Protein AF-0000000072721324 (afdb_homodimer)

Secondary structure (DSSP, 8-state):
-----------------------------PPPPHHHHTTEEEEEETTEEEEEEES--HHHHHHHHHHHHHTT-EEEEEEEES---SEE-TTTTTT-EEEEEEEESS---EE-TTSSGGGTTT--EEE--SS--SS--HHHHTT-TT--EEE--SS---EE-TTTTTT-TT--EEE-TT----EE-TTTTTT--S---EEE--SS--SS----TT-TT--EEE--SS------TTTTTT-TT--EEE--SS---EE-TTTTTT-TT--EEE--SS---EE-TTTTTT-TTT--EEE--SS--SB--HHHHTT-TT--EEE--SS---B--TTTTTTTGGG--EEE--SS------TTTTTT-TT--EEE--SS------HHHHHHHHTT-SEEE--SS--B-SGGGHHHHHHHHHHTTSHHHHTSPP-EEE-TTS-EEEGGG--HHHHT-GGGTS-TT-S---------------------/-----------------------------PPPPHHHHTTEEEEEETTEEEEEEES--HHHHHHHHHHHHHTT-EEEEEEEES---SEE-TTTTTT-EEEEEEEESS---EE-TTSSGGGTTT--EEE--SS--SS--HHHHTT-TT--EEE--SS---EE-TTTTTT-TT--EEE-TT----EE-TTTTTT--S---EEE--SS--SS----TT-TT--EEE--SS----PPTTTTTT-TT--EEE--SS---EE-TTTTTT-TT--EEE--SS---EE-TTTTTT-TTT--EEE--SS--SB--HHHHTT-TT--EEE--SS---B--TTTTTTTGGG--EEE--SS------TTTTTT-TT--EEE--SS------HHHHHHHHTT-SEEE--SS--B-SGGGHHHHHHHHHHTTSHHHHTSPPPEEE-TTS-EEEGGG--HHHHT-GGGTS-GGGS---------------------

Sequence (960 aa):
MQVCGMMRTVVVMAAVTVLLGEAKTAAGVSCLPPNKIFPCTCKEKSRGPSIACETSDESQIMHSLSVLKENSFVIYRLMFRNLNFPRVHDYTFLGLDVQHLTMSRTNITVVEESSLRTLAQTLETLDLSYNNLHTVPTAALEHLQNLSFLNLNYNMIKILGQAAFSGLRALERLSLYDNQMQHIEENAFSGTGDKLFRLNLGKNHLENVPNLQALTKLQVLTLSDNRLSVIKIGSFKGLNMLDMLMLENNQIQTLEANVFSELSNLNSLNIKHNDIANISQQAFAGLEDNLEWLELGHNRLDHIPSHVLRPLNNLRQLDLDSNRIVDLPEDAFEGYGDSIKFLMLNRNNIKFILPMTFFELHSLEWLKLSHNDLQHLTEDTVQPVLDTLTMIDVSNNPLKCTCEIMWLRSWLKEFAWTETYKSFAQHTCITENSRTEDILELKPDVLGCPEYSADPKAVAISTPVVPGVTVFLTIVSLMLMQVCGMMRTVVVMAAVTVLLGEAKTAAGVSCLPPNKIFPCTCKEKSRGPSIACETSDESQIMHSLSVLKENSFVIYRLMFRNLNFPRVHDYTFLGLDVQHLTMSRTNITVVEESSLRTLAQTLETLDLSYNNLHTVPTAALEHLQNLSFLNLNYNMIKILGQAAFSGLRALERLSLYDNQMQHIEENAFSGTGDKLFRLNLGKNHLENVPNLQALTKLQVLTLSDNRLSVIKIGSFKGLNMLDMLMLENNQIQTLEANVFSELSNLNSLNIKHNDIANISQQAFAGLEDNLEWLELGHNRLDHIPSHVLRPLNNLRQLDLDSNRIVDLPEDAFEGYGDSIKFLMLNRNNIKFILPMTFFELHSLEWLKLSHNDLQHLTEDTVQPVLDTLTMIDVSNNPLKCTCEIMWLRSWLKEFAWTETYKSFAQHTCITENSRTEDILELKPDVLGCPEYSADPKAVAISTPVVPGVTVFLTIVSLML

Structure (mmCIF, N/CA/C/O backbone):
data_AF-0000000072721324-model_v1
#
loop_
_entity.id
_entity.type
_entity.pdbx_description
1 polymer 'Insulin-like growth factor-binding protein complex acid labile subunit-like 2'
#
loop_
_atom_site.group_PDB
_atom_site.id
_atom_site.type_symbol
_atom_site.label_atom_id
_atom_site.label_alt_id
_atom_site.label_comp_id
_atom_site.label_asym_id
_atom_site.label_entity_id
_atom_site.label_seq_id
_atom_site.pdbx_PDB_ins_code
_atom_site.Cartn_x
_atom_site.Cartn_y
_atom_site.Cartn_z
_atom_site.occupancy
_atom_site.B_iso_or_equiv
_atom_site.auth_seq_id
_atom_site.auth_comp_id
_atom_site.auth_asym_id
_atom_site.auth_atom_id
_atom_site.pdbx_PDB_model_num
ATOM 1 N N . MET A 1 1 ? 12.281 54.188 -62.312 1 22.66 1 MET A N 1
ATOM 2 C CA . MET A 1 1 ? 13.164 54.625 -61.219 1 22.66 1 MET A CA 1
ATOM 3 C C . MET A 1 1 ? 12.398 54.719 -59.906 1 22.66 1 MET A C 1
ATOM 5 O O . MET A 1 1 ? 12.844 55.406 -58.969 1 22.66 1 MET A O 1
ATOM 9 N N . GLN A 1 2 ? 11.242 54.156 -59.875 1 25.27 2 GLN A N 1
ATOM 10 C CA . GLN A 1 2 ? 10.195 54.281 -58.875 1 25.27 2 GLN A CA 1
ATOM 11 C C . GLN A 1 2 ? 10.68 53.812 -57.5 1 25.27 2 GLN A C 1
ATOM 13 O O . GLN A 1 2 ? 11.211 52.719 -57.375 1 25.27 2 GLN A O 1
ATOM 18 N N . VAL A 1 3 ? 10.93 54.812 -56.594 1 27.55 3 VAL A N 1
ATOM 19 C CA . VAL A 1 3 ? 11.578 54.969 -55.312 1 27.55 3 VAL A CA 1
ATOM 20 C C . VAL A 1 3 ? 10.812 54.188 -54.25 1 27.55 3 VAL A C 1
ATOM 22 O O . VAL A 1 3 ? 9.688 54.531 -53.875 1 27.55 3 VAL A O 1
ATOM 25 N N . CYS A 1 4 ? 10.555 52.906 -54.469 1 27.3 4 CYS A N 1
ATOM 26 C CA . CYS A 1 4 ? 9.789 52.062 -53.562 1 27.3 4 CYS A CA 1
ATOM 27 C C . CYS A 1 4 ? 10.32 52.125 -52.156 1 27.3 4 CYS A C 1
ATOM 29 O O . CYS A 1 4 ? 11.484 51.781 -51.906 1 27.3 4 CYS A O 1
ATOM 31 N N . GLY A 1 5 ? 9.836 53.188 -51.406 1 26.39 5 GLY A N 1
ATOM 32 C CA . GLY A 1 5 ? 10.242 53.562 -50.094 1 26.39 5 GLY A CA 1
ATOM 33 C C . GLY A 1 5 ? 10.219 52.438 -49.094 1 26.39 5 GLY A C 1
ATOM 34 O O . GLY A 1 5 ? 9.242 51.688 -49 1 26.39 5 GLY A O 1
ATOM 35 N N . MET A 1 6 ? 11.367 51.781 -48.812 1 26.28 6 MET A N 1
ATOM 36 C CA . MET A 1 6 ? 11.836 50.719 -47.938 1 26.28 6 MET A CA 1
ATOM 37 C C . MET A 1 6 ? 11.469 51 -46.469 1 26.28 6 MET A C 1
ATOM 39 O O . MET A 1 6 ? 12.031 51.906 -45.875 1 26.28 6 MET A O 1
ATOM 43 N N . MET A 1 7 ? 10.125 51.25 -46.219 1 24.2 7 MET A N 1
ATOM 44 C CA . MET A 1 7 ? 9.828 51.688 -44.875 1 24.2 7 MET A CA 1
ATOM 45 C C . MET A 1 7 ? 10.438 50.75 -43.844 1 24.2 7 MET A C 1
ATOM 47 O O . MET A 1 7 ? 10.203 49.531 -43.906 1 24.2 7 MET A O 1
ATOM 51 N N . ARG A 1 8 ? 11.602 51.031 -43.312 1 26.09 8 ARG A N 1
ATOM 52 C CA . ARG A 1 8 ? 12.422 50.406 -42.25 1 26.09 8 ARG A CA 1
ATOM 53 C C . ARG A 1 8 ? 11.625 50.25 -40.969 1 26.09 8 ARG A C 1
ATOM 55 O O . ARG A 1 8 ? 11.188 51.219 -40.375 1 26.09 8 ARG A O 1
ATOM 62 N N . THR A 1 9 ? 10.656 49.312 -41.062 1 27.38 9 THR A N 1
ATOM 63 C CA . THR A 1 9 ? 9.906 49.094 -39.812 1 27.38 9 THR A CA 1
ATOM 64 C C . THR A 1 9 ? 10.852 48.938 -38.625 1 27.38 9 THR A C 1
ATOM 66 O O . THR A 1 9 ? 11.75 48.094 -38.656 1 27.38 9 THR A O 1
ATOM 69 N N . VAL A 1 10 ? 11.266 50.031 -38 1 27.53 10 VAL A N 1
ATOM 70 C CA . VAL A 1 10 ? 12.047 50.062 -36.75 1 27.53 10 VAL A CA 1
ATOM 71 C C . VAL A 1 10 ? 11.398 49.188 -35.688 1 27.53 10 VAL A C 1
ATOM 73 O O . VAL A 1 10 ? 10.25 49.406 -35.312 1 27.53 10 VAL A O 1
ATOM 76 N N . VAL A 1 11 ? 11.602 47.875 -35.844 1 28.42 11 VAL A N 1
ATOM 77 C CA . VAL A 1 11 ? 11.242 46.938 -34.812 1 28.42 11 VAL A CA 1
ATOM 78 C C . VAL A 1 11 ? 11.734 47.406 -33.438 1 28.42 11 VAL A C 1
ATOM 80 O O . VAL A 1 11 ? 12.938 47.562 -33.25 1 28.42 11 VAL A O 1
ATOM 83 N N . VAL A 1 12 ? 11.047 48.406 -32.906 1 27.3 12 VAL A N 1
ATOM 84 C CA . VAL A 1 12 ? 11.367 48.844 -31.547 1 27.3 12 VAL A CA 1
ATOM 85 C C . VAL A 1 12 ? 11.5 47.625 -30.641 1 27.3 12 VAL A C 1
ATOM 87 O O . VAL A 1 12 ? 10.586 46.812 -30.547 1 27.3 12 VAL A O 1
ATOM 90 N N . MET A 1 13 ? 12.703 47.125 -30.5 1 26.83 13 MET A N 1
ATOM 91 C CA . MET A 1 13 ? 13.195 46.188 -29.5 1 26.83 13 MET A CA 1
ATOM 92 C C . MET A 1 13 ? 12.711 46.594 -28.109 1 26.83 13 MET A C 1
ATOM 94 O O . MET A 1 13 ? 13.195 47.594 -27.531 1 26.83 13 MET A O 1
ATOM 98 N N . ALA A 1 14 ? 11.383 46.688 -27.906 1 28.86 14 ALA A N 1
ATOM 99 C CA . ALA A 1 14 ? 11.039 46.938 -26.516 1 28.86 14 ALA A CA 1
ATOM 100 C C . ALA A 1 14 ? 11.758 45.969 -25.578 1 28.86 14 ALA A C 1
ATOM 102 O O . ALA A 1 14 ? 11.625 44.75 -25.719 1 28.86 14 ALA A O 1
ATOM 103 N N . ALA A 1 15 ? 12.93 46.375 -25.156 1 28.94 15 ALA A N 1
ATOM 104 C CA . ALA A 1 15 ? 13.68 45.75 -24.062 1 28.94 15 ALA A CA 1
ATOM 105 C C . ALA A 1 15 ? 12.758 45.438 -22.875 1 28.94 15 ALA A C 1
ATOM 107 O O . ALA A 1 15 ? 12.25 46.375 -22.219 1 28.94 15 ALA A O 1
ATOM 108 N N . VAL A 1 16 ? 11.836 44.5 -23.047 1 29.48 16 VAL A N 1
ATOM 109 C CA . VAL A 1 16 ? 11.141 44.031 -21.859 1 29.48 16 VAL A CA 1
ATOM 110 C C . VAL A 1 16 ? 12.156 43.75 -20.75 1 29.48 16 VAL A C 1
ATOM 112 O O . VAL A 1 16 ? 12.992 42.875 -20.859 1 29.48 16 VAL A O 1
ATOM 115 N N . THR A 1 17 ? 12.68 44.844 -20.141 1 29.23 17 THR A N 1
ATOM 116 C CA . THR A 1 17 ? 13.406 44.656 -18.891 1 29.23 17 THR A CA 1
ATOM 117 C C . THR A 1 17 ? 12.648 43.75 -17.938 1 29.23 17 THR A C 1
ATOM 119 O O . THR A 1 17 ? 11.539 44.062 -17.516 1 29.23 17 THR A O 1
ATOM 122 N N . VAL A 1 18 ? 12.656 42.469 -18.203 1 30.83 18 VAL A N 1
ATOM 123 C CA . VAL A 1 18 ? 12.281 41.5 -17.172 1 30.83 18 VAL A CA 1
ATOM 124 C C . VAL A 1 18 ? 12.867 41.938 -15.828 1 30.83 18 VAL A C 1
ATOM 126 O O . VAL A 1 18 ? 14.094 42 -15.672 1 30.83 18 VAL A O 1
ATOM 129 N N . LEU A 1 19 ? 12.234 42.906 -15.219 1 29.23 19 LEU A N 1
ATOM 130 C CA . LEU A 1 19 ? 12.586 43.125 -13.82 1 29.23 19 LEU A CA 1
ATOM 131 C C . LEU A 1 19 ? 12.812 41.812 -13.094 1 29.23 19 LEU A C 1
ATOM 133 O O . LEU A 1 19 ? 11.898 41 -12.984 1 29.23 19 LEU A O 1
ATOM 137 N N . LEU A 1 20 ? 13.945 41.188 -13.375 1 30.52 20 LEU A N 1
ATOM 138 C CA . LEU A 1 20 ? 14.453 40.188 -12.438 1 30.52 20 LEU A CA 1
ATOM 139 C C . LEU A 1 20 ? 14.125 40.562 -11 1 30.52 20 LEU A C 1
ATOM 141 O O . LEU A 1 20 ? 14.656 41.531 -10.477 1 30.52 20 LEU A O 1
ATOM 145 N N . GLY A 1 21 ? 12.836 40.469 -10.688 1 30.73 21 GLY A N 1
ATOM 146 C CA . GLY A 1 21 ? 12.617 40.562 -9.25 1 30.73 21 GLY A CA 1
ATOM 147 C C . GLY A 1 21 ? 13.742 39.938 -8.43 1 30.73 21 GLY A C 1
ATOM 148 O O . GLY A 1 21 ? 14.102 38.781 -8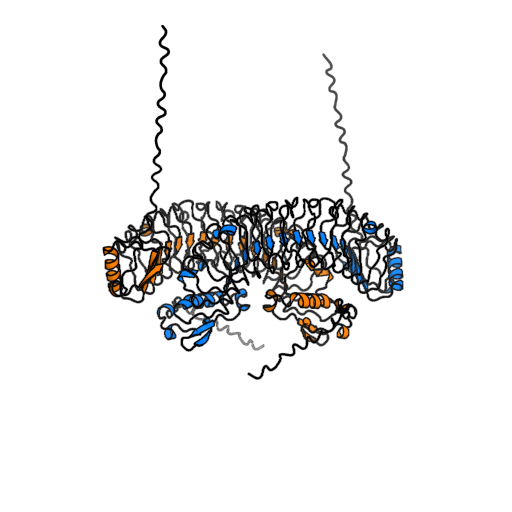.625 1 30.73 21 GLY A O 1
ATOM 149 N N . GLU A 1 22 ? 14.719 40.656 -8.148 1 31.64 22 GLU A N 1
ATOM 150 C CA . G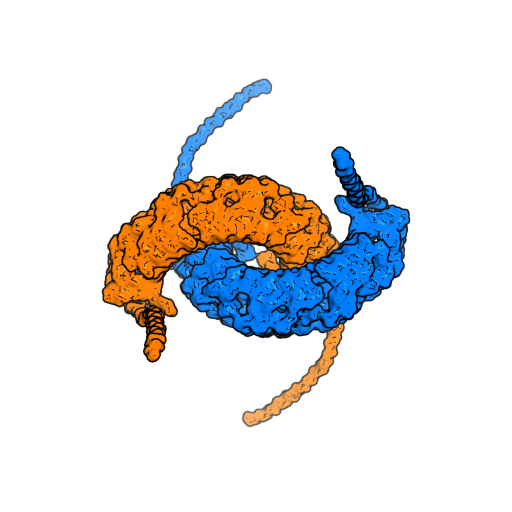LU A 1 22 ? 15.711 40.312 -7.133 1 31.64 22 GLU A CA 1
ATOM 151 C C . GLU A 1 22 ? 15.078 39.5 -6 1 31.64 22 GLU A C 1
ATOM 153 O O . GLU A 1 22 ? 14.18 40 -5.309 1 31.64 22 GLU A O 1
ATOM 158 N N . ALA A 1 23 ? 14.969 38.281 -6.137 1 37.88 23 ALA A N 1
ATOM 159 C CA . ALA A 1 23 ? 14.867 37.531 -4.883 1 37.88 23 ALA A CA 1
ATOM 160 C C . ALA A 1 23 ? 15.805 38.094 -3.83 1 37.88 23 ALA A C 1
ATOM 162 O O . ALA A 1 23 ? 17.031 38.031 -3.967 1 37.88 23 ALA A O 1
ATOM 163 N N . LYS A 1 24 ? 15.438 39.188 -3.227 1 35.94 24 LYS A N 1
ATOM 164 C CA . LYS A 1 24 ? 16.172 39.594 -2.031 1 35.94 24 LYS A CA 1
ATOM 165 C C . LYS A 1 24 ? 16.719 38.375 -1.287 1 35.94 24 LYS A C 1
ATOM 167 O O . LYS A 1 24 ? 15.953 37.5 -0.854 1 35.94 24 LYS A O 1
ATOM 172 N N . THR A 1 25 ? 17.812 37.875 -1.676 1 37.62 25 THR A N 1
ATOM 173 C CA . THR A 1 25 ? 18.547 37.062 -0.708 1 37.62 25 THR A CA 1
ATOM 174 C C . THR A 1 25 ? 18.359 37.625 0.705 1 37.62 25 THR A C 1
ATOM 176 O O . THR A 1 25 ? 18.672 38.781 0.976 1 37.62 25 THR A O 1
ATOM 179 N N . ALA A 1 26 ? 17.328 37.344 1.37 1 41.19 26 ALA A N 1
ATOM 180 C CA . ALA A 1 26 ? 17.234 37.75 2.77 1 41.19 26 ALA A CA 1
ATOM 181 C C . ALA A 1 26 ? 18.625 37.875 3.395 1 41.19 26 ALA A C 1
ATOM 183 O O . ALA A 1 26 ? 19.375 36.906 3.463 1 41.19 26 ALA A O 1
ATOM 184 N N . ALA A 1 27 ? 19.359 38.844 3.244 1 41.97 27 ALA A N 1
ATOM 185 C CA . ALA A 1 27 ? 20.422 39.219 4.152 1 41.97 27 ALA A CA 1
ATOM 186 C C . ALA A 1 27 ? 20.234 38.625 5.535 1 41.97 27 ALA A C 1
ATOM 188 O O . ALA A 1 27 ? 19.109 38.469 6.008 1 41.97 27 ALA A O 1
ATOM 189 N N . GLY A 1 28 ? 21.234 37.781 6.016 1 49.72 28 GLY A N 1
ATOM 190 C CA . GLY A 1 28 ? 21.391 37.031 7.238 1 49.72 28 GLY A CA 1
ATOM 191 C C . GLY A 1 28 ? 20.828 37.719 8.461 1 49.72 28 GLY A C 1
ATOM 192 O O . GLY A 1 28 ? 21.531 38.5 9.125 1 49.72 28 GLY A O 1
ATOM 193 N N . VAL A 1 29 ? 19.734 38.219 8.328 1 60.22 29 VAL A N 1
ATOM 194 C CA . VAL A 1 29 ? 19.281 38.781 9.594 1 60.22 29 VAL A CA 1
ATOM 195 C C . VAL A 1 29 ? 19.547 37.812 10.734 1 60.22 29 VAL A C 1
ATOM 197 O O . VAL A 1 29 ? 19.094 36.656 10.695 1 60.22 29 VAL A O 1
ATOM 200 N N . SER A 1 30 ? 20.641 38 11.367 1 72.56 30 SER A N 1
ATOM 201 C CA . SER A 1 30 ? 21.078 37.219 12.516 1 72.56 30 SER A CA 1
ATOM 202 C C . SER A 1 30 ? 20.141 37.375 13.703 1 72.56 30 SER A C 1
ATOM 204 O O . SER A 1 30 ? 19.5 38.438 13.852 1 72.56 30 SER A O 1
ATOM 206 N N . CYS A 1 31 ? 19.938 36.312 14.336 1 85.12 31 CYS A N 1
ATOM 207 C CA . CYS A 1 31 ? 19.125 36.312 15.547 1 85.12 31 CYS A CA 1
ATOM 208 C C . CYS A 1 31 ? 19.625 37.375 16.531 1 85.12 31 CYS A C 1
ATOM 210 O O . CYS A 1 31 ? 20.844 37.594 16.641 1 85.12 31 CYS A O 1
ATOM 212 N N . LEU A 1 32 ? 18.734 38.125 17.047 1 83.5 32 LEU A N 1
ATOM 213 C CA . LEU A 1 32 ? 19.047 39 18.172 1 83.5 32 LEU A CA 1
ATOM 214 C C . LEU A 1 32 ? 19.469 38.188 19.391 1 83.5 32 LEU A C 1
ATOM 216 O O . LEU A 1 32 ? 19.094 37 19.531 1 83.5 32 LEU A O 1
ATOM 220 N N . PRO A 1 33 ? 20.297 38.781 20.266 1 84.38 33 PRO A N 1
ATOM 221 C CA . PRO A 1 33 ? 20.672 38.062 21.484 1 84.38 33 PRO A CA 1
ATOM 222 C C . PRO A 1 33 ? 19.453 37.688 22.328 1 84.38 33 PRO A C 1
ATOM 224 O O . PRO A 1 33 ? 18.484 38.438 22.422 1 84.38 33 PRO A O 1
ATOM 227 N N . PRO A 1 34 ? 19.531 36.531 22.953 1 82.69 34 PRO A N 1
ATOM 228 C CA . PRO A 1 34 ? 18.391 36.031 23.734 1 82.69 34 PRO A CA 1
ATOM 229 C C . PRO A 1 34 ? 17.938 37 24.812 1 82.69 34 PRO A C 1
ATOM 231 O O . PRO A 1 34 ? 16.75 37.062 25.125 1 82.69 34 PRO A O 1
ATOM 234 N N . ASN A 1 35 ? 18.859 37.719 25.375 1 86.19 35 ASN A N 1
ATOM 235 C CA . ASN A 1 35 ? 18.5 38.625 26.469 1 86.19 35 ASN A CA 1
ATOM 236 C C . ASN A 1 35 ? 17.641 39.781 25.984 1 86.19 35 ASN A C 1
ATOM 238 O O . ASN A 1 35 ? 16.844 40.344 26.75 1 86.19 35 ASN A O 1
ATOM 242 N N . LYS A 1 36 ? 17.766 40.062 24.734 1 87.69 36 LYS A N 1
ATOM 243 C CA . LYS A 1 36 ? 17.031 41.188 24.188 1 87.69 36 LYS A CA 1
ATOM 244 C C . LYS A 1 36 ? 15.594 40.812 23.828 1 87.69 36 LYS A C 1
ATOM 246 O O . LYS A 1 36 ? 14.703 41.656 23.812 1 87.69 36 LYS A O 1
ATOM 251 N N . ILE A 1 37 ? 15.391 39.562 23.594 1 89.31 37 ILE A N 1
ATOM 252 C CA . ILE A 1 37 ? 14.062 39.188 23.141 1 89.31 37 ILE A CA 1
ATOM 253 C C . ILE A 1 37 ? 13.445 38.188 24.125 1 89.31 37 ILE A C 1
ATOM 255 O O . ILE A 1 37 ? 12.461 37.531 23.797 1 89.31 37 ILE A O 1
ATOM 259 N N . PHE A 1 38 ? 14.008 38.156 25.266 1 86.75 38 PHE A N 1
ATOM 260 C CA . PHE A 1 38 ? 13.438 37.281 26.281 1 86.75 38 PHE A CA 1
ATOM 261 C C . PHE A 1 38 ? 11.977 37.656 26.547 1 86.75 38 PHE A C 1
ATOM 263 O O . PHE A 1 38 ? 11.625 38.844 26.609 1 86.75 38 PHE A O 1
ATOM 270 N N . PRO A 1 39 ? 11.102 36.688 26.578 1 87.88 39 PRO A N 1
ATOM 271 C CA . PRO A 1 39 ? 11.234 35.25 26.75 1 87.88 39 PRO A CA 1
ATOM 272 C C . PRO A 1 39 ? 11.258 34.5 25.422 1 87.88 39 PRO A C 1
ATOM 274 O O . PRO A 1 39 ? 11.203 33.25 25.406 1 87.88 39 PRO A O 1
ATOM 277 N N . CYS A 1 40 ? 11.242 35.188 24.359 1 88.5 40 CYS A N 1
ATOM 278 C CA . CYS A 1 40 ? 11.328 34.531 23.062 1 88.5 40 CYS A CA 1
ATOM 279 C C . CYS A 1 40 ? 12.766 34.094 22.75 1 88.5 40 CYS A C 1
ATOM 281 O O . CYS A 1 40 ? 13.711 34.625 23.344 1 88.5 40 CYS A O 1
ATOM 283 N N . THR A 1 41 ? 12.867 33.062 22.031 1 84.56 41 THR A N 1
ATOM 284 C CA . THR A 1 41 ? 14.172 32.562 21.578 1 84.56 41 THR A CA 1
ATOM 285 C C . THR A 1 41 ? 14.258 32.562 20.062 1 84.56 41 THR A C 1
ATOM 287 O O . THR A 1 41 ? 13.242 32.438 19.375 1 84.56 41 THR A O 1
ATOM 290 N N . CYS A 1 42 ? 15.508 32.812 19.578 1 85.06 42 CYS A N 1
ATOM 291 C CA . CYS A 1 42 ? 15.719 32.875 18.125 1 85.06 42 CYS A CA 1
ATOM 292 C C . CYS A 1 42 ? 16.75 31.844 17.688 1 85.06 42 CYS A C 1
ATOM 294 O O . CYS A 1 42 ? 17.797 31.688 18.328 1 85.06 42 CYS A O 1
ATOM 296 N N . LYS A 1 43 ? 16.375 31.078 16.75 1 78.12 43 LYS A N 1
ATOM 297 C CA . LYS A 1 43 ? 17.297 30.109 16.141 1 78.12 43 LYS A CA 1
ATOM 298 C C . LYS A 1 43 ? 17.5 30.422 14.664 1 78.12 43 LYS A C 1
ATOM 300 O O . LYS A 1 43 ? 16.531 30.656 13.938 1 78.12 43 LYS A O 1
ATOM 305 N N . GLU A 1 44 ? 18.828 30.438 14.258 1 76.62 44 GLU A N 1
ATOM 306 C CA . GLU A 1 44 ? 19.141 30.688 12.852 1 76.62 44 GLU A CA 1
ATOM 307 C C . GLU A 1 44 ? 18.984 29.406 12.023 1 76.62 44 GLU A C 1
ATOM 309 O O . GLU A 1 44 ? 19.406 28.328 12.445 1 76.62 44 GLU A O 1
ATOM 314 N N . LYS A 1 45 ? 18.078 29.594 11.055 1 67.81 45 LYS A N 1
ATOM 315 C CA . LYS A 1 45 ? 17.875 28.469 10.148 1 67.81 45 LYS A CA 1
ATOM 316 C C . LYS A 1 45 ? 18.203 28.844 8.703 1 67.81 45 LYS A C 1
ATOM 318 O O . LYS A 1 45 ? 18.406 30.031 8.406 1 67.81 45 LYS A O 1
ATOM 323 N N . SER A 1 46 ? 18.375 27.797 7.797 1 65.31 46 SER A N 1
ATOM 324 C CA . SER A 1 46 ? 18.766 28.016 6.406 1 65.31 46 SER A CA 1
ATOM 325 C C . SER A 1 46 ? 17.797 28.953 5.699 1 65.31 46 SER A C 1
ATOM 327 O O . SER A 1 46 ? 18.219 29.781 4.875 1 65.31 46 SER A O 1
ATOM 329 N N . ARG A 1 47 ? 16.594 28.984 6.098 1 72 47 ARG A N 1
ATOM 330 C CA . ARG A 1 47 ? 15.578 29.766 5.395 1 72 47 ARG A CA 1
ATOM 331 C C . ARG A 1 47 ? 15.312 31.078 6.113 1 72 47 ARG A C 1
ATOM 333 O O . ARG A 1 47 ? 14.547 31.922 5.633 1 72 47 ARG A O 1
ATOM 340 N N . GLY A 1 48 ? 15.992 31.219 7.281 1 78.62 48 GLY A N 1
ATOM 341 C CA . GLY A 1 48 ? 15.797 32.438 8.055 1 78.62 48 GLY A CA 1
ATOM 342 C C . GLY A 1 48 ? 15.578 32.188 9.531 1 78.62 48 GLY A C 1
ATOM 343 O O . GLY A 1 48 ? 15.531 31.031 9.969 1 78.62 48 GLY A O 1
ATOM 344 N N . PRO A 1 49 ? 15.461 33.25 10.203 1 83.69 49 PRO A N 1
ATOM 345 C CA . PRO A 1 49 ? 15.352 33.125 11.664 1 83.69 49 PRO A CA 1
ATOM 346 C C . PRO A 1 49 ? 14.008 32.531 12.102 1 83.69 49 PRO A C 1
ATOM 348 O O . PRO A 1 49 ? 12.969 32.875 11.523 1 83.69 49 PRO A O 1
ATOM 351 N N . SER A 1 50 ? 14.039 31.656 13.086 1 84.44 50 SER A N 1
ATOM 352 C CA . SER A 1 50 ? 12.867 31.094 13.75 1 84.44 50 SER A CA 1
ATOM 353 C C . SER A 1 50 ? 12.766 31.562 15.195 1 84.44 50 SER A C 1
ATOM 355 O O . SER A 1 50 ? 13.68 31.344 15.992 1 84.44 50 SER A O 1
ATOM 357 N N . ILE A 1 51 ? 11.68 32.219 15.422 1 87.94 51 ILE A N 1
ATOM 358 C CA . ILE A 1 51 ? 11.492 32.812 16.75 1 87.94 51 ILE A CA 1
ATOM 359 C C . ILE A 1 51 ? 10.391 32.031 17.484 1 87.94 51 ILE A C 1
ATOM 361 O O . ILE A 1 51 ? 9.312 31.812 16.938 1 87.94 51 ILE A O 1
ATOM 365 N N . ALA A 1 52 ? 10.648 31.594 18.703 1 84.38 52 ALA A N 1
ATOM 366 C CA . ALA A 1 52 ? 9.68 30.891 19.531 1 84.38 52 ALA A CA 1
ATOM 367 C C . ALA A 1 52 ? 9.492 31.609 20.875 1 84.38 52 ALA A C 1
ATOM 369 O O . ALA A 1 52 ? 10.469 31.938 21.547 1 84.38 52 ALA A O 1
ATOM 370 N N . CYS A 1 53 ? 8.281 31.938 21.141 1 87.31 53 CYS A N 1
ATOM 371 C CA . CYS A 1 53 ? 7.93 32.531 22.422 1 87.31 53 CYS A CA 1
ATOM 372 C C . CYS A 1 53 ? 7.078 31.594 23.25 1 87.31 53 CYS A C 1
ATOM 374 O O . CYS A 1 53 ? 5.992 31.188 22.828 1 87.31 53 CYS A O 1
ATOM 376 N N . GLU A 1 54 ? 7.613 31.203 24.422 1 77.94 54 GLU A N 1
ATOM 377 C CA . GLU A 1 54 ? 6.906 30.219 25.234 1 77.94 54 GLU A CA 1
ATOM 378 C C . GLU A 1 54 ? 6.781 30.688 26.672 1 77.94 54 GLU A C 1
ATOM 380 O O . GLU A 1 54 ? 7.66 31.375 27.188 1 77.94 54 GLU A O 1
ATOM 385 N N . THR A 1 55 ? 5.734 30.172 27.422 1 67.06 55 THR A N 1
ATOM 386 C CA . THR A 1 55 ? 5.48 30.141 28.859 1 67.06 55 THR A CA 1
ATOM 387 C C . THR A 1 55 ? 5.746 31.516 29.484 1 67.06 55 THR A C 1
ATOM 389 O O . THR A 1 55 ? 6.57 31.641 30.391 1 67.06 55 THR A O 1
ATOM 392 N N . SER A 1 56 ? 5.164 32.562 28.906 1 69.06 56 SER A N 1
ATOM 393 C CA . SER A 1 56 ? 5.406 33.875 29.516 1 69.06 56 SER A CA 1
ATOM 394 C C . SER A 1 56 ? 4.137 34.719 29.516 1 69.06 56 SER A C 1
ATOM 396 O O . SER A 1 56 ? 3.102 34.281 29 1 69.06 56 SER A O 1
ATOM 398 N N . ASP A 1 57 ? 4.219 35.688 30.312 1 79.25 57 ASP A N 1
ATOM 399 C CA . ASP A 1 57 ? 3.129 36.656 30.406 1 79.25 57 ASP A CA 1
ATOM 400 C C . ASP A 1 57 ? 2.98 37.438 29.109 1 79.25 57 ASP A C 1
ATOM 402 O O . ASP A 1 57 ? 3.955 37.625 28.391 1 79.25 57 ASP A O 1
ATOM 406 N N . GLU A 1 58 ? 1.802 37.75 28.797 1 80.75 58 GLU A N 1
ATOM 407 C CA . GLU A 1 58 ? 1.461 38.5 27.578 1 80.75 58 GLU A CA 1
ATOM 408 C C . GLU A 1 58 ? 2.283 39.781 27.469 1 80.75 58 GLU A C 1
ATOM 410 O O . GLU A 1 58 ? 2.74 40.125 26.375 1 80.75 58 GLU A O 1
ATOM 415 N N . SER A 1 59 ? 2.49 40.375 28.625 1 83.25 59 SER A N 1
ATOM 416 C CA . SER A 1 59 ? 3.203 41.656 28.625 1 83.25 59 SER A CA 1
ATOM 417 C C . SER A 1 59 ? 4.652 41.469 28.188 1 83.25 59 SER A C 1
ATOM 419 O O . SER A 1 59 ? 5.188 42.281 27.438 1 83.25 59 SER A O 1
ATOM 421 N N . GLN A 1 60 ? 5.215 40.438 28.625 1 86.69 60 GLN A N 1
ATOM 422 C CA . GLN A 1 60 ? 6.605 40.188 28.266 1 86.69 60 GLN A CA 1
ATOM 423 C C . GLN A 1 60 ? 6.734 39.844 26.781 1 86.69 60 GLN A C 1
ATOM 425 O O . GLN A 1 60 ? 7.699 40.25 26.141 1 86.69 60 GLN A O 1
ATOM 430 N N . ILE A 1 61 ? 5.777 39.188 26.328 1 88.44 61 ILE A N 1
ATOM 431 C CA . ILE A 1 61 ? 5.793 38.812 24.922 1 88.44 61 ILE A CA 1
ATOM 432 C C . ILE A 1 61 ? 5.652 40.062 24.047 1 88.44 61 ILE A C 1
ATOM 434 O O . ILE A 1 61 ? 6.344 40.188 23.031 1 88.44 61 ILE A O 1
ATOM 438 N N . MET A 1 62 ? 4.832 40.969 24.5 1 86.56 62 MET A N 1
ATOM 439 C CA . MET A 1 62 ? 4.629 42.188 23.734 1 86.56 62 MET A CA 1
ATOM 440 C C . MET A 1 62 ? 5.906 43 23.703 1 86.56 62 MET A C 1
ATOM 442 O O . MET A 1 62 ? 6.207 43.656 22.688 1 86.56 62 MET A O 1
ATOM 446 N N . HIS A 1 63 ? 6.621 42.938 24.75 1 88.31 63 HIS A N 1
ATOM 447 C CA . HIS A 1 63 ? 7.898 43.656 24.797 1 88.31 63 HIS A CA 1
ATOM 448 C C . HIS A 1 63 ? 8.891 43.031 23.812 1 88.31 63 HIS A C 1
ATOM 450 O O . HIS A 1 63 ? 9.594 43.75 23.094 1 88.31 63 HIS A O 1
ATOM 456 N N . SER A 1 64 ? 8.906 41.781 23.844 1 89.25 64 SER A N 1
ATOM 457 C CA . SER A 1 64 ? 9.789 41.094 22.906 1 89.25 64 SER A CA 1
ATOM 458 C C . SER A 1 64 ? 9.445 41.406 21.469 1 89.25 64 SER A C 1
ATOM 460 O O . SER A 1 64 ? 10.336 41.625 20.641 1 89.25 64 SER A O 1
ATOM 462 N N . LEU A 1 65 ? 8.188 41.438 21.172 1 89.19 65 LEU A N 1
ATOM 463 C CA . LEU A 1 65 ? 7.73 41.75 19.812 1 89.19 65 LEU A CA 1
ATOM 464 C C . LEU A 1 65 ? 8.102 43.188 19.422 1 89.19 65 LEU A C 1
ATOM 466 O O . LEU A 1 65 ? 8.438 43.438 18.266 1 89.19 65 LEU A O 1
ATOM 470 N N . SER A 1 66 ? 8.109 44.031 20.406 1 89.44 66 SER A N 1
ATOM 471 C CA . SER A 1 66 ? 8.477 45.438 20.141 1 89.44 66 SER A CA 1
ATOM 472 C C . SER A 1 66 ? 9.953 45.562 19.766 1 89.44 66 SER A C 1
ATOM 474 O O . SER A 1 66 ? 10.305 46.344 18.875 1 89.44 66 SER A O 1
ATOM 476 N N . VAL A 1 67 ? 10.68 44.781 20.375 1 89.56 67 VAL A N 1
ATOM 477 C CA . VAL A 1 67 ? 12.109 44.781 20.078 1 89.56 67 VAL A CA 1
ATOM 478 C C . VAL A 1 67 ? 12.344 44.25 18.656 1 89.56 67 VAL A C 1
ATOM 480 O O . VAL A 1 67 ? 13.156 44.781 17.906 1 89.56 67 VAL A O 1
ATOM 483 N N . LEU A 1 68 ? 11.625 43.281 18.344 1 89.88 68 LEU A N 1
ATOM 484 C CA . LEU A 1 68 ? 11.758 42.688 17.031 1 89.88 68 LEU A CA 1
ATOM 485 C C . LEU A 1 68 ? 11.289 43.656 15.945 1 89.88 68 LEU A C 1
ATOM 487 O O . LEU A 1 68 ? 11.906 43.75 14.875 1 89.88 68 LEU A O 1
ATOM 491 N N . LYS A 1 69 ? 10.242 44.406 16.219 1 88.31 69 LYS A N 1
ATOM 492 C CA . LYS A 1 69 ? 9.68 45.406 15.297 1 88.31 69 LYS A CA 1
ATOM 493 C C . LYS A 1 69 ? 10.688 46.531 15.008 1 88.31 69 LYS A C 1
ATOM 495 O O . LYS A 1 69 ? 10.828 46.938 13.867 1 88.31 69 LYS A O 1
ATOM 500 N N . GLU A 1 70 ? 11.312 46.906 16 1 86.12 70 GLU A N 1
ATOM 501 C CA . GLU A 1 70 ? 12.258 48 15.898 1 86.12 70 GLU A CA 1
ATOM 502 C C . GLU A 1 70 ? 13.445 47.656 15.016 1 86.12 70 GLU A C 1
ATOM 504 O O . GLU A 1 70 ? 14.055 48.5 14.391 1 86.12 70 GLU A O 1
ATOM 509 N N . ASN A 1 71 ? 13.633 46.438 14.859 1 80.06 71 ASN A N 1
ATOM 510 C CA . ASN A 1 71 ? 14.797 46 14.094 1 80.06 71 ASN A CA 1
ATOM 511 C C . ASN A 1 71 ? 14.398 45.438 12.727 1 80.06 71 ASN A C 1
ATOM 513 O O . ASN A 1 71 ? 15.234 44.906 12 1 80.06 71 ASN A O 1
ATOM 517 N N . SER A 1 72 ? 13.211 45.75 12.242 1 69.75 72 SER A N 1
ATOM 518 C CA . SER A 1 72 ? 12.672 45.344 10.961 1 69.75 72 SER A CA 1
ATOM 519 C C . SER A 1 72 ? 13.078 43.906 10.625 1 69.75 72 SER A C 1
ATOM 521 O O . SER A 1 72 ? 13.555 43.625 9.523 1 69.75 72 SER A O 1
ATOM 523 N N . PHE A 1 73 ? 12.812 43.062 11.383 1 75.25 73 PHE A N 1
ATOM 524 C CA . PHE A 1 73 ? 13.297 41.719 11.32 1 75.25 73 PHE A CA 1
ATOM 525 C C . PHE A 1 73 ? 12.398 40.844 10.43 1 75.25 73 PHE A C 1
ATOM 527 O O . PHE A 1 73 ? 11.172 40.906 10.555 1 75.25 73 PHE A O 1
ATOM 534 N N . VAL A 1 74 ? 13.008 40.344 9.352 1 84.06 74 VAL A N 1
ATOM 535 C CA . VAL A 1 74 ? 12.305 39.375 8.539 1 84.06 74 VAL A CA 1
ATOM 536 C C . VAL A 1 74 ? 12.359 38 9.219 1 84.06 74 VAL A C 1
ATOM 538 O O . VAL A 1 74 ? 13.438 37.438 9.438 1 84.06 74 VAL A O 1
ATOM 541 N N . ILE A 1 75 ? 11.164 37.5 9.547 1 90.44 75 ILE A N 1
ATOM 542 C CA . ILE A 1 75 ? 11.07 36.281 10.328 1 90.44 75 ILE A CA 1
ATOM 543 C C . ILE A 1 75 ? 10.523 35.156 9.461 1 90.44 75 ILE A C 1
ATOM 545 O O . ILE A 1 75 ? 9.461 35.281 8.852 1 90.44 75 ILE A O 1
ATOM 549 N N . TYR A 1 76 ? 11.297 34.156 9.461 1 86.62 76 TYR A N 1
ATOM 550 C CA . TYR A 1 76 ? 10.82 33 8.719 1 86.62 76 TYR A CA 1
ATOM 551 C C . TYR A 1 76 ? 9.664 32.312 9.438 1 86.62 76 TYR A C 1
ATOM 553 O O . TYR A 1 76 ? 8.602 32.094 8.844 1 86.62 76 TYR A O 1
ATOM 561 N N . ARG A 1 77 ? 9.891 32.031 10.719 1 87.44 77 ARG A N 1
ATOM 562 C CA . ARG A 1 77 ? 8.867 31.391 11.531 1 87.44 77 ARG A CA 1
ATOM 563 C C . ARG A 1 77 ? 8.727 32.062 12.891 1 87.44 77 ARG A C 1
ATOM 565 O O . ARG A 1 77 ? 9.719 32.312 13.562 1 87.44 77 ARG A O 1
ATOM 572 N N . LEU A 1 78 ? 7.531 32.375 13.195 1 90.88 78 LEU A N 1
ATOM 573 C CA . LEU A 1 78 ? 7.191 32.906 14.5 1 90.88 78 LEU A CA 1
ATOM 574 C C . LEU A 1 78 ? 6.195 32.031 15.227 1 90.88 78 LEU A C 1
ATOM 576 O O . LEU A 1 78 ? 5.102 31.75 14.719 1 90.88 78 LEU A O 1
ATOM 580 N N . MET A 1 79 ? 6.555 31.562 16.391 1 87.94 79 MET A N 1
ATOM 581 C CA . MET A 1 79 ? 5.73 30.578 17.094 1 87.94 79 MET A CA 1
ATOM 582 C C . MET A 1 79 ? 5.398 31.047 18.5 1 87.94 79 MET A C 1
ATOM 584 O O . MET A 1 79 ? 6.281 31.469 19.25 1 87.94 79 MET A O 1
ATOM 588 N N . PHE A 1 80 ? 4.133 31.016 18.781 1 88.88 80 PHE A N 1
ATOM 589 C CA . PHE A 1 80 ? 3.625 31.219 20.125 1 88.88 80 PHE A CA 1
ATOM 590 C C . PHE A 1 80 ? 3.018 29.953 20.688 1 88.88 80 PHE A C 1
ATOM 592 O O . PHE A 1 80 ? 2.1 29.375 20.094 1 88.88 80 PHE A O 1
ATOM 599 N N . ARG A 1 81 ? 3.574 29.531 21.797 1 78 81 ARG A N 1
ATOM 600 C CA . ARG A 1 81 ? 3.051 28.297 22.359 1 78 81 ARG A CA 1
ATOM 601 C C . ARG A 1 81 ? 2.828 28.422 23.859 1 78 81 ARG A C 1
ATOM 603 O O . ARG A 1 81 ? 3.619 29.062 24.547 1 78 81 ARG A O 1
ATOM 610 N N . ASN A 1 82 ? 1.727 27.812 24.297 1 75.5 82 ASN A N 1
ATOM 611 C CA . ASN A 1 82 ? 1.42 27.703 25.719 1 75.5 82 ASN A CA 1
ATOM 612 C C . ASN A 1 82 ? 1.418 29.078 26.391 1 75.5 82 ASN A C 1
ATOM 614 O O . ASN A 1 82 ? 2.092 29.281 27.406 1 75.5 82 ASN A O 1
ATOM 618 N N . LEU A 1 83 ? 0.79 29.859 25.672 1 80.94 83 LEU A N 1
ATOM 619 C CA . LEU A 1 83 ? 0.584 31.203 26.188 1 80.94 83 LEU A CA 1
ATOM 620 C C . LEU A 1 83 ? -0.901 31.5 26.359 1 80.94 83 LEU A C 1
ATOM 622 O O . LEU A 1 83 ? -1.75 30.734 25.922 1 80.94 83 LEU A O 1
ATOM 626 N N . ASN A 1 84 ? -1.115 32.469 27.125 1 82.94 84 ASN A N 1
ATOM 627 C CA . ASN A 1 84 ? -2.498 32.906 27.281 1 82.94 84 ASN A CA 1
ATOM 628 C C . ASN A 1 84 ? -2.77 34.188 26.516 1 82.94 84 ASN A C 1
ATOM 630 O O . ASN A 1 84 ? -2.615 35.281 27.062 1 82.94 84 ASN A O 1
ATOM 634 N N . PHE A 1 85 ? -3.182 33.938 25.281 1 85.88 85 PHE A N 1
ATOM 635 C CA . PHE A 1 85 ? -3.551 35.031 24.391 1 85.88 85 PHE A CA 1
ATOM 636 C C . PHE A 1 85 ? -5.035 35 24.047 1 85.88 85 PHE A C 1
ATOM 638 O O . PHE A 1 85 ? -5.398 34.688 22.906 1 85.88 85 PHE A O 1
ATOM 645 N N . PRO A 1 86 ? -5.844 35.375 24.969 1 89.06 86 PRO A N 1
ATOM 646 C CA . PRO A 1 86 ? -7.273 35.25 24.688 1 89.06 86 PRO A CA 1
ATOM 647 C C . PRO A 1 86 ? -7.715 36.062 23.469 1 89.06 86 PRO A C 1
ATOM 649 O O . PRO A 1 86 ? -8.695 35.688 22.812 1 89.06 86 PRO A O 1
ATOM 652 N N . ARG A 1 87 ? -6.945 37.094 23.266 1 92.81 87 ARG A N 1
ATOM 653 C CA . ARG A 1 87 ? -7.293 37.969 22.156 1 92.81 87 ARG A CA 1
ATOM 654 C C . ARG A 1 87 ? -6.051 38.375 21.375 1 92.81 87 ARG A C 1
ATOM 656 O O . ARG A 1 87 ? -5.031 38.75 21.953 1 92.81 87 ARG A O 1
ATOM 663 N N . VAL A 1 88 ? -6.16 38.188 20.031 1 94.38 88 VAL A N 1
ATOM 664 C CA . VAL A 1 88 ? -5.133 38.781 19.172 1 94.38 88 VAL A CA 1
ATOM 665 C C . VAL A 1 88 ? -5.543 40.188 18.766 1 94.38 88 VAL A C 1
ATOM 667 O O . VAL A 1 88 ? -6.402 40.344 17.891 1 94.38 88 VAL A O 1
ATOM 670 N N . HIS A 1 89 ? -4.773 41.125 19.234 1 92.75 89 HIS A N 1
ATOM 671 C CA . HIS A 1 89 ? -5.156 42.531 19.078 1 92.75 89 HIS A CA 1
ATOM 672 C C . HIS A 1 89 ? -4.758 43.062 17.703 1 92.75 89 HIS A C 1
ATOM 674 O O . HIS A 1 89 ? -3.85 42.5 17.062 1 92.75 89 HIS A O 1
ATOM 680 N N . ASP A 1 90 ? -5.492 44.094 17.359 1 93.69 90 ASP A N 1
ATOM 681 C CA . ASP A 1 90 ? -5.141 44.781 16.125 1 93.69 90 ASP A CA 1
ATOM 682 C C . ASP A 1 90 ? -3.689 45.25 16.156 1 93.69 90 ASP A C 1
ATOM 684 O O . ASP A 1 90 ? -3.197 45.688 17.203 1 93.69 90 ASP A O 1
ATOM 688 N N . TYR A 1 91 ? -2.932 45.062 15.07 1 88.38 91 TYR A N 1
ATOM 689 C CA . TYR A 1 91 ? -1.59 45.562 14.812 1 88.38 91 TYR A CA 1
ATOM 690 C C . TYR A 1 91 ? -0.563 44.875 15.703 1 88.38 91 TYR A C 1
ATOM 692 O O . TYR A 1 91 ? 0.522 45.406 15.938 1 88.38 91 TYR A O 1
ATOM 700 N N . THR A 1 92 ? -0.995 43.719 16.188 1 89.62 92 THR A N 1
ATOM 701 C CA . THR A 1 92 ? -0.086 42.938 17.016 1 89.62 92 THR A CA 1
ATOM 702 C C . THR A 1 92 ? 1.212 42.656 16.25 1 89.62 92 THR A C 1
ATOM 704 O O . THR A 1 92 ? 2.289 42.625 16.859 1 89.62 92 THR A O 1
ATOM 707 N N . PHE A 1 93 ? 1.081 42.562 14.961 1 92.44 93 PHE A N 1
ATOM 708 C CA . PHE A 1 93 ? 2.248 42.156 14.195 1 92.44 93 PHE A CA 1
ATOM 709 C C . PHE A 1 93 ? 2.734 43.281 13.289 1 92.44 93 PHE A C 1
ATOM 711 O O . PHE A 1 93 ? 3.508 43.031 12.359 1 92.44 93 PHE A O 1
ATOM 718 N N . LEU A 1 94 ? 2.266 44.5 13.555 1 89.69 94 LEU A N 1
ATOM 719 C CA . LEU A 1 94 ? 2.693 45.656 12.766 1 89.69 94 LEU A CA 1
ATOM 720 C C . LEU A 1 94 ? 4.207 45.844 12.836 1 89.69 94 LEU A C 1
ATOM 722 O O . LEU A 1 94 ? 4.789 45.844 13.922 1 89.69 94 LEU A O 1
ATOM 726 N N . GLY A 1 95 ? 4.836 45.906 11.656 1 88.81 95 GLY A N 1
ATOM 727 C CA . GLY A 1 95 ? 6.273 46.125 11.602 1 88.81 95 GLY A CA 1
ATOM 728 C C . GLY A 1 95 ? 7.059 44.812 11.453 1 88.81 95 GLY A C 1
ATOM 729 O O . GLY A 1 95 ? 8.289 44.844 11.336 1 88.81 95 GLY A O 1
ATOM 730 N N . LEU A 1 96 ? 6.371 43.719 11.406 1 90.81 96 LEU A N 1
ATOM 731 C CA . LEU A 1 96 ? 7.039 42.406 11.258 1 90.81 96 LEU A CA 1
ATOM 732 C C . LEU A 1 96 ? 6.742 41.781 9.898 1 90.81 96 LEU A C 1
ATOM 734 O O . LEU A 1 96 ? 5.703 42.062 9.297 1 90.81 96 LEU A O 1
ATOM 738 N N . ASP A 1 97 ? 7.684 41.156 9.43 1 91.5 97 ASP A N 1
ATOM 739 C CA . ASP A 1 97 ? 7.512 40.281 8.266 1 91.5 97 ASP A CA 1
ATOM 740 C C . ASP A 1 97 ? 7.641 38.812 8.648 1 91.5 97 ASP A C 1
ATOM 742 O O . ASP A 1 97 ? 8.727 38.344 9 1 91.5 97 ASP A O 1
ATOM 746 N N . VAL A 1 98 ? 6.516 38.094 8.578 1 93.5 98 VAL A N 1
ATOM 747 C CA . VAL A 1 98 ? 6.492 36.719 9.023 1 93.5 98 VAL A CA 1
ATOM 748 C C . VAL A 1 98 ? 5.965 35.812 7.902 1 93.5 98 VAL A C 1
ATOM 750 O O . VAL A 1 98 ? 4.949 36.125 7.277 1 93.5 98 VAL A O 1
ATOM 753 N N . GLN A 1 99 ? 6.594 34.781 7.68 1 92.25 99 GLN A N 1
ATOM 754 C CA . GLN A 1 99 ? 6.18 33.844 6.621 1 92.25 99 GLN A CA 1
ATOM 755 C C . GLN A 1 99 ? 5.293 32.75 7.168 1 92.25 99 GLN A C 1
ATOM 757 O O . GLN A 1 99 ? 4.324 32.344 6.527 1 92.25 99 GLN A O 1
ATOM 762 N N . HIS A 1 100 ? 5.68 32.188 8.297 1 89.69 100 HIS A N 1
ATOM 763 C CA . HIS A 1 100 ? 4.938 31.109 8.961 1 89.69 100 HIS A CA 1
ATOM 764 C C . HIS A 1 100 ? 4.602 31.484 10.398 1 89.69 100 HIS A C 1
ATOM 766 O O . HIS A 1 100 ? 5.5 31.656 11.234 1 89.69 100 HIS A O 1
ATOM 772 N N . LEU A 1 101 ? 3.359 31.594 10.672 1 94.19 101 LEU A N 1
ATOM 773 C CA . LEU A 1 101 ? 2.918 32 12.008 1 94.19 101 LEU A CA 1
ATOM 774 C C . LEU A 1 101 ? 2.158 30.875 12.695 1 94.19 101 LEU A C 1
ATOM 776 O O . LEU A 1 101 ? 1.205 30.328 12.133 1 94.19 101 LEU A O 1
ATOM 780 N N . THR A 1 102 ? 2.604 30.484 13.859 1 91 102 THR A N 1
ATOM 781 C CA . THR A 1 102 ? 1.94 29.453 14.648 1 91 102 THR A CA 1
ATOM 782 C C . THR A 1 102 ? 1.515 30.016 16 1 91 102 THR A C 1
ATOM 784 O O . THR A 1 102 ? 2.348 30.5 16.766 1 91 102 THR A O 1
ATOM 787 N N . MET A 1 103 ? 0.291 30.047 16.234 1 92.12 103 MET A N 1
ATOM 788 C CA . MET A 1 103 ? -0.283 30.375 17.547 1 92.12 103 MET A CA 1
ATOM 789 C C . MET A 1 103 ? -1.147 29.234 18.062 1 92.12 103 MET A C 1
ATOM 791 O O . MET A 1 103 ? -2.377 29.312 18.016 1 92.12 103 MET A O 1
ATOM 795 N N . SER A 1 104 ? -0.539 28.297 18.625 1 86.5 104 SER A N 1
ATOM 796 C CA . SER A 1 104 ? -1.227 27.094 19.078 1 86.5 104 SER A CA 1
ATOM 797 C C . SER A 1 104 ? -1.287 27.031 20.594 1 86.5 104 SER A C 1
ATOM 799 O O . SER A 1 104 ? -0.348 27.438 21.281 1 86.5 104 SER A O 1
ATOM 801 N N . ARG A 1 105 ? -2.393 26.547 21.172 1 83.25 105 ARG A N 1
ATOM 802 C CA . ARG A 1 105 ? -2.582 26.391 22.609 1 83.25 105 ARG A CA 1
ATOM 803 C C . ARG A 1 105 ? -2.367 27.719 23.344 1 83.25 105 ARG A C 1
ATOM 805 O O . ARG A 1 105 ? -1.585 27.797 24.297 1 83.25 105 ARG A O 1
ATOM 812 N N . THR A 1 106 ? -2.949 28.703 22.766 1 88.12 106 THR A N 1
ATOM 813 C CA . THR A 1 106 ? -2.775 30.031 23.344 1 88.12 106 THR A CA 1
ATOM 814 C C . THR A 1 106 ? -4.109 30.594 23.828 1 88.12 106 THR A C 1
ATOM 816 O O . THR A 1 106 ? -4.219 31.781 24.125 1 88.12 106 THR A O 1
ATOM 819 N N . ASN A 1 107 ? -5.133 29.766 23.844 1 90.25 107 ASN A N 1
ATOM 820 C CA . ASN A 1 107 ? -6.445 30.094 24.391 1 90.25 107 ASN A CA 1
ATOM 821 C C . ASN A 1 107 ? -7.094 31.25 23.609 1 90.25 107 ASN A C 1
ATOM 823 O O . ASN A 1 107 ? -7.762 32.094 24.203 1 90.25 107 ASN A O 1
ATOM 827 N N . ILE A 1 108 ? -6.816 31.297 22.344 1 94.94 108 ILE A N 1
ATOM 828 C CA . ILE A 1 108 ? -7.371 32.375 21.516 1 94.94 108 ILE A CA 1
ATOM 829 C C . ILE A 1 108 ? -8.875 32.188 21.359 1 94.94 108 ILE A C 1
ATOM 831 O O . ILE A 1 108 ? -9.336 31.078 21.016 1 94.94 108 ILE A O 1
ATOM 835 N N . THR A 1 109 ? -9.625 33.281 21.625 1 95.88 109 THR A N 1
ATOM 836 C CA . THR A 1 109 ? -11.07 33.25 21.422 1 95.88 109 THR A CA 1
ATOM 837 C C . THR A 1 109 ? -11.469 34.25 20.328 1 95.88 109 THR A C 1
ATOM 839 O O . THR A 1 109 ? -12.492 34.094 19.656 1 95.88 109 THR A O 1
ATOM 842 N N . VAL A 1 110 ? -10.633 35.312 20.312 1 96.19 110 VAL A N 1
ATOM 843 C CA . VAL A 1 110 ? -10.969 36.375 19.359 1 96.19 110 VAL A CA 1
ATOM 844 C C . VAL A 1 110 ? -9.719 36.781 18.578 1 96.19 110 VAL A C 1
ATOM 846 O O . VAL A 1 110 ? -8.648 36.969 19.172 1 96.19 110 VAL A O 1
ATOM 849 N N . VAL A 1 111 ? -9.883 36.844 17.281 1 96.88 111 VAL A N 1
ATOM 850 C CA . VAL A 1 111 ? -8.883 37.438 16.406 1 96.88 111 VAL A CA 1
ATOM 851 C C . VAL A 1 111 ? -9.438 38.719 15.789 1 96.88 111 VAL A C 1
ATOM 853 O O . VAL A 1 111 ? -10.344 38.688 14.961 1 96.88 111 VAL A O 1
ATOM 856 N N . GLU A 1 112 ? -8.828 39.781 16.125 1 96.38 112 GLU A N 1
ATOM 857 C CA . GLU A 1 112 ? -9.367 41.094 15.695 1 96.38 112 GLU A CA 1
ATOM 858 C C . GLU A 1 112 ? -9.141 41.312 14.203 1 96.38 112 GLU A C 1
ATOM 860 O O . GLU A 1 112 ? -8.227 40.719 13.617 1 96.38 112 GLU A O 1
ATOM 865 N N . GLU A 1 113 ? -9.922 42.125 13.641 1 94.88 113 GLU A N 1
ATOM 866 C CA . GLU A 1 113 ? -10.047 42.281 12.195 1 94.88 113 GLU A CA 1
ATOM 867 C C . GLU A 1 113 ? -8.719 42.656 11.562 1 94.88 113 GLU A C 1
ATOM 869 O O . GLU A 1 113 ? -8.352 42.156 10.5 1 94.88 113 GLU A O 1
ATOM 874 N N . SER A 1 114 ? -7.93 43.531 12.195 1 94.75 114 SER A N 1
ATOM 875 C CA . SER A 1 114 ? -6.715 44.062 11.586 1 94.75 114 SER A CA 1
ATOM 876 C C . SER A 1 114 ? -5.469 43.406 12.188 1 94.75 114 SER A C 1
ATOM 878 O O . SER A 1 114 ? -4.352 43.906 11.969 1 94.75 114 SER A O 1
ATOM 880 N N . SER A 1 115 ? -5.66 42.344 12.906 1 94 115 SER A N 1
ATOM 881 C CA . SER A 1 115 ? -4.559 41.75 13.648 1 94 115 SER A CA 1
ATOM 882 C C . SER A 1 115 ? -3.496 41.188 12.711 1 94 115 SER A C 1
ATOM 884 O O . SER A 1 115 ? -2.301 41.25 13 1 94 115 SER A O 1
ATOM 886 N N . LEU A 1 116 ? -3.986 40.688 11.531 1 95.81 116 LEU A N 1
ATOM 887 C CA . LEU A 1 116 ? -3.07 40 10.641 1 95.81 116 LEU A CA 1
ATOM 888 C C . LEU A 1 116 ? -2.861 40.781 9.352 1 95.81 116 LEU A C 1
ATOM 890 O O . LEU A 1 116 ? -2.186 40.312 8.43 1 95.81 116 LEU A O 1
ATOM 894 N N . ARG A 1 117 ? -3.365 41.969 9.242 1 92.44 117 ARG A N 1
ATOM 895 C CA . ARG A 1 117 ? -3.402 42.719 8.008 1 92.44 117 ARG A CA 1
ATOM 896 C C . ARG A 1 117 ? -1.992 43.031 7.516 1 92.44 117 ARG A C 1
ATOM 898 O O . ARG A 1 117 ? -1.742 43.062 6.309 1 92.44 117 ARG A O 1
ATOM 905 N N . THR A 1 118 ? -1.093 43.281 8.367 1 91.81 118 THR A N 1
ATOM 906 C CA . THR A 1 118 ? 0.259 43.688 8 1 91.81 118 THR A CA 1
ATOM 907 C C . THR A 1 118 ? 1.047 42.5 7.449 1 91.81 118 THR A C 1
ATOM 909 O O . THR A 1 118 ? 2.096 42.688 6.828 1 91.81 118 THR A O 1
ATOM 912 N N . LEU A 1 119 ? 0.567 41.344 7.676 1 94.62 119 LEU A N 1
ATOM 913 C CA . LEU A 1 119 ? 1.234 40.156 7.184 1 94.62 119 LEU A CA 1
ATOM 914 C C . LEU A 1 119 ? 0.628 39.688 5.863 1 94.62 119 LEU A C 1
ATOM 916 O O . LEU A 1 119 ? 0.972 38.625 5.352 1 94.62 119 LEU A O 1
ATOM 920 N N . ALA A 1 120 ? -0.229 40.406 5.27 1 93.56 120 ALA A N 1
ATOM 921 C CA . ALA A 1 120 ? -1.054 40.062 4.117 1 93.56 120 ALA A CA 1
ATOM 922 C C . ALA A 1 120 ? -0.193 39.562 2.955 1 93.56 120 ALA A C 1
ATOM 924 O O . ALA A 1 120 ? -0.571 38.656 2.242 1 93.56 120 ALA A O 1
ATOM 925 N N . GLN A 1 121 ? 0.965 40.094 2.773 1 93.19 121 GLN A N 1
ATOM 926 C CA . GLN A 1 121 ? 1.772 39.812 1.596 1 93.19 121 GLN A CA 1
ATOM 927 C C . GLN A 1 121 ? 2.857 38.781 1.919 1 93.19 121 GLN A C 1
ATOM 929 O O . GLN A 1 121 ? 3.475 38.219 1.014 1 93.19 121 GLN A O 1
ATOM 934 N N . THR A 1 122 ? 3.035 38.5 3.178 1 93.62 122 THR A N 1
ATOM 935 C CA . THR A 1 122 ? 4.199 37.688 3.512 1 93.62 122 THR A CA 1
ATOM 936 C C . THR A 1 122 ? 3.768 36.344 4.113 1 93.62 122 THR A C 1
ATOM 938 O O . THR A 1 122 ? 4.457 35.344 3.959 1 93.62 122 THR A O 1
ATOM 941 N N . LEU A 1 123 ? 2.646 36.312 4.754 1 96.12 123 LEU A N 1
ATOM 942 C CA . LEU A 1 123 ? 2.23 35.156 5.508 1 96.12 123 LEU A CA 1
ATOM 943 C C . LEU A 1 123 ? 1.799 34.031 4.566 1 96.12 123 LEU A C 1
ATOM 945 O O . LEU A 1 123 ? 0.91 34.219 3.734 1 96.12 123 LEU A O 1
ATOM 949 N N . GLU A 1 124 ? 2.396 32.844 4.719 1 93.38 124 GLU A N 1
ATOM 950 C CA . GLU A 1 124 ? 2.107 31.703 3.865 1 93.38 124 GLU A CA 1
ATOM 951 C C . GLU A 1 124 ? 1.36 30.609 4.633 1 93.38 124 GLU A C 1
ATOM 953 O O . GLU A 1 124 ? 0.553 29.875 4.055 1 93.38 124 GLU A O 1
ATOM 958 N N . THR A 1 125 ? 1.715 30.453 5.871 1 92.38 125 THR A N 1
ATOM 959 C CA . THR A 1 125 ? 1.023 29.469 6.691 1 92.38 125 THR A CA 1
ATOM 960 C C . THR A 1 125 ? 0.574 30.078 8.016 1 92.38 125 THR A C 1
ATOM 962 O O . THR A 1 125 ? 1.294 30.891 8.609 1 92.38 125 THR A O 1
ATOM 965 N N . LEU A 1 126 ? -0.558 29.75 8.461 1 96.25 126 LEU A N 1
ATOM 966 C CA . LEU A 1 126 ? -1.127 30.203 9.727 1 96.25 126 LEU A CA 1
ATOM 967 C C . LEU A 1 126 ? -1.708 29.047 10.508 1 96.25 126 LEU A C 1
ATOM 969 O O . LEU A 1 126 ? -2.596 28.344 10.023 1 96.25 126 LEU A O 1
ATOM 973 N N . ASP A 1 127 ? -1.222 28.812 11.656 1 92.88 127 ASP A N 1
ATOM 974 C CA . ASP A 1 127 ? -1.688 27.75 12.547 1 92.88 127 ASP A CA 1
ATOM 975 C C . ASP A 1 127 ? -2.354 28.328 13.789 1 92.88 127 ASP A C 1
ATOM 977 O O . ASP A 1 127 ? -1.68 28.891 14.656 1 92.88 127 ASP A O 1
ATOM 981 N N . LEU A 1 128 ? -3.596 28.219 13.859 1 95.88 128 LEU A N 1
ATOM 982 C CA . LEU A 1 128 ? -4.383 28.625 15.023 1 95.88 128 LEU A CA 1
ATOM 983 C C . LEU A 1 128 ? -5.031 27.422 15.695 1 95.88 128 LEU A C 1
ATOM 985 O O . LEU A 1 128 ? -6.164 27.516 16.172 1 95.88 128 LEU A O 1
ATOM 989 N N . SER A 1 129 ? -4.359 26.328 15.789 1 91.5 129 SER A N 1
ATOM 990 C CA . SER A 1 129 ? -4.922 25.094 16.328 1 91.5 129 SER A CA 1
ATOM 991 C C . SER A 1 129 ? -4.906 25.094 17.844 1 91.5 129 SER A C 1
ATOM 993 O O . SER A 1 129 ? -4.152 25.859 18.469 1 91.5 129 SER A O 1
ATOM 995 N N . TYR A 1 130 ? -5.727 24.281 18.469 1 88.19 130 TYR A N 1
ATOM 996 C CA . TYR A 1 130 ? -5.82 24.094 19.922 1 88.19 130 TYR A CA 1
ATOM 997 C C . TYR A 1 130 ? -6.137 25.422 20.609 1 88.19 130 TYR A C 1
ATOM 999 O O . TYR A 1 130 ? -5.445 25.812 21.562 1 88.19 130 TYR A O 1
ATOM 1007 N N . ASN A 1 131 ? -7.094 26.047 20.094 1 94.62 131 ASN A N 1
ATOM 1008 C CA . ASN A 1 131 ? -7.594 27.266 20.719 1 94.62 131 ASN A CA 1
ATOM 1009 C C . ASN A 1 131 ? -9.094 27.188 20.984 1 94.62 131 ASN A C 1
ATOM 1011 O O . ASN A 1 131 ? -9.656 26.094 21.094 1 94.62 131 ASN A O 1
ATOM 1015 N N . ASN A 1 132 ? -9.719 28.375 21.281 1 96.31 132 ASN A N 1
ATOM 1016 C CA . ASN A 1 132 ? -11.133 28.406 21.656 1 96.31 132 ASN A CA 1
ATOM 1017 C C . ASN A 1 132 ? -11.938 29.266 20.688 1 96.31 132 ASN A C 1
ATOM 1019 O O . ASN A 1 132 ? -12.773 30.078 21.125 1 96.31 132 ASN A O 1
ATOM 1023 N N . LEU A 1 133 ? -11.586 29.078 19.422 1 97.5 133 LEU A N 1
ATOM 1024 C CA . LEU A 1 133 ? -12.352 29.812 18.438 1 97.5 133 LEU A CA 1
ATOM 1025 C C . LEU A 1 133 ? -13.742 29.203 18.25 1 97.5 133 LEU A C 1
ATOM 1027 O O . LEU A 1 133 ? -13.867 28 18.062 1 97.5 133 LEU A O 1
ATOM 1031 N N . HIS A 1 134 ? -14.789 30.062 18.281 1 96.94 134 HIS A N 1
ATOM 1032 C CA . HIS A 1 134 ? -16.156 29.594 18.094 1 96.94 134 HIS A CA 1
ATOM 1033 C C . HIS A 1 134 ? -16.625 29.828 16.672 1 96.94 134 HIS A C 1
ATOM 1035 O O . HIS A 1 134 ? -17.609 29.219 16.219 1 96.94 134 HIS A O 1
ATOM 1041 N N . THR A 1 135 ? -16.031 30.734 16.047 1 96.06 135 THR A N 1
ATOM 1042 C CA . THR A 1 135 ? -16.312 31.031 14.656 1 96.06 135 THR A CA 1
ATOM 1043 C C . THR A 1 135 ? -15.008 31.266 13.883 1 96.06 135 THR A C 1
ATOM 1045 O O . THR A 1 135 ? -13.969 31.547 14.484 1 96.06 135 THR A O 1
ATOM 1048 N N . VAL A 1 136 ? -15.109 31.062 12.578 1 97.31 136 VAL A N 1
ATOM 1049 C CA . VAL A 1 136 ? -13.969 31.391 11.719 1 97.31 136 VAL A CA 1
ATOM 1050 C C . VAL A 1 136 ? -13.758 32.906 11.695 1 97.31 136 VAL A C 1
ATOM 1052 O O . VAL A 1 136 ? -14.703 33.656 11.5 1 97.31 136 VAL A O 1
ATOM 1055 N N . PRO A 1 137 ? -12.531 33.344 11.961 1 97.06 137 PRO A N 1
ATOM 1056 C CA . PRO A 1 137 ? -12.258 34.781 11.914 1 97.06 137 PRO A CA 1
ATOM 1057 C C . PRO A 1 137 ? -12.094 35.281 10.492 1 97.06 137 PRO A C 1
ATOM 1059 O O . PRO A 1 137 ? -11.016 35.781 10.133 1 97.06 137 PRO A O 1
ATOM 1062 N N . THR A 1 138 ? -13.164 35.375 9.766 1 96.56 138 THR A N 1
ATOM 1063 C CA . THR A 1 138 ? -13.195 35.688 8.344 1 96.56 138 THR A CA 1
ATOM 1064 C C . THR A 1 138 ? -12.609 37.062 8.078 1 96.56 138 THR A C 1
ATOM 1066 O O . THR A 1 138 ? -11.805 37.25 7.164 1 96.56 138 THR A O 1
ATOM 1069 N N . ALA A 1 139 ? -12.945 38.062 8.891 1 95.69 139 ALA A N 1
ATOM 1070 C CA . ALA A 1 139 ? -12.516 39.438 8.688 1 95.69 139 ALA A CA 1
ATOM 1071 C C . ALA A 1 139 ? -11 39.562 8.844 1 95.69 139 ALA A C 1
ATOM 1073 O O . ALA A 1 139 ? -10.367 40.344 8.133 1 95.69 139 ALA A O 1
ATOM 1074 N N . ALA A 1 140 ? -10.469 38.781 9.711 1 96.75 140 ALA A N 1
ATOM 1075 C CA . ALA A 1 140 ? -9.031 38.844 9.969 1 96.75 140 ALA A CA 1
ATOM 1076 C C . ALA A 1 140 ? -8.25 38.125 8.867 1 96.75 140 ALA A C 1
ATOM 1078 O O . ALA A 1 140 ? -7.098 38.469 8.594 1 96.75 140 ALA A O 1
ATOM 1079 N N . LEU A 1 141 ? -8.875 37.156 8.211 1 97.06 141 LEU A N 1
ATOM 1080 C CA . LEU A 1 141 ? -8.188 36.281 7.277 1 97.06 141 LEU A CA 1
ATOM 1081 C C . LEU A 1 141 ? -8.289 36.812 5.852 1 97.06 141 LEU A C 1
ATOM 1083 O O . LEU A 1 141 ? -7.445 36.5 5.012 1 97.06 141 LEU A O 1
ATOM 1087 N N . GLU A 1 142 ? -9.289 37.562 5.52 1 95.12 142 GLU A N 1
ATOM 1088 C CA . GLU A 1 142 ? -9.734 37.875 4.164 1 95.12 142 GLU A CA 1
ATOM 1089 C C . GLU A 1 142 ? -8.625 38.562 3.365 1 95.12 142 GLU A C 1
ATOM 1091 O O . GLU A 1 142 ? -8.586 38.469 2.137 1 95.12 142 GLU A O 1
ATOM 1096 N N . HIS A 1 143 ? -7.629 39.188 4.023 1 94.25 143 HIS A N 1
ATOM 1097 C CA . HIS A 1 143 ? -6.633 39.969 3.307 1 94.25 143 HIS A CA 1
ATOM 1098 C C . HIS A 1 143 ? -5.332 39.188 3.135 1 94.25 143 HIS A C 1
ATOM 1100 O O . HIS A 1 143 ? -4.391 39.688 2.506 1 94.25 143 HIS A O 1
ATOM 1106 N N . LEU A 1 144 ? -5.258 38 3.648 1 96.56 144 LEU A N 1
ATOM 1107 C CA . LEU A 1 144 ? -4.035 37.188 3.555 1 96.56 144 LEU A CA 1
ATOM 1108 C C . LEU A 1 144 ? -3.889 36.594 2.164 1 96.56 144 LEU A C 1
ATOM 1110 O O . LEU A 1 144 ? -4.184 35.406 1.965 1 96.56 144 LEU A O 1
ATOM 1114 N N . GLN A 1 145 ? -3.285 37.312 1.307 1 93.94 145 GLN A N 1
ATOM 1115 C CA . GLN A 1 145 ? -3.275 37 -0.122 1 93.94 145 GLN A CA 1
ATOM 1116 C C . GLN A 1 145 ? -2.361 35.812 -0.433 1 93.94 145 GLN A C 1
ATOM 1118 O O . GLN A 1 145 ? -2.549 35.125 -1.439 1 93.94 145 GLN A O 1
ATOM 1123 N N . ASN A 1 146 ? -1.418 35.531 0.381 1 95.25 146 ASN A N 1
ATOM 1124 C CA . ASN A 1 146 ? -0.43 34.5 0.08 1 95.25 146 ASN A CA 1
ATOM 1125 C C . ASN A 1 146 ? -0.586 33.281 0.997 1 95.25 146 ASN A C 1
ATOM 1127 O O . ASN A 1 146 ? 0.234 32.375 0.964 1 95.25 146 ASN A O 1
ATOM 1131 N N . LEU A 1 147 ? -1.646 33.312 1.765 1 96.25 147 LEU A N 1
ATOM 1132 C CA . LEU A 1 147 ? -1.835 32.219 2.713 1 96.25 147 LEU A CA 1
ATOM 1133 C C . LEU A 1 147 ? -2.137 30.906 1.984 1 96.25 147 LEU A C 1
ATOM 1135 O O . LEU A 1 147 ? -3.176 30.781 1.33 1 96.25 147 LEU A O 1
ATOM 1139 N N . SER A 1 148 ? -1.266 29.922 2.148 1 92.94 148 SER A N 1
ATOM 1140 C CA . SER A 1 148 ? -1.414 28.656 1.436 1 92.94 148 SER A CA 1
ATOM 1141 C C . SER A 1 148 ? -1.946 27.562 2.357 1 92.94 148 SER A C 1
ATOM 1143 O O . SER A 1 148 ? -2.547 26.594 1.893 1 92.94 148 SER A O 1
ATOM 1145 N N . PHE A 1 149 ? -1.652 27.719 3.58 1 93.25 149 PHE A N 1
ATOM 1146 C CA . PHE A 1 149 ? -2.107 26.719 4.543 1 93.25 149 PHE A CA 1
ATOM 1147 C C . PHE A 1 149 ? -2.738 27.391 5.758 1 93.25 149 PHE A C 1
ATOM 1149 O O . PHE A 1 149 ? -2.109 28.234 6.402 1 93.25 149 PHE A O 1
ATOM 1156 N N . LEU A 1 150 ? -3.887 26.984 6.102 1 96.56 150 LEU A N 1
ATOM 1157 C CA . LEU A 1 150 ? -4.613 27.453 7.277 1 96.56 150 LEU A CA 1
ATOM 1158 C C . LEU A 1 150 ? -5.035 26.281 8.156 1 96.56 150 LEU A C 1
ATOM 1160 O O . LEU A 1 150 ? -5.773 25.406 7.707 1 96.56 150 LEU A O 1
ATOM 1164 N N . ASN A 1 151 ? -4.578 26.219 9.352 1 94.38 151 ASN A N 1
ATOM 1165 C CA . ASN A 1 151 ? -4.891 25.172 10.312 1 94.38 151 ASN A CA 1
ATOM 1166 C C . ASN A 1 151 ? -5.777 25.672 11.438 1 94.38 151 ASN A C 1
ATOM 1168 O O . ASN A 1 151 ? -5.336 26.469 12.273 1 94.38 151 ASN A O 1
ATOM 1172 N N . LEU A 1 152 ? -6.969 25.266 11.469 1 97.12 152 LEU A N 1
ATOM 1173 C CA . LEU A 1 152 ? -7.93 25.625 12.5 1 97.12 152 LEU A CA 1
ATOM 1174 C C . LEU A 1 152 ? -8.367 24.406 13.297 1 97.12 152 LEU A C 1
ATOM 1176 O O . LEU A 1 152 ? -9.492 24.359 13.812 1 97.12 152 LEU A O 1
ATOM 1180 N N . ASN A 1 153 ? -7.539 23.438 13.398 1 93.31 153 ASN A N 1
ATOM 1181 C CA . ASN A 1 153 ? -7.863 22.188 14.102 1 93.31 153 ASN A CA 1
ATOM 1182 C C . ASN A 1 153 ? -8.078 22.422 15.594 1 93.31 153 ASN A C 1
ATOM 1184 O O . ASN A 1 153 ? -7.531 23.375 16.156 1 93.31 153 ASN A O 1
ATOM 1188 N N . TYR A 1 154 ? -8.883 21.609 16.219 1 91.25 154 TYR A N 1
ATOM 1189 C CA . TYR A 1 154 ? -9.062 21.547 17.672 1 91.25 154 TYR A CA 1
ATOM 1190 C C . TYR A 1 154 ? -9.539 22.891 18.219 1 91.25 154 TYR A C 1
ATOM 1192 O O . TYR A 1 154 ? -8.961 23.422 19.172 1 91.25 154 TYR A O 1
ATOM 1200 N N . ASN A 1 155 ? -10.453 23.438 17.562 1 96.69 155 ASN A N 1
ATOM 1201 C CA . ASN A 1 155 ? -11.188 24.594 18.062 1 96.69 155 ASN A CA 1
ATOM 1202 C C . ASN A 1 155 ? -12.633 24.234 18.406 1 96.69 155 ASN A C 1
ATOM 1204 O O . ASN A 1 155 ? -12.953 23.078 18.641 1 96.69 155 ASN A O 1
ATOM 1208 N N . MET A 1 156 ? -13.508 25.281 18.578 1 97.56 156 MET A N 1
ATOM 1209 C CA . MET A 1 156 ? -14.883 25.047 19.016 1 97.56 156 MET A CA 1
ATOM 1210 C C . MET A 1 156 ? -15.875 25.578 17.984 1 97.56 156 MET A C 1
ATOM 1212 O O . MET A 1 156 ? -16.969 26.031 18.344 1 97.56 156 MET A O 1
ATOM 1216 N N . ILE A 1 157 ? -15.477 25.484 16.766 1 97.94 157 ILE A N 1
ATOM 1217 C CA . ILE A 1 157 ? -16.328 26.016 15.711 1 97.94 157 ILE A CA 1
ATOM 1218 C C . ILE A 1 157 ? -17.531 25.109 15.508 1 97.94 157 ILE A C 1
ATOM 1220 O O . ILE A 1 157 ? -17.375 23.906 15.281 1 97.94 157 ILE A O 1
ATOM 1224 N N . LYS A 1 158 ? -18.75 25.656 15.523 1 97.06 158 LYS A N 1
ATOM 1225 C CA . LYS A 1 158 ? -19.969 24.859 15.43 1 97.06 158 LYS A CA 1
ATOM 1226 C C . LYS A 1 158 ? -20.625 25.031 14.062 1 97.06 158 LYS A C 1
ATOM 1228 O O . LYS A 1 158 ? -21.281 24.109 13.562 1 97.06 158 LYS A O 1
ATOM 1233 N N . ILE A 1 159 ? -20.516 26.266 13.57 1 97.19 159 ILE A N 1
ATOM 1234 C CA . ILE A 1 159 ? -21.141 26.578 12.289 1 97.19 159 ILE A CA 1
ATOM 1235 C C . ILE A 1 159 ? -20.109 27.234 11.367 1 97.19 159 ILE A C 1
ATOM 1237 O O . ILE A 1 159 ? -19.359 28.125 11.781 1 97.19 159 ILE A O 1
ATOM 1241 N N . LEU A 1 160 ? -20.031 26.703 10.195 1 97.12 160 LEU A N 1
ATOM 1242 C CA . LEU A 1 160 ? -19.266 27.375 9.164 1 97.12 160 LEU A CA 1
ATOM 1243 C C . LEU A 1 160 ? -20.141 28.297 8.328 1 97.12 160 LEU A C 1
ATOM 1245 O O . LEU A 1 160 ? -21 27.828 7.57 1 97.12 160 LEU A O 1
ATOM 1249 N N . GLY A 1 161 ? -19.922 29.562 8.508 1 95.62 161 GLY A N 1
ATOM 1250 C CA . GLY A 1 161 ? -20.797 30.562 7.891 1 95.62 161 GLY A CA 1
ATOM 1251 C C . GLY A 1 161 ? -20.531 30.734 6.406 1 95.62 161 GLY A C 1
ATOM 1252 O O . GLY A 1 161 ? -19.656 30.078 5.84 1 95.62 161 GLY A O 1
ATOM 1253 N N . GLN A 1 162 ? -21.359 31.641 5.809 1 95 162 GLN A N 1
ATOM 1254 C CA . GLN A 1 162 ? -21.234 31.953 4.387 1 95 162 GLN A CA 1
ATOM 1255 C C . GLN A 1 162 ? -19.891 32.594 4.078 1 95 162 GLN A C 1
ATOM 1257 O O . GLN A 1 162 ? -19.422 33.438 4.844 1 95 162 GLN A O 1
ATOM 1262 N N . ALA A 1 163 ? -19.297 32.125 3.033 1 95.38 163 ALA A N 1
ATOM 1263 C CA . ALA A 1 163 ? -18.062 32.719 2.531 1 95.38 163 ALA A CA 1
ATOM 1264 C C . ALA A 1 163 ? -17.031 32.844 3.648 1 95.38 163 ALA A C 1
ATOM 1266 O O . ALA A 1 163 ? -16.406 33.906 3.799 1 95.38 163 ALA A O 1
ATOM 1267 N N . ALA A 1 164 ? -16.906 31.828 4.445 1 96.38 164 ALA A N 1
ATOM 1268 C CA . ALA A 1 164 ? -16.078 31.844 5.652 1 96.38 164 ALA A CA 1
ATOM 1269 C C . ALA A 1 164 ? -14.609 32.062 5.309 1 96.38 164 ALA A C 1
ATOM 1271 O O . ALA A 1 164 ? -13.836 32.562 6.137 1 96.38 164 ALA A O 1
ATOM 1272 N N . PHE A 1 165 ? -14.219 31.781 4.086 1 97.19 165 PHE A N 1
ATOM 1273 C CA . PHE A 1 165 ? -12.812 31.859 3.701 1 97.19 165 PHE A CA 1
ATOM 1274 C C . PHE A 1 165 ? -12.648 32.719 2.459 1 97.19 165 PHE A C 1
ATOM 1276 O O . PHE A 1 165 ? -11.703 32.531 1.688 1 97.19 165 PHE A O 1
ATOM 1283 N N . SER A 1 166 ? -13.602 33.656 2.301 1 94.88 166 SER A N 1
ATOM 1284 C CA . SER A 1 166 ? -13.539 34.562 1.169 1 94.88 166 SER A CA 1
ATOM 1285 C C . SER A 1 166 ? -12.266 35.406 1.21 1 94.88 166 SER A C 1
ATOM 1287 O O . SER A 1 166 ? -11.859 35.875 2.277 1 94.88 166 SER A O 1
ATOM 1289 N N . GLY A 1 167 ? -11.578 35.531 0.061 1 94.62 167 GLY A N 1
ATOM 1290 C CA . GLY A 1 167 ? -10.383 36.344 -0.028 1 94.62 167 GLY A CA 1
ATOM 1291 C C . GLY A 1 167 ? -9.102 35.531 0.004 1 94.62 167 GLY A C 1
ATOM 1292 O O . GLY A 1 167 ? -8.039 36.031 -0.396 1 94.62 167 GLY A O 1
ATOM 1293 N N . LEU A 1 168 ? -9.102 34.344 0.521 1 96.44 168 LEU A N 1
ATOM 1294 C CA . LEU A 1 168 ? -7.918 33.5 0.59 1 96.44 168 LEU A CA 1
ATOM 1295 C C . LEU A 1 168 ? -7.656 32.812 -0.75 1 96.44 168 LEU A C 1
ATOM 1297 O O . LEU A 1 168 ? -7.797 31.609 -0.87 1 96.44 168 LEU A O 1
ATOM 1301 N N . ARG A 1 169 ? -7.133 33.562 -1.624 1 94.25 169 ARG A N 1
ATOM 1302 C CA . ARG A 1 169 ? -7.02 33.125 -3.016 1 94.25 169 ARG A CA 1
ATOM 1303 C C . ARG A 1 169 ? -5.883 32.125 -3.193 1 94.25 169 ARG A C 1
ATOM 1305 O O . ARG A 1 169 ? -5.883 31.344 -4.137 1 94.25 169 ARG A O 1
ATOM 1312 N N . ALA A 1 170 ? -4.93 32.125 -2.283 1 95.5 170 ALA A N 1
ATOM 1313 C CA . ALA A 1 170 ? -3.762 31.266 -2.42 1 95.5 170 ALA A CA 1
ATOM 1314 C C . ALA A 1 170 ? -3.906 30.016 -1.562 1 95.5 170 ALA A C 1
ATOM 1316 O O . ALA A 1 170 ? -3.01 29.172 -1.532 1 95.5 170 ALA A O 1
ATOM 1317 N N . LEU A 1 171 ? -5.062 29.859 -0.937 1 95.94 171 LEU A N 1
ATOM 1318 C CA . LEU A 1 171 ? -5.254 28.781 0.022 1 95.94 171 LEU A CA 1
ATOM 1319 C C . LEU A 1 171 ? -5.215 27.422 -0.674 1 95.94 171 LEU A C 1
ATOM 1321 O O . LEU A 1 171 ? -5.98 27.172 -1.608 1 95.94 171 LEU A O 1
ATOM 1325 N N . GLU A 1 172 ? -4.301 26.578 -0.224 1 93.12 172 GLU A N 1
ATOM 1326 C CA . GLU A 1 172 ? -4.125 25.25 -0.799 1 93.12 172 GLU A CA 1
ATOM 1327 C C . GLU A 1 172 ? -4.562 24.156 0.178 1 93.12 172 GLU A C 1
ATOM 1329 O O . GLU A 1 172 ? -5.055 23.109 -0.235 1 93.12 172 GLU A O 1
ATOM 1334 N N . ARG A 1 173 ? -4.379 24.406 1.397 1 93.31 173 ARG A N 1
ATOM 1335 C CA . ARG A 1 173 ? -4.691 23.438 2.447 1 93.31 173 ARG A CA 1
ATOM 1336 C C . ARG A 1 173 ? -5.496 24.094 3.568 1 93.31 173 ARG A C 1
ATOM 1338 O O . ARG A 1 173 ? -5.105 25.141 4.086 1 93.31 173 ARG A O 1
ATOM 1345 N N . LEU A 1 174 ? -6.504 23.453 3.891 1 96.44 174 LEU A N 1
ATOM 1346 C CA . LEU A 1 174 ? -7.375 23.906 4.969 1 96.44 174 LEU A CA 1
ATOM 1347 C C . LEU A 1 174 ? -7.754 22.75 5.887 1 96.44 174 LEU A C 1
ATOM 1349 O O . LEU A 1 174 ? -8.227 21.719 5.422 1 96.44 174 LEU A O 1
ATOM 1353 N N . SER A 1 175 ? -7.516 22.906 7.148 1 95.31 175 SER A N 1
ATOM 1354 C CA . SER A 1 175 ? -7.859 21.844 8.086 1 95.31 175 SER A CA 1
ATOM 1355 C C . SER A 1 175 ? -8.75 22.375 9.211 1 95.31 175 SER A C 1
ATOM 1357 O O . SER A 1 175 ? -8.43 23.375 9.852 1 95.31 175 SER A O 1
ATOM 1359 N N . LEU A 1 176 ? -9.844 21.797 9.336 1 97.19 176 LEU A N 1
ATOM 1360 C CA . LEU A 1 176 ? -10.812 22.078 10.398 1 97.19 176 LEU A CA 1
ATOM 1361 C C . LEU A 1 176 ? -11.086 20.828 11.219 1 97.19 176 LEU A C 1
ATOM 1363 O O . LEU A 1 176 ? -12.211 20.625 11.695 1 97.19 176 LEU A O 1
ATOM 1367 N N . TYR A 1 177 ? -10.141 20.047 11.375 1 94 177 TYR A N 1
ATOM 1368 C CA . TYR A 1 177 ? -10.227 18.781 12.078 1 94 177 TYR A CA 1
ATOM 1369 C C . TYR A 1 177 ? -10.562 18.984 13.547 1 94 177 TYR A C 1
ATOM 1371 O O . TYR A 1 177 ? -10.008 19.859 14.203 1 94 177 TYR A O 1
ATOM 1379 N N . ASP A 1 178 ? -11.516 18.172 14.117 1 93 178 ASP A N 1
ATOM 1380 C CA . ASP A 1 178 ? -11.867 18.078 15.531 1 93 178 ASP A CA 1
ATOM 1381 C C . ASP A 1 178 ? -12.383 19.422 16.062 1 93 178 ASP A C 1
ATOM 1383 O O . ASP A 1 178 ? -11.883 19.922 17.062 1 93 178 ASP A O 1
ATOM 1387 N N . ASN A 1 179 ? -13.219 19.953 15.336 1 96.75 179 ASN A N 1
ATOM 1388 C CA . ASN A 1 179 ? -14.078 21.031 15.82 1 96.75 179 ASN A CA 1
ATOM 1389 C C . ASN A 1 179 ? -15.438 20.5 16.266 1 96.75 179 ASN A C 1
ATOM 1391 O O . ASN A 1 179 ? -15.555 19.344 16.656 1 96.75 179 ASN A O 1
ATOM 1395 N N . GLN A 1 180 ? -16.484 21.188 16.312 1 96.44 180 GLN A N 1
ATOM 1396 C CA . GLN A 1 180 ? -17.828 20.766 16.703 1 96.44 180 GLN A CA 1
ATOM 1397 C C . GLN A 1 180 ? -18.859 21.156 15.641 1 96.44 180 GLN A C 1
ATOM 1399 O O . GLN A 1 180 ? -20 21.516 15.969 1 96.44 180 GLN A O 1
ATOM 1404 N N . MET A 1 181 ? -18.344 21.031 14.469 1 97.31 181 MET A N 1
ATOM 1405 C CA . MET A 1 181 ? -19.188 21.562 13.406 1 97.31 181 MET A CA 1
ATOM 1406 C C . MET A 1 181 ? -20.406 20.688 13.188 1 97.31 181 MET A C 1
ATOM 1408 O O . MET A 1 181 ? -20.281 19.469 12.984 1 97.31 181 MET A O 1
ATOM 1412 N N . GLN A 1 182 ? -21.562 21.312 13.211 1 96.31 182 GLN A N 1
ATOM 1413 C CA . GLN A 1 182 ? -22.828 20.625 12.977 1 96.31 182 GLN A CA 1
ATOM 1414 C C . GLN A 1 182 ? -23.422 21.016 11.633 1 96.31 182 GLN A C 1
ATOM 1416 O O . GLN A 1 182 ? -24.188 20.25 11.031 1 96.31 182 GLN A O 1
ATOM 1421 N N . HIS A 1 183 ? -23.031 22.234 11.312 1 96.06 183 HIS A N 1
ATOM 1422 C CA . HIS A 1 183 ? -23.641 22.766 10.094 1 96.06 183 HIS A CA 1
ATOM 1423 C C . HIS A 1 183 ? -22.625 23.562 9.281 1 96.06 183 HIS A C 1
ATOM 1425 O O . HIS A 1 183 ? -21.828 24.312 9.844 1 96.06 183 HIS A O 1
ATOM 1431 N N . ILE A 1 184 ? -22.656 23.344 7.941 1 97.38 184 ILE A N 1
ATOM 1432 C CA . ILE A 1 184 ? -21.875 24.125 6.988 1 97.38 184 ILE A CA 1
ATOM 1433 C C . ILE A 1 184 ? -22.812 24.766 5.969 1 97.38 184 ILE A C 1
ATOM 1435 O O . ILE A 1 184 ? -23.578 24.078 5.281 1 97.38 184 ILE A O 1
ATOM 1439 N N . GLU A 1 185 ? -22.781 26.047 5.934 1 97.06 185 GLU A N 1
ATOM 1440 C CA . GLU A 1 185 ? -23.688 26.797 5.047 1 97.06 185 GLU A CA 1
ATOM 1441 C C . GLU A 1 185 ? -23.406 26.453 3.584 1 97.06 185 GLU A C 1
ATOM 1443 O O . GLU A 1 185 ? -22.297 26.031 3.234 1 97.06 185 GLU A O 1
ATOM 1448 N N . GLU A 1 186 ? -24.422 26.641 2.756 1 95.25 186 GLU A N 1
ATOM 1449 C CA . GLU A 1 186 ? -24.406 26.234 1.355 1 95.25 186 GLU A CA 1
ATOM 1450 C C . GLU A 1 186 ? -23.25 26.875 0.603 1 95.25 186 GLU A C 1
ATOM 1452 O O . GLU A 1 186 ? -22.625 26.234 -0.257 1 95.25 186 GLU A O 1
ATOM 1457 N N . ASN A 1 187 ? -22.859 28.109 0.927 1 95.69 187 ASN A N 1
ATOM 1458 C CA . ASN A 1 187 ? -21.812 28.812 0.215 1 95.69 187 ASN A CA 1
ATOM 1459 C C . ASN A 1 187 ? -20.609 29.094 1.123 1 95.69 187 ASN A C 1
ATOM 1461 O O . ASN A 1 187 ? -19.938 30.125 0.967 1 95.69 187 ASN A O 1
ATOM 1465 N N . ALA A 1 188 ? -20.359 28.172 2.01 1 96.56 188 ALA A N 1
ATOM 1466 C CA . ALA A 1 188 ? -19.312 28.391 3.01 1 96.56 188 ALA A CA 1
ATOM 1467 C C . ALA A 1 188 ? -17.953 28.547 2.348 1 96.56 188 ALA A C 1
ATOM 1469 O O . ALA A 1 188 ? -17.109 29.312 2.828 1 96.56 188 ALA A O 1
ATOM 1470 N N . PHE A 1 189 ? -17.75 27.906 1.181 1 96.19 189 PHE A N 1
ATOM 1471 C CA . PHE A 1 189 ? -16.438 27.891 0.558 1 96.19 189 PHE A CA 1
ATOM 1472 C C . PHE A 1 189 ? -16.406 28.781 -0.679 1 96.19 189 PHE A C 1
ATOM 1474 O O . PHE A 1 189 ? -15.453 28.734 -1.46 1 96.19 189 PHE A O 1
ATOM 1481 N N . SER A 1 190 ? -17.438 29.578 -0.785 1 92.31 190 SER A N 1
ATOM 1482 C CA . SER A 1 190 ? -17.453 30.531 -1.891 1 92.31 190 SER A CA 1
ATOM 1483 C C . SER A 1 190 ? -16.406 31.625 -1.692 1 92.31 190 SER A C 1
ATOM 1485 O O . SER A 1 190 ? -16.188 32.094 -0.571 1 92.31 190 SER A O 1
ATOM 1487 N N . GLY A 1 191 ? -15.75 31.969 -2.689 1 89.69 191 GLY A N 1
ATOM 1488 C CA . GLY A 1 191 ? -14.797 33.062 -2.625 1 89.69 191 GLY A CA 1
ATOM 1489 C C . GLY A 1 191 ? -13.391 32.625 -2.268 1 89.69 191 GLY A C 1
ATOM 1490 O O . GLY A 1 191 ? -12.484 33.438 -2.152 1 89.69 191 GLY A O 1
ATOM 1491 N N . THR A 1 192 ? -13.367 31.281 -2.035 1 87.19 192 THR A N 1
ATOM 1492 C CA . THR A 1 192 ? -12.031 30.734 -1.819 1 87.19 192 THR A CA 1
ATOM 1493 C C . THR A 1 192 ? -11.289 30.578 -3.145 1 87.19 192 THR A C 1
ATOM 1495 O O . THR A 1 192 ? -11.906 30.391 -4.191 1 87.19 192 THR A O 1
ATOM 1498 N N . GLY A 1 193 ? -10.336 31.109 -3.439 1 84.81 193 GLY A N 1
ATOM 1499 C CA . GLY A 1 193 ? -9.57 30.891 -4.656 1 84.81 193 GLY A CA 1
ATOM 1500 C C . GLY A 1 193 ? -9.703 29.5 -5.211 1 84.81 193 GLY A C 1
ATOM 1501 O O . GLY A 1 193 ? -10.453 28.672 -4.672 1 84.81 193 GLY A O 1
ATOM 1502 N N . ASP A 1 194 ? -9.367 29.125 -6.449 1 89.38 194 ASP A N 1
ATOM 1503 C CA . ASP A 1 194 ? -9.445 27.844 -7.121 1 89.38 194 ASP A CA 1
ATOM 1504 C C . ASP A 1 194 ? -8.125 27.078 -6.98 1 89.38 194 ASP A C 1
ATOM 1506 O O . ASP A 1 194 ? -7.609 26.531 -7.961 1 89.38 194 ASP A O 1
ATOM 1510 N N . LYS A 1 195 ? -7.672 27.078 -5.609 1 93.38 195 LYS A N 1
ATOM 1511 C CA . LYS A 1 195 ? -6.379 26.422 -5.441 1 93.38 195 LYS A CA 1
ATOM 1512 C C . LYS A 1 195 ? -6.426 25.391 -4.312 1 93.38 195 LYS A C 1
ATOM 1514 O O . LYS A 1 195 ? -5.465 24.656 -4.098 1 93.38 195 LYS A O 1
ATOM 1519 N N . LEU A 1 196 ? -7.602 25.391 -3.672 1 94.75 196 LEU A N 1
ATOM 1520 C CA . LEU A 1 196 ? -7.688 24.484 -2.529 1 94.75 196 LEU A CA 1
ATOM 1521 C C . LEU A 1 196 ? -7.492 23.031 -2.967 1 94.75 196 LEU A C 1
ATOM 1523 O O . LEU A 1 196 ? -8.266 22.516 -3.771 1 94.75 196 LEU A O 1
ATOM 1527 N N . PHE A 1 197 ? -6.504 22.5 -2.367 1 92.06 197 PHE A N 1
ATOM 1528 C CA . PHE A 1 197 ? -6.059 21.156 -2.721 1 92.06 197 PHE A CA 1
ATOM 1529 C C . PHE A 1 197 ? -6.539 20.141 -1.696 1 92.06 197 PHE A C 1
ATOM 1531 O O . PHE A 1 197 ? -6.938 19.031 -2.057 1 92.06 197 PHE A O 1
ATOM 1538 N N . ARG A 1 198 ? -6.434 20.422 -0.525 1 94.12 198 ARG A N 1
ATOM 1539 C CA . ARG A 1 198 ? -6.77 19.531 0.575 1 94.12 198 ARG A CA 1
ATOM 1540 C C . ARG A 1 198 ? -7.707 20.203 1.569 1 94.12 198 ARG A C 1
ATOM 1542 O O . ARG A 1 198 ? -7.461 21.344 1.983 1 94.12 198 ARG A O 1
ATOM 1549 N N . LEU A 1 199 ? -8.727 19.484 1.891 1 96.5 199 LEU A N 1
ATOM 1550 C CA . LEU A 1 199 ? -9.688 19.938 2.893 1 96.5 199 LEU A CA 1
ATOM 1551 C C . LEU A 1 199 ? -9.945 18.844 3.924 1 96.5 199 LEU A C 1
ATOM 1553 O O . LEU A 1 199 ? -10.336 17.734 3.568 1 96.5 199 LEU A O 1
ATOM 1557 N N . ASN A 1 200 ? -9.727 19.156 5.152 1 96.06 200 ASN A N 1
ATOM 1558 C CA . ASN A 1 200 ? -9.969 18.203 6.234 1 96.06 200 ASN A CA 1
ATOM 1559 C C . ASN A 1 200 ? -11.117 18.656 7.133 1 96.06 200 ASN A C 1
ATOM 1561 O O . ASN A 1 200 ? -10.977 19.625 7.875 1 96.06 200 ASN A O 1
ATOM 1565 N N . LEU A 1 201 ? -12.18 18.016 7.062 1 97.69 201 LEU A N 1
ATOM 1566 C CA . LEU A 1 201 ? -13.352 18.266 7.895 1 97.69 201 LEU A CA 1
ATOM 1567 C C . LEU A 1 201 ? -13.609 17.078 8.828 1 97.69 201 LEU A C 1
ATOM 1569 O O . LEU A 1 201 ? -14.758 16.828 9.195 1 97.69 201 LEU A O 1
ATOM 1573 N N . GLY A 1 202 ? -12.594 16.391 9.18 1 95.38 202 GLY A N 1
ATOM 1574 C CA . GLY A 1 202 ? -12.727 15.203 10.008 1 95.38 202 GLY A CA 1
ATOM 1575 C C . GLY A 1 202 ? -13.047 15.516 11.453 1 95.38 202 GLY A C 1
ATOM 1576 O O . GLY A 1 202 ? -12.812 16.625 11.922 1 95.38 202 GLY A O 1
ATOM 1577 N N . LYS A 1 203 ? -13.641 14.555 12.133 1 93.25 203 LYS A N 1
ATOM 1578 C CA . LYS A 1 203 ? -13.938 14.57 13.562 1 93.25 203 LYS A CA 1
ATOM 1579 C C . LYS A 1 203 ? -14.789 15.781 13.93 1 93.25 203 LYS A C 1
ATOM 1581 O O . LYS A 1 203 ? -14.43 16.547 14.828 1 93.25 203 LYS A O 1
ATOM 1586 N N . ASN A 1 204 ? -15.781 16 13.25 1 97.5 204 ASN A N 1
ATOM 1587 C CA . ASN A 1 204 ? -16.844 16.953 13.547 1 97.5 204 ASN A CA 1
ATOM 1588 C C . ASN A 1 204 ? -18.172 16.25 13.773 1 97.5 204 ASN A C 1
ATOM 1590 O O . ASN A 1 204 ? -18.219 15.078 14.141 1 97.5 204 ASN A O 1
ATOM 1594 N N . HIS A 1 205 ? -19.328 17.047 13.695 1 98.06 205 HIS A N 1
ATOM 1595 C CA . HIS A 1 205 ? -20.656 16.484 13.938 1 98.06 205 HIS A CA 1
ATOM 1596 C C . HIS A 1 205 ? -21.531 16.609 12.703 1 98.06 205 HIS A C 1
ATOM 1598 O O . HIS A 1 205 ? -22.734 16.891 12.812 1 98.06 205 HIS A O 1
ATOM 1604 N N . LEU A 1 206 ? -20.891 16.422 11.57 1 98.19 206 LEU A N 1
ATOM 1605 C CA . LEU A 1 206 ? -21.641 16.578 10.328 1 98.19 206 LEU A CA 1
ATOM 1606 C C . LEU A 1 206 ? -22.547 15.367 10.086 1 98.19 206 LEU A C 1
ATOM 1608 O O . LEU A 1 206 ? -22.109 14.227 10.25 1 98.19 206 LEU A O 1
ATOM 1612 N N . GLU A 1 207 ? -23.781 15.633 9.719 1 97.25 207 GLU A N 1
ATOM 1613 C CA . GLU A 1 207 ? -24.734 14.562 9.445 1 97.25 207 GLU A CA 1
ATOM 1614 C C . GLU A 1 207 ? -24.875 14.328 7.941 1 97.25 207 GLU A C 1
ATOM 1616 O O . GLU A 1 207 ? -25.391 13.289 7.516 1 97.25 207 GLU A O 1
ATOM 1621 N N . ASN A 1 208 ? -24.5 15.289 7.219 1 95.94 208 ASN A N 1
ATOM 1622 C CA . ASN A 1 208 ? -24.531 15.211 5.762 1 95.94 208 ASN A CA 1
ATOM 1623 C C . ASN A 1 208 ? -23.25 15.781 5.141 1 95.94 208 ASN A C 1
ATOM 1625 O O . ASN A 1 208 ? -22.547 16.562 5.777 1 95.94 208 ASN A O 1
ATOM 1629 N N . VAL A 1 209 ? -23.016 15.32 3.869 1 97.25 209 VAL A N 1
ATOM 1630 C CA . VAL A 1 209 ? -21.906 15.906 3.113 1 97.25 209 VAL A CA 1
ATOM 1631 C C . VAL A 1 209 ? -22.25 17.344 2.752 1 97.25 209 VAL A C 1
ATOM 1633 O O . VAL A 1 209 ? -23.312 17.625 2.18 1 97.25 209 VAL A O 1
ATOM 1636 N N . PRO A 1 210 ? -21.422 18.281 3.156 1 96.88 210 PRO A N 1
ATOM 1637 C CA . PRO A 1 210 ? -21.688 19.688 2.809 1 96.88 210 PRO A CA 1
ATOM 1638 C C . PRO A 1 210 ? -21.531 19.969 1.317 1 96.88 210 PRO A C 1
ATOM 1640 O O . PRO A 1 210 ? -21.062 19.109 0.571 1 96.88 210 PRO A O 1
ATOM 1643 N N . ASN A 1 211 ? -22.094 21.172 0.932 1 95.94 211 ASN A N 1
ATOM 1644 C CA . ASN A 1 211 ? -21.922 21.594 -0.456 1 95.94 211 ASN A CA 1
ATOM 1645 C C . ASN A 1 211 ? -20.484 21.984 -0.751 1 95.94 211 ASN A C 1
ATOM 1647 O O . ASN A 1 211 ? -19.969 22.953 -0.184 1 95.94 211 ASN A O 1
ATOM 1651 N N . LEU A 1 212 ? -19.812 21.188 -1.646 1 95.94 212 LEU A N 1
ATOM 1652 C CA . LEU A 1 212 ? -18.391 21.406 -1.954 1 95.94 212 LEU A CA 1
ATOM 1653 C C . LEU A 1 212 ? -18.203 21.703 -3.436 1 95.94 212 LEU A C 1
ATOM 1655 O O . LEU A 1 212 ? -17.078 21.625 -3.949 1 95.94 212 LEU A O 1
ATOM 1659 N N . GLN A 1 213 ? -19.234 22.141 -4.133 1 94.19 213 GLN A N 1
ATOM 1660 C CA . GLN A 1 213 ? -19.25 22.281 -5.586 1 94.19 213 GLN A CA 1
ATOM 1661 C C . GLN A 1 213 ? -18.25 23.344 -6.035 1 94.19 213 GLN A C 1
ATOM 1663 O O . GLN A 1 213 ? -17.703 23.25 -7.137 1 94.19 213 GLN A O 1
ATOM 1668 N N . ALA A 1 214 ? -17.938 24.266 -5.176 1 93.06 214 ALA A N 1
ATOM 1669 C CA . ALA A 1 214 ? -17.047 25.375 -5.508 1 93.06 214 ALA A CA 1
ATOM 1670 C C . ALA A 1 214 ? -15.586 24.906 -5.535 1 93.06 214 ALA A C 1
ATOM 1672 O O . ALA A 1 214 ? -14.727 25.594 -6.082 1 93.06 214 ALA A O 1
ATOM 1673 N N . LEU A 1 215 ? -15.297 23.766 -4.957 1 95.69 215 LEU A N 1
ATOM 1674 C CA . LEU A 1 215 ? -13.922 23.312 -4.789 1 95.69 215 LEU A CA 1
ATOM 1675 C C . LEU A 1 215 ? -13.516 22.391 -5.922 1 95.69 215 LEU A C 1
ATOM 1677 O O . LEU A 1 215 ? -13.18 21.219 -5.68 1 95.69 215 LEU A O 1
ATOM 1681 N N . THR A 1 216 ? -13.359 22.906 -7.113 1 94.56 216 THR A N 1
ATOM 1682 C CA . THR A 1 216 ? -13.203 22.125 -8.336 1 94.56 216 THR A CA 1
ATOM 1683 C C . THR A 1 216 ? -11.797 21.531 -8.414 1 94.56 216 THR A C 1
ATOM 1685 O O . THR A 1 216 ? -11.562 20.578 -9.156 1 94.56 216 THR A O 1
ATOM 1688 N N . LYS A 1 217 ? -10.828 22.047 -7.605 1 94.38 217 LYS A N 1
ATOM 1689 C CA . LYS A 1 217 ? -9.453 21.578 -7.695 1 94.38 217 LYS A CA 1
ATOM 1690 C C . LYS A 1 217 ? -9.094 20.688 -6.504 1 94.38 217 LYS A C 1
ATOM 1692 O O . LYS A 1 217 ? -7.953 20.234 -6.379 1 94.38 217 LYS A O 1
ATOM 1697 N N . LEU A 1 218 ? -10.109 20.453 -5.668 1 95.38 218 LEU A N 1
ATOM 1698 C CA . LEU A 1 218 ? -9.883 19.656 -4.469 1 95.38 218 LEU A CA 1
ATOM 1699 C C . LEU A 1 218 ? -9.398 18.25 -4.832 1 95.38 218 LEU A C 1
ATOM 1701 O O . LEU A 1 218 ? -9.977 17.594 -5.703 1 95.38 218 LEU A O 1
ATOM 1705 N N . GLN A 1 219 ? -8.32 17.797 -4.191 1 93.31 219 GLN A N 1
ATOM 1706 C CA . GLN A 1 219 ? -7.762 16.484 -4.48 1 93.31 219 GLN A CA 1
ATOM 1707 C C . GLN A 1 219 ? -7.914 15.539 -3.287 1 93.31 219 GLN A C 1
ATOM 1709 O O . GLN A 1 219 ? -8.031 14.328 -3.455 1 93.31 219 GLN A O 1
ATOM 1714 N N . VAL A 1 220 ? -7.871 16.094 -2.146 1 93.75 220 VAL A N 1
ATOM 1715 C CA . VAL A 1 220 ? -7.996 15.289 -0.934 1 93.75 220 VAL A CA 1
ATOM 1716 C C . VAL A 1 220 ? -9.117 15.844 -0.057 1 93.75 220 VAL A C 1
ATOM 1718 O O . VAL A 1 220 ? -9.102 17.031 0.307 1 93.75 220 VAL A O 1
ATOM 1721 N N . LEU A 1 221 ? -10.031 15.016 0.277 1 96.75 221 LEU A N 1
ATOM 1722 C CA . LEU A 1 221 ? -11.148 15.391 1.141 1 96.75 221 LEU A CA 1
ATOM 1723 C C . LEU A 1 221 ? -11.289 14.406 2.303 1 96.75 221 LEU A C 1
ATOM 1725 O O . LEU A 1 221 ? -11.43 13.203 2.092 1 96.75 221 LEU A O 1
ATOM 1729 N N . THR A 1 222 ? -11.227 14.922 3.496 1 95.81 222 THR A N 1
ATOM 1730 C CA . THR A 1 222 ? -11.391 14.102 4.691 1 95.81 222 THR A CA 1
ATOM 1731 C C . THR A 1 222 ? -12.703 14.43 5.395 1 95.81 222 THR A C 1
ATOM 1733 O O . THR A 1 222 ? -12.922 15.578 5.797 1 95.81 222 THR A O 1
ATOM 1736 N N . LEU A 1 223 ? -13.531 13.484 5.473 1 97.56 223 LEU A N 1
ATOM 1737 C CA . LEU A 1 223 ? -14.805 13.578 6.184 1 97.56 223 LEU A CA 1
ATOM 1738 C C . LEU A 1 223 ? -14.922 12.477 7.234 1 97.56 223 LEU A C 1
ATOM 1740 O O . LEU A 1 223 ? -16.031 12.094 7.613 1 97.56 223 LEU A O 1
ATOM 1744 N N . SER A 1 224 ? -13.836 11.992 7.68 1 94.81 224 SER A N 1
ATOM 1745 C CA . SER A 1 224 ? -13.789 10.898 8.648 1 94.81 224 SER A CA 1
ATOM 1746 C C . SER A 1 224 ? -14.305 11.352 10.016 1 94.81 224 SER A C 1
ATOM 1748 O O . SER A 1 224 ? -14.234 12.531 10.344 1 94.81 224 SER A O 1
ATOM 1750 N N . ASP A 1 225 ? -14.781 10.422 10.844 1 93.94 225 ASP A N 1
ATOM 1751 C CA . ASP A 1 225 ? -15.172 10.641 12.227 1 93.94 225 ASP A CA 1
ATOM 1752 C C . ASP A 1 225 ? -16.25 11.711 12.328 1 93.94 225 ASP A C 1
ATOM 1754 O O . ASP A 1 225 ? -16.125 12.656 13.109 1 93.94 225 ASP A O 1
ATOM 1758 N N . ASN A 1 226 ? -17.172 11.656 11.445 1 97.75 226 ASN A N 1
ATOM 1759 C CA . ASN A 1 226 ? -18.391 12.445 11.531 1 97.75 226 ASN A CA 1
ATOM 1760 C C . ASN A 1 226 ? -19.609 11.57 11.805 1 97.75 226 ASN A C 1
ATOM 1762 O O . ASN A 1 226 ? -19.484 10.484 12.375 1 97.75 226 ASN A O 1
ATOM 1766 N N . ARG A 1 227 ? -20.859 12.117 11.531 1 98.06 227 ARG A N 1
ATOM 1767 C CA . ARG A 1 227 ? -22.109 11.383 11.789 1 98.06 227 ARG A CA 1
ATOM 1768 C C . ARG A 1 227 ? -22.891 11.172 10.5 1 98.06 227 ARG A C 1
ATOM 1770 O O . ARG A 1 227 ? -24.125 11.266 10.492 1 98.06 227 ARG A O 1
ATOM 1777 N N . LEU A 1 228 ? -22.094 10.922 9.438 1 98 228 LEU A N 1
ATOM 1778 C CA . LEU A 1 228 ? -22.75 10.688 8.156 1 98 228 LEU A CA 1
ATOM 1779 C C . LEU A 1 228 ? -23.469 9.344 8.148 1 98 228 LEU A C 1
ATOM 1781 O O . LEU A 1 228 ? -22.875 8.32 8.484 1 98 228 LEU A O 1
ATOM 1785 N N . SER A 1 229 ? -24.75 9.359 7.801 1 96.25 229 SER A N 1
ATOM 1786 C CA . SER A 1 229 ? -25.516 8.109 7.758 1 96.25 229 SER A CA 1
ATOM 1787 C C . SER A 1 229 ? -25.812 7.703 6.32 1 96.25 229 SER A C 1
ATOM 1789 O O . SER A 1 229 ? -26.062 6.527 6.043 1 96.25 229 SER A O 1
ATOM 1791 N N . VAL A 1 230 ? -25.844 8.711 5.449 1 94.94 230 VAL A N 1
ATOM 1792 C CA . VAL A 1 230 ? -26.172 8.445 4.055 1 94.94 230 VAL A CA 1
ATOM 1793 C C . VAL A 1 230 ? -25.328 9.336 3.143 1 94.94 230 VAL A C 1
ATOM 1795 O O . VAL A 1 230 ? -25.047 10.484 3.484 1 94.94 230 VAL A O 1
ATOM 1798 N N . ILE A 1 231 ? -24.906 8.758 2.047 1 96.94 231 ILE A N 1
ATOM 1799 C CA . ILE A 1 231 ? -24.344 9.547 0.953 1 96.94 231 ILE A CA 1
ATOM 1800 C C . ILE A 1 231 ? -25.359 9.656 -0.177 1 96.94 231 ILE A C 1
ATOM 1802 O O . ILE A 1 231 ? -25.859 8.648 -0.678 1 96.94 231 ILE A O 1
ATOM 1806 N N . LYS A 1 232 ? -25.641 10.867 -0.576 1 96.06 232 LYS A N 1
ATOM 1807 C CA . LYS A 1 232 ? -26.656 11.102 -1.594 1 96.06 232 LYS A CA 1
ATOM 1808 C C . LYS A 1 232 ? -26.031 11.32 -2.965 1 96.06 232 LYS A C 1
ATOM 1810 O O . LYS A 1 232 ? -24.859 11.703 -3.062 1 96.06 232 LYS A O 1
ATOM 1815 N N . ILE A 1 233 ? -26.875 11.078 -3.938 1 96 233 ILE A N 1
ATOM 1816 C CA . ILE A 1 233 ? -26.469 11.406 -5.297 1 96 233 ILE A CA 1
ATOM 1817 C C . ILE A 1 233 ? -26.203 12.906 -5.41 1 96 233 ILE A C 1
ATOM 1819 O O . ILE A 1 233 ? -26.984 13.719 -4.906 1 96 233 ILE A O 1
ATOM 1823 N N . GLY A 1 234 ? -25.047 13.234 -5.902 1 95.62 234 GLY A N 1
ATOM 1824 C CA . GLY A 1 234 ? -24.719 14.633 -6.098 1 95.62 234 GLY A CA 1
ATOM 1825 C C . GLY A 1 234 ? -23.938 15.227 -4.945 1 95.62 234 GLY A C 1
ATOM 1826 O O . GLY A 1 234 ? -23.516 16.391 -5 1 95.62 234 GLY A O 1
ATOM 1827 N N . SER A 1 235 ? -23.656 14.445 -3.916 1 96.12 235 SER A N 1
ATOM 1828 C CA . SER A 1 235 ? -22.953 14.93 -2.738 1 96.12 235 SER A CA 1
ATOM 1829 C C . SER A 1 235 ? -21.547 15.43 -3.1 1 96.12 235 SER A C 1
ATOM 1831 O O . SER A 1 235 ? -21 16.297 -2.418 1 96.12 235 SER A O 1
ATOM 1833 N N . PHE A 1 236 ? -21.062 14.867 -4.23 1 97.75 236 PHE A N 1
ATOM 1834 C CA . PHE A 1 236 ? -19.688 15.203 -4.582 1 97.75 236 PHE A CA 1
ATOM 1835 C C . PHE A 1 236 ? -19.641 15.891 -5.941 1 97.75 236 PHE A C 1
ATOM 1837 O O . PHE A 1 236 ? -18.625 15.82 -6.637 1 97.75 236 PHE A O 1
ATOM 1844 N N . LYS A 1 237 ? -20.766 16.531 -6.215 1 96.19 237 LYS A N 1
ATOM 1845 C CA . LYS A 1 237 ? -20.828 17.281 -7.469 1 96.19 237 LYS A CA 1
ATOM 1846 C C . LYS A 1 237 ? -19.75 18.344 -7.527 1 96.19 237 LYS A C 1
ATOM 1848 O O . LYS A 1 237 ? -19.5 19.047 -6.543 1 96.19 237 LYS A O 1
ATOM 1853 N N . GLY A 1 238 ? -19.016 18.391 -8.633 1 95.06 238 GLY A N 1
ATOM 1854 C CA . GLY A 1 238 ? -18 19.438 -8.836 1 95.06 238 GLY A CA 1
ATOM 1855 C C . GLY A 1 238 ? -16.609 18.984 -8.461 1 95.06 238 GLY A C 1
ATOM 1856 O O . GLY A 1 238 ? -15.617 19.625 -8.844 1 95.06 238 GLY A O 1
ATOM 1857 N N . LEU A 1 239 ? -16.453 17.891 -7.75 1 96.94 239 LEU A N 1
ATOM 1858 C CA . LEU A 1 239 ? -15.156 17.438 -7.281 1 96.94 239 LEU A CA 1
ATOM 1859 C C . LEU A 1 239 ? -14.516 16.484 -8.289 1 96.94 239 LEU A C 1
ATOM 1861 O O . LEU A 1 239 ? -14.117 15.375 -7.941 1 96.94 239 LEU A O 1
ATOM 1865 N N . ASN A 1 240 ? -14.281 17 -9.461 1 94.38 240 ASN A N 1
ATOM 1866 C CA . ASN A 1 240 ? -13.828 16.188 -10.586 1 94.38 240 ASN A CA 1
ATOM 1867 C C . ASN A 1 240 ? -12.352 15.812 -10.445 1 94.38 240 ASN A C 1
ATOM 1869 O O . ASN A 1 240 ? -11.891 14.859 -11.07 1 94.38 240 ASN A O 1
ATOM 1873 N N . MET A 1 241 ? -11.625 16.5 -9.578 1 94.62 241 MET A N 1
ATOM 1874 C CA . MET A 1 241 ? -10.195 16.25 -9.453 1 94.62 241 MET A CA 1
ATOM 1875 C C . MET A 1 241 ? -9.883 15.492 -8.172 1 94.62 241 MET A C 1
ATOM 1877 O O . MET A 1 241 ? -8.719 15.234 -7.867 1 94.62 241 MET A O 1
ATOM 1881 N N . LEU A 1 242 ? -10.961 15.133 -7.5 1 96.25 242 LEU A N 1
ATOM 1882 C CA . LEU A 1 242 ? -10.75 14.461 -6.223 1 96.25 242 LEU A CA 1
ATOM 1883 C C . LEU A 1 242 ? -10 13.141 -6.414 1 96.25 242 LEU A C 1
ATOM 1885 O O . LEU A 1 242 ? -10.383 12.328 -7.25 1 96.25 242 LEU A O 1
ATOM 1889 N N . ASP A 1 243 ? -8.961 13.031 -5.68 1 94.06 243 ASP A N 1
ATOM 1890 C CA . ASP A 1 243 ? -8.078 11.875 -5.777 1 94.06 243 ASP A CA 1
ATOM 1891 C C . ASP A 1 243 ? -8.273 10.93 -4.598 1 94.06 243 ASP A C 1
ATOM 1893 O O . ASP A 1 243 ? -8.219 9.711 -4.754 1 94.06 243 ASP A O 1
ATOM 1897 N N . MET A 1 244 ? -8.422 11.5 -3.412 1 93.19 244 MET A N 1
ATOM 1898 C CA . MET A 1 244 ? -8.555 10.734 -2.176 1 93.19 244 MET A CA 1
ATOM 1899 C C . MET A 1 244 ? -9.773 11.195 -1.38 1 93.19 244 MET A C 1
ATOM 1901 O O . MET A 1 244 ? -9.953 12.391 -1.143 1 93.19 244 MET A O 1
ATOM 1905 N N . LEU A 1 245 ? -10.57 10.234 -0.974 1 97.19 245 LEU A N 1
ATOM 1906 C CA . LEU A 1 245 ? -11.758 10.508 -0.168 1 97.19 245 LEU A CA 1
ATOM 1907 C C . LEU A 1 245 ? -11.773 9.641 1.085 1 97.19 245 LEU A C 1
ATOM 1909 O O . LEU A 1 245 ? -11.758 8.406 0.993 1 97.19 245 LEU A O 1
ATOM 1913 N N . MET A 1 246 ? -11.75 10.266 2.189 1 94.88 246 MET A N 1
ATOM 1914 C CA . MET A 1 246 ? -11.773 9.57 3.475 1 94.88 246 MET A CA 1
ATOM 1915 C C . MET A 1 246 ? -13.133 9.703 4.145 1 94.88 246 MET A C 1
ATOM 1917 O O . MET A 1 246 ? -13.547 10.805 4.512 1 94.88 246 MET A O 1
ATOM 1921 N N . LEU A 1 247 ? -13.805 8.602 4.312 1 97.38 247 LEU A N 1
ATOM 1922 C CA . LEU A 1 247 ? -15.148 8.57 4.891 1 97.38 247 LEU A CA 1
ATOM 1923 C C . LEU A 1 247 ? -15.203 7.594 6.062 1 97.38 247 LEU A C 1
ATOM 1925 O O . LEU A 1 247 ? -16.297 7.195 6.488 1 97.38 247 LEU A O 1
ATOM 1929 N N . GLU A 1 248 ? -14.078 7.207 6.566 1 94.19 248 GLU A N 1
ATOM 1930 C CA . GLU A 1 248 ? -14.047 6.207 7.629 1 94.19 248 GLU A CA 1
ATOM 1931 C C . GLU A 1 248 ? -14.641 6.754 8.922 1 94.19 248 GLU A C 1
ATOM 1933 O O . GLU A 1 248 ? -14.711 7.969 9.117 1 94.19 248 GLU A O 1
ATOM 1938 N N . ASN A 1 249 ? -15.102 5.898 9.836 1 94.25 249 ASN A N 1
ATOM 1939 C CA . ASN A 1 249 ? -15.625 6.219 11.156 1 94.25 249 ASN A CA 1
ATOM 1940 C C . ASN A 1 249 ? -16.828 7.148 11.07 1 94.25 249 ASN A C 1
ATOM 1942 O O . ASN A 1 249 ? -16.859 8.195 11.719 1 94.25 249 ASN A O 1
ATOM 1946 N N . ASN A 1 250 ? -17.719 6.809 10.219 1 97.88 250 ASN A N 1
ATOM 1947 C CA . ASN A 1 250 ? -19.062 7.387 10.148 1 97.88 250 ASN A CA 1
ATOM 1948 C C . ASN A 1 250 ? -20.125 6.352 10.461 1 97.88 250 ASN A C 1
ATOM 1950 O O . ASN A 1 250 ? -19.875 5.391 11.188 1 97.88 250 ASN A O 1
ATOM 1954 N N . GLN A 1 251 ? -21.391 6.641 10.031 1 97.88 251 GLN A N 1
ATOM 1955 C CA . GLN A 1 251 ? -22.5 5.738 10.328 1 97.88 251 GLN A CA 1
ATOM 1956 C C . GLN A 1 251 ? -23.234 5.332 9.055 1 97.88 251 GLN A C 1
ATOM 1958 O O . GLN A 1 251 ? -24.469 5.23 9.055 1 97.88 251 GLN A O 1
ATOM 1963 N N . ILE A 1 252 ? -22.453 5.148 8.039 1 98.06 252 ILE A N 1
ATOM 1964 C CA . ILE A 1 252 ? -23.062 4.816 6.746 1 98.06 252 ILE A CA 1
ATOM 1965 C C . ILE A 1 252 ? -23.516 3.357 6.75 1 98.06 252 ILE A C 1
ATOM 1967 O O . ILE A 1 252 ? -22.734 2.461 7.098 1 98.06 252 ILE A O 1
ATOM 1971 N N . GLN A 1 253 ? -24.75 3.105 6.297 1 96.81 253 GLN A N 1
ATOM 1972 C CA . GLN A 1 253 ? -25.297 1.754 6.375 1 96.81 253 GLN A CA 1
ATOM 1973 C C . GLN A 1 253 ? -25.406 1.124 4.988 1 96.81 253 GLN A C 1
ATOM 1975 O O . GLN A 1 253 ? -25.281 -0.095 4.844 1 96.81 253 GLN A O 1
ATOM 1980 N N . THR A 1 254 ? -25.719 1.992 4.062 1 96.88 254 THR A N 1
ATOM 1981 C CA . THR A 1 254 ? -25.906 1.507 2.701 1 96.88 254 THR A CA 1
ATOM 1982 C C . THR A 1 254 ? -25.219 2.43 1.697 1 96.88 254 THR A C 1
ATOM 1984 O O . THR A 1 254 ? -25.234 3.652 1.863 1 96.88 254 THR A O 1
ATOM 1987 N N . LEU A 1 255 ? -24.547 1.822 0.728 1 97.38 255 LEU A N 1
ATOM 1988 C CA . LEU A 1 255 ? -24.062 2.578 -0.421 1 97.38 255 LEU A CA 1
ATOM 1989 C C . LEU A 1 255 ? -25.047 2.484 -1.589 1 97.38 255 LEU A C 1
ATOM 1991 O O . LEU A 1 255 ? -25.141 1.437 -2.23 1 97.38 255 LEU A O 1
ATOM 1995 N N . GLU A 1 256 ? -25.703 3.607 -1.836 1 96.94 256 GLU A N 1
ATOM 1996 C CA . GLU A 1 256 ? -26.703 3.65 -2.898 1 96.94 256 GLU A CA 1
ATOM 1997 C C . GLU A 1 256 ? -26.047 3.779 -4.27 1 96.94 256 GLU A C 1
ATOM 1999 O O . GLU A 1 256 ? -24.844 3.988 -4.367 1 96.94 256 GLU A O 1
ATOM 2004 N N . ALA A 1 257 ? -26.938 3.609 -5.289 1 97.25 257 ALA A N 1
ATOM 2005 C CA . ALA A 1 257 ? -26.438 3.652 -6.66 1 97.25 257 ALA A CA 1
ATOM 2006 C C . ALA A 1 257 ? -25.953 5.055 -7.027 1 97.25 257 ALA A C 1
ATOM 2008 O O . ALA A 1 257 ? -26.594 6.047 -6.66 1 97.25 257 ALA A O 1
ATOM 2009 N N . ASN A 1 258 ? -24.797 5.168 -7.656 1 97 258 ASN A N 1
ATOM 2010 C CA . ASN A 1 258 ? -24.312 6.348 -8.352 1 97 258 ASN A CA 1
ATOM 2011 C C . ASN A 1 258 ? -23.906 7.453 -7.379 1 97 258 ASN A C 1
ATOM 2013 O O . ASN A 1 258 ? -23.859 8.625 -7.75 1 97 258 ASN A O 1
ATOM 2017 N N . VAL A 1 259 ? -23.562 7.082 -6.152 1 97.06 259 VAL A N 1
ATOM 2018 C CA . VAL A 1 259 ? -23.266 8.094 -5.145 1 97.06 259 VAL A CA 1
ATOM 2019 C C . VAL A 1 259 ? -21.875 8.672 -5.391 1 97.06 259 VAL A C 1
ATOM 2021 O O . VAL A 1 259 ? -21.562 9.781 -4.957 1 97.06 259 VAL A O 1
ATOM 2024 N N . PHE A 1 260 ? -21 7.906 -6.156 1 97.62 260 PHE A N 1
ATOM 2025 C CA . PHE A 1 260 ? -19.641 8.367 -6.438 1 97.62 260 PHE A CA 1
ATOM 2026 C C . PHE A 1 260 ? -19.484 8.688 -7.918 1 97.62 260 PHE A C 1
ATOM 2028 O O . PHE A 1 260 ? -18.359 8.789 -8.414 1 97.62 260 PHE A O 1
ATOM 2035 N N . SER A 1 261 ? -20.531 8.867 -8.672 1 96.38 261 SER A N 1
ATOM 2036 C CA . SER A 1 261 ? -20.531 8.945 -10.125 1 96.38 261 SER A CA 1
ATOM 2037 C C . SER A 1 261 ? -19.734 10.164 -10.609 1 96.38 261 SER A C 1
ATOM 2039 O O . SER A 1 261 ? -19.219 10.164 -11.727 1 96.38 261 SER A O 1
ATOM 2041 N N . GLU A 1 262 ? -19.562 11.188 -9.75 1 95.44 262 GLU A N 1
ATOM 2042 C CA . GLU A 1 262 ? -18.891 12.414 -10.156 1 95.44 262 GLU A CA 1
ATOM 2043 C C . GLU A 1 262 ? -17.391 12.336 -9.875 1 95.44 262 GLU A C 1
ATOM 2045 O O . GLU A 1 262 ? -16.641 13.242 -10.25 1 95.44 262 GLU A O 1
ATOM 2050 N N . LEU A 1 263 ? -16.922 11.281 -9.289 1 97.44 263 LEU A N 1
ATOM 2051 C CA . LEU A 1 263 ? -15.547 11.18 -8.828 1 97.44 263 LEU A CA 1
ATOM 2052 C C . LEU A 1 263 ? -14.727 10.289 -9.766 1 97.44 263 LEU A C 1
ATOM 2054 O O . LEU A 1 263 ? -14.094 9.328 -9.312 1 97.44 263 LEU A O 1
ATOM 2058 N N . SER A 1 264 ? -14.641 10.656 -11.047 1 95.25 264 SER A N 1
ATOM 2059 C CA . SER A 1 264 ? -14.023 9.82 -12.07 1 95.25 264 SER A CA 1
ATOM 2060 C C . SER A 1 264 ? -12.516 9.719 -11.867 1 95.25 264 SER A C 1
ATOM 2062 O O . SER A 1 264 ? -11.883 8.781 -12.367 1 95.25 264 SER A O 1
ATOM 2064 N N . ASN A 1 265 ? -11.93 10.648 -11.07 1 93.94 265 ASN A N 1
ATOM 2065 C CA . ASN A 1 265 ? -10.484 10.648 -10.875 1 93.94 265 ASN A CA 1
ATOM 2066 C C . ASN A 1 265 ? -10.102 10.086 -9.508 1 93.94 265 ASN A C 1
ATOM 2068 O O . ASN A 1 265 ? -8.93 10.086 -9.133 1 93.94 265 ASN A O 1
ATOM 2072 N N . LEU A 1 266 ? -11.086 9.578 -8.781 1 95.94 266 LEU A N 1
ATOM 2073 C CA . LEU A 1 266 ? -10.82 9.094 -7.43 1 95.94 266 LEU A CA 1
ATOM 2074 C C . LEU A 1 266 ? -9.914 7.867 -7.461 1 95.94 266 LEU A C 1
ATOM 2076 O O . LEU A 1 266 ? -10.188 6.902 -8.18 1 95.94 266 LEU A O 1
ATOM 2080 N N . ASN A 1 267 ? -8.859 7.973 -6.73 1 92.75 267 ASN A N 1
ATOM 2081 C CA . ASN A 1 267 ? -7.883 6.895 -6.676 1 92.75 267 ASN A CA 1
ATOM 2082 C C . ASN A 1 267 ? -8.031 6.062 -5.406 1 92.75 267 ASN A C 1
ATOM 2084 O O . ASN A 1 267 ? -7.824 4.848 -5.426 1 92.75 267 ASN A O 1
ATOM 2088 N N . SER A 1 268 ? -8.328 6.746 -4.359 1 93.94 268 SER A N 1
ATOM 2089 C CA . SER A 1 268 ? -8.383 6.102 -3.051 1 93.94 268 SER A CA 1
ATOM 2090 C C . SER A 1 268 ? -9.688 6.434 -2.33 1 93.94 268 SER A C 1
ATOM 2092 O O . SER A 1 268 ? -10.047 7.605 -2.195 1 93.94 268 SER A O 1
ATOM 2094 N N . LEU A 1 269 ? -10.359 5.398 -1.918 1 97.56 269 LEU A N 1
ATOM 2095 C CA . LEU A 1 269 ? -11.602 5.523 -1.161 1 97.56 269 LEU A CA 1
ATOM 2096 C C . LEU A 1 269 ? -11.531 4.73 0.139 1 97.56 269 LEU A C 1
ATOM 2098 O O . LEU A 1 269 ? -11.375 3.506 0.116 1 97.56 269 LEU A O 1
ATOM 2102 N N . ASN A 1 270 ? -11.578 5.418 1.207 1 95.81 270 ASN A N 1
ATOM 2103 C CA . ASN A 1 270 ? -11.586 4.781 2.52 1 95.81 270 ASN A CA 1
ATOM 2104 C C . ASN A 1 270 ? -12.945 4.902 3.197 1 95.81 270 ASN A C 1
ATOM 2106 O O . ASN A 1 270 ? -13.352 5.996 3.594 1 95.81 270 ASN A O 1
ATOM 2110 N N . ILE A 1 271 ? -13.641 3.861 3.365 1 97.62 271 ILE A N 1
ATOM 2111 C CA . ILE A 1 271 ? -14.953 3.836 4 1 97.62 271 ILE A CA 1
ATOM 2112 C C . ILE A 1 271 ? -14.961 2.801 5.121 1 97.62 271 ILE A C 1
ATOM 2114 O O . ILE A 1 271 ? -15.984 2.156 5.367 1 97.62 271 ILE A O 1
ATOM 2118 N N . LYS A 1 272 ? -13.875 2.625 5.773 1 95.38 272 LYS A N 1
ATOM 2119 C CA . LYS A 1 272 ? -13.75 1.702 6.895 1 95.38 272 LYS A CA 1
ATOM 2120 C C . LYS A 1 272 ? -14.547 2.197 8.102 1 95.38 272 LYS A C 1
ATOM 2122 O O . LYS A 1 272 ? -14.852 3.387 8.203 1 95.38 272 LYS A O 1
ATOM 2127 N N . HIS A 1 273 ? -14.859 1.302 9.039 1 95.12 273 HIS A N 1
ATOM 2128 C CA . HIS A 1 273 ? -15.477 1.623 10.32 1 95.12 273 HIS A CA 1
ATOM 2129 C C . HIS A 1 273 ? -16.781 2.379 10.133 1 95.12 273 HIS A C 1
ATOM 2131 O O . HIS A 1 273 ? -16.984 3.443 10.719 1 95.12 273 HIS A O 1
ATOM 2137 N N . ASN A 1 274 ? -17.547 1.868 9.273 1 97.75 274 ASN A N 1
ATOM 2138 C CA . ASN A 1 274 ? -18.953 2.252 9.141 1 97.75 274 ASN A CA 1
ATOM 2139 C C . ASN A 1 274 ? -19.891 1.096 9.484 1 97.75 274 ASN A C 1
ATOM 2141 O O . ASN A 1 274 ? -19.547 0.228 10.289 1 97.75 274 ASN A O 1
ATOM 2145 N N . ASP A 1 275 ? -21.125 1.109 9.039 1 97.69 275 ASP A N 1
ATOM 2146 C CA . ASP A 1 275 ? -22.109 0.049 9.281 1 97.69 275 ASP A CA 1
ATOM 2147 C C . ASP A 1 275 ? -22.656 -0.493 7.965 1 97.69 275 ASP A C 1
ATOM 2149 O O . ASP A 1 275 ? -23.859 -0.801 7.867 1 97.69 275 ASP A O 1
ATOM 2153 N N . ILE A 1 276 ? -21.719 -0.575 7.023 1 97.81 276 ILE A N 1
ATOM 2154 C CA . ILE A 1 276 ? -22.172 -0.914 5.68 1 97.81 276 ILE A CA 1
ATOM 2155 C C . ILE A 1 276 ? -22.5 -2.404 5.605 1 97.81 276 ILE A C 1
ATOM 2157 O O . ILE A 1 276 ? -21.625 -3.248 5.832 1 97.81 276 ILE A O 1
ATOM 2161 N N . ALA A 1 277 ? -23.719 -2.678 5.234 1 96.19 277 ALA A N 1
ATOM 2162 C CA . ALA A 1 277 ? -24.172 -4.059 5.09 1 96.19 277 ALA A CA 1
ATOM 2163 C C . ALA A 1 277 ? -24.594 -4.352 3.652 1 96.19 277 ALA A C 1
ATOM 2165 O O . ALA A 1 277 ? -24.562 -5.504 3.215 1 96.19 277 ALA A O 1
ATOM 2166 N N . ASN A 1 278 ? -24.984 -3.256 3.025 1 94.69 278 ASN A N 1
ATOM 2167 C CA . ASN A 1 278 ? -25.469 -3.414 1.657 1 94.69 278 ASN A CA 1
ATOM 2168 C C . ASN A 1 278 ? -24.812 -2.416 0.711 1 94.69 278 ASN A C 1
ATOM 2170 O O . ASN A 1 278 ? -24.641 -1.246 1.057 1 94.69 278 ASN A O 1
ATOM 2174 N N . ILE A 1 279 ? -24.406 -2.943 -0.437 1 96.94 279 ILE A N 1
ATOM 2175 C CA . ILE A 1 279 ? -23.828 -2.119 -1.492 1 96.94 279 ILE A CA 1
ATOM 2176 C C . ILE A 1 279 ? -24.594 -2.324 -2.791 1 96.94 279 ILE A C 1
ATOM 2178 O O . ILE A 1 279 ? -24.688 -3.443 -3.303 1 96.94 279 ILE A O 1
ATOM 2182 N N . SER A 1 280 ? -25.156 -1.217 -3.297 1 96.38 280 SER A N 1
ATOM 2183 C CA . SER A 1 280 ? -25.906 -1.281 -4.551 1 96.38 280 SER A CA 1
ATOM 2184 C C . SER A 1 280 ? -25 -1.7 -5.707 1 96.38 280 SER A C 1
ATOM 2186 O O . SER A 1 280 ? -23.797 -1.447 -5.684 1 96.38 280 SER A O 1
ATOM 2188 N N . GLN A 1 281 ? -25.578 -2.322 -6.715 1 95 281 GLN A N 1
ATOM 2189 C CA . GLN A 1 281 ? -24.859 -2.82 -7.879 1 95 281 GLN A CA 1
ATOM 2190 C C . GLN A 1 281 ? -24.078 -1.695 -8.562 1 95 281 GLN A C 1
ATOM 2192 O O . GLN A 1 281 ? -22.984 -1.91 -9.07 1 95 281 GLN A O 1
ATOM 2197 N N . GLN A 1 282 ? -24.641 -0.517 -8.539 1 96.5 282 GLN A N 1
ATOM 2198 C CA . GLN A 1 282 ? -24.016 0.612 -9.219 1 96.5 282 GLN A CA 1
ATOM 2199 C C . GLN A 1 282 ? -23.438 1.605 -8.227 1 96.5 282 GLN A C 1
ATOM 2201 O O . GLN A 1 282 ? -23.297 2.791 -8.531 1 96.5 282 GLN A O 1
ATOM 2206 N N . ALA A 1 283 ? -23.078 1.104 -7.051 1 96.88 283 ALA A N 1
ATOM 2207 C CA . ALA A 1 283 ? -22.578 1.989 -6 1 96.88 283 ALA A CA 1
ATOM 2208 C C . ALA A 1 283 ? -21.266 2.656 -6.418 1 96.88 283 ALA A C 1
ATOM 2210 O O . ALA A 1 283 ? -21.047 3.832 -6.125 1 96.88 283 ALA A O 1
ATOM 2211 N N . PHE A 1 284 ? -20.406 1.877 -7.199 1 97.56 284 PHE A N 1
ATOM 2212 C CA . PHE A 1 284 ? -19.078 2.385 -7.543 1 97.56 284 PHE A CA 1
ATOM 2213 C C . PHE A 1 284 ? -19.031 2.82 -9 1 97.56 284 PHE A C 1
ATOM 2215 O O . PHE A 1 284 ? -17.953 2.9 -9.594 1 97.56 284 PHE A O 1
ATOM 2222 N N . ALA A 1 285 ? -20.266 3.113 -9.523 1 96.5 285 ALA A N 1
ATOM 2223 C CA . ALA A 1 285 ? -20.297 3.678 -10.867 1 96.5 285 ALA A CA 1
ATOM 2224 C C . ALA A 1 285 ? -19.531 4.992 -10.93 1 96.5 285 ALA A C 1
ATOM 2226 O O . ALA A 1 285 ? -19.656 5.844 -10.047 1 96.5 285 ALA A O 1
ATOM 2227 N N . GLY A 1 286 ? -18.625 5.16 -11.945 1 95.62 286 GLY A N 1
ATOM 2228 C CA . GLY A 1 286 ? -17.812 6.359 -12.109 1 95.62 286 GLY A CA 1
ATOM 2229 C C . GLY A 1 286 ? -16.391 6.18 -11.648 1 95.62 286 GLY A C 1
ATOM 2230 O O . GLY A 1 286 ? -15.508 6.973 -12 1 95.62 286 GLY A O 1
ATOM 2231 N N . LEU A 1 287 ? -16.094 5.094 -10.852 1 96.56 287 LEU A N 1
ATOM 2232 C CA . LEU A 1 287 ? -14.781 4.891 -10.266 1 96.56 287 LEU A CA 1
ATOM 2233 C C . LEU A 1 287 ? -13.992 3.852 -11.047 1 96.56 287 LEU A C 1
ATOM 2235 O O . LEU A 1 287 ? -12.883 3.477 -10.656 1 96.56 287 LEU A O 1
ATOM 2239 N N . GLU A 1 288 ? -14.414 3.33 -12.203 1 93.62 288 GLU A N 1
ATOM 2240 C CA . GLU A 1 288 ? -13.938 2.154 -12.914 1 93.62 288 GLU A CA 1
ATOM 2241 C C . GLU A 1 288 ? -12.5 2.355 -13.406 1 93.62 288 GLU A C 1
ATOM 2243 O O . GLU A 1 288 ? -11.688 1.436 -13.344 1 93.62 288 GLU A O 1
ATOM 2248 N N . ASP A 1 289 ? -12.141 3.57 -13.648 1 88.44 289 ASP A N 1
ATOM 2249 C CA . ASP A 1 289 ? -10.914 3.775 -14.406 1 88.44 289 ASP A CA 1
ATOM 2250 C C . ASP A 1 289 ? -9.75 4.121 -13.477 1 88.44 289 ASP A C 1
ATOM 2252 O O . ASP A 1 289 ? -8.586 3.863 -13.805 1 88.44 289 ASP A O 1
ATOM 2256 N N . ASN A 1 290 ? -10.086 4.684 -12.258 1 90.12 290 ASN A N 1
ATOM 2257 C CA . ASN A 1 290 ? -8.953 5.254 -11.531 1 90.12 290 ASN A CA 1
ATOM 2258 C C . ASN A 1 290 ? -8.883 4.723 -10.102 1 90.12 290 ASN A C 1
ATOM 2260 O O . ASN A 1 290 ? -7.855 4.859 -9.438 1 90.12 290 ASN A O 1
ATOM 2264 N N . LEU A 1 291 ? -9.922 4.074 -9.625 1 95.38 291 LEU A N 1
ATOM 2265 C CA . LEU A 1 291 ? -9.898 3.604 -8.242 1 95.38 291 LEU A CA 1
ATOM 2266 C C . LEU A 1 291 ? -8.906 2.459 -8.078 1 95.38 291 LEU A C 1
ATOM 2268 O O . LEU A 1 291 ? -9.039 1.416 -8.719 1 95.38 291 LEU A O 1
ATOM 2272 N N . GLU A 1 292 ? -7.914 2.664 -7.227 1 92.94 292 GLU A N 1
ATOM 2273 C CA . GLU A 1 292 ? -6.883 1.653 -7.004 1 92.94 292 GLU A CA 1
ATOM 2274 C C . GLU A 1 292 ? -6.906 1.151 -5.562 1 92.94 292 GLU A C 1
ATOM 2276 O O . GLU A 1 292 ? -6.566 -0.004 -5.297 1 92.94 292 GLU A O 1
ATOM 2281 N N . TRP A 1 293 ? -7.27 2.059 -4.637 1 92.12 293 TRP A N 1
ATOM 2282 C CA . TRP A 1 293 ? -7.25 1.747 -3.209 1 92.12 293 TRP A CA 1
ATOM 2283 C C . TRP A 1 293 ? -8.656 1.785 -2.625 1 92.12 293 TRP A C 1
ATOM 2285 O O . TRP A 1 293 ? -9.234 2.861 -2.447 1 92.12 293 TRP A O 1
ATOM 2295 N N . LEU A 1 294 ? -9.156 0.63 -2.283 1 97.56 294 LEU A N 1
ATOM 2296 C CA . LEU A 1 294 ? -10.492 0.541 -1.714 1 97.56 294 LEU A CA 1
ATOM 2297 C C . LEU A 1 294 ? -10.461 -0.125 -0.342 1 97.56 294 LEU A C 1
ATOM 2299 O O . LEU A 1 294 ? -10.039 -1.276 -0.216 1 97.56 294 LEU A O 1
ATOM 2303 N N . GLU A 1 295 ? -10.852 0.58 0.664 1 96.56 295 GLU A N 1
ATOM 2304 C CA . GLU A 1 295 ? -10.867 0.073 2.033 1 96.56 295 GLU A CA 1
ATOM 2305 C C . GLU A 1 295 ? -12.289 -0.045 2.561 1 96.56 295 GLU A C 1
ATOM 2307 O O . GLU A 1 295 ? -12.93 0.963 2.871 1 96.56 295 GLU A O 1
ATOM 2312 N N . LEU A 1 296 ? -12.727 -1.252 2.707 1 97.75 296 LEU A N 1
ATOM 2313 C CA . LEU A 1 296 ? -14.078 -1.565 3.143 1 97.75 296 LEU A CA 1
ATOM 2314 C C . LEU A 1 296 ? -14.062 -2.34 4.457 1 97.75 296 LEU A C 1
ATOM 2316 O O . LEU A 1 296 ? -15.062 -2.963 4.828 1 97.75 296 LEU A O 1
ATOM 2320 N N . GLY A 1 297 ? -12.961 -2.279 5.148 1 96.56 297 GLY A N 1
ATOM 2321 C CA . GLY A 1 297 ? -12.828 -3.025 6.391 1 96.56 297 GLY A CA 1
ATOM 2322 C C . GLY A 1 297 ? -13.711 -2.494 7.504 1 96.56 297 GLY A C 1
ATOM 2323 O O . GLY A 1 297 ? -14.195 -1.361 7.434 1 96.56 297 GLY A O 1
ATOM 2324 N N . HIS A 1 298 ? -13.961 -3.285 8.57 1 96.06 298 HIS A N 1
ATOM 2325 C CA . HIS A 1 298 ? -14.711 -2.916 9.766 1 96.06 298 HIS A CA 1
ATOM 2326 C C . HIS A 1 298 ? -16.109 -2.43 9.406 1 96.06 298 HIS A C 1
ATOM 2328 O O . HIS A 1 298 ? -16.531 -1.362 9.859 1 96.06 298 HIS A O 1
ATOM 2334 N N . ASN A 1 299 ? -16.688 -3.143 8.555 1 97.94 299 ASN A N 1
ATOM 2335 C CA . ASN A 1 299 ? -18.109 -2.973 8.219 1 97.94 299 ASN A CA 1
ATOM 2336 C C . ASN A 1 299 ? -18.906 -4.234 8.516 1 97.94 299 ASN A C 1
ATOM 2338 O O . ASN A 1 299 ? -18.578 -4.98 9.438 1 97.94 299 ASN A O 1
ATOM 2342 N N . ARG A 1 300 ? -20.094 -4.391 7.832 1 97.81 300 ARG A N 1
ATOM 2343 C CA . ARG A 1 300 ? -20.969 -5.508 8.164 1 97.81 300 ARG A CA 1
ATOM 2344 C C . ARG A 1 300 ? -21.266 -6.359 6.938 1 97.81 300 ARG A C 1
ATOM 2346 O O . ARG A 1 300 ? -22.391 -6.848 6.77 1 97.81 300 ARG A O 1
ATOM 2353 N N . LEU A 1 301 ? -20.25 -6.492 6.105 1 97.19 301 LEU A N 1
ATOM 2354 C CA . LEU A 1 301 ? -20.422 -7.293 4.898 1 97.19 301 LEU A CA 1
ATOM 2355 C C . LEU A 1 301 ? -20.375 -8.781 5.223 1 97.19 301 LEU A C 1
ATOM 2357 O O . LEU A 1 301 ? -19.547 -9.219 6.02 1 97.19 301 LEU A O 1
ATOM 2361 N N . ASP A 1 302 ? -21.281 -9.539 4.605 1 95.62 302 ASP A N 1
ATOM 2362 C CA . ASP A 1 302 ? -21.312 -10.969 4.887 1 95.62 302 ASP A CA 1
ATOM 2363 C C . ASP A 1 302 ? -20.781 -11.773 3.699 1 95.62 302 ASP A C 1
ATOM 2365 O O . ASP A 1 302 ? -20.719 -13.008 3.756 1 95.62 302 ASP A O 1
ATOM 2369 N N . HIS A 1 303 ? -20.531 -11.188 2.637 1 95.19 303 HIS A N 1
ATOM 2370 C CA . HIS A 1 303 ? -19.922 -11.781 1.454 1 95.19 303 HIS A CA 1
ATOM 2371 C C . HIS A 1 303 ? -19.078 -10.766 0.699 1 95.19 303 HIS A C 1
ATOM 2373 O O . HIS A 1 303 ? -19.188 -9.555 0.938 1 95.19 303 HIS A O 1
ATOM 2379 N N . ILE A 1 304 ? -18.188 -11.203 -0.153 1 95 304 ILE A N 1
ATOM 2380 C CA . ILE A 1 304 ? -17.453 -10.32 -1.047 1 95 304 ILE A CA 1
ATOM 2381 C C . ILE A 1 304 ? -18.406 -9.734 -2.09 1 95 304 ILE A C 1
ATOM 2383 O O . ILE A 1 304 ? -19.109 -10.477 -2.779 1 95 304 ILE A O 1
ATOM 2387 N N . PRO A 1 305 ? -18.469 -8.461 -2.154 1 94.25 305 PRO A N 1
ATOM 2388 C CA . PRO A 1 305 ? -19.359 -7.859 -3.162 1 94.25 305 PRO A CA 1
ATOM 2389 C C . PRO A 1 305 ? -18.75 -7.898 -4.566 1 94.25 305 PRO A C 1
ATOM 2391 O O . PRO A 1 305 ? -18.547 -6.852 -5.18 1 94.25 305 PRO A O 1
ATOM 2394 N N . SER A 1 306 ? -18.609 -9.062 -5.145 1 92.88 306 SER A N 1
ATOM 2395 C CA . SER A 1 306 ? -17.938 -9.297 -6.41 1 92.88 306 SER A CA 1
ATOM 2396 C C . SER A 1 306 ? -18.625 -8.57 -7.562 1 92.88 306 SER A C 1
ATOM 2398 O O . SER A 1 306 ? -17.969 -7.961 -8.406 1 92.88 306 SER A O 1
ATOM 2400 N N . HIS A 1 307 ? -19.875 -8.57 -7.637 1 90.94 307 HIS A N 1
ATOM 2401 C CA . HIS A 1 307 ? -20.641 -7.984 -8.734 1 90.94 307 HIS A CA 1
ATOM 2402 C C . HIS A 1 307 ? -20.422 -6.477 -8.805 1 90.94 307 HIS A C 1
ATOM 2404 O O . HIS A 1 307 ? -20.406 -5.898 -9.898 1 90.94 307 HIS A O 1
ATOM 2410 N N . VAL A 1 308 ? -20.234 -5.852 -7.633 1 94.62 308 VAL A N 1
ATOM 2411 C CA . VAL A 1 308 ? -20.047 -4.406 -7.566 1 94.62 308 VAL A CA 1
ATOM 2412 C C . VAL A 1 308 ? -18.594 -4.059 -7.895 1 94.62 308 VAL A C 1
ATOM 2414 O O . VAL A 1 308 ? -18.312 -2.984 -8.43 1 94.62 308 VAL A O 1
ATOM 2417 N N . LEU A 1 309 ? -17.703 -5.035 -7.656 1 95.69 309 LEU A N 1
ATOM 2418 C CA . LEU A 1 309 ? -16.266 -4.793 -7.789 1 95.69 309 LEU A CA 1
ATOM 2419 C C . LEU A 1 309 ? -15.781 -5.145 -9.195 1 95.69 309 LEU A C 1
ATOM 2421 O O . LEU A 1 309 ? -14.727 -4.68 -9.625 1 95.69 309 LEU A O 1
ATOM 2425 N N . ARG A 1 310 ? -16.469 -5.906 -10.016 1 94.31 310 ARG A N 1
ATOM 2426 C CA . ARG A 1 310 ? -16.062 -6.469 -11.297 1 94.31 310 ARG A CA 1
ATOM 2427 C C . ARG A 1 310 ? -15.672 -5.367 -12.273 1 94.31 310 ARG A C 1
ATOM 2429 O O . ARG A 1 310 ? -14.695 -5.504 -13.016 1 94.31 310 ARG A O 1
ATOM 2436 N N . PRO A 1 311 ? -16.344 -4.172 -12.172 1 93.12 311 PRO A N 1
ATOM 2437 C CA . PRO A 1 311 ? -15.984 -3.125 -13.133 1 93.12 311 PRO A CA 1
ATOM 2438 C C . PRO A 1 311 ? -14.695 -2.4 -12.75 1 93.12 311 PRO A C 1
ATOM 2440 O O . PRO A 1 311 ? -14.148 -1.642 -13.547 1 93.12 311 PRO A O 1
ATOM 2443 N N . LEU A 1 312 ? -14.211 -2.6 -11.555 1 94.56 312 LEU A N 1
ATOM 2444 C CA . LEU A 1 312 ? -13.031 -1.886 -11.062 1 94.56 312 LEU A CA 1
ATOM 2445 C C . LEU A 1 312 ? -11.75 -2.594 -11.492 1 94.56 312 LEU A C 1
ATOM 2447 O O . LEU A 1 312 ? -11.125 -3.285 -10.688 1 94.56 312 LEU A O 1
ATOM 2451 N N . ASN A 1 313 ? -11.258 -2.336 -12.633 1 84.88 313 ASN A N 1
ATOM 2452 C CA . ASN A 1 313 ? -10.195 -3.141 -13.234 1 84.88 313 ASN A CA 1
ATOM 2453 C C . ASN A 1 313 ? -8.812 -2.664 -12.797 1 84.88 313 ASN A C 1
ATOM 2455 O O . ASN A 1 313 ? -7.805 -3.291 -13.125 1 84.88 313 ASN A O 1
ATOM 2459 N N . ASN A 1 314 ? -8.727 -1.58 -12.047 1 88.44 314 ASN A N 1
ATOM 2460 C CA . ASN A 1 314 ? -7.43 -1.038 -11.656 1 88.44 314 ASN A CA 1
ATOM 2461 C C . ASN A 1 314 ? -7.207 -1.159 -10.148 1 88.44 314 ASN A C 1
ATOM 2463 O O . ASN A 1 314 ? -6.254 -0.59 -9.609 1 88.44 314 ASN A O 1
ATOM 2467 N N . LEU A 1 315 ? -8.055 -1.965 -9.508 1 93.69 315 LEU A N 1
ATOM 2468 C CA . LEU A 1 315 ? -7.973 -2.102 -8.055 1 93.69 315 LEU A CA 1
ATOM 2469 C C . LEU A 1 315 ? -6.672 -2.785 -7.648 1 93.69 315 LEU A C 1
ATOM 2471 O O . LEU A 1 315 ? -6.387 -3.9 -8.094 1 93.69 315 LEU A O 1
ATOM 2475 N N . ARG A 1 316 ? -5.887 -2.129 -6.855 1 91.75 316 ARG A N 1
ATOM 2476 C CA . ARG A 1 316 ? -4.613 -2.676 -6.402 1 91.75 316 ARG A CA 1
ATOM 2477 C C . ARG A 1 316 ? -4.711 -3.176 -4.965 1 91.75 316 ARG A C 1
ATOM 2479 O O . ARG A 1 316 ? -4.074 -4.164 -4.598 1 91.75 316 ARG A O 1
ATOM 2486 N N . GLN A 1 317 ? -5.457 -2.461 -4.188 1 94.56 317 GLN A N 1
ATOM 2487 C CA . GLN A 1 317 ? -5.695 -2.873 -2.807 1 94.56 317 GLN A CA 1
ATOM 2488 C C . GLN A 1 317 ? -7.188 -3.055 -2.537 1 94.56 317 GLN A C 1
ATOM 2490 O O . GLN A 1 317 ? -7.996 -2.197 -2.893 1 94.56 317 GLN A O 1
ATOM 2495 N N . LEU A 1 318 ? -7.512 -4.16 -1.994 1 97.62 318 LEU A N 1
ATOM 2496 C CA . LEU A 1 318 ? -8.859 -4.457 -1.517 1 97.62 318 LEU A CA 1
ATOM 2497 C C . LEU A 1 318 ? -8.836 -4.875 -0.05 1 97.62 318 LEU A C 1
ATOM 2499 O O . LEU A 1 318 ? -8.375 -5.973 0.28 1 97.62 318 LEU A O 1
ATOM 2503 N N . ASP A 1 319 ? -9.242 -3.971 0.73 1 97.31 319 ASP A N 1
ATOM 2504 C CA . ASP A 1 319 ? -9.266 -4.203 2.172 1 97.31 319 ASP A CA 1
ATOM 2505 C C . ASP A 1 319 ? -10.664 -4.562 2.652 1 97.31 319 ASP A C 1
ATOM 2507 O O . ASP A 1 319 ? -11.547 -3.703 2.697 1 97.31 319 ASP A O 1
ATOM 2511 N N . LEU A 1 320 ? -10.859 -5.758 3 1 97.94 320 LEU A N 1
ATOM 2512 C CA . LEU A 1 320 ? -12.125 -6.27 3.525 1 97.94 320 LEU A CA 1
ATOM 2513 C C . LEU A 1 320 ? -11.945 -6.82 4.934 1 97.94 320 LEU A C 1
ATOM 2515 O O . LEU A 1 320 ? -12.688 -7.711 5.355 1 97.94 320 LEU A O 1
ATOM 2519 N N . ASP A 1 321 ? -10.969 -6.32 5.637 1 96.31 321 ASP A N 1
ATOM 2520 C CA . ASP A 1 321 ? -10.656 -6.773 6.988 1 96.31 321 ASP A CA 1
ATOM 2521 C C . ASP A 1 321 ? -11.812 -6.473 7.941 1 96.31 321 ASP A C 1
ATOM 2523 O O . ASP A 1 321 ? -12.492 -5.453 7.805 1 96.31 321 ASP A O 1
ATOM 2527 N N . SER A 1 322 ? -12.047 -7.375 8.906 1 96.31 322 SER A N 1
ATOM 2528 C CA . SER A 1 322 ? -12.969 -7.156 10.016 1 96.31 322 SER A CA 1
ATOM 2529 C C . SER A 1 322 ? -14.398 -6.938 9.516 1 96.31 322 SER A C 1
ATOM 2531 O O . SER A 1 322 ? -15.047 -5.953 9.891 1 96.31 322 SER A O 1
ATOM 2533 N N . ASN A 1 323 ? -14.844 -7.75 8.625 1 97.88 323 ASN A N 1
ATOM 2534 C CA . ASN A 1 323 ? -16.25 -7.902 8.242 1 97.88 323 ASN A CA 1
ATOM 2535 C C . ASN A 1 323 ? -16.828 -9.211 8.758 1 97.88 323 ASN A C 1
ATOM 2537 O O . ASN A 1 323 ? -16.406 -9.719 9.797 1 97.88 323 ASN A O 1
ATOM 2541 N N . ARG A 1 324 ? -17.938 -9.695 8.125 1 97.56 324 ARG A N 1
ATOM 2542 C CA . ARG A 1 324 ? -18.562 -10.961 8.516 1 97.56 324 ARG A CA 1
ATOM 2543 C C . ARG A 1 324 ? -18.625 -11.922 7.336 1 97.56 324 ARG A C 1
ATOM 2545 O O . ARG A 1 324 ? -19.625 -12.609 7.137 1 97.56 324 ARG A O 1
ATOM 2552 N N . ILE A 1 325 ? -17.547 -11.875 6.605 1 97.5 325 ILE A N 1
ATOM 2553 C CA . ILE A 1 325 ? -17.531 -12.672 5.383 1 97.5 325 ILE A CA 1
ATOM 2554 C C . ILE A 1 325 ? -17.359 -14.148 5.727 1 97.5 325 ILE A C 1
ATOM 2556 O O . ILE A 1 325 ? -16.453 -14.508 6.496 1 97.5 325 ILE A O 1
ATOM 2560 N N . VAL A 1 326 ? -18.219 -14.961 5.125 1 94 326 VAL A N 1
ATOM 2561 C CA . VAL A 1 326 ? -18.172 -16.391 5.426 1 94 326 VAL A CA 1
ATOM 2562 C C . VAL A 1 326 ? -17.781 -17.172 4.172 1 94 326 VAL A C 1
ATOM 2564 O O . VAL A 1 326 ? -16.984 -18.109 4.246 1 94 326 VAL A O 1
ATOM 2567 N N . ASP A 1 327 ? -18.328 -16.734 3.086 1 87.38 327 ASP A N 1
ATOM 2568 C CA . ASP A 1 327 ? -18.188 -17.5 1.851 1 87.38 327 ASP A CA 1
ATOM 2569 C C . ASP A 1 327 ? -17.359 -16.734 0.818 1 87.38 327 ASP A C 1
ATOM 2571 O O . ASP A 1 327 ? -17.547 -15.531 0.641 1 87.38 327 ASP A O 1
ATOM 2575 N N . LEU A 1 328 ? -16.438 -17.516 0.193 1 89.75 328 LEU A N 1
ATOM 2576 C CA . LEU A 1 328 ? -15.672 -17.016 -0.944 1 89.75 328 LEU A CA 1
ATOM 2577 C C . LEU A 1 328 ? -15.977 -17.828 -2.201 1 89.75 328 LEU A C 1
ATOM 2579 O O . LEU A 1 328 ? -15.43 -18.922 -2.391 1 89.75 328 LEU A O 1
ATOM 2583 N N . PRO A 1 329 ? -16.812 -17.25 -3.023 1 85.69 329 PRO A N 1
ATOM 2584 C CA . PRO A 1 329 ? -17.078 -17.984 -4.262 1 85.69 329 PRO A CA 1
ATOM 2585 C C . PRO A 1 329 ? -15.828 -18.141 -5.133 1 85.69 329 PRO A C 1
ATOM 2587 O O . PRO A 1 329 ? -14.867 -17.391 -4.98 1 85.69 329 PRO A O 1
ATOM 2590 N N . GLU A 1 330 ? -15.867 -19.125 -6.035 1 82.75 330 GLU A N 1
ATOM 2591 C CA . GLU A 1 330 ? -14.719 -19.406 -6.895 1 82.75 330 GLU A CA 1
ATOM 2592 C C . GLU A 1 330 ? -14.43 -18.234 -7.832 1 82.75 330 GLU A C 1
ATOM 2594 O O . GLU A 1 330 ? -13.273 -18 -8.203 1 82.75 330 GLU A O 1
ATOM 2599 N N . ASP A 1 331 ? -15.523 -17.469 -8.156 1 84.62 331 ASP A N 1
ATOM 2600 C CA . ASP A 1 331 ? -15.359 -16.344 -9.078 1 84.62 331 ASP A CA 1
ATOM 2601 C C . ASP A 1 331 ? -15.305 -15.016 -8.336 1 84.62 331 ASP A C 1
ATOM 2603 O O . ASP A 1 331 ? -15.602 -13.969 -8.906 1 84.62 331 ASP A O 1
ATOM 2607 N N . ALA A 1 332 ? -14.922 -15.07 -7.066 1 91.75 332 ALA A N 1
ATOM 2608 C CA . ALA A 1 332 ? -14.945 -13.898 -6.188 1 91.75 332 ALA A CA 1
ATOM 2609 C C . ALA A 1 332 ? -14.109 -12.758 -6.766 1 91.75 332 ALA A C 1
ATOM 2611 O O . ALA A 1 332 ? -14.438 -11.586 -6.586 1 91.75 332 ALA A O 1
ATOM 2612 N N . PHE A 1 333 ? -13.078 -13.125 -7.531 1 93.62 333 PHE A N 1
ATOM 2613 C CA . PHE A 1 333 ? -12.141 -12.102 -7.984 1 93.62 333 PHE A CA 1
ATOM 2614 C C . PHE A 1 333 ? -12.102 -12.031 -9.508 1 93.62 333 PHE A C 1
ATOM 2616 O O . PHE A 1 333 ? -11.211 -11.406 -10.086 1 93.62 333 PHE A O 1
ATOM 2623 N N . GLU A 1 334 ? -13.039 -12.625 -10.141 1 87.25 334 GLU A N 1
ATOM 2624 C CA . GLU A 1 334 ? -13.109 -12.617 -11.594 1 87.25 334 GLU A CA 1
ATOM 2625 C C . GLU A 1 334 ? -13.375 -11.211 -12.133 1 87.25 334 GLU A C 1
ATOM 2627 O O . GLU A 1 334 ? -14.258 -10.508 -11.641 1 87.25 334 GLU A O 1
ATOM 2632 N N . GLY A 1 335 ? -12.578 -10.742 -13.031 1 83.62 335 GLY A N 1
ATOM 2633 C CA . GLY A 1 335 ? -12.828 -9.484 -13.711 1 83.62 335 GLY A CA 1
ATOM 2634 C C . GLY A 1 335 ? -11.961 -8.352 -13.195 1 83.62 335 GLY A C 1
ATOM 2635 O O . GLY A 1 335 ? -11.609 -7.438 -13.945 1 83.62 335 GLY A O 1
ATOM 2636 N N . TYR A 1 336 ? -11.617 -8.438 -11.906 1 88.5 336 TYR A N 1
ATOM 2637 C CA . TYR A 1 336 ? -10.891 -7.305 -11.336 1 88.5 336 TYR A CA 1
ATOM 2638 C C . TYR A 1 336 ? -9.688 -7.781 -10.531 1 88.5 336 TYR A C 1
ATOM 2640 O O . TYR A 1 336 ? -8.922 -6.965 -10.008 1 88.5 336 TYR A O 1
ATOM 2648 N N . GLY A 1 337 ? -9.422 -9.031 -10.539 1 89.31 337 GLY A N 1
ATOM 2649 C CA . GLY A 1 337 ? -8.398 -9.609 -9.68 1 89.31 337 GLY A CA 1
ATOM 2650 C C . GLY A 1 337 ? -6.996 -9.445 -10.234 1 89.31 337 GLY A C 1
ATOM 2651 O O . GLY A 1 337 ? -6.02 -9.43 -9.484 1 89.31 337 GLY A O 1
ATOM 2652 N N . ASP A 1 338 ? -6.82 -9.266 -11.469 1 84.25 338 ASP A N 1
ATOM 2653 C CA . ASP A 1 338 ? -5.52 -9.281 -12.125 1 84.25 338 ASP A CA 1
ATOM 2654 C C . ASP A 1 338 ? -4.613 -8.18 -11.578 1 84.25 338 ASP A C 1
ATOM 2656 O O . ASP A 1 338 ? -3.396 -8.352 -11.492 1 84.25 338 ASP A O 1
ATOM 2660 N N . SER A 1 339 ? -5.266 -7.074 -11.117 1 87.56 339 SER A N 1
ATOM 2661 C CA . SER A 1 339 ? -4.477 -5.918 -10.703 1 87.56 339 SER A CA 1
ATOM 2662 C C . SER A 1 339 ? -4.285 -5.883 -9.195 1 87.56 339 SER A C 1
ATOM 2664 O O . SER A 1 339 ? -3.494 -5.09 -8.68 1 87.56 339 SER A O 1
ATOM 2666 N N . ILE A 1 340 ? -4.898 -6.781 -8.445 1 94.12 340 ILE A N 1
ATOM 2667 C CA . ILE A 1 340 ? -4.867 -6.727 -6.988 1 94.12 340 ILE A CA 1
ATOM 2668 C C . ILE A 1 340 ? -3.5 -7.176 -6.484 1 94.12 340 ILE A C 1
ATOM 2670 O O . ILE A 1 340 ? -3.051 -8.281 -6.793 1 94.12 340 ILE A O 1
ATOM 2674 N N . LYS A 1 341 ? -2.885 -6.309 -5.738 1 90.62 341 LYS A N 1
ATOM 2675 C CA . LYS A 1 341 ? -1.591 -6.586 -5.121 1 90.62 341 LYS A CA 1
ATOM 2676 C C . LYS A 1 341 ? -1.75 -6.934 -3.645 1 90.62 341 LYS A C 1
ATOM 2678 O O . LYS A 1 341 ? -1.02 -7.773 -3.117 1 90.62 341 LYS A O 1
ATOM 2683 N N . PHE A 1 342 ? -2.684 -6.23 -3.055 1 92.81 342 PHE A N 1
ATOM 2684 C CA . PHE A 1 342 ? -2.885 -6.363 -1.616 1 92.81 342 PHE A CA 1
ATOM 2685 C C . PHE A 1 342 ? -4.324 -6.762 -1.306 1 92.81 342 PHE A C 1
ATOM 2687 O O . PHE A 1 342 ? -5.25 -5.984 -1.535 1 92.81 342 PHE A O 1
ATOM 2694 N N . LEU A 1 343 ? -4.465 -7.941 -0.751 1 97.12 343 LEU A N 1
ATOM 2695 C CA . LEU A 1 343 ? -5.789 -8.445 -0.402 1 97.12 343 LEU A CA 1
ATOM 2696 C C . LEU A 1 343 ? -5.883 -8.742 1.091 1 97.12 343 LEU A C 1
ATOM 2698 O O . LEU A 1 343 ? -5.141 -9.578 1.607 1 97.12 343 LEU A O 1
ATOM 2702 N N . MET A 1 344 ? -6.719 -7.977 1.762 1 96.75 344 MET A N 1
ATOM 2703 C CA . MET A 1 344 ? -6.918 -8.172 3.195 1 96.75 344 MET A CA 1
ATOM 2704 C C . MET A 1 344 ? -8.266 -8.82 3.475 1 96.75 344 MET A C 1
ATOM 2706 O O . MET A 1 344 ? -9.312 -8.195 3.273 1 96.75 344 MET A O 1
ATOM 2710 N N . LEU A 1 345 ? -8.211 -10.039 3.943 1 97.5 345 LEU A N 1
ATOM 2711 C CA . LEU A 1 345 ? -9.406 -10.789 4.281 1 97.5 345 LEU A CA 1
ATOM 2712 C C . LEU A 1 345 ? -9.367 -11.258 5.734 1 97.5 345 LEU A C 1
ATOM 2714 O O . LEU A 1 345 ? -10.102 -12.172 6.117 1 97.5 345 LEU A O 1
ATOM 2718 N N . ASN A 1 346 ? -8.477 -10.672 6.535 1 95.62 346 ASN A N 1
ATOM 2719 C CA . ASN A 1 346 ? -8.32 -11.062 7.93 1 95.62 346 ASN A CA 1
ATOM 2720 C C . ASN A 1 346 ? -9.523 -10.641 8.766 1 95.62 346 ASN A C 1
ATOM 2722 O O . ASN A 1 346 ? -10.266 -9.734 8.383 1 95.62 346 ASN A O 1
ATOM 2726 N N . ARG A 1 347 ? -9.742 -11.289 9.906 1 96.31 347 ARG A N 1
ATOM 2727 C CA . ARG A 1 347 ? -10.789 -11 10.891 1 96.31 347 ARG A CA 1
ATOM 2728 C C . ARG A 1 347 ? -12.172 -11.047 10.25 1 96.31 347 ARG A C 1
ATOM 2730 O O . ARG A 1 347 ? -12.938 -10.086 10.336 1 96.31 347 ARG A O 1
ATOM 2737 N N . ASN A 1 348 ? -12.383 -12.109 9.547 1 97.94 348 ASN A N 1
ATOM 2738 C CA . ASN A 1 348 ? -13.688 -12.508 9.023 1 97.94 348 ASN A CA 1
ATOM 2739 C C . ASN A 1 348 ? -14.117 -13.867 9.562 1 97.94 348 ASN A C 1
ATOM 2741 O O . ASN A 1 348 ? -13.664 -14.289 10.633 1 97.94 348 ASN A O 1
ATOM 2745 N N . ASN A 1 349 ? -15.125 -14.492 8.953 1 97.81 349 ASN A N 1
ATOM 2746 C CA . ASN A 1 349 ? -15.609 -15.805 9.375 1 97.81 349 ASN A CA 1
ATOM 2747 C C . ASN A 1 349 ? -15.438 -16.844 8.266 1 97.81 349 ASN A C 1
ATOM 2749 O O . ASN A 1 349 ? -16.344 -17.656 8.023 1 97.81 349 ASN A O 1
ATOM 2753 N N . ILE A 1 350 ? -14.305 -16.75 7.621 1 97.25 350 ILE A N 1
ATOM 2754 C CA . ILE A 1 350 ? -14.07 -17.625 6.484 1 97.25 350 ILE A CA 1
ATOM 2755 C C . ILE A 1 350 ? -13.672 -19.016 6.98 1 97.25 350 ILE A C 1
ATOM 2757 O O . ILE A 1 350 ? -12.727 -19.156 7.766 1 97.25 350 ILE A O 1
ATOM 2761 N N . LYS A 1 351 ? -14.375 -20.031 6.469 1 94.56 351 LYS A N 1
ATOM 2762 C CA . LYS A 1 351 ? -14.141 -21.391 6.941 1 94.56 351 LYS A CA 1
ATOM 2763 C C . LYS A 1 351 ? -13.367 -22.203 5.906 1 94.56 351 LYS A C 1
ATOM 2765 O O . LYS A 1 351 ? -12.609 -23.109 6.266 1 94.56 351 LYS A O 1
ATOM 2770 N N . PHE A 1 352 ? -13.641 -21.938 4.688 1 91.62 352 PHE A N 1
ATOM 2771 C CA . PHE A 1 352 ? -12.992 -22.672 3.617 1 91.62 352 PHE A CA 1
ATOM 2772 C C . PHE A 1 352 ? -12.742 -21.781 2.41 1 91.62 352 PHE A C 1
ATOM 2774 O O . PHE A 1 352 ? -13.453 -20.797 2.203 1 91.62 352 PHE A O 1
ATOM 2781 N N . ILE A 1 353 ? -11.719 -22.125 1.725 1 92.44 353 ILE A N 1
ATOM 2782 C CA . ILE A 1 353 ? -11.391 -21.469 0.461 1 92.44 353 ILE A CA 1
ATOM 2783 C C . ILE A 1 353 ? -11.289 -22.5 -0.648 1 92.44 353 ILE A C 1
ATOM 2785 O O . ILE A 1 353 ? -10.539 -23.484 -0.527 1 92.44 353 ILE A O 1
ATOM 2789 N N . LEU A 1 354 ? -12.125 -22.234 -1.659 1 83.38 354 LEU A N 1
ATOM 2790 C CA . LEU A 1 354 ? -12.156 -23.188 -2.768 1 83.38 354 LEU A CA 1
ATOM 2791 C C . LEU A 1 354 ? -10.883 -23.094 -3.602 1 83.38 354 LEU A C 1
ATOM 2793 O O . LEU A 1 354 ? -10.242 -22.047 -3.652 1 83.38 354 LEU A O 1
ATOM 2797 N N . PRO A 1 355 ? -10.727 -24.266 -4.309 1 77.19 355 PRO A N 1
ATOM 2798 C CA . PRO A 1 355 ? -9.578 -24.234 -5.223 1 77.19 355 PRO A CA 1
ATOM 2799 C C . PRO A 1 355 ? -9.758 -23.203 -6.344 1 77.19 355 PRO A C 1
ATOM 2801 O O . PRO A 1 355 ? -10.883 -22.859 -6.691 1 77.19 355 PRO A O 1
ATOM 2804 N N . MET A 1 356 ? -8.867 -22.453 -6.816 1 77.31 356 MET A N 1
ATOM 2805 C CA . MET A 1 356 ? -8.805 -21.547 -7.961 1 77.31 356 MET A CA 1
ATOM 2806 C C . MET A 1 356 ? -9.305 -20.156 -7.586 1 77.31 356 MET A C 1
ATOM 2808 O O . MET A 1 356 ? -9.305 -19.25 -8.414 1 77.31 356 MET A O 1
ATOM 2812 N N . THR A 1 357 ? -9.859 -20.016 -6.273 1 89.25 357 THR A N 1
ATOM 2813 C CA . THR A 1 357 ? -10.359 -18.734 -5.828 1 89.25 357 THR A CA 1
ATOM 2814 C C . THR A 1 357 ? -9.359 -17.625 -6.141 1 89.25 357 THR A C 1
ATOM 2816 O O . THR A 1 357 ? -9.75 -16.531 -6.551 1 89.25 357 THR A O 1
ATOM 2819 N N . PHE A 1 358 ? -8.133 -17.984 -6.051 1 92.69 358 PHE A N 1
ATOM 2820 C CA . PHE A 1 358 ? -7.094 -16.969 -6.203 1 92.69 358 PHE A CA 1
ATOM 2821 C C . PHE A 1 358 ? -6.492 -17.031 -7.602 1 92.69 358 PHE A C 1
ATOM 2823 O O . PHE A 1 358 ? -5.484 -16.375 -7.875 1 92.69 358 PHE A O 1
ATOM 2830 N N . PHE A 1 359 ? -7.133 -17.734 -8.547 1 83.44 359 PHE A N 1
ATOM 2831 C CA . PHE A 1 359 ? -6.57 -18.016 -9.867 1 83.44 359 PHE A CA 1
ATOM 2832 C C . PHE A 1 359 ? -6.355 -16.719 -10.648 1 83.44 359 PHE A C 1
ATOM 2834 O O . PHE A 1 359 ? -5.359 -16.578 -11.367 1 83.44 359 PHE A O 1
ATOM 2841 N N . GLU A 1 360 ? -7.25 -15.734 -10.414 1 84 360 GLU A N 1
ATOM 2842 C CA . GLU A 1 360 ? -7.223 -14.523 -11.234 1 84 360 GLU A CA 1
ATOM 2843 C C . GLU A 1 360 ? -6.316 -13.461 -10.617 1 84 360 GLU A C 1
ATOM 2845 O O . GLU A 1 360 ? -6.145 -12.383 -11.188 1 84 360 GLU A O 1
ATOM 2850 N N . LEU A 1 361 ? -5.719 -13.758 -9.453 1 92.12 361 LEU A N 1
ATOM 2851 C CA . LEU A 1 361 ? -4.93 -12.758 -8.742 1 92.12 361 LEU A CA 1
ATOM 2852 C C . LEU A 1 361 ? -3.473 -12.789 -9.195 1 92.12 361 LEU A C 1
ATOM 2854 O O . LEU A 1 361 ? -2.578 -13.086 -8.398 1 92.12 361 LEU A O 1
ATOM 2858 N N . HIS A 1 362 ? -3.264 -12.273 -10.367 1 81.56 362 HIS A N 1
ATOM 2859 C CA . HIS A 1 362 ? -1.993 -12.422 -11.07 1 81.56 362 HIS A CA 1
ATOM 2860 C C . HIS A 1 362 ? -0.903 -11.578 -10.414 1 81.56 362 HIS A C 1
ATOM 2862 O O . HIS A 1 362 ? 0.282 -11.898 -10.516 1 81.56 362 HIS A O 1
ATOM 2868 N N . SER A 1 363 ? -1.277 -10.539 -9.703 1 86.56 363 SER A N 1
ATOM 2869 C CA . SER A 1 363 ? -0.299 -9.578 -9.203 1 86.56 363 SER A CA 1
ATOM 2870 C C . SER A 1 363 ? -0.241 -9.594 -7.68 1 86.56 363 SER A C 1
ATOM 2872 O O . SER A 1 363 ? 0.387 -8.727 -7.066 1 86.56 363 SER A O 1
ATOM 2874 N N . LEU A 1 364 ? -0.808 -10.641 -7.082 1 92 364 LEU A N 1
ATOM 2875 C CA . LEU A 1 364 ? -0.991 -10.648 -5.633 1 92 364 LEU A CA 1
ATOM 2876 C C . LEU A 1 364 ? 0.348 -10.781 -4.918 1 92 364 LEU A C 1
ATOM 2878 O O . LEU A 1 364 ? 1.114 -11.703 -5.191 1 92 364 LEU A O 1
ATOM 2882 N N . GLU A 1 365 ? 0.602 -9.859 -4.047 1 87.12 365 GLU A N 1
ATOM 2883 C CA . GLU A 1 365 ? 1.832 -9.867 -3.262 1 87.12 365 GLU A CA 1
ATOM 2884 C C . GLU A 1 365 ? 1.542 -10.125 -1.786 1 87.12 365 GLU A C 1
ATOM 2886 O O . GLU A 1 365 ? 2.311 -10.812 -1.11 1 87.12 365 GLU A O 1
ATOM 2891 N N . TRP A 1 366 ? 0.448 -9.516 -1.281 1 90.06 366 TRP A N 1
ATOM 2892 C CA . TRP A 1 366 ? 0.054 -9.695 0.112 1 90.06 366 TRP A CA 1
ATOM 2893 C C . TRP A 1 366 ? -1.291 -10.406 0.211 1 90.06 366 TRP A C 1
ATOM 2895 O O . TRP A 1 366 ? -2.266 -9.992 -0.425 1 90.06 366 TRP A O 1
ATOM 2905 N N . LEU A 1 367 ? -1.294 -11.438 1.004 1 94.88 367 LEU A N 1
ATOM 2906 C CA . LEU A 1 367 ? -2.531 -12.141 1.318 1 94.88 367 LEU A CA 1
ATOM 2907 C C . LEU A 1 367 ? -2.701 -12.297 2.826 1 94.88 367 LEU A C 1
ATOM 2909 O O . LEU A 1 367 ? -1.974 -13.062 3.463 1 94.88 367 LEU A O 1
ATOM 2913 N N . LYS A 1 368 ? -3.656 -11.531 3.371 1 94.69 368 LYS A N 1
ATOM 2914 C CA . LYS A 1 368 ? -3.922 -11.602 4.805 1 94.69 368 LYS A CA 1
ATOM 2915 C C . LYS A 1 368 ? -5.195 -12.398 5.09 1 94.69 368 LYS A C 1
ATOM 2917 O O . LYS A 1 368 ? -6.285 -11.992 4.684 1 94.69 368 LYS A O 1
ATOM 2922 N N . LEU A 1 369 ? -5.039 -13.508 5.828 1 96.44 369 LEU A N 1
ATOM 2923 C CA . LEU A 1 369 ? -6.148 -14.398 6.145 1 96.44 369 LEU A CA 1
ATOM 2924 C C . LEU A 1 369 ? -6.199 -14.695 7.641 1 96.44 369 LEU A C 1
ATOM 2926 O O . LEU A 1 369 ? -6.867 -15.641 8.07 1 96.44 369 LEU A O 1
ATOM 2930 N N . SER A 1 370 ? -5.484 -13.883 8.469 1 94.62 370 SER A N 1
ATOM 2931 C CA . SER A 1 370 ? -5.418 -14.148 9.906 1 94.62 370 SER A CA 1
ATOM 2932 C C . SER A 1 370 ? -6.781 -13.945 10.562 1 94.62 370 SER A C 1
ATOM 2934 O O . SER A 1 370 ? -7.629 -13.219 10.047 1 94.62 370 SER A O 1
ATOM 2936 N N . HIS A 1 371 ? -6.977 -14.609 11.695 1 95.06 371 HIS A N 1
ATOM 2937 C CA . HIS A 1 371 ? -8.164 -14.461 12.523 1 95.06 371 HIS A CA 1
ATOM 2938 C C . HIS A 1 371 ? -9.43 -14.781 11.742 1 95.06 371 HIS A C 1
ATOM 2940 O O . HIS A 1 371 ? -10.375 -13.984 11.727 1 95.06 371 HIS A O 1
ATOM 2946 N N . ASN A 1 372 ? -9.383 -15.883 11.023 1 97.44 372 ASN A N 1
ATOM 2947 C CA . ASN A 1 372 ? -10.555 -16.516 10.422 1 97.44 372 ASN A CA 1
ATOM 2948 C C . ASN A 1 372 ? -10.852 -17.875 11.055 1 97.44 372 ASN A C 1
ATOM 2950 O O . ASN A 1 372 ? -10.43 -18.141 12.18 1 97.44 372 ASN A O 1
ATOM 2954 N N . ASP A 1 373 ? -11.727 -18.672 10.438 1 97.06 373 ASP A N 1
ATOM 2955 C CA . ASP A 1 373 ? -12.062 -20 10.93 1 97.06 373 ASP A CA 1
ATOM 2956 C C . ASP A 1 373 ? -11.594 -21.078 9.953 1 97.06 373 ASP A C 1
ATOM 2958 O O . ASP A 1 373 ? -12.305 -22.078 9.734 1 97.06 373 ASP A O 1
ATOM 2962 N N . LEU A 1 374 ? -10.469 -20.812 9.352 1 96.56 374 LEU A N 1
ATOM 2963 C CA . LEU A 1 374 ? -9.945 -21.75 8.367 1 96.56 374 LEU A CA 1
ATOM 2964 C C . LEU A 1 374 ? -9.391 -23 9.039 1 96.56 374 LEU A C 1
ATOM 2966 O O . LEU A 1 374 ? -8.531 -22.922 9.922 1 96.56 374 LEU A O 1
ATOM 2970 N N . GLN A 1 375 ? -9.844 -24.125 8.625 1 94.88 375 GLN A N 1
ATOM 2971 C CA . GLN A 1 375 ? -9.32 -25.391 9.141 1 94.88 375 GLN A CA 1
ATOM 2972 C C . GLN A 1 375 ? -8.359 -26.016 8.141 1 94.88 375 GLN A C 1
ATOM 2974 O O . GLN A 1 375 ? -7.508 -26.828 8.523 1 94.88 375 GLN A O 1
ATOM 2979 N N . HIS A 1 376 ? -8.531 -25.672 6.902 1 92.94 376 HIS A N 1
ATOM 2980 C CA . HIS A 1 376 ? -7.727 -26.219 5.824 1 92.94 376 HIS A CA 1
ATOM 2981 C C . HIS A 1 376 ? -7.277 -25.125 4.855 1 92.94 376 HIS A C 1
ATOM 2983 O O . HIS A 1 376 ? -8.016 -24.172 4.609 1 92.94 376 HIS A O 1
ATOM 2989 N N . LEU A 1 377 ? -6.07 -25.234 4.414 1 93.19 377 LEU A N 1
ATOM 2990 C CA . LEU A 1 377 ? -5.516 -24.422 3.346 1 93.19 377 LEU A CA 1
ATOM 2991 C C . LEU A 1 377 ? -4.504 -25.203 2.523 1 93.19 377 LEU A C 1
ATOM 2993 O O . LEU A 1 377 ? -3.33 -25.297 2.893 1 93.19 377 LEU A O 1
ATOM 2997 N N . THR A 1 378 ? -5 -25.688 1.434 1 86.88 378 THR A N 1
ATOM 2998 C CA . THR A 1 378 ? -4.184 -26.594 0.645 1 86.88 378 THR A CA 1
ATOM 2999 C C . THR A 1 378 ? -3.264 -25.828 -0.297 1 86.88 378 THR A C 1
ATOM 3001 O O . THR A 1 378 ? -3.52 -24.656 -0.607 1 86.88 378 THR A O 1
ATOM 3004 N N . GLU A 1 379 ? -2.223 -26.422 -0.721 1 83.5 379 GLU A N 1
ATOM 3005 C CA . GLU A 1 379 ? -1.295 -25.844 -1.689 1 83.5 379 GLU A CA 1
ATOM 3006 C C . GLU A 1 379 ? -1.996 -25.531 -3.008 1 83.5 379 GLU A C 1
ATOM 3008 O O . GLU A 1 379 ? -1.674 -24.531 -3.67 1 83.5 379 GLU A O 1
ATOM 3013 N N . ASP A 1 380 ? -2.943 -26.359 -3.314 1 76.88 380 ASP A N 1
ATOM 3014 C CA . ASP A 1 380 ? -3.695 -26.188 -4.555 1 76.88 380 ASP A CA 1
ATOM 3015 C C . ASP A 1 380 ? -4.398 -24.828 -4.578 1 76.88 380 ASP A C 1
ATOM 3017 O O . ASP A 1 380 ? -4.535 -24.219 -5.641 1 76.88 380 ASP A O 1
ATOM 3021 N N . THR A 1 381 ? -4.785 -24.438 -3.455 1 86.69 381 THR A N 1
ATOM 3022 C CA . THR A 1 381 ? -5.523 -23.172 -3.33 1 86.69 381 THR A CA 1
ATOM 3023 C C . THR A 1 381 ? -4.602 -21.984 -3.547 1 86.69 381 THR A C 1
ATOM 3025 O O . THR A 1 381 ? -4.988 -21 -4.18 1 86.69 381 THR A O 1
ATOM 3028 N N . VAL A 1 382 ? -3.367 -22.125 -3.145 1 89.5 382 VAL A N 1
ATOM 3029 C CA . VAL A 1 382 ? -2.48 -20.969 -3.129 1 89.5 382 VAL A CA 1
ATOM 3030 C C . VAL A 1 382 ? -1.471 -21.078 -4.27 1 89.5 382 VAL A C 1
ATOM 3032 O O . VAL A 1 382 ? -0.78 -20.094 -4.586 1 89.5 382 VAL A O 1
ATOM 3035 N N . GLN A 1 383 ? -1.406 -22.125 -4.945 1 82.06 383 GLN A N 1
ATOM 3036 C CA . GLN A 1 383 ? -0.409 -22.406 -5.973 1 82.06 383 GLN A CA 1
ATOM 3037 C C . GLN A 1 383 ? -0.371 -21.297 -7.023 1 82.06 383 GLN A C 1
ATOM 3039 O O . GLN A 1 383 ? 0.706 -20.844 -7.414 1 82.06 383 GLN A O 1
ATOM 3044 N N . PRO A 1 384 ? -1.537 -20.812 -7.414 1 80.75 384 PRO A N 1
ATOM 3045 C CA . PRO A 1 384 ? -1.531 -19.797 -8.469 1 80.75 384 PRO A CA 1
ATOM 3046 C C . PRO A 1 384 ? -0.857 -18.5 -8.039 1 80.75 384 PRO A C 1
ATOM 3048 O O . PRO A 1 384 ? -0.456 -17.703 -8.883 1 80.75 384 PRO A O 1
ATOM 3051 N N . VAL A 1 385 ? -0.716 -18.281 -6.773 1 89.19 385 VAL A N 1
ATOM 3052 C CA . VAL A 1 385 ? -0.218 -16.984 -6.328 1 89.19 385 VAL A CA 1
ATOM 3053 C C . VAL A 1 385 ? 1.057 -17.172 -5.508 1 89.19 385 VAL A C 1
ATOM 3055 O O . VAL A 1 385 ? 1.669 -16.203 -5.07 1 89.19 385 VAL A O 1
ATOM 3058 N N . LEU A 1 386 ? 1.537 -18.312 -5.348 1 83.12 386 LEU A N 1
ATOM 3059 C CA . LEU A 1 386 ? 2.646 -18.625 -4.449 1 83.12 386 LEU A CA 1
ATOM 3060 C C . LEU A 1 386 ? 3.938 -17.969 -4.941 1 83.12 386 LEU A C 1
ATOM 3062 O O . LEU A 1 386 ? 4.777 -17.562 -4.137 1 83.12 386 LEU A O 1
ATOM 3066 N N . ASP A 1 387 ? 4.078 -17.891 -6.164 1 75.94 387 ASP A N 1
ATOM 3067 C CA . ASP A 1 387 ? 5.332 -17.391 -6.723 1 75.94 387 ASP A CA 1
ATOM 3068 C C . ASP A 1 387 ? 5.383 -15.867 -6.684 1 75.94 387 ASP A C 1
ATOM 3070 O O . ASP A 1 387 ? 6.453 -15.273 -6.836 1 75.94 387 ASP A O 1
ATOM 3074 N N . THR A 1 388 ? 4.223 -15.203 -6.457 1 80.69 388 THR A N 1
ATOM 3075 C CA . THR A 1 388 ? 4.188 -13.742 -6.406 1 80.69 388 THR A CA 1
ATOM 3076 C C . THR A 1 388 ? 4.102 -13.25 -4.965 1 80.69 388 THR A C 1
ATOM 3078 O O . THR A 1 388 ? 4.438 -12.102 -4.672 1 80.69 388 THR A O 1
ATOM 3081 N N . LEU A 1 389 ? 3.701 -14.094 -4.074 1 86.88 389 LEU A N 1
ATOM 3082 C CA . LEU A 1 389 ? 3.484 -13.711 -2.682 1 86.88 389 LEU A CA 1
ATOM 3083 C C . LEU A 1 389 ? 4.805 -13.352 -2.006 1 86.88 389 LEU A C 1
ATOM 3085 O O . LEU A 1 389 ? 5.785 -14.094 -2.111 1 86.88 389 LEU A O 1
ATOM 3089 N N . THR A 1 390 ? 4.707 -12.148 -1.439 1 78.5 390 THR A N 1
ATOM 3090 C CA . THR A 1 390 ? 5.828 -11.742 -0.601 1 78.5 390 THR A CA 1
ATOM 3091 C C . THR A 1 390 ? 5.438 -11.758 0.874 1 78.5 390 THR A C 1
ATOM 3093 O O . THR A 1 390 ? 6.301 -11.727 1.752 1 78.5 390 THR A O 1
ATOM 3096 N N . MET A 1 391 ? 4.145 -11.789 1.062 1 83.81 391 MET A N 1
ATOM 3097 C CA . MET A 1 391 ? 3.619 -11.867 2.422 1 83.81 391 MET A CA 1
ATOM 3098 C C . MET A 1 391 ? 2.322 -12.672 2.461 1 83.81 391 MET A C 1
ATOM 3100 O O . MET A 1 391 ? 1.412 -12.422 1.667 1 83.81 391 MET A O 1
ATOM 3104 N N . ILE A 1 392 ? 2.256 -13.641 3.348 1 91 392 ILE A N 1
ATOM 3105 C CA . ILE A 1 392 ? 1.033 -14.383 3.627 1 91 392 ILE A CA 1
ATOM 3106 C C . ILE A 1 392 ? 0.853 -14.531 5.137 1 91 392 ILE A C 1
ATOM 3108 O O . ILE A 1 392 ? 1.792 -14.898 5.848 1 91 392 ILE A O 1
ATOM 3112 N N . ASP A 1 393 ? -0.274 -14.094 5.672 1 92.12 393 ASP A N 1
ATOM 3113 C CA . ASP A 1 393 ? -0.584 -14.203 7.094 1 92.12 393 ASP A CA 1
ATOM 3114 C C . ASP A 1 393 ? -1.823 -15.062 7.32 1 92.12 393 ASP A C 1
ATOM 3116 O O . ASP A 1 393 ? -2.939 -14.656 6.992 1 92.12 393 ASP A O 1
ATOM 3120 N N . VAL A 1 394 ? -1.609 -16.203 7.875 1 94.81 394 VAL A N 1
ATOM 3121 C CA . VAL A 1 394 ? -2.719 -17.109 8.156 1 94.81 394 VAL A CA 1
ATOM 3122 C C . VAL A 1 394 ? -2.768 -17.406 9.656 1 94.81 394 VAL A C 1
ATOM 3124 O O . VAL A 1 394 ? -3.285 -18.453 10.07 1 94.81 394 VAL A O 1
ATOM 3127 N N . SER A 1 395 ? -2.199 -16.5 10.461 1 93.31 395 SER A N 1
ATOM 3128 C CA . SER A 1 395 ? -2.152 -16.719 11.906 1 93.31 395 SER A CA 1
ATOM 3129 C C . SER A 1 395 ? -3.549 -16.672 12.516 1 93.31 395 SER A C 1
ATOM 3131 O O . SER A 1 395 ? -4.477 -16.125 11.914 1 93.31 395 SER A O 1
ATOM 3133 N N . ASN A 1 396 ? -3.664 -17.297 13.656 1 94.12 396 ASN A N 1
ATOM 3134 C CA . ASN A 1 396 ? -4.895 -17.281 14.445 1 94.12 396 ASN A CA 1
ATOM 3135 C C . ASN A 1 396 ? -6.059 -17.891 13.672 1 94.12 396 ASN A C 1
ATOM 3137 O O . ASN A 1 396 ? -7.133 -17.297 13.578 1 94.12 396 ASN A O 1
ATOM 3141 N N . ASN A 1 397 ? -5.82 -18.922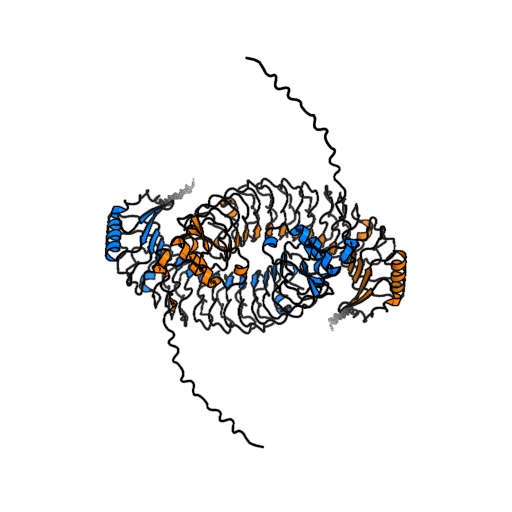 12.914 1 96 397 ASN A N 1
ATOM 3142 C CA . ASN A 1 397 ? -6.781 -19.859 12.336 1 96 397 ASN A CA 1
ATOM 3143 C C . ASN A 1 397 ? -6.66 -21.25 12.945 1 96 397 ASN A C 1
ATOM 3145 O O . ASN A 1 397 ? -5.57 -21.656 13.352 1 96 397 ASN A O 1
ATOM 3149 N N . PRO A 1 398 ? -7.766 -21.953 13.117 1 96.19 398 PRO A N 1
ATOM 3150 C CA . PRO A 1 398 ? -7.68 -23.312 13.656 1 96.19 398 PRO A CA 1
ATOM 3151 C C . PRO A 1 398 ? -7.289 -24.344 12.594 1 96.19 398 PRO A C 1
ATOM 3153 O O . PRO A 1 398 ? -7.984 -25.344 12.422 1 96.19 398 PRO A O 1
ATOM 3156 N N . LEU A 1 399 ? -6.117 -24.141 11.969 1 96.81 399 LEU A N 1
ATOM 3157 C CA . LEU A 1 399 ? -5.637 -25.016 10.922 1 96.81 399 LEU A CA 1
ATOM 3158 C C . LEU A 1 399 ? -5.297 -26.391 11.484 1 96.81 399 LEU A C 1
ATOM 3160 O O . LEU A 1 399 ? -4.75 -26.5 12.586 1 96.81 399 LEU A O 1
ATOM 3164 N N . LYS A 1 400 ? -5.57 -27.391 10.727 1 95.88 400 LYS A N 1
ATOM 3165 C CA . LYS A 1 400 ? -5.215 -28.75 11.133 1 95.88 400 LYS A CA 1
ATOM 3166 C C . LYS A 1 400 ? -3.787 -29.094 10.719 1 95.88 400 LYS A C 1
ATOM 3168 O O . LYS A 1 400 ? -3.363 -28.766 9.609 1 95.88 400 LYS A O 1
ATOM 3173 N N . CYS A 1 401 ? -3.047 -29.734 11.695 1 94.31 401 CYS A N 1
ATOM 3174 C CA . CYS A 1 401 ? -1.687 -30.172 11.391 1 94.31 401 CYS A CA 1
ATOM 3175 C C . CYS A 1 401 ? -1.694 -31.438 10.539 1 94.31 401 CYS A C 1
ATOM 3177 O O . CYS A 1 401 ? -1.637 -32.531 11.062 1 94.31 401 CYS A O 1
ATOM 3179 N N . THR A 1 402 ? -1.768 -31.25 9.297 1 90.44 402 THR A N 1
ATOM 3180 C CA . THR A 1 402 ? -1.732 -32.344 8.32 1 90.44 402 THR A CA 1
ATOM 3181 C C . THR A 1 402 ? -0.725 -32.031 7.211 1 90.44 402 THR A C 1
ATOM 3183 O O . THR A 1 402 ? -0.074 -30.984 7.227 1 90.44 402 THR A O 1
ATOM 3186 N N . CYS A 1 403 ? -0.618 -32.938 6.367 1 84.62 403 CYS A N 1
ATOM 3187 C CA . CYS A 1 403 ? 0.311 -32.781 5.258 1 84.62 403 CYS A CA 1
ATOM 3188 C C . CYS A 1 403 ? -0.121 -31.609 4.375 1 84.62 403 CYS A C 1
ATOM 3190 O O . CYS A 1 403 ? 0.703 -31.016 3.672 1 84.62 403 CYS A O 1
ATOM 3192 N N . GLU A 1 404 ? -1.323 -31.172 4.531 1 84.5 404 GLU A N 1
ATOM 3193 C CA . GLU A 1 404 ? -1.89 -30.125 3.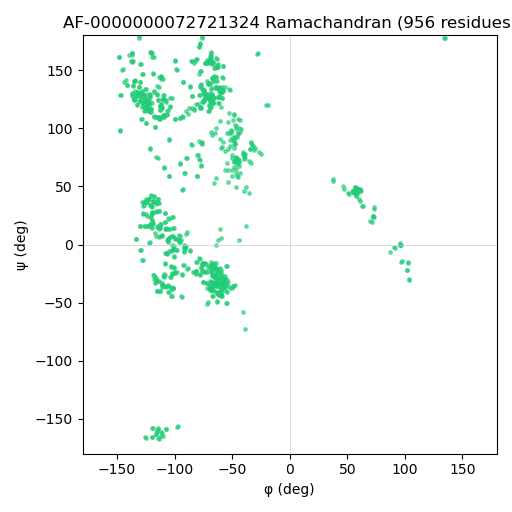688 1 84.5 404 GLU A CA 1
ATOM 3194 C C . GLU A 1 404 ? -1.252 -28.766 3.988 1 84.5 404 GLU A C 1
ATOM 3196 O O . GLU A 1 404 ? -1.288 -27.859 3.154 1 84.5 404 GLU A O 1
ATOM 3201 N N . ILE A 1 405 ? -0.659 -28.672 5.113 1 90.94 405 ILE A N 1
ATOM 3202 C CA . ILE A 1 405 ? -0.164 -27.359 5.512 1 90.94 405 ILE A CA 1
ATOM 3203 C C . ILE A 1 405 ? 1.356 -27.312 5.371 1 90.94 405 ILE A C 1
ATOM 3205 O O . ILE A 1 405 ? 1.979 -26.281 5.605 1 90.94 405 ILE A O 1
ATOM 3209 N N . MET A 1 406 ? 1.975 -28.375 4.871 1 88 406 MET A N 1
ATOM 3210 C CA . MET A 1 406 ? 3.43 -28.469 4.797 1 88 406 MET A CA 1
ATOM 3211 C C . MET A 1 406 ? 3.99 -27.469 3.797 1 88 406 MET A C 1
ATOM 3213 O O . MET A 1 406 ? 5.125 -27.016 3.939 1 88 406 MET A O 1
ATOM 3217 N N . TRP A 1 407 ? 3.17 -27.156 2.844 1 85.31 407 TRP A N 1
ATOM 3218 C CA . TRP A 1 407 ? 3.604 -26.109 1.912 1 85.31 407 TRP A CA 1
ATOM 3219 C C . TRP A 1 407 ? 3.887 -24.812 2.645 1 85.31 407 TRP A C 1
ATOM 3221 O O . TRP A 1 407 ? 4.848 -24.109 2.324 1 85.31 407 TRP A O 1
ATOM 3231 N N . LEU A 1 408 ? 3.008 -24.453 3.549 1 91.56 408 LEU A N 1
ATOM 3232 C CA . LEU A 1 408 ? 3.135 -23.219 4.328 1 91.56 408 LEU A CA 1
ATOM 3233 C C . LEU A 1 408 ? 4.406 -23.234 5.172 1 91.56 408 LEU A C 1
ATOM 3235 O O . LEU A 1 408 ? 5.082 -22.219 5.305 1 91.56 408 LEU A O 1
ATOM 3239 N N . ARG A 1 409 ? 4.684 -24.391 5.746 1 90.19 409 ARG A N 1
ATOM 3240 C CA . ARG A 1 409 ? 5.938 -24.531 6.48 1 90.19 409 ARG A CA 1
ATOM 3241 C C . ARG A 1 409 ? 7.129 -24.172 5.598 1 90.19 409 ARG A C 1
ATOM 3243 O O . ARG A 1 409 ? 8 -23.406 6.008 1 90.19 409 ARG A O 1
ATOM 3250 N N . SER A 1 410 ? 7.117 -24.781 4.465 1 84.12 410 SER A N 1
ATOM 3251 C CA . SER A 1 410 ? 8.203 -24.547 3.521 1 84.12 410 SER A CA 1
ATOM 3252 C C . SER A 1 410 ? 8.289 -23.078 3.125 1 84.12 410 SER A C 1
ATOM 3254 O O . SER A 1 410 ? 9.383 -22.516 3.053 1 84.12 410 SER A O 1
ATOM 3256 N N . TRP A 1 411 ? 7.191 -22.531 2.875 1 86.44 411 TRP A N 1
ATOM 3257 C CA . TRP A 1 411 ? 7.133 -21.141 2.482 1 86.44 411 TRP A CA 1
ATOM 3258 C C . TRP A 1 411 ? 7.637 -20.234 3.605 1 86.44 411 TRP A C 1
ATOM 3260 O O . TRP A 1 411 ? 8.43 -19.312 3.367 1 86.44 411 TRP A O 1
ATOM 3270 N N . LEU A 1 412 ? 7.152 -20.422 4.805 1 85.94 412 LEU A N 1
ATOM 3271 C CA . LEU A 1 412 ? 7.531 -19.625 5.965 1 85.94 412 LEU A CA 1
ATOM 3272 C C . LEU A 1 412 ? 9.031 -19.734 6.234 1 85.94 412 LEU A C 1
ATOM 3274 O O . LEU A 1 412 ? 9.664 -18.766 6.641 1 85.94 412 LEU A O 1
ATOM 3278 N N . LYS A 1 413 ? 9.547 -20.891 6.023 1 82.12 413 LYS A N 1
ATOM 3279 C CA . LYS A 1 413 ? 10.977 -21.094 6.23 1 82.12 413 LYS A CA 1
ATOM 3280 C C . LYS A 1 413 ? 11.797 -20.25 5.258 1 82.12 413 LYS A C 1
ATOM 3282 O O . LYS A 1 413 ? 12.844 -19.703 5.625 1 82.12 413 LYS A O 1
ATOM 3287 N N . GLU A 1 414 ? 11.312 -20.25 4.125 1 74.69 414 GLU A N 1
ATOM 3288 C CA . GLU A 1 414 ? 12.016 -19.5 3.094 1 74.69 414 GLU A CA 1
ATOM 3289 C C . GLU A 1 414 ? 11.93 -17.984 3.352 1 74.69 414 GLU A C 1
ATOM 3291 O O . GLU A 1 414 ? 12.875 -17.25 3.074 1 74.69 414 GLU A O 1
ATOM 3296 N N . PHE A 1 415 ? 10.797 -17.5 3.811 1 69.62 415 PHE A N 1
ATOM 3297 C CA . PHE A 1 415 ? 10.555 -16.062 3.936 1 69.62 415 PHE A CA 1
ATOM 3298 C C . PHE A 1 415 ? 10.672 -15.625 5.391 1 69.62 415 PHE A C 1
ATOM 3300 O O . PHE A 1 415 ? 10.578 -14.43 5.691 1 69.62 415 PHE A O 1
ATOM 3307 N N . ALA A 1 416 ? 10.844 -16.516 6.27 1 57.81 416 ALA A N 1
ATOM 3308 C CA . ALA A 1 416 ? 10.859 -16.266 7.707 1 57.81 416 ALA A CA 1
ATOM 3309 C C . ALA A 1 416 ? 11.898 -15.211 8.07 1 57.81 416 ALA A C 1
ATOM 3311 O O . ALA A 1 416 ? 11.758 -14.516 9.078 1 57.81 416 ALA A O 1
ATOM 3312 N N . TRP A 1 417 ? 12.742 -15.055 7.164 1 53.78 417 TRP A N 1
ATOM 3313 C CA . TRP A 1 417 ? 13.82 -14.148 7.527 1 53.78 417 TRP A CA 1
ATOM 3314 C C . TRP A 1 417 ? 13.5 -12.711 7.113 1 53.78 417 TRP A C 1
ATOM 3316 O O . TRP A 1 417 ? 14.227 -11.781 7.461 1 53.78 417 TRP A O 1
ATOM 3326 N N . THR A 1 418 ? 12.43 -12.641 6.453 1 55.03 418 THR A N 1
ATOM 3327 C CA . THR A 1 418 ? 12.102 -11.289 6.004 1 55.03 418 THR A CA 1
ATOM 3328 C C . THR A 1 418 ? 11.508 -10.469 7.145 1 55.03 418 THR A C 1
ATOM 3330 O O . THR A 1 418 ? 10.844 -11.016 8.031 1 55.03 418 THR A O 1
ATOM 3333 N N . GLU A 1 419 ? 11.906 -9.203 7.367 1 49.25 419 GLU A N 1
ATOM 3334 C CA . GLU A 1 419 ? 11.461 -8.281 8.406 1 49.25 419 GLU A CA 1
ATOM 3335 C C . GLU A 1 419 ? 9.938 -8.227 8.484 1 49.25 419 GLU A C 1
ATOM 3337 O O . GLU A 1 419 ? 9.367 -8.117 9.57 1 49.25 419 GLU A O 1
ATOM 3342 N N . THR A 1 420 ? 9.305 -8.328 7.391 1 50.31 420 THR A N 1
ATOM 3343 C CA . THR A 1 420 ? 7.848 -8.266 7.363 1 50.31 420 THR A CA 1
ATOM 3344 C C . THR A 1 420 ? 7.238 -9.375 8.211 1 50.31 420 THR A C 1
ATOM 3346 O O . THR A 1 420 ? 6.23 -9.172 8.891 1 50.31 420 THR A O 1
ATOM 3349 N N . TYR A 1 421 ? 7.883 -10.438 8.312 1 48.16 421 TYR A N 1
ATOM 3350 C CA . TYR A 1 421 ? 7.32 -11.609 8.984 1 48.16 421 TYR A CA 1
ATOM 3351 C C . TYR A 1 421 ? 7.625 -11.586 10.477 1 48.16 421 TYR A C 1
ATOM 3353 O O . TYR A 1 421 ? 6.883 -12.156 11.273 1 48.16 421 TYR A O 1
ATOM 3361 N N . LYS A 1 422 ? 8.594 -10.836 10.75 1 53.19 422 LYS A N 1
ATOM 3362 C CA . LYS A 1 422 ? 8.93 -10.773 12.172 1 53.19 422 LYS A CA 1
ATOM 3363 C C . LYS A 1 422 ? 7.832 -10.062 12.961 1 53.19 422 LYS A C 1
ATOM 3365 O O . LYS A 1 422 ? 7.703 -10.266 14.172 1 53.19 422 LYS A O 1
ATOM 3370 N N . SER A 1 423 ? 7.043 -9.43 12.273 1 55.09 423 SER A N 1
ATOM 3371 C CA . SER A 1 423 ? 6.012 -8.656 12.953 1 55.09 423 SER A CA 1
ATOM 3372 C C . SER A 1 423 ? 4.703 -9.43 13.039 1 55.09 423 SER A C 1
ATOM 3374 O O . SER A 1 423 ? 3.77 -9.008 13.727 1 55.09 423 SER A O 1
ATOM 3376 N N . PHE A 1 424 ? 4.73 -10.68 12.57 1 64.62 424 PHE A N 1
ATOM 3377 C CA . PHE A 1 424 ? 3.486 -11.438 12.562 1 64.62 424 PHE A CA 1
ATOM 3378 C C . PHE A 1 424 ? 3.41 -12.359 13.773 1 64.62 424 PHE A C 1
ATOM 3380 O O . PHE A 1 424 ? 4.438 -12.727 14.352 1 64.62 424 PHE A O 1
ATOM 3387 N N . ALA A 1 425 ? 2.09 -12.57 14.164 1 74.25 425 ALA A N 1
ATOM 3388 C CA . ALA A 1 425 ? 1.86 -13.648 15.117 1 74.25 425 ALA A CA 1
ATOM 3389 C C . ALA A 1 425 ? 2.373 -14.984 14.57 1 74.25 425 ALA A C 1
ATOM 3391 O O . ALA A 1 425 ? 2.512 -15.156 13.359 1 74.25 425 ALA A O 1
ATOM 3392 N N . GLN A 1 426 ? 2.689 -15.82 15.484 1 82.69 426 GLN A N 1
ATOM 3393 C CA . GLN A 1 426 ? 3.146 -17.156 15.102 1 82.69 426 GLN A CA 1
ATOM 3394 C C . GLN A 1 426 ? 2.068 -17.906 14.328 1 82.69 426 GLN A C 1
ATOM 3396 O O . GLN A 1 426 ? 0.886 -17.828 14.664 1 82.69 426 GLN A O 1
ATOM 3401 N N . HIS A 1 427 ? 2.451 -18.531 13.258 1 90.88 427 HIS A N 1
ATOM 3402 C CA . HIS A 1 427 ? 1.552 -19.406 12.523 1 90.88 427 HIS A CA 1
ATOM 3403 C C . HIS A 1 427 ? 1.499 -20.797 13.148 1 90.88 427 HIS A C 1
ATOM 3405 O O . HIS A 1 427 ? 2.52 -21.484 13.227 1 90.88 427 HIS A O 1
ATOM 3411 N N . THR A 1 428 ? 0.28 -21.125 13.648 1 94.44 428 THR A N 1
ATOM 3412 C CA . THR A 1 428 ? 0.138 -22.375 14.391 1 94.44 428 THR A CA 1
ATOM 3413 C C . THR A 1 428 ? -0.896 -23.281 13.727 1 94.44 428 THR A C 1
ATOM 3415 O O . THR A 1 428 ? -1.631 -22.844 12.836 1 94.44 428 THR A O 1
ATOM 3418 N N . CYS A 1 429 ? -0.933 -24.547 14.07 1 95.81 429 CYS A N 1
ATOM 3419 C CA . CYS A 1 429 ? -1.932 -25.547 13.68 1 95.81 429 CYS A CA 1
ATOM 3420 C C . CYS A 1 429 ? -2.336 -26.406 14.867 1 95.81 429 CYS A C 1
ATOM 3422 O O . CYS A 1 429 ? -1.709 -26.344 15.93 1 95.81 429 CYS A O 1
ATOM 3424 N N . ILE A 1 430 ? -3.453 -27.109 14.68 1 95.94 430 ILE A N 1
ATOM 3425 C CA . ILE A 1 430 ? -4.004 -27.938 15.742 1 95.94 430 ILE A CA 1
ATOM 3426 C C . ILE A 1 430 ? -3.828 -29.406 15.391 1 95.94 430 ILE A C 1
ATOM 3428 O O . ILE A 1 430 ? -4.285 -29.859 14.336 1 95.94 430 ILE A O 1
ATOM 3432 N N . THR A 1 431 ? -3.201 -30.156 16.266 1 93 431 THR A N 1
ATOM 3433 C CA . THR A 1 431 ? -2.99 -31.594 16.062 1 93 431 THR A CA 1
ATOM 3434 C C . THR A 1 431 ? -4.266 -32.375 16.359 1 93 431 THR A C 1
ATOM 3436 O O . THR A 1 431 ? -5.254 -31.812 16.812 1 93 431 THR A O 1
ATOM 3439 N N . GLU A 1 432 ? -4.219 -33.625 16.062 1 88.5 432 GLU A N 1
ATOM 3440 C CA . GLU A 1 432 ? -5.355 -34.531 16.312 1 88.5 432 GLU A CA 1
ATOM 3441 C C . GLU A 1 432 ? -5.73 -34.531 17.781 1 88.5 432 GLU A C 1
ATOM 3443 O O . GLU A 1 432 ? -6.902 -34.688 18.141 1 88.5 432 GLU A O 1
ATOM 3448 N N . ASN A 1 433 ? -4.746 -34.312 18.672 1 89.06 433 ASN A N 1
ATOM 3449 C CA . ASN A 1 433 ? -4.973 -34.281 20.109 1 89.06 433 ASN A CA 1
ATOM 3450 C C . ASN A 1 433 ? -5.332 -32.875 20.594 1 89.06 433 ASN A C 1
ATOM 3452 O O . ASN A 1 433 ? -5.203 -32.594 21.781 1 89.06 433 ASN A O 1
ATOM 3456 N N . SER A 1 434 ? -5.578 -32.031 19.75 1 88.5 434 SER A N 1
ATOM 3457 C CA . SER A 1 434 ? -6.062 -30.688 20.031 1 88.5 434 SER A CA 1
ATOM 3458 C C . SER A 1 434 ? -4.965 -29.812 20.641 1 88.5 434 SER A C 1
ATOM 3460 O O . SER A 1 434 ? -5.246 -28.953 21.469 1 88.5 434 SER A O 1
ATOM 3462 N N . ARG A 1 435 ? -3.793 -30.219 20.359 1 92.38 435 ARG A N 1
ATOM 3463 C CA . ARG A 1 435 ? -2.674 -29.391 20.797 1 92.38 435 ARG A CA 1
ATOM 3464 C C . ARG A 1 435 ? -2.26 -28.406 19.719 1 92.38 435 ARG A C 1
ATOM 3466 O O . ARG A 1 435 ? -2.258 -28.75 18.531 1 92.38 435 ARG A O 1
ATOM 3473 N N . THR A 1 436 ? -1.948 -27.188 20.141 1 94.38 436 THR A N 1
ATOM 3474 C CA . THR A 1 436 ? -1.474 -26.156 19.219 1 94.38 436 THR A CA 1
ATOM 3475 C C . THR A 1 436 ? 0.03 -26.281 19 1 94.38 436 THR A C 1
ATOM 3477 O O . THR A 1 436 ? 0.8 -26.391 19.953 1 94.38 436 THR A O 1
ATOM 3480 N N . GLU A 1 437 ? 0.422 -26.328 17.781 1 94.88 437 GLU A N 1
ATOM 3481 C CA . GLU A 1 437 ? 1.829 -26.453 17.406 1 94.88 437 GLU A CA 1
ATOM 3482 C C . GLU A 1 437 ? 2.234 -25.359 16.422 1 94.88 437 GLU A C 1
ATOM 3484 O O . GLU A 1 437 ? 1.427 -24.938 15.586 1 94.88 437 GLU A O 1
ATOM 3489 N N . ASP A 1 438 ? 3.488 -24.984 16.594 1 94.12 438 ASP A N 1
ATOM 3490 C CA . ASP A 1 438 ? 4.062 -24.047 15.633 1 94.12 438 ASP A CA 1
ATOM 3491 C C . ASP A 1 438 ? 4.32 -24.734 14.289 1 94.12 438 ASP A C 1
ATOM 3493 O O . ASP A 1 438 ? 5 -25.75 14.227 1 94.12 438 ASP A O 1
ATOM 3497 N N . ILE A 1 439 ? 3.875 -24.172 13.219 1 93.44 439 ILE A N 1
ATOM 3498 C CA . ILE A 1 439 ? 3.977 -24.781 11.891 1 93.44 439 ILE A CA 1
ATOM 3499 C C . ILE A 1 439 ? 5.445 -24.922 11.5 1 93.44 439 ILE A C 1
ATOM 3501 O O . ILE A 1 439 ? 5.824 -25.906 10.852 1 93.44 439 ILE A O 1
ATOM 3505 N N . LEU A 1 440 ? 6.277 -24.078 11.883 1 90.44 440 LEU A N 1
ATOM 3506 C CA . LEU A 1 440 ? 7.695 -24.094 11.539 1 90.44 440 LEU A CA 1
ATOM 3507 C C . LEU A 1 440 ? 8.398 -25.281 12.211 1 90.44 440 LEU A C 1
ATOM 3509 O O . LEU A 1 440 ? 9.461 -25.703 11.758 1 90.44 440 LEU A O 1
ATOM 3513 N N . GLU A 1 441 ? 7.828 -25.781 13.273 1 91.06 441 GLU A N 1
ATOM 3514 C CA . GLU A 1 441 ? 8.445 -26.859 14.047 1 91.06 441 GLU A CA 1
ATOM 3515 C C . GLU A 1 441 ? 7.914 -28.219 13.625 1 91.06 441 GLU A C 1
ATOM 3517 O O . GLU A 1 441 ? 8.367 -29.25 14.133 1 91.06 441 GLU A O 1
ATOM 3522 N N . LEU A 1 442 ? 7.062 -28.234 12.641 1 91.81 442 LEU A N 1
ATOM 3523 C CA . LEU A 1 442 ? 6.484 -29.5 12.188 1 91.81 442 LEU A CA 1
ATOM 3524 C C . LEU A 1 442 ? 7.535 -30.359 11.5 1 91.81 442 LEU A C 1
ATOM 3526 O O . LEU A 1 442 ? 8.383 -29.844 10.766 1 91.81 442 LEU A O 1
ATOM 3530 N N . LYS A 1 443 ? 7.473 -31.641 11.828 1 89.31 443 LYS A N 1
ATOM 3531 C CA . LYS A 1 443 ? 8.375 -32.625 11.227 1 89.31 443 LYS A CA 1
ATOM 3532 C C . LYS A 1 443 ? 7.633 -33.5 10.242 1 89.31 443 LYS A C 1
ATOM 3534 O O . LYS A 1 443 ? 6.688 -34.219 10.617 1 89.31 443 LYS A O 1
ATOM 3539 N N . PRO A 1 444 ? 8.078 -33.531 9.023 1 86.06 444 PRO A N 1
ATOM 3540 C CA . PRO A 1 444 ? 7.395 -34.312 7.988 1 86.06 444 PRO A CA 1
ATOM 3541 C C . PRO A 1 444 ? 7.254 -35.781 8.359 1 86.06 444 PRO A C 1
ATOM 3543 O O . PRO A 1 444 ? 6.219 -36.375 8.086 1 86.06 444 PRO A O 1
ATOM 3546 N N . ASP A 1 445 ? 8.258 -36.312 9.023 1 83.31 445 ASP A N 1
ATOM 3547 C CA . ASP A 1 445 ? 8.25 -37.719 9.367 1 83.31 445 ASP A CA 1
ATOM 3548 C C . ASP A 1 445 ? 7.184 -38.031 10.414 1 83.31 445 ASP A C 1
ATOM 3550 O O . ASP A 1 445 ? 6.547 -39.094 10.375 1 83.31 445 ASP A O 1
ATOM 3554 N N . VAL A 1 446 ? 7.012 -37.062 11.211 1 83.88 446 VAL A N 1
ATOM 3555 C CA . VAL A 1 446 ? 6.047 -37.25 12.297 1 83.88 446 VAL A CA 1
ATOM 3556 C C . VAL A 1 446 ? 4.629 -37.156 11.742 1 83.88 446 VAL A C 1
ATOM 3558 O O . VAL A 1 446 ? 3.734 -37.875 12.195 1 83.88 446 VAL A O 1
ATOM 3561 N N . LEU A 1 447 ? 4.461 -36.375 10.758 1 85.25 447 LEU A N 1
ATOM 3562 C CA . LEU A 1 447 ? 3.137 -36.156 10.195 1 85.25 447 LEU A CA 1
ATOM 3563 C C . LEU A 1 447 ? 2.838 -37.125 9.07 1 85.25 447 LEU A C 1
ATOM 3565 O O . LEU A 1 447 ? 1.704 -37.219 8.594 1 85.25 447 LEU A O 1
ATOM 3569 N N . GLY A 1 448 ? 3.887 -37.938 8.789 1 77.94 448 GLY A N 1
ATOM 3570 C CA . GLY A 1 448 ? 3.701 -38.906 7.715 1 77.94 448 GLY A CA 1
ATOM 3571 C C . GLY A 1 448 ? 3.713 -38.25 6.336 1 77.94 448 GLY A C 1
ATOM 3572 O O . GLY A 1 448 ? 2.914 -38.625 5.473 1 77.94 448 GLY A O 1
ATOM 3573 N N . CYS A 1 449 ? 4.477 -37.25 6.324 1 78.56 449 CYS A N 1
ATOM 3574 C CA . CYS A 1 449 ? 4.582 -36.562 5.051 1 78.56 449 CYS A CA 1
ATOM 3575 C C . CYS A 1 449 ? 5.953 -36.781 4.422 1 78.56 449 CYS A C 1
ATOM 3577 O O . CYS A 1 449 ? 6.754 -35.844 4.34 1 78.56 449 CYS A O 1
ATOM 3579 N N . PRO A 1 450 ? 6.328 -37.969 4.012 1 69.5 450 PRO A N 1
ATOM 3580 C CA . PRO A 1 450 ? 7.684 -38.25 3.547 1 69.5 450 PRO A CA 1
ATOM 3581 C C . PRO A 1 450 ? 8.094 -37.406 2.348 1 69.5 450 PRO A C 1
ATOM 3583 O O . PRO A 1 450 ? 9.281 -37.156 2.141 1 69.5 450 PRO A O 1
ATOM 3586 N N . GLU A 1 451 ? 7.176 -36.938 1.629 1 66.5 451 GLU A N 1
ATOM 3587 C CA . GLU A 1 451 ? 7.484 -36.156 0.449 1 66.5 451 GLU A CA 1
ATOM 3588 C C . GLU A 1 451 ? 8.133 -34.812 0.837 1 66.5 451 GLU A C 1
ATOM 3590 O O . GLU A 1 451 ? 8.797 -34.188 0.015 1 66.5 451 GLU A O 1
ATOM 3595 N N . TYR A 1 452 ? 7.914 -34.5 2.012 1 69.94 452 TYR A N 1
ATOM 3596 C CA . TYR A 1 452 ? 8.461 -33.219 2.453 1 69.94 452 TYR A CA 1
ATOM 3597 C C . TYR A 1 452 ? 9.734 -33.438 3.266 1 69.94 452 TYR A C 1
ATOM 3599 O O . TYR A 1 452 ? 10.281 -32.469 3.82 1 69.94 452 TYR A O 1
ATOM 3607 N N . SER A 1 453 ? 10.141 -34.719 3.531 1 61.34 453 SER A N 1
ATOM 3608 C CA . SER A 1 453 ? 11.352 -35.031 4.293 1 61.34 453 SER A CA 1
ATOM 3609 C C . SER A 1 453 ? 12.602 -34.719 3.484 1 61.34 453 SER A C 1
ATOM 3611 O O . SER A 1 453 ? 13.664 -34.438 4.051 1 61.34 453 SER A O 1
ATOM 3613 N N . ALA A 1 454 ? 12.727 -34.906 2.176 1 53.66 454 ALA A N 1
ATOM 3614 C CA . ALA A 1 454 ? 13.961 -34.719 1.404 1 53.66 454 ALA A CA 1
ATOM 3615 C C . ALA A 1 454 ? 14.359 -33.25 1.343 1 53.66 454 ALA A C 1
ATOM 3617 O O . ALA A 1 454 ? 13.516 -32.375 1.086 1 53.66 454 ALA A O 1
ATOM 3618 N N . ASP A 1 455 ? 15.234 -32.875 2.211 1 51.03 455 ASP A N 1
ATOM 3619 C CA . ASP A 1 455 ? 15.859 -31.547 2.045 1 51.03 455 ASP A CA 1
ATOM 3620 C C . ASP A 1 455 ? 16.391 -31.375 0.625 1 51.03 455 ASP A C 1
ATOM 3622 O O . ASP A 1 455 ? 17.266 -32.125 0.183 1 51.03 455 ASP A O 1
ATOM 3626 N N . PRO A 1 456 ? 15.648 -30.828 -0.338 1 41.75 456 PRO A N 1
ATOM 3627 C CA . PRO A 1 456 ? 16.219 -30.828 -1.688 1 41.75 456 PRO A CA 1
ATOM 3628 C C . PRO A 1 456 ? 17.719 -30.547 -1.697 1 41.75 456 PRO A C 1
ATOM 3630 O O . PRO A 1 456 ? 18.438 -31.078 -2.545 1 41.75 456 PRO A O 1
ATOM 3633 N N . LYS A 1 457 ? 18.109 -29.25 -1.431 1 45.16 457 LYS A N 1
ATOM 3634 C CA . LYS A 1 457 ? 19.453 -28.766 -1.761 1 45.16 457 LYS A CA 1
ATOM 3635 C C . LYS A 1 457 ? 20.516 -29.578 -1.019 1 45.16 457 LYS A C 1
ATOM 3637 O O . LYS A 1 457 ? 21.469 -29 -0.481 1 45.16 457 LYS A O 1
ATOM 3642 N N . ALA A 1 458 ? 20.25 -30.609 -0.479 1 37.53 458 ALA A N 1
ATOM 3643 C CA . ALA A 1 458 ? 21.438 -31.188 0.118 1 37.53 458 ALA A CA 1
ATOM 3644 C C . ALA A 1 458 ? 22.484 -31.516 -0.95 1 37.53 458 ALA A C 1
ATOM 3646 O O . ALA A 1 458 ? 23.312 -32.406 -0.762 1 37.53 458 ALA A O 1
ATOM 3647 N N . VAL A 1 459 ? 22.375 -31.234 -2.26 1 30.98 459 VAL A N 1
ATOM 3648 C CA . VAL A 1 459 ? 23.656 -31.469 -2.906 1 30.98 459 VAL A CA 1
ATOM 3649 C C . VAL A 1 459 ? 24.703 -30.5 -2.354 1 30.98 459 VAL A C 1
ATOM 3651 O O . VAL A 1 459 ? 24.562 -29.281 -2.48 1 30.98 459 VAL A O 1
ATOM 3654 N N . ALA A 1 460 ? 25.469 -30.922 -1.508 1 34.06 460 ALA A N 1
ATOM 3655 C CA . ALA A 1 460 ? 26.688 -30.359 -0.9 1 34.06 460 ALA A CA 1
ATOM 3656 C C . ALA A 1 460 ? 27.578 -29.719 -1.951 1 34.06 460 ALA A C 1
ATOM 3658 O O . ALA A 1 460 ? 28 -30.359 -2.91 1 34.06 460 ALA A O 1
ATOM 3659 N N . ILE A 1 461 ? 27.547 -28.344 -2.213 1 31.06 461 ILE A N 1
ATOM 3660 C CA . ILE A 1 461 ? 28.734 -27.703 -2.771 1 31.06 461 ILE A CA 1
ATOM 3661 C C . ILE A 1 461 ? 29.984 -28.266 -2.111 1 31.06 461 ILE A C 1
ATOM 3663 O O . ILE A 1 461 ? 30.172 -28.125 -0.904 1 31.06 461 ILE A O 1
ATOM 3667 N N . SER A 1 462 ? 30.391 -29.391 -2.496 1 29.27 462 SER A N 1
ATOM 3668 C CA . SER A 1 462 ? 31.766 -29.766 -2.15 1 29.27 462 SER A CA 1
ATOM 3669 C C . SER A 1 462 ? 32.75 -28.625 -2.422 1 29.27 462 SER A C 1
ATOM 3671 O O . SER A 1 462 ? 32.969 -28.25 -3.574 1 29.27 462 SER A O 1
ATOM 3673 N N . THR A 1 463 ? 32.656 -27.578 -1.638 1 31.41 463 THR A N 1
ATOM 3674 C CA . THR A 1 463 ? 33.719 -26.562 -1.68 1 31.41 463 THR A CA 1
ATOM 3675 C C . THR A 1 463 ? 35.094 -27.219 -1.742 1 31.41 463 THR A C 1
ATOM 3677 O O . THR A 1 463 ? 35.406 -28.094 -0.928 1 31.41 463 THR A O 1
ATOM 3680 N N . PRO A 1 464 ? 35.688 -27.312 -2.928 1 31.06 464 PRO A N 1
ATOM 3681 C CA . PRO A 1 464 ? 37.062 -27.766 -2.922 1 31.06 464 PRO A CA 1
ATOM 3682 C C . PRO A 1 464 ? 37.906 -27.125 -1.819 1 31.06 464 PRO A C 1
ATOM 3684 O O . PRO A 1 464 ? 37.75 -25.922 -1.554 1 31.06 464 PRO A O 1
ATOM 3687 N N . VAL A 1 465 ? 38.25 -27.828 -0.802 1 31.23 465 VAL A N 1
ATOM 3688 C CA . VAL A 1 465 ? 39.156 -27.5 0.276 1 31.23 465 VAL A CA 1
ATOM 3689 C C . VAL A 1 465 ? 40.469 -26.938 -0.308 1 31.23 465 VAL A C 1
ATOM 3691 O O . VAL A 1 465 ? 41.188 -27.641 -1 1 31.23 465 VAL A O 1
ATOM 3694 N N . VAL A 1 466 ? 40.406 -25.719 -0.861 1 30.77 466 VAL A N 1
ATOM 3695 C CA . VAL A 1 466 ? 41.688 -25.203 -1.259 1 30.77 466 VAL A CA 1
ATOM 3696 C C . VAL A 1 466 ? 42.688 -25.359 -0.11 1 30.77 466 VAL A C 1
ATOM 3698 O O . VAL A 1 466 ? 42.375 -25.031 1.038 1 30.77 466 VAL A O 1
ATOM 3701 N N . PRO A 1 467 ? 43.656 -26.203 -0.276 1 31.06 467 PRO A N 1
ATOM 3702 C CA . PRO A 1 467 ? 44.719 -26.438 0.709 1 31.06 467 PRO A CA 1
ATOM 3703 C C . PRO A 1 467 ? 45.312 -25.141 1.263 1 31.06 467 PRO A C 1
ATOM 3705 O O . PRO A 1 467 ? 45.438 -24.172 0.525 1 31.06 467 PRO A O 1
ATOM 3708 N N . GLY A 1 468 ? 44.844 -24.75 2.49 1 27.11 468 GLY A N 1
ATOM 3709 C CA . GLY A 1 468 ? 45.406 -23.641 3.271 1 27.11 468 GLY A CA 1
ATOM 3710 C C . GLY A 1 468 ? 46.906 -23.562 3.217 1 27.11 468 GLY A C 1
ATOM 3711 O O . GLY A 1 468 ? 47.594 -24.5 3.627 1 27.11 468 GLY A O 1
ATOM 3712 N N . VAL A 1 469 ? 47.469 -23.062 2.088 1 27.84 469 VAL A N 1
ATOM 3713 C CA . VAL A 1 469 ? 48.906 -22.781 2.096 1 27.84 469 VAL A CA 1
ATOM 3714 C C . VAL A 1 469 ? 49.25 -22.016 3.359 1 27.84 469 VAL A C 1
ATOM 3716 O O . VAL A 1 469 ? 48.688 -20.953 3.631 1 27.84 469 VAL A O 1
ATOM 3719 N N . THR A 1 470 ? 49.625 -22.734 4.41 1 26.72 470 THR A N 1
ATOM 3720 C CA . THR A 1 470 ? 50.281 -22.312 5.648 1 26.72 470 THR A CA 1
ATOM 3721 C C . THR A 1 470 ? 51.469 -21.391 5.352 1 26.72 470 THR A C 1
ATOM 3723 O O . THR A 1 470 ? 52.5 -21.828 4.824 1 26.72 470 THR A O 1
ATOM 3726 N N . VAL A 1 471 ? 51.156 -20.234 4.711 1 25.61 471 VAL A N 1
ATOM 3727 C CA . VAL A 1 471 ? 52.344 -19.375 4.543 1 25.61 471 VAL A CA 1
ATOM 3728 C C . VAL A 1 471 ? 52.906 -19.031 5.906 1 25.61 471 VAL A C 1
ATOM 3730 O O . VAL A 1 471 ? 52.25 -18.438 6.75 1 25.61 471 VAL A O 1
ATOM 3733 N N . PHE A 1 472 ? 53.844 -19.875 6.402 1 26.19 472 PHE A N 1
ATOM 3734 C CA . PHE A 1 472 ? 54.75 -19.719 7.527 1 26.19 472 PHE A CA 1
ATOM 3735 C C . PHE A 1 472 ? 55.562 -18.438 7.406 1 26.19 472 PHE A C 1
ATOM 3737 O O . PHE A 1 472 ? 56.406 -18.328 6.52 1 26.19 472 PHE A O 1
ATOM 3744 N N . LEU A 1 473 ? 54.844 -17.25 7.449 1 23.06 473 LEU A N 1
ATOM 3745 C CA . LEU A 1 473 ? 55.688 -16.062 7.496 1 23.06 473 LEU A CA 1
ATOM 3746 C C . LEU A 1 473 ? 56.594 -16.094 8.727 1 23.06 473 LEU A C 1
ATOM 3748 O O . LEU A 1 473 ? 56.094 -16.109 9.859 1 23.06 473 LEU A O 1
ATOM 3752 N N . THR A 1 474 ? 57.719 -16.766 8.625 1 24.72 474 THR A N 1
ATOM 3753 C CA . THR A 1 474 ? 58.906 -16.766 9.484 1 24.72 474 THR A CA 1
ATOM 3754 C C . THR A 1 474 ? 59.344 -15.336 9.773 1 24.72 474 THR A C 1
ATOM 3756 O O . THR A 1 474 ? 59.812 -14.633 8.875 1 24.72 474 THR A O 1
ATOM 3759 N N . ILE A 1 475 ? 58.469 -14.57 10.539 1 26.02 475 ILE A N 1
ATOM 3760 C CA . ILE A 1 475 ? 59.031 -13.32 11.047 1 26.02 475 ILE A CA 1
ATOM 3761 C C . ILE A 1 475 ? 60.344 -13.602 11.789 1 26.02 475 ILE A C 1
ATOM 3763 O O . ILE A 1 475 ? 60.375 -14.398 12.734 1 26.02 475 ILE A O 1
ATOM 3767 N N . VAL A 1 476 ? 61.469 -13.469 11.125 1 26.69 476 VAL A N 1
ATOM 3768 C CA . VAL A 1 476 ? 62.844 -13.414 11.586 1 26.69 476 VAL A CA 1
ATOM 3769 C C . VAL A 1 476 ? 62.969 -12.406 12.734 1 26.69 476 VAL A C 1
ATOM 3771 O O . VAL A 1 476 ? 62.5 -11.273 12.617 1 26.69 476 VAL A O 1
ATOM 3774 N N . SER A 1 477 ? 63.156 -12.891 14.016 1 26.8 477 SER A N 1
ATOM 3775 C CA . SER A 1 477 ? 63.594 -12.352 15.289 1 26.8 477 SER A CA 1
ATOM 3776 C C . SER A 1 477 ? 64.875 -11.5 15.117 1 26.8 477 SER A C 1
ATOM 3778 O O . SER A 1 477 ? 65.938 -12.023 14.844 1 26.8 477 SER A O 1
ATOM 3780 N N . LEU A 1 478 ? 64.938 -10.555 14.172 1 24.8 478 LEU A N 1
ATOM 3781 C CA . LEU A 1 478 ? 66.188 -9.82 14.297 1 24.8 478 LEU A CA 1
ATOM 3782 C C . LEU A 1 478 ? 66.375 -9.297 15.719 1 24.8 478 LEU A C 1
ATOM 3784 O O . LEU A 1 478 ? 65.438 -8.727 16.297 1 24.8 478 LEU A O 1
ATOM 3788 N N . MET A 1 479 ? 67.438 -9.836 16.5 1 27.92 479 MET A N 1
ATOM 3789 C CA . MET A 1 479 ? 68.25 -9.641 17.688 1 27.92 479 MET A CA 1
ATOM 3790 C C . MET A 1 479 ? 68.688 -8.188 17.812 1 27.92 479 MET A C 1
ATOM 3792 O O . MET A 1 479 ? 69.25 -7.777 18.844 1 27.92 479 MET A O 1
ATOM 3796 N N . LEU A 1 480 ? 68.375 -7.121 17.047 1 24.83 480 LEU A N 1
ATOM 3797 C CA . LEU A 1 480 ? 69.062 -5.988 17.672 1 24.83 480 LEU A CA 1
ATOM 3798 C C . LEU A 1 480 ? 68.25 -5.469 18.875 1 24.83 480 LEU A C 1
ATOM 3800 O O . LEU A 1 480 ? 67.062 -5.418 18.844 1 24.83 480 LEU A O 1
ATOM 3804 N N . MET B 1 1 ? -45.188 2.006 -73 1 22.97 1 MET B N 1
ATOM 3805 C CA . MET B 1 1 ? -45.469 0.816 -72.188 1 22.97 1 MET B CA 1
ATOM 3806 C C . MET B 1 1 ? -44.188 0.338 -71.5 1 22.97 1 MET B C 1
ATOM 3808 O O . MET B 1 1 ? -43.875 -0.853 -71.5 1 22.97 1 MET B O 1
ATOM 3812 N N . GLN B 1 2 ? -43.25 1.224 -71.25 1 25.95 2 GLN B N 1
ATOM 3813 C CA . GLN B 1 2 ? -41.875 1.078 -70.875 1 25.95 2 GLN B CA 1
ATOM 3814 C C . GLN B 1 2 ? -41.719 0.432 -69.5 1 25.95 2 GLN B C 1
ATOM 3816 O O . GLN B 1 2 ? -42.281 0.941 -68.5 1 25.95 2 GLN B O 1
ATOM 3821 N N . VAL B 1 3 ? -41.5 -0.903 -69.5 1 26.03 3 VAL B N 1
ATOM 3822 C CA . VAL B 1 3 ? -41.531 -2.025 -68.562 1 26.03 3 VAL B CA 1
ATOM 3823 C C . VAL B 1 3 ? -40.469 -1.858 -67.438 1 26.03 3 VAL B C 1
ATOM 3825 O O . VAL B 1 3 ? -39.281 -1.93 -67.75 1 26.03 3 VAL B O 1
ATOM 3828 N N . CYS B 1 4 ? -40.5 -0.764 -66.688 1 27.83 4 CYS B N 1
ATOM 3829 C CA . CYS B 1 4 ? -39.531 -0.387 -65.688 1 27.83 4 CYS B CA 1
ATOM 3830 C C . CYS B 1 4 ? -39.375 -1.513 -64.625 1 27.83 4 CYS B C 1
ATOM 3832 O O . CYS B 1 4 ? -40.312 -1.886 -63.969 1 27.83 4 CYS B O 1
ATOM 3834 N N . GLY B 1 5 ? -38.531 -2.543 -65.062 1 25.19 5 GLY B N 1
ATOM 3835 C CA . GLY B 1 5 ? -38.344 -3.811 -64.375 1 25.19 5 GLY B CA 1
ATOM 3836 C C . GLY B 1 5 ? -37.938 -3.646 -62.906 1 25.19 5 GLY B C 1
ATOM 3837 O O . GLY B 1 5 ? -37.031 -2.891 -62.594 1 25.19 5 GLY B O 1
ATOM 3838 N N . MET B 1 6 ? -38.906 -3.693 -61.938 1 27.31 6 MET B N 1
ATOM 3839 C CA . MET B 1 6 ? -38.969 -3.664 -60.469 1 27.31 6 MET B CA 1
ATOM 3840 C C . MET B 1 6 ? -38 -4.68 -59.844 1 27.31 6 MET B C 1
ATOM 3842 O O . MET B 1 6 ? -38.219 -5.887 -59.969 1 27.31 6 MET B O 1
ATOM 3846 N N . MET B 1 7 ? -36.656 -4.527 -60.156 1 26.33 7 MET B N 1
ATOM 3847 C CA . MET B 1 7 ? -35.75 -5.578 -59.688 1 26.33 7 MET B CA 1
ATOM 3848 C C . MET B 1 7 ? -35.938 -5.836 -58.219 1 26.33 7 MET B C 1
ATOM 3850 O O . MET B 1 7 ? -35.844 -4.906 -57.406 1 26.33 7 MET B O 1
ATOM 3854 N N . ARG B 1 8 ? -36.688 -6.848 -57.781 1 27.11 8 ARG B N 1
ATOM 3855 C CA . ARG B 1 8 ? -37.031 -7.43 -56.469 1 27.11 8 ARG B CA 1
ATOM 3856 C C . ARG B 1 8 ? -35.781 -7.82 -55.719 1 27.11 8 ARG B C 1
ATOM 3858 O O . ARG B 1 8 ? -35.031 -8.719 -56.125 1 27.11 8 ARG B O 1
ATOM 3865 N N . THR B 1 9 ? -34.969 -6.82 -55.375 1 29.78 9 THR B N 1
ATOM 3866 C CA . THR B 1 9 ? -33.781 -7.188 -54.594 1 29.78 9 THR B CA 1
ATOM 3867 C C . THR B 1 9 ? -34.125 -8.086 -53.438 1 29.78 9 THR B C 1
ATOM 3869 O O . THR B 1 9 ? -34.938 -7.695 -52.562 1 29.78 9 THR B O 1
ATOM 3872 N N . VAL B 1 10 ? -34.25 -9.383 -53.656 1 26.83 10 VAL B N 1
ATOM 3873 C CA . VAL B 1 10 ? -34.5 -10.406 -52.625 1 26.83 10 VAL B CA 1
ATOM 3874 C C . VAL B 1 10 ? -33.469 -10.297 -51.531 1 26.83 10 VAL B C 1
ATOM 3876 O O . VAL B 1 10 ? -32.25 -10.422 -51.781 1 26.83 10 VAL B O 1
ATOM 3879 N N . VAL B 1 11 ? -33.688 -9.375 -50.594 1 28.56 11 VAL B N 1
ATOM 3880 C CA . VAL B 1 11 ? -32.938 -9.266 -49.344 1 28.56 11 VAL B CA 1
ATOM 3881 C C . VAL B 1 11 ? -32.844 -10.641 -48.688 1 28.56 11 VAL B C 1
ATOM 3883 O O . VAL B 1 11 ? -33.844 -11.227 -48.281 1 28.56 11 VAL B O 1
ATOM 3886 N N . VAL B 1 12 ? -32.031 -11.523 -49.281 1 26.86 12 VAL B N 1
ATOM 3887 C CA . VAL B 1 12 ? -31.797 -12.812 -48.625 1 26.86 12 VAL B CA 1
ATOM 3888 C C . VAL B 1 12 ? -31.453 -12.594 -47.156 1 26.86 12 VAL B C 1
ATOM 3890 O O . VAL B 1 12 ? -30.484 -11.898 -46.844 1 26.86 12 VAL B O 1
ATOM 3893 N N . MET B 1 13 ? -32.438 -12.57 -46.344 1 26.52 13 MET B N 1
ATOM 3894 C CA . MET B 1 13 ? -32.375 -12.68 -44.875 1 26.52 13 MET B CA 1
ATOM 3895 C C . MET B 1 13 ? -31.438 -13.82 -44.469 1 26.52 13 MET B C 1
ATOM 3897 O O . MET B 1 13 ? -31.781 -14.992 -44.656 1 26.52 13 MET B O 1
ATOM 3901 N N . ALA B 1 14 ? -30.156 -13.75 -44.875 1 28.3 14 ALA B N 1
ATOM 3902 C CA . ALA B 1 14 ? -29.297 -14.805 -44.344 1 28.3 14 ALA B CA 1
ATOM 3903 C C . ALA B 1 14 ? -29.469 -14.953 -42.844 1 28.3 14 ALA B C 1
ATOM 3905 O O . ALA B 1 14 ? -29.234 -14 -42.094 1 28.3 14 ALA B O 1
ATOM 3906 N N . ALA B 1 15 ? -30.438 -15.734 -42.438 1 28.38 15 ALA B N 1
ATOM 3907 C CA . ALA B 1 15 ? -30.578 -16.219 -41.062 1 28.38 15 ALA B CA 1
ATOM 3908 C C . ALA B 1 15 ? -29.234 -16.688 -40.531 1 28.38 15 ALA B C 1
ATOM 3910 O O . ALA B 1 15 ? -28.672 -17.672 -40.969 1 28.38 15 ALA B O 1
ATOM 3911 N N . VAL B 1 16 ? -28.328 -15.75 -40.281 1 29.2 16 VAL B N 1
ATOM 3912 C CA . VAL B 1 16 ? -27.156 -16.141 -39.5 1 29.2 16 VAL B CA 1
ATOM 3913 C C . VAL B 1 16 ? -27.578 -16.953 -38.281 1 29.2 16 VAL B C 1
ATOM 3915 O O . VAL B 1 16 ? -28.234 -16.422 -37.375 1 29.2 16 VAL B O 1
ATOM 3918 N N . THR B 1 17 ? -28 -18.188 -38.5 1 29.44 17 THR B N 1
ATOM 3919 C CA . THR B 1 17 ? -28.125 -19.109 -37.375 1 29.44 17 THR B CA 1
ATOM 3920 C C . THR B 1 17 ? -26.891 -19.031 -36.469 1 29.44 17 THR B C 1
ATOM 3922 O O . THR B 1 17 ? -25.781 -19.359 -36.906 1 29.44 17 THR B O 1
ATOM 3925 N N . VAL B 1 18 ? -26.781 -17.969 -35.719 1 30.83 18 VAL B N 1
ATOM 3926 C CA . VAL B 1 18 ? -25.844 -18.016 -34.594 1 30.83 18 VAL B CA 1
ATOM 3927 C C . VAL B 1 18 ? -25.922 -19.375 -33.906 1 30.83 18 VAL B C 1
ATOM 3929 O O . VAL B 1 18 ? -26.953 -19.75 -33.375 1 30.83 18 VAL B O 1
ATOM 3932 N N . LEU B 1 19 ? -25.266 -20.344 -34.5 1 29.14 19 LEU B N 1
ATOM 3933 C CA . LEU B 1 19 ? -25.047 -21.562 -33.719 1 29.14 19 LEU B CA 1
ATOM 3934 C C . LEU B 1 19 ? -24.719 -21.25 -32.281 1 29.14 19 LEU B C 1
ATOM 3936 O O . LEU B 1 19 ? -23.719 -20.594 -31.984 1 29.14 19 LEU B O 1
ATOM 3940 N N . LEU B 1 20 ? -25.75 -20.875 -31.516 1 30.61 20 LEU B N 1
ATOM 3941 C CA . LEU B 1 20 ? -25.625 -20.969 -30.062 1 30.61 20 LEU B CA 1
ATOM 3942 C C . LEU B 1 20 ? -24.797 -22.188 -29.672 1 30.61 20 LEU B C 1
ATOM 3944 O O . LEU B 1 20 ? -25.219 -23.328 -29.859 1 30.61 20 LEU B O 1
ATOM 3948 N N . GLY B 1 21 ? -23.5 -22.094 -29.922 1 30.64 21 GLY B N 1
ATOM 3949 C CA . GLY B 1 21 ? -22.719 -23.125 -29.281 1 30.64 21 GLY B CA 1
ATOM 3950 C C . GLY B 1 21 ? -23.281 -23.547 -27.938 1 30.64 21 GLY B C 1
ATOM 3951 O O . GLY B 1 21 ? -23.5 -22.719 -27.062 1 30.64 21 GLY B O 1
ATOM 3952 N N . GLU B 1 22 ? -24.141 -24.469 -27.922 1 31.84 22 GLU B N 1
ATOM 3953 C CA . GLU B 1 22 ? -24.516 -25.156 -26.703 1 31.84 22 GLU B CA 1
ATOM 3954 C C . GLU B 1 22 ? -23.344 -25.281 -25.734 1 31.84 22 GLU B C 1
ATOM 3956 O O . GLU B 1 22 ? -22.312 -25.875 -26.062 1 31.84 22 GLU B O 1
ATOM 3961 N N . ALA B 1 23 ? -23.125 -24.328 -24.969 1 37.22 23 ALA B N 1
ATOM 3962 C CA . ALA B 1 23 ? -22.359 -24.688 -23.766 1 37.22 23 ALA B CA 1
ATOM 3963 C C . ALA B 1 23 ? -22.812 -26.047 -23.234 1 37.22 23 ALA B C 1
ATOM 3965 O O . ALA B 1 23 ? -23.938 -26.188 -22.766 1 37.22 23 ALA B O 1
ATOM 3966 N N . LYS B 1 24 ? -22.391 -27.109 -23.844 1 35.66 24 LYS B N 1
ATOM 3967 C CA . LYS B 1 24 ? -22.578 -28.391 -23.141 1 35.66 24 LYS B CA 1
ATOM 3968 C C . LYS B 1 24 ? -22.516 -28.203 -21.625 1 35.66 24 LYS B C 1
ATOM 3970 O O . LYS B 1 24 ? -21.5 -27.75 -21.094 1 35.66 24 LYS B O 1
ATOM 3975 N N . THR B 1 25 ? -23.562 -27.797 -21.062 1 37.06 25 THR B N 1
ATOM 3976 C CA . THR B 1 25 ? -23.625 -28.078 -19.625 1 37.06 25 THR B CA 1
ATOM 3977 C C . THR B 1 25 ? -22.953 -29.406 -19.312 1 37.06 25 THR B C 1
ATOM 3979 O O . THR B 1 25 ? -23.312 -30.438 -19.859 1 37.06 25 THR B O 1
ATOM 3982 N N . ALA B 1 26 ? -21.703 -29.484 -19.188 1 40.88 26 ALA B N 1
ATOM 3983 C CA . ALA B 1 26 ? -21.078 -30.734 -18.719 1 40.88 26 ALA B CA 1
ATOM 3984 C C . ALA B 1 26 ? -22.062 -31.547 -17.875 1 40.88 26 ALA B C 1
ATOM 3986 O O . ALA B 1 26 ? -22.516 -31.078 -16.828 1 40.88 26 ALA B O 1
ATOM 3987 N N . ALA B 1 27 ? -22.953 -32.219 -18.328 1 41.78 27 ALA B N 1
ATOM 3988 C CA . ALA B 1 27 ? -23.594 -33.312 -17.625 1 41.78 27 ALA B CA 1
ATOM 3989 C C . ALA B 1 27 ? -22.734 -33.812 -16.453 1 41.78 27 ALA B C 1
ATOM 3991 O O . ALA B 1 27 ? -21.516 -33.844 -16.562 1 41.78 27 ALA B O 1
ATOM 3992 N N . GLY B 1 28 ? -23.266 -33.75 -15.18 1 49.53 28 GLY B N 1
ATOM 3993 C CA . GLY B 1 28 ? -22.719 -34.094 -13.875 1 49.53 28 GLY B CA 1
ATOM 3994 C C . GLY B 1 28 ? -21.844 -35.344 -13.898 1 49.53 28 GLY B C 1
ATOM 3995 O O . GLY B 1 28 ? -22.328 -36.438 -13.758 1 49.53 28 GLY B O 1
ATOM 3996 N N . VAL B 1 29 ? -20.984 -35.375 -14.773 1 59.72 29 VAL B N 1
ATOM 3997 C CA . VAL B 1 29 ? -20.156 -36.562 -14.648 1 59.72 29 VAL B CA 1
ATOM 3998 C C . VAL B 1 29 ? -19.766 -36.75 -13.188 1 59.72 29 VAL B C 1
ATOM 4000 O O . VAL B 1 29 ? -19.172 -35.875 -12.562 1 59.72 29 VAL B O 1
ATOM 4003 N N . SER B 1 30 ? -20.516 -37.562 -12.508 1 72.25 30 SER B N 1
ATOM 4004 C CA . SER B 1 30 ? -20.312 -37.938 -11.117 1 72.25 30 SER B CA 1
ATOM 4005 C C . SER B 1 30 ? -19.031 -38.75 -10.953 1 72.25 30 SER B C 1
ATOM 4007 O O . SER B 1 30 ? -18.594 -39.438 -11.875 1 72.25 30 SER B O 1
ATOM 4009 N N . CYS B 1 31 ? -18.391 -38.438 -9.891 1 84.38 31 CYS B N 1
ATOM 4010 C CA . CYS B 1 31 ? -17.172 -39.156 -9.531 1 84.38 31 CYS B CA 1
ATOM 4011 C C . CYS B 1 31 ? -17.422 -40.656 -9.516 1 84.38 31 CYS B C 1
ATOM 4013 O O . CYS B 1 31 ? -18.5 -41.125 -9.133 1 84.38 31 CYS B O 1
ATOM 4015 N N . LEU B 1 32 ? -16.547 -41.375 -10.109 1 83.38 32 LEU B N 1
ATOM 4016 C CA . LEU B 1 32 ? -16.547 -42.812 -9.969 1 83.38 32 LEU B CA 1
ATOM 4017 C C . LEU B 1 32 ? -16.281 -43.219 -8.523 1 83.38 32 LEU B C 1
ATOM 4019 O O . LEU B 1 32 ? -15.68 -42.469 -7.762 1 83.38 32 LEU B O 1
ATOM 4023 N N . PRO B 1 33 ? -16.781 -44.406 -8.109 1 84.25 33 PRO B N 1
ATOM 4024 C CA . PRO B 1 33 ? -16.484 -44.875 -6.754 1 84.25 33 PRO B CA 1
ATOM 4025 C C . PRO B 1 33 ? -14.992 -45 -6.48 1 84.25 33 PRO B C 1
ATOM 4027 O O . PRO B 1 33 ? -14.227 -45.375 -7.367 1 84.25 33 PRO B O 1
ATOM 4030 N N . PRO B 1 34 ? -14.602 -44.688 -5.281 1 82.44 34 PRO B N 1
ATOM 4031 C CA . PRO B 1 34 ? -13.18 -44.688 -4.926 1 82.44 34 PRO B CA 1
ATOM 4032 C C . PRO B 1 34 ? -12.508 -46.031 -5.18 1 82.44 34 PRO B C 1
ATOM 4034 O O . PRO B 1 34 ? -11.32 -46.094 -5.523 1 82.44 34 PRO B O 1
ATOM 4037 N N . ASN B 1 35 ? -13.234 -47.094 -5.027 1 86 35 ASN B N 1
ATOM 4038 C CA . ASN B 1 35 ? -12.648 -48.438 -5.195 1 86 35 ASN B CA 1
ATOM 4039 C C . ASN B 1 35 ? -12.266 -48.688 -6.648 1 86 35 ASN B C 1
ATOM 4041 O O . ASN B 1 35 ? -11.352 -49.469 -6.926 1 86 35 ASN B O 1
ATOM 4045 N N . LYS B 1 36 ? -12.93 -48 -7.504 1 87.56 36 LYS B N 1
ATOM 4046 C CA . LYS B 1 36 ? -12.695 -48.25 -8.922 1 87.56 36 LYS B CA 1
ATOM 4047 C C . LYS B 1 36 ? -11.484 -47.469 -9.422 1 87.56 36 LYS B C 1
ATOM 4049 O O . LYS B 1 36 ? -10.836 -47.844 -10.391 1 87.56 36 LYS B O 1
ATOM 4054 N N . ILE B 1 37 ? -11.172 -46.438 -8.75 1 88.88 37 ILE B N 1
ATOM 4055 C CA . ILE B 1 37 ? -10.094 -45.594 -9.266 1 88.88 37 ILE B CA 1
ATOM 4056 C C . ILE B 1 37 ? -8.969 -45.5 -8.234 1 88.88 37 ILE B C 1
ATOM 4058 O O . ILE B 1 37 ? -8.094 -44.625 -8.328 1 88.88 37 ILE B O 1
ATOM 4062 N N . PHE B 1 38 ? -8.992 -46.406 -7.328 1 86.56 38 PHE B N 1
ATOM 4063 C CA . PHE B 1 38 ? -7.91 -46.438 -6.352 1 86.56 38 PHE B CA 1
ATOM 4064 C C . PHE B 1 38 ? -6.562 -46.594 -7.043 1 86.56 38 PHE B C 1
ATOM 4066 O O . PHE B 1 38 ? -6.441 -47.375 -7.996 1 86.56 38 PHE B O 1
ATOM 4073 N N . PRO B 1 39 ? -5.609 -45.812 -6.707 1 87.5 39 PRO B N 1
ATOM 4074 C CA . PRO B 1 39 ? -5.391 -45 -5.52 1 87.5 39 PRO B CA 1
ATOM 4075 C C . PRO B 1 39 ? -5.809 -43.531 -5.727 1 87.5 39 PRO B C 1
ATOM 4077 O O . PRO B 1 39 ? -5.547 -42.688 -4.871 1 87.5 39 PRO B O 1
ATOM 4080 N N . CYS B 1 40 ? -6.359 -43.25 -6.84 1 88.25 40 CYS B N 1
ATOM 4081 C CA . CYS B 1 40 ? -6.844 -41.906 -7.086 1 88.25 40 CYS B CA 1
ATOM 4082 C C . CYS B 1 40 ? -8.172 -41.656 -6.379 1 88.25 40 CYS B C 1
ATOM 4084 O O . CYS B 1 40 ? -8.875 -42.594 -6.027 1 88.25 40 CYS B O 1
ATOM 4086 N N . THR B 1 41 ? -8.375 -40.438 -6.004 1 84.5 41 THR B N 1
ATOM 4087 C CA . THR B 1 41 ? -9.625 -40.031 -5.379 1 84.5 41 THR B CA 1
ATOM 4088 C C . THR B 1 41 ? -10.32 -38.969 -6.211 1 84.5 41 THR B C 1
ATOM 4090 O O . THR B 1 41 ? -9.664 -38.219 -6.941 1 84.5 41 THR B O 1
ATOM 4093 N N . CYS B 1 42 ? -11.68 -39 -6.176 1 84.88 42 CYS B N 1
ATOM 4094 C CA . CYS B 1 42 ? -12.461 -38.062 -6.953 1 84.88 42 CYS B CA 1
ATOM 4095 C C . CYS B 1 42 ? -13.391 -37.25 -6.051 1 84.88 42 CYS B C 1
ATOM 4097 O O . CYS B 1 42 ? -14.047 -37.812 -5.168 1 84.88 42 CYS B O 1
ATOM 4099 N N . LYS B 1 43 ? -13.281 -36 -6.172 1 77.81 43 LYS B N 1
ATOM 4100 C CA . LYS B 1 43 ? -14.18 -35.094 -5.465 1 77.81 43 LYS B CA 1
ATOM 4101 C C . LYS B 1 43 ? -15.008 -34.25 -6.441 1 77.81 43 LYS B C 1
ATOM 4103 O O . LYS B 1 43 ? -14.484 -33.719 -7.422 1 77.81 43 LYS B O 1
ATOM 4108 N N . GLU B 1 44 ? -16.375 -34.219 -6.172 1 76.31 44 GLU B N 1
ATOM 4109 C CA . GLU B 1 44 ? -17.266 -33.438 -7.016 1 76.31 44 GLU B CA 1
ATOM 4110 C C . GLU B 1 44 ? -17.219 -31.953 -6.637 1 76.31 44 GLU B C 1
ATOM 4112 O O . GLU B 1 44 ? -17.234 -31.609 -5.449 1 76.31 44 GLU B O 1
ATOM 4117 N N . LYS B 1 45 ? -16.844 -31.219 -7.668 1 67.44 45 LYS B N 1
ATOM 4118 C CA . LYS B 1 45 ? -16.828 -29.766 -7.453 1 67.44 45 LYS B CA 1
ATOM 4119 C C . LYS B 1 45 ? -17.766 -29.062 -8.422 1 67.44 45 LYS B C 1
ATOM 4121 O O . LYS B 1 45 ? -18.266 -29.672 -9.367 1 67.44 45 LYS B O 1
ATOM 4126 N N . SER B 1 46 ? -18.094 -27.734 -8.133 1 65.44 46 SER B N 1
ATOM 4127 C CA . SER B 1 46 ? -19.031 -26.953 -8.922 1 65.44 46 SER B CA 1
ATOM 4128 C C . SER B 1 46 ? -18.625 -26.891 -10.391 1 65.44 46 SER B C 1
ATOM 4130 O O . SER B 1 46 ? -19.484 -26.906 -11.273 1 65.44 46 SER B O 1
ATOM 4132 N N . ARG B 1 47 ? -17.375 -27.016 -10.672 1 71.69 47 ARG B N 1
ATOM 4133 C CA . ARG B 1 47 ? -16.891 -26.844 -12.039 1 71.69 47 ARG B CA 1
ATOM 4134 C C . ARG B 1 47 ? -16.609 -28.203 -12.688 1 71.69 47 ARG B C 1
ATOM 4136 O O . ARG B 1 47 ? -16.25 -28.266 -13.867 1 71.69 47 ARG B O 1
ATOM 4143 N N . GLY B 1 48 ? -16.766 -29.219 -11.844 1 78.69 48 GLY B N 1
ATOM 4144 C CA . GLY B 1 48 ? -16.5 -30.562 -12.352 1 78.69 48 GLY B CA 1
ATOM 4145 C C . GLY B 1 48 ? -15.664 -31.406 -11.414 1 78.69 48 GLY B C 1
ATOM 4146 O O . GLY B 1 48 ? -15.234 -30.938 -10.359 1 78.69 48 GLY B O 1
ATOM 4147 N N . PRO B 1 49 ? -15.477 -32.594 -11.844 1 83.56 49 PRO B N 1
ATOM 4148 C CA . PRO B 1 49 ? -14.766 -33.5 -10.961 1 83.56 49 PRO B CA 1
ATOM 4149 C C . PRO B 1 49 ? -13.281 -33.188 -10.844 1 83.56 49 PRO B C 1
ATOM 4151 O O . PRO B 1 49 ? -12.641 -32.812 -11.828 1 83.56 49 PRO B O 1
ATOM 4154 N N . SER B 1 50 ? -12.75 -33.312 -9.641 1 84.44 50 SER B N 1
ATOM 4155 C CA . SER B 1 50 ? -11.328 -33.188 -9.328 1 84.44 50 SER B CA 1
ATOM 4156 C C . SER B 1 50 ? -10.742 -34.531 -8.883 1 84.44 50 SER B C 1
ATOM 4158 O O . SER B 1 50 ? -11.211 -35.125 -7.902 1 84.44 50 SER B O 1
ATOM 4160 N N . ILE B 1 51 ? -9.797 -34.938 -9.648 1 87.81 51 ILE B N 1
ATOM 4161 C CA . ILE B 1 51 ? -9.203 -36.219 -9.367 1 87.81 51 ILE B CA 1
ATOM 4162 C C . ILE B 1 51 ? -7.781 -36.062 -8.844 1 87.81 51 ILE B C 1
ATOM 4164 O O . ILE B 1 51 ? -6.992 -35.281 -9.422 1 87.81 51 ILE B O 1
ATOM 4168 N N . ALA B 1 52 ? -7.441 -36.656 -7.738 1 84.31 52 ALA B N 1
ATOM 4169 C CA . ALA B 1 52 ? -6.105 -36.594 -7.148 1 84.31 52 ALA B CA 1
ATOM 4170 C C . ALA B 1 52 ? -5.531 -38 -6.969 1 84.31 52 ALA B C 1
ATOM 4172 O O . ALA B 1 52 ? -6.195 -38.875 -6.422 1 84.31 52 ALA B O 1
ATOM 4173 N N . CYS B 1 53 ? -4.41 -38.188 -7.535 1 87.06 53 CYS B N 1
ATOM 4174 C CA . CYS B 1 53 ? -3.688 -39.469 -7.383 1 87.06 53 CYS B CA 1
ATOM 4175 C C . CYS B 1 53 ? -2.418 -39.281 -6.566 1 87.06 53 CYS B C 1
ATOM 4177 O O . CYS B 1 53 ? -1.541 -38.5 -6.945 1 87.06 53 CYS B O 1
ATOM 4179 N N . GLU B 1 54 ? -2.359 -39.938 -5.414 1 77.62 54 GLU B N 1
ATOM 4180 C CA . GLU B 1 54 ? -1.22 -39.75 -4.527 1 77.62 54 GLU B CA 1
ATOM 4181 C C . GLU B 1 54 ? -0.608 -41.062 -4.102 1 77.62 54 GLU B C 1
ATOM 4183 O O . GLU B 1 54 ? -1.312 -42.062 -3.994 1 77.62 54 GLU B O 1
ATOM 4188 N N . THR B 1 55 ? 0.733 -41.062 -3.707 1 66.75 55 THR B N 1
ATOM 4189 C CA . THR B 1 55 ? 1.539 -42.031 -2.969 1 66.75 55 THR B CA 1
ATOM 4190 C C . THR B 1 55 ? 1.324 -43.438 -3.512 1 66.75 55 THR B C 1
ATOM 4192 O O . THR B 1 55 ? 0.972 -44.344 -2.76 1 66.75 55 THR B O 1
ATOM 4195 N N . SER B 1 56 ? 1.38 -43.594 -4.816 1 68.62 56 SER B N 1
ATOM 4196 C CA . SER B 1 56 ? 1.176 -44.938 -5.32 1 68.62 56 SER B CA 1
ATOM 4197 C C . SER B 1 56 ? 2.176 -45.281 -6.422 1 68.62 56 SER B C 1
ATOM 4199 O O . SER B 1 56 ? 2.963 -44.406 -6.836 1 68.62 56 SER B O 1
ATOM 4201 N N . ASP B 1 57 ? 2.264 -46.5 -6.648 1 78.38 57 ASP B N 1
ATOM 4202 C CA . ASP B 1 57 ? 3.115 -47.031 -7.715 1 78.38 57 ASP B CA 1
ATOM 4203 C C . ASP B 1 57 ? 2.584 -46.625 -9.086 1 78.38 57 ASP B C 1
ATOM 4205 O O . ASP B 1 57 ? 1.383 -46.406 -9.258 1 78.38 57 ASP B O 1
ATOM 4209 N N . GLU B 1 58 ? 3.461 -46.375 -9.953 1 80.5 58 GLU B N 1
ATOM 4210 C CA . GLU B 1 58 ? 3.148 -45.969 -11.312 1 80.5 58 GLU B CA 1
ATOM 4211 C C . GLU B 1 58 ? 2.129 -46.906 -11.961 1 80.5 58 GLU B C 1
ATOM 4213 O O . GLU B 1 58 ? 1.212 -46.438 -12.648 1 80.5 58 GLU B O 1
ATOM 4218 N N . SER B 1 59 ? 2.291 -48.156 -11.641 1 83 59 SER B N 1
ATOM 4219 C CA . SER B 1 59 ? 1.418 -49.156 -12.258 1 83 59 SER B CA 1
ATOM 4220 C C . SER B 1 59 ? -0.026 -49 -11.797 1 83 59 SER B C 1
ATOM 4222 O O . SER B 1 59 ? -0.957 -49.094 -12.594 1 83 59 SER B O 1
ATOM 4224 N N . GLN B 1 60 ? -0.164 -48.719 -10.594 1 86.44 60 GLN B N 1
ATOM 4225 C CA . GLN B 1 60 ? -1.503 -48.531 -10.047 1 86.44 60 GLN B CA 1
ATOM 4226 C C . GLN B 1 60 ? -2.156 -47.25 -10.602 1 86.44 60 GLN B C 1
ATOM 4228 O O . GLN B 1 60 ? -3.357 -47.25 -10.875 1 86.44 60 GLN B O 1
ATOM 4233 N N . ILE B 1 61 ? -1.374 -46.344 -10.797 1 88.12 61 ILE B N 1
ATOM 4234 C CA . ILE B 1 61 ? -1.882 -45.062 -11.312 1 88.12 61 ILE B CA 1
ATOM 4235 C C . ILE B 1 61 ? -2.336 -45.25 -12.758 1 88.12 61 ILE B C 1
ATOM 4237 O O . ILE B 1 61 ? -3.391 -44.75 -13.156 1 88.12 61 ILE B O 1
ATOM 4241 N N . MET B 1 62 ? -1.585 -46.062 -13.469 1 86.44 62 MET B N 1
ATOM 4242 C CA . MET B 1 62 ? -1.938 -46.281 -14.867 1 86.44 62 MET B CA 1
ATOM 4243 C C . MET B 1 62 ? -3.25 -47.062 -14.969 1 86.44 62 MET B C 1
ATOM 4245 O O . MET B 1 62 ? -4.043 -46.812 -15.883 1 86.44 62 MET B O 1
ATOM 4249 N N . HIS B 1 63 ? -3.445 -47.906 -14.031 1 88.06 63 HIS B N 1
ATOM 4250 C CA . HIS B 1 63 ? -4.707 -48.625 -14 1 88.06 63 HIS B CA 1
ATOM 4251 C C . HIS B 1 63 ? -5.879 -47.688 -13.719 1 88.06 63 HIS B C 1
ATOM 4253 O O . HIS B 1 63 ? -6.922 -47.812 -14.367 1 88.06 63 HIS B O 1
ATOM 4259 N N . SER B 1 64 ? -5.652 -46.875 -12.812 1 89.06 64 SER B N 1
ATOM 4260 C CA . SER B 1 64 ? -6.691 -45.906 -12.484 1 89.06 64 SER B CA 1
ATOM 4261 C C . SER B 1 64 ? -7.023 -45.031 -13.688 1 89.06 64 SER B C 1
ATOM 4263 O O . SER B 1 64 ? -8.195 -44.75 -13.953 1 89.06 64 SER B O 1
ATOM 4265 N N . LEU B 1 65 ? -6.016 -44.625 -14.375 1 88.94 65 LEU B N 1
ATOM 4266 C CA . LEU B 1 65 ? -6.203 -43.781 -15.547 1 88.94 65 LEU B CA 1
ATOM 4267 C C . LEU B 1 65 ? -6.957 -44.5 -16.641 1 88.94 65 LEU B C 1
ATOM 4269 O O . LEU B 1 65 ? -7.777 -43.938 -17.359 1 88.94 65 LEU B O 1
ATOM 4273 N N . SER B 1 66 ? -6.727 -45.812 -16.688 1 89.25 66 SER B N 1
ATOM 4274 C CA . SER B 1 66 ? -7.414 -46.625 -17.688 1 89.25 66 SER B CA 1
ATOM 4275 C C . SER B 1 66 ? -8.914 -46.688 -17.406 1 89.25 66 SER B C 1
ATOM 4277 O O . SER B 1 66 ? -9.727 -46.656 -18.328 1 89.25 66 SER B O 1
ATOM 4279 N N . VAL B 1 67 ? -9.172 -46.719 -16.203 1 89.38 67 VAL B N 1
ATOM 4280 C CA . VAL B 1 67 ? -10.57 -46.781 -15.797 1 89.38 67 VAL B CA 1
ATOM 4281 C C . VAL B 1 67 ? -11.25 -45.469 -16.125 1 89.38 67 VAL B C 1
ATOM 4283 O O . VAL B 1 67 ? -12.383 -45.438 -16.625 1 89.38 67 VAL B O 1
ATOM 4286 N N . LEU B 1 68 ? -10.57 -44.469 -15.922 1 89.69 68 LEU B N 1
ATOM 4287 C CA . LEU B 1 68 ? -11.109 -43.156 -16.203 1 89.69 68 LEU B CA 1
ATOM 4288 C C . LEU B 1 68 ? -11.305 -42.938 -17.703 1 89.69 68 LEU B C 1
ATOM 4290 O O . LEU B 1 68 ? -12.305 -42.344 -18.125 1 89.69 68 LEU B O 1
ATOM 4294 N N . LYS B 1 69 ? -10.383 -43.438 -18.484 1 88.25 69 LYS B N 1
ATOM 4295 C CA . LYS B 1 69 ? -10.43 -43.344 -19.938 1 88.25 69 LYS B CA 1
ATOM 4296 C C . LYS B 1 69 ? -11.648 -44.062 -20.5 1 88.25 69 LYS B C 1
ATOM 4298 O O . LYS B 1 69 ? -12.32 -43.562 -21.406 1 88.25 69 LYS B O 1
ATOM 4303 N N . GLU B 1 70 ? -11.883 -45.156 -19.969 1 86 70 GLU B N 1
ATOM 4304 C CA . GLU B 1 70 ? -12.977 -46 -20.438 1 86 70 GLU B CA 1
ATOM 4305 C C . GLU B 1 70 ? -14.328 -45.344 -20.203 1 86 70 GLU B C 1
ATOM 4307 O O . GLU B 1 70 ? -15.289 -45.594 -20.938 1 86 70 GLU B O 1
ATOM 4312 N N . ASN B 1 71 ? -14.344 -44.438 -19.344 1 80.19 71 ASN B N 1
ATOM 4313 C CA . ASN B 1 71 ? -15.617 -43.844 -19 1 80.19 71 ASN B CA 1
ATOM 4314 C C . ASN B 1 71 ? -15.719 -42.406 -19.547 1 80.19 71 ASN B C 1
ATOM 4316 O O . ASN B 1 71 ? -16.656 -41.688 -19.234 1 80.19 71 ASN B O 1
ATOM 4320 N N . SER B 1 72 ? -14.906 -42.062 -20.516 1 69.69 72 SER B N 1
ATOM 4321 C CA . SER B 1 72 ? -14.867 -40.75 -21.172 1 69.69 72 SER B CA 1
ATOM 4322 C C . SER B 1 72 ? -15.102 -39.625 -20.172 1 69.69 72 SER B C 1
ATOM 4324 O O . SER B 1 72 ? -15.922 -38.719 -20.422 1 69.69 72 SER B O 1
ATOM 4326 N N . PHE B 1 73 ? -14.422 -39.562 -19.234 1 74.94 73 PHE B N 1
ATOM 4327 C CA . PHE B 1 73 ? -14.625 -38.688 -18.109 1 74.94 73 PHE B CA 1
ATOM 4328 C C . PHE B 1 73 ? -14.023 -37.312 -18.375 1 74.94 73 PHE B C 1
ATOM 4330 O O . PHE B 1 73 ? -12.875 -37.219 -18.812 1 74.94 73 PHE B O 1
ATOM 4337 N N . VAL B 1 74 ? -14.922 -36.281 -18.391 1 83.81 74 VAL B N 1
ATOM 4338 C CA . VAL B 1 74 ? -14.43 -34.906 -18.422 1 83.81 74 VAL B CA 1
ATOM 4339 C C . VAL B 1 74 ? -13.953 -34.5 -17.047 1 83.81 74 VAL B C 1
ATOM 4341 O O . VAL B 1 74 ? -14.742 -34.469 -16.094 1 83.81 74 VAL B O 1
ATOM 4344 N N . ILE B 1 75 ? -12.656 -34.188 -16.984 1 90.25 75 ILE B N 1
ATOM 4345 C CA . ILE B 1 75 ? -12.039 -33.906 -15.695 1 90.25 75 ILE B CA 1
ATOM 4346 C C . ILE B 1 75 ? -11.695 -32.406 -15.602 1 90.25 75 ILE B C 1
ATOM 4348 O O . ILE B 1 75 ? -11.008 -31.875 -16.469 1 90.25 75 ILE B O 1
ATOM 4352 N N . TYR B 1 76 ? -12.211 -31.875 -14.57 1 86.62 76 TYR B N 1
ATOM 4353 C CA . TYR B 1 76 ? -11.867 -30.469 -14.359 1 86.62 76 TYR B CA 1
ATOM 4354 C C . TYR B 1 76 ? -10.414 -30.328 -13.93 1 86.62 76 TYR B C 1
ATOM 4356 O O . TYR B 1 76 ? -9.656 -29.562 -14.539 1 86.62 76 TYR B O 1
ATOM 4364 N N . ARG B 1 77 ? -10.055 -31.125 -12.922 1 87.44 77 ARG B N 1
ATOM 4365 C CA . ARG B 1 77 ? -8.688 -31.062 -12.406 1 87.44 77 ARG B CA 1
ATOM 4366 C C . ARG B 1 77 ? -8.141 -32.469 -12.164 1 87.44 77 ARG B C 1
ATOM 4368 O O . ARG B 1 77 ? -8.812 -33.312 -11.562 1 87.44 77 ARG B O 1
ATOM 4375 N N . LEU B 1 78 ? -7.004 -32.656 -12.672 1 90.75 78 LEU B N 1
ATOM 4376 C CA . LEU B 1 78 ? -6.27 -33.906 -12.461 1 90.75 78 LEU B CA 1
ATOM 4377 C C . LEU B 1 78 ? -4.922 -33.625 -11.797 1 90.75 78 LEU B C 1
ATOM 4379 O O . LEU B 1 78 ? -4.105 -32.875 -12.328 1 90.75 78 LEU B O 1
ATOM 4383 N N . MET B 1 79 ? -4.691 -34.219 -10.664 1 87.88 79 MET B N 1
ATOM 4384 C CA . MET B 1 79 ? -3.496 -33.906 -9.883 1 87.88 79 MET B CA 1
ATOM 4385 C C . MET B 1 79 ? -2.713 -35.188 -9.547 1 87.88 79 MET B C 1
ATOM 4387 O O . MET B 1 79 ? -3.287 -36.156 -9.078 1 87.88 79 MET B O 1
ATOM 4391 N N . PHE B 1 80 ? -1.468 -35.125 -9.875 1 88.94 80 PHE B N 1
ATOM 4392 C CA . PHE B 1 80 ? -0.507 -36.125 -9.461 1 88.94 80 PHE B CA 1
ATOM 4393 C C . PHE B 1 80 ? 0.495 -35.562 -8.469 1 88.94 80 PHE B C 1
ATOM 4395 O O . PHE B 1 80 ? 1.187 -34.594 -8.766 1 88.94 80 PHE B O 1
ATOM 4402 N N . ARG B 1 81 ? 0.51 -36.188 -7.316 1 78.19 81 ARG B N 1
ATOM 4403 C CA . ARG B 1 81 ? 1.425 -35.656 -6.312 1 78.19 81 ARG B CA 1
ATOM 4404 C C . ARG B 1 81 ? 2.205 -36.781 -5.629 1 78.19 81 ARG B C 1
ATOM 4406 O O . ARG B 1 81 ? 1.658 -37.844 -5.363 1 78.19 81 ARG B O 1
ATOM 4413 N N . ASN B 1 82 ? 3.488 -36.469 -5.391 1 75.5 82 ASN B N 1
ATOM 4414 C CA . ASN B 1 82 ? 4.352 -37.375 -4.625 1 75.5 82 ASN B CA 1
ATOM 4415 C C . ASN B 1 82 ? 4.367 -38.781 -5.219 1 75.5 82 ASN B C 1
ATOM 4417 O O . ASN B 1 82 ? 4.129 -39.75 -4.508 1 75.5 82 ASN B O 1
ATOM 4421 N N . LEU B 1 83 ? 4.516 -38.656 -6.438 1 80.56 83 LEU B N 1
ATOM 4422 C CA . LEU B 1 83 ? 4.652 -39.906 -7.199 1 80.56 83 LEU B CA 1
ATOM 4423 C C . LEU B 1 83 ? 6 -39.938 -7.91 1 80.56 83 LEU B C 1
ATOM 4425 O O . LEU B 1 83 ? 6.715 -38.938 -7.973 1 80.56 83 LEU B O 1
ATOM 4429 N N . ASN B 1 84 ? 6.312 -41.094 -8.25 1 82.62 84 ASN B N 1
ATOM 4430 C CA . ASN B 1 84 ? 7.531 -41.25 -9.031 1 82.62 84 ASN B CA 1
ATOM 4431 C C . ASN B 1 84 ? 7.223 -41.531 -10.5 1 82.62 84 ASN B C 1
ATOM 4433 O O . ASN B 1 84 ? 7.078 -42.688 -10.906 1 82.62 84 ASN B O 1
ATOM 4437 N N . PHE B 1 85 ? 7.156 -40.406 -11.188 1 85.62 85 PHE B N 1
ATOM 4438 C CA . PHE B 1 85 ? 6.926 -40.438 -12.625 1 85.62 85 PHE B CA 1
ATOM 4439 C C . PHE B 1 85 ? 8.125 -39.875 -13.383 1 85.62 85 PHE B C 1
ATOM 4441 O O . PHE B 1 85 ? 8.047 -38.781 -13.945 1 85.62 85 PHE B O 1
ATOM 4448 N N . PRO B 1 86 ? 9.156 -40.656 -13.461 1 88.81 86 PRO B N 1
ATOM 4449 C CA . PRO B 1 86 ? 10.352 -40.062 -14.094 1 88.81 86 PRO B CA 1
ATOM 4450 C C . PRO B 1 86 ? 10.117 -39.688 -15.547 1 88.81 86 PRO B C 1
ATOM 4452 O O . PRO B 1 86 ? 10.789 -38.781 -16.062 1 88.81 86 PRO B O 1
ATOM 4455 N N . ARG B 1 87 ? 9.164 -40.375 -16.109 1 92.69 87 ARG B N 1
ATOM 4456 C CA . ARG B 1 87 ? 8.883 -40.125 -17.516 1 92.69 87 ARG B CA 1
ATOM 4457 C C . ARG B 1 87 ? 7.379 -40.062 -17.766 1 92.69 87 ARG B C 1
ATOM 4459 O O . ARG B 1 87 ? 6.629 -40.938 -17.312 1 92.69 87 ARG B O 1
ATOM 4466 N N . VAL B 1 88 ? 6.969 -38.969 -18.422 1 94.31 88 VAL B N 1
ATOM 4467 C CA . VAL B 1 88 ? 5.598 -38.906 -18.922 1 94.31 88 VAL B CA 1
ATOM 4468 C C . VAL B 1 88 ? 5.543 -39.5 -20.328 1 94.31 88 VAL B C 1
ATOM 4470 O O . VAL B 1 88 ? 5.941 -38.844 -21.297 1 94.31 88 VAL B O 1
ATOM 4473 N N . HIS B 1 89 ? 4.875 -40.625 -20.422 1 92.56 89 HIS B N 1
ATOM 4474 C CA . HIS B 1 89 ? 4.898 -41.375 -21.672 1 92.56 89 HIS B CA 1
ATOM 4475 C C . HIS B 1 89 ? 3.895 -40.812 -22.672 1 92.56 89 HIS B C 1
ATOM 4477 O O . HIS B 1 89 ? 2.922 -40.188 -22.297 1 92.56 89 HIS B O 1
ATOM 4483 N N . ASP B 1 90 ? 4.234 -41.156 -23.906 1 93.62 90 ASP B N 1
ATOM 4484 C CA . ASP B 1 90 ? 3.297 -40.781 -24.969 1 93.62 90 ASP B CA 1
ATOM 4485 C C . ASP B 1 90 ? 1.92 -41.406 -24.719 1 93.62 90 ASP B C 1
ATOM 4487 O O . ASP B 1 90 ? 1.814 -42.531 -24.25 1 93.62 90 ASP B O 1
ATOM 4491 N N . TYR B 1 91 ? 0.833 -40.625 -24.891 1 88.31 91 TYR B N 1
ATOM 4492 C CA . TYR B 1 91 ? -0.567 -41.031 -24.859 1 88.31 91 TYR B CA 1
ATOM 4493 C C . TYR B 1 91 ? -1.006 -41.375 -23.453 1 88.31 91 TYR B C 1
ATOM 4495 O O . TYR B 1 91 ? -1.982 -42.094 -23.25 1 88.31 91 TYR B O 1
ATOM 4503 N N . THR B 1 92 ? -0.208 -40.875 -22.516 1 89.56 92 THR B N 1
ATOM 4504 C CA . THR B 1 92 ? -0.551 -41.094 -21.109 1 89.56 92 THR B CA 1
ATOM 4505 C C . THR B 1 92 ? -1.968 -40.625 -20.828 1 89.56 92 THR B C 1
ATOM 4507 O O . THR B 1 92 ? -2.691 -41.219 -20.031 1 89.56 92 THR B O 1
ATOM 4510 N N . PHE B 1 93 ? -2.357 -39.594 -21.547 1 92.44 93 PHE B N 1
ATOM 4511 C CA . PHE B 1 93 ? -3.639 -38.969 -21.219 1 92.44 93 PHE B CA 1
ATOM 4512 C C . PHE B 1 93 ? -4.641 -39.188 -22.359 1 92.44 93 PHE B C 1
ATOM 4514 O O . PHE B 1 93 ? -5.668 -38.5 -22.406 1 92.44 93 PHE B O 1
ATOM 4521 N N . LEU B 1 94 ? -4.332 -40.125 -23.266 1 89.62 94 LEU B N 1
ATOM 4522 C CA . LEU B 1 94 ? -5.238 -40.406 -24.375 1 89.62 94 LEU B CA 1
ATOM 4523 C C . LEU B 1 94 ? -6.602 -40.844 -23.859 1 89.62 94 LEU B C 1
ATOM 4525 O O . LEU B 1 94 ? -6.688 -41.75 -23 1 89.62 94 LEU B O 1
ATOM 4529 N N . GLY B 1 95 ? -7.641 -40.156 -24.328 1 88.69 95 GLY B N 1
ATOM 4530 C CA . GLY B 1 95 ? -8.992 -40.531 -23.953 1 88.69 95 GLY B CA 1
ATOM 4531 C C . GLY B 1 95 ? -9.531 -39.719 -22.781 1 88.69 95 GLY B C 1
ATOM 4532 O O . GLY B 1 95 ? -10.688 -39.875 -22.391 1 88.69 95 GLY B O 1
ATOM 4533 N N . LEU B 1 96 ? -8.727 -38.781 -22.281 1 90.75 96 LEU B N 1
ATOM 4534 C CA . LEU B 1 96 ? -9.148 -37.938 -21.172 1 90.75 96 LEU B CA 1
ATOM 4535 C C . LEU B 1 96 ? -9.32 -36.5 -21.625 1 90.75 96 LEU B C 1
ATOM 4537 O O . LEU B 1 96 ? -8.688 -36.062 -22.578 1 90.75 96 LEU B O 1
ATOM 4541 N N . ASP B 1 97 ? -10.242 -35.906 -21.062 1 91.44 97 ASP B N 1
ATOM 4542 C CA . ASP B 1 97 ? -10.398 -34.438 -21.172 1 91.44 97 ASP B CA 1
ATOM 4543 C C . ASP B 1 97 ? -10.094 -33.75 -19.844 1 91.44 97 ASP B C 1
ATOM 4545 O O . ASP B 1 97 ? -10.844 -33.906 -18.875 1 91.44 97 ASP B O 1
ATOM 4549 N N . VAL B 1 98 ? -8.984 -33.031 -19.812 1 93.56 98 VAL B N 1
ATOM 4550 C CA . VAL B 1 98 ? -8.531 -32.406 -18.578 1 93.56 98 VAL B CA 1
ATOM 4551 C C . VAL B 1 98 ? -8.344 -30.906 -18.781 1 93.56 98 VAL B C 1
ATOM 4553 O O . VAL B 1 98 ? -7.75 -30.484 -19.781 1 93.56 98 VAL B O 1
ATOM 4556 N N . GLN B 1 99 ? -8.812 -30.156 -17.922 1 92.25 99 GLN B N 1
ATOM 4557 C CA . GLN B 1 99 ? -8.703 -28.703 -18.031 1 92.25 99 GLN B CA 1
ATOM 4558 C C . GLN B 1 99 ? -7.484 -28.172 -17.281 1 92.25 99 GLN B C 1
ATOM 4560 O O . GLN B 1 99 ? -6.797 -27.266 -17.75 1 92.25 99 GLN B O 1
ATOM 4565 N N . HIS B 1 100 ? -7.27 -28.688 -16.062 1 89.81 100 HIS B N 1
ATOM 4566 C CA . HIS B 1 100 ? -6.145 -28.297 -15.219 1 89.81 100 HIS B CA 1
ATOM 4567 C C . HIS B 1 100 ? -5.332 -29.531 -14.805 1 89.81 100 HIS B C 1
ATOM 4569 O O . HIS B 1 100 ? -5.836 -30.391 -14.094 1 89.81 100 HIS B O 1
ATOM 4575 N N . LEU B 1 101 ? -4.137 -29.562 -15.227 1 94.19 101 LEU B N 1
ATOM 4576 C CA . LEU B 1 101 ? -3.277 -30.703 -14.938 1 94.19 101 LEU B CA 1
ATOM 4577 C C . LEU B 1 101 ? -2.115 -30.297 -14.039 1 94.19 101 LEU B C 1
ATOM 4579 O O . LEU B 1 101 ? -1.389 -29.344 -14.344 1 94.19 101 LEU B O 1
ATOM 4583 N N . THR B 1 102 ? -1.971 -30.953 -12.922 1 91.06 102 THR B N 1
ATOM 4584 C CA . THR B 1 102 ? -0.87 -30.703 -11.992 1 91.06 102 THR B CA 1
ATOM 4585 C C . THR B 1 102 ? -0.045 -31.969 -11.789 1 91.06 102 THR B C 1
ATOM 4587 O O . THR B 1 102 ? -0.576 -33 -11.367 1 91.06 102 THR B O 1
ATOM 4590 N N . MET B 1 103 ? 1.14 -31.938 -12.164 1 92.12 103 MET B N 1
ATOM 4591 C CA . MET B 1 103 ? 2.115 -33 -11.891 1 92.12 103 MET B CA 1
ATOM 4592 C C . MET B 1 103 ? 3.309 -32.438 -11.117 1 92.12 103 MET B C 1
ATOM 4594 O O . MET B 1 103 ? 4.371 -32.188 -11.695 1 92.12 103 MET B O 1
ATOM 4598 N N . SER B 1 104 ? 3.166 -32.344 -9.883 1 86.56 104 SER B N 1
ATOM 4599 C CA . SER B 1 104 ? 4.18 -31.719 -9.039 1 86.56 104 SER B CA 1
ATOM 4600 C C . SER B 1 104 ? 4.859 -32.75 -8.141 1 86.56 104 SER B C 1
ATOM 4602 O O . SER B 1 104 ? 4.215 -33.688 -7.676 1 86.56 104 SER B O 1
ATOM 4604 N N . ARG B 1 105 ? 6.172 -32.625 -7.918 1 83.38 105 ARG B N 1
ATOM 4605 C CA . ARG B 1 105 ? 6.949 -33.531 -7.062 1 83.38 105 ARG B CA 1
ATOM 4606 C C . ARG B 1 105 ? 6.809 -34.969 -7.512 1 83.38 105 ARG B C 1
ATOM 4608 O O . ARG B 1 105 ? 6.48 -35.844 -6.707 1 83.38 105 ARG B O 1
ATOM 4615 N N . THR B 1 106 ? 6.914 -35.125 -8.766 1 88.19 106 THR B N 1
ATOM 4616 C CA . THR B 1 106 ? 6.75 -36.469 -9.328 1 88.19 106 THR B CA 1
ATOM 4617 C C . THR B 1 106 ? 8.047 -36.938 -9.969 1 88.19 106 THR B C 1
ATOM 4619 O O . THR B 1 106 ? 8.055 -37.938 -10.68 1 88.19 106 THR B O 1
ATOM 4622 N N . ASN B 1 107 ? 9.117 -36.188 -9.797 1 90.25 107 ASN B N 1
ATOM 4623 C CA . ASN B 1 107 ? 10.453 -36.562 -10.25 1 90.25 107 ASN B CA 1
ATOM 4624 C C . ASN B 1 107 ? 10.516 -36.688 -11.773 1 90.25 107 ASN B C 1
ATOM 4626 O O . ASN B 1 107 ? 11.203 -37.562 -12.305 1 90.25 107 ASN B O 1
ATOM 4630 N N . ILE B 1 108 ? 9.742 -35.875 -12.422 1 94.88 108 ILE B N 1
ATOM 4631 C CA . ILE B 1 108 ? 9.711 -35.875 -13.883 1 94.88 108 ILE B CA 1
ATOM 4632 C C . ILE B 1 108 ? 11.031 -35.375 -14.438 1 94.88 108 ILE B C 1
ATOM 4634 O O . ILE B 1 108 ? 11.508 -34.312 -14.031 1 94.88 108 ILE B O 1
ATOM 4638 N N . THR B 1 109 ? 11.609 -36.156 -15.383 1 95.88 109 THR B N 1
ATOM 4639 C CA . THR B 1 109 ? 12.82 -35.719 -16.062 1 95.88 109 THR B CA 1
ATOM 4640 C C . THR B 1 109 ? 12.562 -35.562 -17.562 1 95.88 109 THR B C 1
ATOM 4642 O O . THR B 1 109 ? 13.242 -34.781 -18.219 1 95.88 109 THR B O 1
ATOM 4645 N N . VAL B 1 110 ? 11.602 -36.406 -18 1 96.12 110 VAL B N 1
ATOM 4646 C CA . VAL B 1 110 ? 11.328 -36.344 -19.438 1 96.12 110 VAL B CA 1
ATOM 4647 C C . VAL B 1 110 ? 9.82 -36.312 -19.672 1 96.12 110 VAL B C 1
ATOM 4649 O O . VAL B 1 110 ? 9.07 -37.062 -19.031 1 96.12 110 VAL B O 1
ATOM 4652 N N . VAL B 1 111 ? 9.445 -35.375 -20.516 1 96.81 111 VAL B N 1
ATOM 4653 C CA . VAL B 1 111 ? 8.086 -35.344 -21.031 1 96.81 111 VAL B CA 1
ATOM 4654 C C . VAL B 1 111 ? 8.102 -35.656 -22.531 1 96.81 111 VAL B C 1
ATOM 4656 O O . VAL B 1 111 ? 8.586 -34.875 -23.344 1 96.81 111 VAL B O 1
ATOM 4659 N N . GLU B 1 112 ? 7.5 -36.75 -22.875 1 96.38 112 GLU B N 1
ATOM 4660 C CA . GLU B 1 112 ? 7.57 -37.219 -24.266 1 96.38 112 GLU B CA 1
ATOM 4661 C C . GLU B 1 112 ? 6.723 -36.312 -25.172 1 96.38 112 GLU B C 1
ATOM 4663 O O . GLU B 1 112 ? 5.773 -35.688 -24.719 1 96.38 112 GLU B O 1
ATOM 4668 N N . GLU B 1 113 ? 7.055 -36.312 -26.391 1 94.81 113 GLU B N 1
ATOM 4669 C CA . GLU B 1 113 ? 6.562 -35.375 -27.375 1 94.81 113 GLU B CA 1
ATOM 4670 C C . GLU B 1 113 ? 5.043 -35.438 -27.5 1 94.81 113 GLU B C 1
ATOM 4672 O O . GLU B 1 113 ? 4.379 -34.406 -27.594 1 94.81 113 GLU B O 1
ATOM 4677 N N . SER B 1 114 ? 4.438 -36.594 -27.422 1 94.69 114 SER B N 1
ATOM 4678 C CA . SER B 1 114 ? 3.006 -36.75 -27.672 1 94.69 114 SER B CA 1
ATOM 4679 C C . SER B 1 114 ? 2.244 -36.969 -26.375 1 94.69 114 SER B C 1
ATOM 4681 O O . SER B 1 114 ? 1.063 -37.344 -26.391 1 94.69 114 SER B O 1
ATOM 4683 N N . SER B 1 115 ? 2.906 -36.719 -25.266 1 93.94 115 SER B N 1
ATOM 4684 C CA . SER B 1 115 ? 2.322 -37.062 -23.969 1 93.94 115 SER B CA 1
ATOM 4685 C C . SER B 1 115 ? 1.097 -36.219 -23.672 1 93.94 115 SER B C 1
ATOM 4687 O O . SER B 1 115 ? 0.126 -36.688 -23.078 1 93.94 115 SER B O 1
ATOM 4689 N N . LEU B 1 116 ? 1.156 -34.938 -24.203 1 95.81 116 LEU B N 1
ATOM 4690 C CA . LEU B 1 116 ? 0.103 -34 -23.844 1 95.81 116 LEU B CA 1
ATOM 4691 C C . LEU B 1 116 ? -0.745 -33.656 -25.062 1 95.81 116 LEU B C 1
ATOM 4693 O O . LEU B 1 116 ? -1.634 -32.812 -24.984 1 95.81 116 LEU B O 1
ATOM 4697 N N . ARG B 1 117 ? -0.549 -34.281 -26.156 1 92.44 117 ARG B N 1
ATOM 4698 C CA . ARG B 1 117 ? -1.153 -33.906 -27.422 1 92.44 117 ARG B CA 1
ATOM 4699 C C . ARG B 1 117 ? -2.672 -34.031 -27.375 1 92.44 117 ARG B C 1
ATOM 4701 O O . ARG B 1 117 ? -3.387 -33.219 -27.984 1 92.44 117 ARG B O 1
ATOM 4708 N N . THR B 1 118 ? -3.178 -34.969 -26.703 1 91.69 118 THR B N 1
ATOM 4709 C CA . THR B 1 118 ? -4.613 -35.219 -26.656 1 91.69 118 THR B CA 1
ATOM 4710 C C . THR B 1 118 ? -5.328 -34.156 -25.812 1 91.69 118 THR B C 1
ATOM 4712 O O . THR B 1 118 ? -6.551 -34.031 -25.875 1 91.69 118 THR B O 1
ATOM 4715 N N . LEU B 1 119 ? -4.598 -33.469 -25.047 1 94.56 119 LEU B N 1
ATOM 4716 C CA . LEU B 1 119 ? -5.176 -32.438 -24.188 1 94.56 119 LEU B CA 1
ATOM 4717 C C . LEU B 1 119 ? -5.078 -31.062 -24.859 1 94.56 119 LEU B C 1
ATOM 4719 O O . LEU B 1 119 ? -5.391 -30.047 -24.25 1 94.56 119 LEU B O 1
ATOM 4723 N N . ALA B 1 120 ? -4.684 -30.969 -26.062 1 93.44 120 ALA B N 1
ATOM 4724 C CA . ALA B 1 120 ? -4.34 -29.75 -26.797 1 93.44 120 ALA B CA 1
ATOM 4725 C C . ALA B 1 120 ? -5.488 -28.75 -26.781 1 93.44 120 ALA B C 1
ATOM 4727 O O . ALA B 1 120 ? -5.266 -27.547 -26.656 1 93.44 120 ALA B O 1
ATOM 4728 N N . GLN B 1 121 ? -6.703 -29.188 -26.797 1 93.19 121 GLN B N 1
ATOM 4729 C CA . GLN B 1 121 ? -7.844 -28.297 -26.922 1 93.19 121 GLN B CA 1
ATOM 4730 C C . GLN B 1 121 ? -8.508 -28.031 -25.578 1 93.19 121 GLN B C 1
ATOM 4732 O O . GLN B 1 121 ? -9.328 -27.125 -25.438 1 93.19 121 GLN B O 1
ATOM 4737 N N . THR B 1 122 ? -8.102 -28.781 -24.578 1 93.62 122 THR B N 1
ATOM 4738 C CA . THR B 1 122 ? -8.867 -28.688 -23.344 1 93.62 122 THR B CA 1
ATOM 4739 C C . THR B 1 122 ? -7.996 -28.141 -22.219 1 93.62 122 THR B C 1
ATOM 4741 O O . THR B 1 122 ? -8.492 -27.469 -21.297 1 93.62 122 THR B O 1
ATOM 4744 N N . LEU B 1 123 ? -6.723 -28.359 -22.281 1 96.19 123 LEU B N 1
ATOM 4745 C CA . LEU B 1 123 ? -5.832 -28.031 -21.172 1 96.19 123 LEU B CA 1
ATOM 4746 C C . LEU B 1 123 ? -5.617 -26.531 -21.078 1 96.19 123 LEU B C 1
ATOM 4748 O O . LEU B 1 123 ? -5.195 -25.891 -22.047 1 96.19 123 LEU B O 1
ATOM 4752 N N . GLU B 1 124 ? -5.887 -25.953 -19.906 1 93.38 124 GLU B N 1
ATOM 4753 C CA . GLU B 1 124 ? -5.758 -24.516 -19.688 1 93.38 124 GLU B CA 1
ATOM 4754 C C . GLU B 1 124 ? -4.582 -24.203 -18.766 1 93.38 124 GLU B C 1
ATOM 4756 O O . GLU B 1 124 ? -3.955 -23.156 -18.906 1 93.38 124 GLU B O 1
ATOM 4761 N N . THR B 1 125 ? -4.371 -25.062 -17.812 1 92.5 125 THR B N 1
ATOM 4762 C CA . THR B 1 125 ? -3.242 -24.859 -16.906 1 92.5 125 THR B CA 1
ATOM 4763 C C . THR B 1 125 ? -2.418 -26.125 -16.781 1 92.5 125 THR B C 1
ATOM 4765 O O . THR B 1 125 ? -2.971 -27.234 -16.734 1 92.5 125 THR B O 1
ATOM 4768 N N . LEU B 1 126 ? -1.172 -26.016 -16.75 1 96.25 126 LEU B N 1
ATOM 4769 C CA . LEU B 1 126 ? -0.236 -27.125 -16.578 1 96.25 126 LEU B CA 1
ATOM 4770 C C . LEU B 1 126 ? 0.813 -26.797 -15.523 1 96.25 126 LEU B C 1
ATOM 4772 O O . LEU B 1 126 ? 1.546 -25.812 -15.656 1 96.25 126 LEU B O 1
ATOM 4776 N N . ASP B 1 127 ? 0.879 -27.562 -14.516 1 92.94 127 ASP B N 1
ATOM 4777 C CA . ASP B 1 127 ? 1.845 -27.391 -13.43 1 92.94 127 ASP B CA 1
ATOM 4778 C C . ASP B 1 127 ? 2.838 -28.562 -13.398 1 92.94 127 ASP B C 1
ATOM 4780 O O . ASP B 1 127 ? 2.473 -29.688 -13.047 1 92.94 127 ASP B O 1
ATOM 4784 N N . LEU B 1 128 ? 4.004 -28.297 -13.773 1 95.94 128 LEU B N 1
ATOM 4785 C CA . LEU B 1 128 ? 5.098 -29.266 -13.719 1 95.94 128 LEU B CA 1
ATOM 4786 C C . LEU B 1 128 ? 6.168 -28.812 -12.727 1 95.94 128 LEU B C 1
ATOM 4788 O O . LEU B 1 128 ? 7.363 -29 -12.969 1 95.94 128 LEU B O 1
ATOM 4792 N N . SER B 1 129 ? 5.801 -28.266 -11.617 1 91.56 129 SER B N 1
ATOM 4793 C CA . SER B 1 129 ? 6.746 -27.719 -10.648 1 91.56 129 SER B CA 1
ATOM 4794 C C . SER B 1 129 ? 7.344 -28.828 -9.773 1 91.56 129 SER B C 1
ATOM 4796 O O . SER B 1 129 ? 6.777 -29.906 -9.664 1 91.56 129 SER B O 1
ATOM 4798 N N . TYR B 1 130 ? 8.477 -28.562 -9.164 1 88.25 130 TYR B N 1
ATOM 4799 C CA . TYR B 1 130 ? 9.172 -29.453 -8.25 1 88.25 130 TYR B CA 1
ATOM 4800 C C . TYR B 1 130 ? 9.508 -30.781 -8.922 1 88.25 130 TYR B C 1
ATOM 4802 O O . TYR B 1 130 ? 9.195 -31.859 -8.391 1 88.25 130 TYR B O 1
ATOM 4810 N N . ASN B 1 131 ? 10.039 -30.656 -10.055 1 94.75 131 ASN B N 1
ATOM 4811 C CA . ASN B 1 131 ? 10.516 -31.828 -10.781 1 94.75 131 ASN B CA 1
ATOM 4812 C C . ASN B 1 131 ? 11.984 -31.688 -11.18 1 94.75 131 ASN B C 1
ATOM 4814 O O . ASN B 1 131 ? 12.727 -30.922 -10.562 1 94.75 131 ASN B O 1
ATOM 4818 N N . ASN B 1 132 ? 12.445 -32.594 -12.109 1 96.31 132 ASN B N 1
ATOM 4819 C CA . ASN B 1 132 ? 13.859 -32.625 -12.484 1 96.31 132 ASN B CA 1
ATOM 4820 C C . ASN B 1 132 ? 14.039 -32.375 -13.977 1 96.31 132 ASN B C 1
ATOM 4822 O O . ASN B 1 132 ? 14.82 -33.062 -14.641 1 96.31 132 ASN B O 1
ATOM 4826 N N . LEU B 1 133 ? 13.258 -31.391 -14.414 1 97.5 133 LEU B N 1
ATOM 4827 C CA . LEU B 1 133 ? 13.406 -31.031 -15.82 1 97.5 133 LEU B CA 1
ATOM 4828 C C . LEU B 1 133 ? 14.688 -30.234 -16.047 1 97.5 133 LEU B C 1
ATOM 4830 O O . LEU B 1 133 ? 14.953 -29.266 -15.328 1 97.5 133 LEU B O 1
ATOM 4834 N N . HIS B 1 134 ? 15.492 -30.656 -17.047 1 97 134 HIS B N 1
ATOM 4835 C CA . HIS B 1 134 ? 16.734 -29.953 -17.375 1 97 134 HIS B CA 1
ATOM 4836 C C . HIS B 1 134 ? 16.547 -29 -18.547 1 97 134 HIS B C 1
ATOM 4838 O O . HIS B 1 134 ? 17.344 -28.094 -18.75 1 97 134 HIS B O 1
ATOM 4844 N N . THR B 1 135 ? 15.586 -29.281 -19.312 1 96.06 135 THR B N 1
ATOM 4845 C CA . THR B 1 135 ? 15.211 -28.422 -20.422 1 96.06 135 THR B CA 1
ATOM 4846 C C . THR B 1 135 ? 13.695 -28.281 -20.516 1 96.06 135 THR B C 1
ATOM 4848 O O . THR B 1 135 ? 12.953 -29.094 -19.969 1 96.06 135 THR B O 1
ATOM 4851 N N . VAL B 1 136 ? 13.297 -27.188 -21.172 1 97.38 136 VAL B N 1
ATOM 4852 C CA . VAL B 1 136 ? 11.875 -27 -21.438 1 97.38 136 VAL B CA 1
ATOM 4853 C C . VAL B 1 136 ? 11.398 -28.031 -22.453 1 97.38 136 VAL B C 1
ATOM 4855 O O . VAL B 1 136 ? 12.031 -28.234 -23.484 1 97.38 136 VAL B O 1
ATOM 4858 N N . PRO B 1 137 ? 10.328 -28.734 -22.094 1 97.06 137 PRO B N 1
ATOM 4859 C CA . PRO B 1 137 ? 9.805 -29.719 -23.047 1 97.06 137 PRO B CA 1
ATOM 4860 C C . PRO B 1 137 ? 8.984 -29.078 -24.172 1 97.06 137 PRO B C 1
ATOM 4862 O O . PRO B 1 137 ? 7.785 -29.344 -24.297 1 97.06 137 PRO B O 1
ATOM 4865 N N . THR B 1 138 ? 9.641 -28.422 -25.078 1 96.62 138 THR B N 1
ATOM 4866 C CA . THR B 1 138 ? 9.039 -27.609 -26.125 1 96.62 138 THR B CA 1
ATOM 4867 C C . THR B 1 138 ? 8.156 -28.453 -27.031 1 96.62 138 THR B C 1
ATOM 4869 O O . THR B 1 138 ? 7.027 -28.078 -27.344 1 96.62 138 THR B O 1
ATOM 4872 N N . ALA B 1 139 ? 8.602 -29.625 -27.406 1 95.75 139 ALA B N 1
ATOM 4873 C CA . ALA B 1 139 ? 7.883 -30.5 -28.328 1 95.75 139 ALA B CA 1
ATOM 4874 C C . ALA B 1 139 ? 6.566 -30.969 -27.734 1 95.75 139 ALA B C 1
ATOM 4876 O O . ALA B 1 139 ? 5.562 -31.109 -28.438 1 95.75 139 ALA B O 1
ATOM 4877 N N . ALA B 1 140 ? 6.578 -31.172 -26.469 1 96.81 140 ALA B N 1
ATOM 4878 C CA . ALA B 1 140 ? 5.379 -31.656 -25.797 1 96.81 140 ALA B CA 1
ATOM 4879 C C . ALA B 1 140 ? 4.371 -30.531 -25.578 1 96.81 140 ALA B C 1
ATOM 4881 O O . ALA B 1 140 ? 3.166 -30.781 -25.516 1 96.81 140 ALA B O 1
ATOM 4882 N N . LEU B 1 141 ? 4.844 -29.312 -25.516 1 97.12 141 LEU B N 1
ATOM 4883 C CA . LEU B 1 141 ? 4.016 -28.172 -25.141 1 97.12 141 LEU B CA 1
ATOM 4884 C C . LEU B 1 141 ? 3.436 -27.484 -26.375 1 97.12 141 LEU B C 1
ATOM 4886 O O . LEU B 1 141 ? 2.391 -26.828 -26.297 1 97.12 141 LEU B O 1
ATOM 4890 N N . GLU B 1 142 ? 4.051 -27.578 -27.516 1 95.12 142 GLU B N 1
ATOM 4891 C CA . GLU B 1 142 ? 3.846 -26.734 -28.688 1 95.12 142 GLU B CA 1
ATOM 4892 C C . GLU B 1 142 ? 2.408 -26.828 -29.203 1 95.12 142 GLU B C 1
ATOM 4894 O O . GLU B 1 142 ? 1.898 -25.891 -29.812 1 95.12 142 GLU B O 1
ATOM 4899 N N . HIS B 1 143 ? 1.663 -27.891 -28.844 1 94.25 143 HIS B N 1
ATOM 4900 C CA . HIS B 1 143 ? 0.339 -28.094 -29.422 1 94.25 143 HIS B CA 1
ATOM 4901 C C . HIS B 1 143 ? -0.757 -27.688 -28.453 1 94.25 143 HIS B C 1
ATOM 4903 O O . HIS B 1 143 ? -1.943 -27.734 -28.781 1 94.25 143 HIS B O 1
ATOM 4909 N N . LEU B 1 144 ? -0.395 -27.234 -27.266 1 96.56 144 LEU B N 1
ATOM 4910 C CA . LEU B 1 144 ? -1.382 -26.859 -26.266 1 96.56 144 LEU B CA 1
ATOM 4911 C C . LEU B 1 144 ? -1.964 -25.484 -26.562 1 96.56 144 LEU B C 1
ATOM 4913 O O . LEU B 1 144 ? -1.564 -24.5 -25.953 1 96.56 144 LEU B O 1
ATOM 4917 N N . GLN B 1 145 ? -2.975 -25.469 -27.312 1 93.94 145 GLN B N 1
ATOM 4918 C CA . GLN B 1 145 ? -3.504 -24.25 -27.922 1 93.94 145 GLN B CA 1
ATOM 4919 C C . GLN B 1 145 ? -4.23 -23.406 -26.891 1 93.94 145 GLN B C 1
ATOM 4921 O O . GLN B 1 145 ? -4.344 -22.188 -27.047 1 93.94 145 GLN B O 1
ATOM 4926 N N . ASN B 1 146 ? -4.703 -23.969 -25.844 1 95.31 146 ASN B N 1
ATOM 4927 C CA . ASN B 1 146 ? -5.52 -23.234 -24.875 1 95.31 146 ASN B CA 1
ATOM 4928 C C . ASN B 1 146 ? -4.785 -23.047 -23.547 1 95.31 146 ASN B C 1
ATOM 4930 O O . ASN B 1 146 ? -5.367 -22.562 -22.578 1 95.31 146 ASN B O 1
ATOM 4934 N N . LEU B 1 147 ? -3.531 -23.406 -23.547 1 96.25 147 LEU B N 1
ATOM 4935 C CA . LEU B 1 147 ? -2.779 -23.312 -22.297 1 96.25 147 LEU B CA 1
ATOM 4936 C C . LEU B 1 147 ? -2.561 -21.859 -21.906 1 96.25 147 LEU B C 1
ATOM 4938 O O . LEU B 1 147 ? -1.868 -21.109 -22.594 1 96.25 147 LEU B O 1
ATOM 4942 N N . SER B 1 148 ? -3.105 -21.469 -20.75 1 93 148 SER B N 1
ATOM 4943 C CA . SER B 1 148 ? -3.027 -20.094 -20.312 1 93 148 SER B CA 1
ATOM 4944 C C . SER B 1 148 ? -1.983 -19.906 -19.219 1 93 148 SER B C 1
ATOM 4946 O O . SER B 1 148 ? -1.455 -18.812 -19.016 1 93 148 SER B O 1
ATOM 4948 N N . PHE B 1 149 ? -1.782 -20.953 -18.5 1 93.44 149 PHE B N 1
ATOM 4949 C CA . PHE B 1 149 ? -0.805 -20.891 -17.422 1 93.44 149 PHE B CA 1
ATOM 4950 C C . PHE B 1 149 ? 0.124 -22.094 -17.469 1 93.44 149 PHE B C 1
ATOM 4952 O O . PHE B 1 149 ? -0.335 -23.25 -17.453 1 93.44 149 PHE B O 1
ATOM 4959 N N . LEU B 1 150 ? 1.363 -21.844 -17.453 1 96.62 150 LEU B N 1
ATOM 4960 C CA . LEU B 1 150 ? 2.402 -22.875 -17.406 1 96.62 150 LEU B CA 1
ATOM 4961 C C . LEU B 1 150 ? 3.348 -22.641 -16.219 1 96.62 150 LEU B C 1
ATOM 4963 O O . LEU B 1 150 ? 3.996 -21.594 -16.156 1 96.62 150 LEU B O 1
ATOM 4967 N N . ASN B 1 151 ? 3.43 -23.547 -15.32 1 94.5 151 ASN B N 1
ATOM 4968 C CA . ASN B 1 151 ? 4.285 -23.469 -14.141 1 94.5 151 ASN B CA 1
ATOM 4969 C C . ASN B 1 151 ? 5.441 -24.453 -14.211 1 94.5 151 ASN B C 1
ATOM 4971 O O . ASN B 1 151 ? 5.238 -25.672 -14.133 1 94.5 151 ASN B O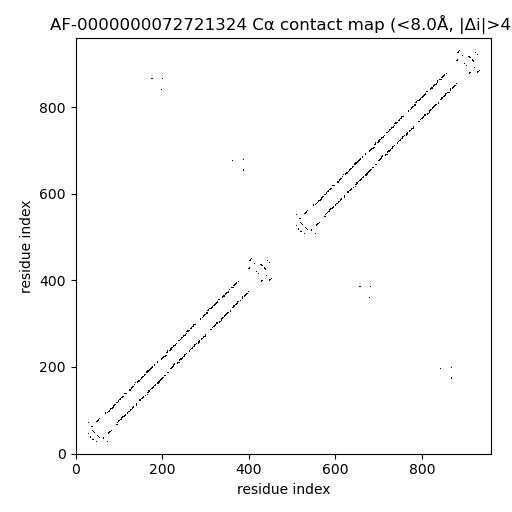 1
ATOM 4975 N N . LEU B 1 152 ? 6.605 -23.969 -14.375 1 97.19 152 LEU B N 1
ATOM 4976 C CA . LEU B 1 152 ? 7.816 -24.781 -14.43 1 97.19 152 LEU B CA 1
ATOM 4977 C C . LEU B 1 152 ? 8.75 -24.453 -13.273 1 97.19 152 LEU B C 1
ATOM 4979 O O . LEU B 1 152 ? 9.969 -24.578 -13.398 1 97.19 152 LEU B O 1
ATOM 4983 N N . ASN B 1 153 ? 8.219 -24.031 -12.18 1 93.38 153 ASN B N 1
ATOM 4984 C CA . ASN B 1 153 ? 9.016 -23.625 -11.023 1 93.38 153 ASN B CA 1
ATOM 4985 C C . ASN B 1 153 ? 9.758 -24.828 -10.43 1 93.38 153 ASN B C 1
ATOM 4987 O O . ASN B 1 153 ? 9.32 -25.969 -10.57 1 93.38 153 ASN B O 1
ATOM 4991 N N . TYR B 1 154 ? 10.898 -24.578 -9.805 1 91.31 154 TYR B N 1
ATOM 4992 C CA . TYR B 1 154 ? 11.648 -25.531 -9.008 1 91.31 154 TYR B CA 1
ATOM 4993 C C . TYR B 1 154 ? 12.047 -26.75 -9.852 1 91.31 154 TYR B C 1
ATOM 4995 O O . TYR B 1 154 ? 11.812 -27.891 -9.453 1 91.31 154 TYR B O 1
ATOM 5003 N N . ASN B 1 155 ? 12.516 -26.469 -10.984 1 96.75 155 ASN B N 1
ATOM 5004 C CA . ASN B 1 155 ? 13.164 -27.484 -11.82 1 96.75 155 ASN B CA 1
ATOM 5005 C C . ASN B 1 155 ? 14.664 -27.219 -11.953 1 96.75 155 ASN B C 1
ATOM 5007 O O . ASN B 1 155 ? 15.25 -26.531 -11.109 1 96.75 155 ASN B O 1
ATOM 5011 N N . MET B 1 156 ? 15.32 -27.891 -12.953 1 97.56 156 MET B N 1
ATOM 5012 C CA . MET B 1 156 ? 16.766 -27.797 -13.094 1 97.56 156 MET B CA 1
ATOM 5013 C C . MET B 1 156 ? 17.156 -27.219 -14.453 1 97.56 156 MET B C 1
ATOM 5015 O O . MET B 1 156 ? 18.188 -27.594 -15.016 1 97.56 156 MET B O 1
ATOM 5019 N N . ILE B 1 157 ? 16.328 -26.359 -14.922 1 98 157 ILE B N 1
ATOM 5020 C CA . ILE B 1 157 ? 16.562 -25.812 -16.25 1 98 157 ILE B CA 1
ATOM 5021 C C . ILE B 1 157 ? 17.734 -24.828 -16.203 1 98 157 ILE B C 1
ATOM 5023 O O . ILE B 1 157 ? 17.719 -23.891 -15.398 1 98 157 ILE B O 1
ATOM 5027 N N . LYS B 1 158 ? 18.719 -24.984 -17.078 1 97.06 158 LYS B N 1
ATOM 5028 C CA . LYS B 1 158 ? 19.922 -24.156 -17.047 1 97.06 158 LYS B CA 1
ATOM 5029 C C . LYS B 1 158 ? 19.938 -23.172 -18.219 1 97.06 158 LYS B C 1
ATOM 5031 O O . LYS B 1 158 ? 20.484 -22.078 -18.094 1 97.06 158 LYS B O 1
ATOM 5036 N N . ILE B 1 159 ? 19.422 -23.672 -19.328 1 97.19 159 ILE B N 1
ATOM 5037 C CA . ILE B 1 159 ? 19.406 -22.859 -20.531 1 97.19 159 ILE B CA 1
ATOM 5038 C C . ILE B 1 159 ? 18 -22.812 -21.109 1 97.19 159 ILE B C 1
ATOM 5040 O O . ILE B 1 159 ? 17.328 -23.859 -21.203 1 97.19 159 ILE B O 1
ATOM 5044 N N . LEU B 1 160 ? 17.562 -21.641 -21.375 1 97.12 160 LEU B N 1
ATOM 5045 C CA . LEU B 1 160 ? 16.328 -21.5 -22.141 1 97.12 160 LEU B CA 1
ATOM 5046 C C . LEU B 1 160 ? 16.625 -21.359 -23.625 1 97.12 160 LEU B C 1
ATOM 5048 O O . LEU B 1 160 ? 17.172 -20.344 -24.062 1 97.12 160 LEU B O 1
ATOM 5052 N N . GLY B 1 161 ? 16.266 -22.375 -24.344 1 95.75 161 GLY B N 1
ATOM 5053 C CA . GLY B 1 161 ? 16.609 -22.453 -25.75 1 95.75 161 GLY B CA 1
ATOM 5054 C C . GLY B 1 161 ? 15.742 -21.562 -26.625 1 95.75 161 GLY B C 1
ATOM 5055 O O . GLY B 1 161 ? 14.859 -20.859 -26.125 1 95.75 161 GLY B O 1
ATOM 5056 N N . GLN B 1 162 ? 16.094 -21.594 -27.953 1 95.19 162 GLN B N 1
ATOM 5057 C CA . GLN B 1 162 ? 15.359 -20.797 -28.938 1 95.19 162 GLN B CA 1
ATOM 5058 C C . GLN B 1 162 ? 13.906 -21.266 -29.031 1 95.19 162 GLN B C 1
ATOM 5060 O O . GLN B 1 162 ? 13.633 -22.469 -29.016 1 95.19 162 GLN B O 1
ATOM 5065 N N . ALA B 1 163 ? 13.047 -20.297 -29.047 1 95.5 163 ALA B N 1
ATOM 5066 C CA . ALA B 1 163 ? 11.625 -20.562 -29.25 1 95.5 163 ALA B CA 1
ATOM 5067 C C . ALA B 1 163 ? 11.117 -21.641 -28.312 1 95.5 163 ALA B C 1
ATOM 5069 O O . ALA B 1 163 ? 10.43 -22.578 -28.734 1 95.5 163 ALA B O 1
ATOM 5070 N N . ALA B 1 164 ? 11.508 -21.531 -27.078 1 96.5 164 ALA B N 1
ATOM 5071 C CA . ALA B 1 164 ? 11.25 -22.562 -26.062 1 96.5 164 ALA B CA 1
ATOM 5072 C C . ALA B 1 164 ? 9.75 -22.734 -25.828 1 96.5 164 ALA B C 1
ATOM 5074 O O . ALA B 1 164 ? 9.305 -23.797 -25.391 1 96.5 164 ALA B O 1
ATOM 5075 N N . PHE B 1 165 ? 8.961 -21.734 -26.172 1 97.25 165 PHE B N 1
ATOM 5076 C CA . PHE B 1 165 ? 7.531 -21.766 -25.891 1 97.25 165 PHE B CA 1
ATOM 5077 C C . PHE B 1 165 ? 6.723 -21.5 -27.141 1 97.25 165 PHE B C 1
ATOM 5079 O O . PHE B 1 165 ? 5.605 -20.984 -27.078 1 97.25 165 PHE B O 1
ATOM 5086 N N . SER B 1 166 ? 7.352 -21.828 -28.266 1 94.94 166 SER B N 1
ATOM 5087 C CA . SER B 1 166 ? 6.676 -21.656 -29.547 1 94.94 166 SER B CA 1
ATOM 5088 C C . SER B 1 166 ? 5.398 -22.484 -29.625 1 94.94 166 SER B C 1
ATOM 5090 O O . SER B 1 166 ? 5.371 -23.641 -29.172 1 94.94 166 SER B O 1
ATOM 5092 N N . GLY B 1 167 ? 4.293 -21.875 -30.094 1 94.62 167 GLY B N 1
ATOM 5093 C CA . GLY B 1 167 ? 3.035 -22.578 -30.25 1 94.62 167 GLY B CA 1
ATOM 5094 C C . GLY B 1 167 ? 2.047 -22.297 -29.141 1 94.62 167 GLY B C 1
ATOM 5095 O O . GLY B 1 167 ? 0.847 -22.531 -29.281 1 94.62 167 GLY B O 1
ATOM 5096 N N . LEU B 1 168 ? 2.48 -21.859 -27.984 1 96.44 168 LEU B N 1
ATOM 5097 C CA . LEU B 1 168 ? 1.598 -21.562 -26.859 1 96.44 168 LEU B CA 1
ATOM 5098 C C . LEU B 1 168 ? 0.947 -20.188 -27.031 1 96.44 168 LEU B C 1
ATOM 5100 O O . LEU B 1 168 ? 1.249 -19.25 -26.281 1 96.44 168 LEU B O 1
ATOM 5104 N N . ARG B 1 169 ? -0.001 -20.156 -27.859 1 94.31 169 ARG B N 1
ATOM 5105 C CA . ARG B 1 169 ? -0.586 -18.891 -28.312 1 94.31 169 ARG B CA 1
ATOM 5106 C C . ARG B 1 169 ? -1.498 -18.312 -27.234 1 94.31 169 ARG B C 1
ATOM 5108 O O . ARG B 1 169 ? -1.728 -17.094 -27.219 1 94.31 169 ARG B O 1
ATOM 5115 N N . ALA B 1 170 ? -1.993 -19.125 -26.344 1 95.56 170 ALA B N 1
ATOM 5116 C CA . ALA B 1 170 ? -2.939 -18.656 -25.328 1 95.56 170 ALA B CA 1
ATOM 5117 C C . ALA B 1 170 ? -2.236 -18.406 -24 1 95.56 170 ALA B C 1
ATOM 5119 O O . ALA B 1 170 ? -2.875 -18.016 -23.016 1 95.56 170 ALA B O 1
ATOM 5120 N N . LEU B 1 171 ? -0.916 -18.531 -24 1 96 171 LEU B N 1
ATOM 5121 C CA . LEU B 1 171 ? -0.165 -18.469 -22.75 1 96 171 LEU B CA 1
ATOM 5122 C C . LEU B 1 171 ? -0.228 -17.062 -22.172 1 96 171 LEU B C 1
ATOM 5124 O O . LEU B 1 171 ? 0.127 -16.078 -22.828 1 96 171 LEU B O 1
ATOM 5128 N N . GLU B 1 172 ? -0.713 -16.984 -20.938 1 93.31 172 GLU B N 1
ATOM 5129 C CA . GLU B 1 172 ? -0.857 -15.703 -20.234 1 93.31 172 GLU B CA 1
ATOM 5130 C C . GLU B 1 172 ? 0.125 -15.594 -19.078 1 93.31 172 GLU B C 1
ATOM 5132 O O . GLU B 1 172 ? 0.599 -14.5 -18.75 1 93.31 172 GLU B O 1
ATOM 5137 N N . ARG B 1 173 ? 0.398 -16.656 -18.469 1 93.44 173 ARG B N 1
ATOM 5138 C CA . ARG B 1 173 ? 1.273 -16.703 -17.297 1 93.44 173 ARG B CA 1
ATOM 5139 C C . ARG B 1 173 ? 2.324 -17.797 -17.453 1 93.44 173 ARG B C 1
ATOM 5141 O O . ARG B 1 173 ? 1.992 -18.953 -17.75 1 93.44 173 ARG B O 1
ATOM 5148 N N . LEU B 1 174 ? 3.475 -17.422 -17.234 1 96.5 174 LEU B N 1
ATOM 5149 C CA . LEU B 1 174 ? 4.605 -18.328 -17.297 1 96.5 174 LEU B CA 1
ATOM 5150 C C . LEU B 1 174 ? 5.527 -18.141 -16.094 1 96.5 174 LEU B C 1
ATOM 5152 O O . LEU B 1 174 ? 5.949 -17.016 -15.805 1 96.5 174 LEU B O 1
ATOM 5156 N N . SER B 1 175 ? 5.793 -19.203 -15.391 1 95.44 175 SER B N 1
ATOM 5157 C CA . SER B 1 175 ? 6.672 -19.094 -14.227 1 95.44 175 SER B CA 1
ATOM 5158 C C . SER B 1 175 ? 7.828 -20.078 -14.32 1 95.44 175 SER B C 1
ATOM 5160 O O . SER B 1 175 ? 7.613 -21.281 -14.547 1 95.44 175 SER B O 1
ATOM 5162 N N . LEU B 1 176 ? 8.961 -19.594 -14.266 1 97.19 176 LEU B N 1
ATOM 5163 C CA . LEU B 1 176 ? 10.203 -20.359 -14.25 1 97.19 176 LEU B CA 1
ATOM 5164 C C . LEU B 1 176 ? 11.016 -20.062 -13 1 97.19 176 LEU B C 1
ATOM 5166 O O . LEU B 1 176 ? 12.242 -20.062 -13.031 1 97.19 176 LEU B O 1
ATOM 5170 N N . TYR B 1 177 ? 10.367 -19.828 -11.984 1 94 177 TYR B N 1
ATOM 5171 C CA . TYR B 1 177 ? 10.953 -19.453 -10.695 1 94 177 TYR B CA 1
ATOM 5172 C C . TYR B 1 177 ? 11.805 -20.578 -10.141 1 94 177 TYR B C 1
ATOM 5174 O O . TYR B 1 177 ? 11.406 -21.75 -10.18 1 94 177 TYR B O 1
ATOM 5182 N N . ASP B 1 178 ? 13.031 -20.266 -9.609 1 93.06 178 ASP B N 1
ATOM 5183 C CA . ASP B 1 178 ? 13.93 -21.156 -8.875 1 93.06 178 ASP B CA 1
ATOM 5184 C C . ASP B 1 178 ? 14.359 -22.344 -9.734 1 93.06 178 ASP B C 1
ATOM 5186 O O . ASP B 1 178 ? 14.219 -23.5 -9.336 1 93.06 178 ASP B O 1
ATOM 5190 N N . ASN B 1 179 ? 14.734 -22.031 -10.867 1 96.81 179 ASN B N 1
ATOM 5191 C CA . ASN B 1 179 ? 15.5 -22.953 -11.711 1 96.81 179 ASN B CA 1
ATOM 5192 C C . ASN B 1 179 ? 17 -22.656 -11.625 1 96.81 179 ASN B C 1
ATOM 5194 O O . ASN B 1 179 ? 17.484 -22.141 -10.609 1 96.81 179 ASN B O 1
ATOM 5198 N N . GLN B 1 180 ? 17.828 -22.984 -12.508 1 96.5 180 GLN B N 1
ATOM 5199 C CA . GLN B 1 180 ? 19.266 -22.734 -12.531 1 96.5 180 GLN B CA 1
ATOM 5200 C C . GLN B 1 180 ? 19.688 -22.047 -13.836 1 96.5 180 GLN B C 1
ATOM 5202 O O . GLN B 1 180 ? 20.781 -22.312 -14.359 1 96.5 180 GLN B O 1
ATOM 5207 N N . MET B 1 181 ? 18.781 -21.203 -14.211 1 97.31 181 MET B N 1
ATOM 5208 C CA . MET B 1 181 ? 19.016 -20.641 -15.531 1 97.31 181 MET B CA 1
ATOM 5209 C C . MET B 1 181 ? 20.188 -19.672 -15.508 1 97.31 181 MET B C 1
ATOM 5211 O O . MET B 1 181 ? 20.203 -18.734 -14.711 1 97.31 181 MET B O 1
ATOM 5215 N N . GLN B 1 182 ? 21.125 -19.891 -16.406 1 96.31 182 GLN B N 1
ATOM 5216 C CA . GLN B 1 182 ? 22.281 -19.031 -16.547 1 96.31 182 GLN B CA 1
ATOM 5217 C C . GLN B 1 182 ? 22.219 -18.219 -17.844 1 96.31 182 GLN B C 1
ATOM 5219 O O . GLN B 1 182 ? 22.797 -17.141 -17.938 1 96.31 182 GLN B O 1
ATOM 5224 N N . HIS B 1 183 ? 21.516 -18.875 -18.734 1 96.06 183 HIS B N 1
ATOM 5225 C CA . HIS B 1 183 ? 21.469 -18.25 -20.047 1 96.06 183 HIS B CA 1
ATOM 5226 C C . HIS B 1 183 ? 20.094 -18.391 -20.688 1 96.06 183 HIS B C 1
ATOM 5228 O O . HIS B 1 183 ? 19.469 -19.453 -20.594 1 96.06 183 HIS B O 1
ATOM 5234 N N . ILE B 1 184 ? 19.641 -17.281 -21.297 1 97.38 184 ILE B N 1
ATOM 5235 C CA . ILE B 1 184 ? 18.406 -17.266 -22.094 1 97.38 184 ILE B CA 1
ATOM 5236 C C . ILE B 1 184 ? 18.734 -16.797 -23.516 1 97.38 184 ILE B C 1
ATOM 5238 O O . ILE B 1 184 ? 19.266 -15.703 -23.719 1 97.38 184 ILE B O 1
ATOM 5242 N N . GLU B 1 185 ? 18.438 -17.641 -24.438 1 97.06 185 GLU B N 1
ATOM 5243 C CA . GLU B 1 185 ? 18.75 -17.344 -25.844 1 97.06 185 GLU B CA 1
ATOM 5244 C C . GLU B 1 185 ? 17.984 -16.125 -26.328 1 97.06 185 GLU B C 1
ATOM 5246 O O . GLU B 1 185 ? 16.938 -15.789 -25.781 1 97.06 185 GLU B O 1
ATOM 5251 N N . GLU B 1 186 ? 18.531 -15.477 -27.328 1 95.25 186 GLU B N 1
ATOM 5252 C CA . GLU B 1 186 ? 18.031 -14.195 -27.844 1 95.25 186 GLU B CA 1
ATOM 5253 C C . GLU B 1 186 ? 16.562 -14.297 -28.266 1 95.25 186 GLU B C 1
ATOM 5255 O O . GLU B 1 186 ? 15.789 -13.367 -28.047 1 95.25 186 GLU B O 1
ATOM 5260 N N . ASN B 1 187 ? 16.141 -15.43 -28.812 1 95.69 187 ASN B N 1
ATOM 5261 C CA . ASN B 1 187 ? 14.773 -15.586 -29.297 1 95.69 187 ASN B CA 1
ATOM 5262 C C . ASN B 1 187 ? 14.016 -16.656 -28.516 1 95.69 187 ASN B C 1
ATOM 5264 O O . ASN B 1 187 ? 13.164 -17.344 -29.062 1 95.69 187 ASN B O 1
ATOM 5268 N N . ALA B 1 188 ? 14.305 -16.703 -27.234 1 96.62 188 ALA B N 1
ATOM 5269 C CA . ALA B 1 188 ? 13.727 -17.766 -26.406 1 96.62 188 ALA B CA 1
ATOM 5270 C C . ALA B 1 188 ? 12.203 -17.656 -26.344 1 96.62 188 ALA B C 1
ATOM 5272 O O . ALA B 1 188 ? 11.5 -18.656 -26.281 1 96.62 188 ALA B O 1
ATOM 5273 N N . PHE B 1 189 ? 11.672 -16.422 -26.484 1 96.25 189 PHE B N 1
ATOM 5274 C CA . PHE B 1 189 ? 10.242 -16.203 -26.297 1 96.25 189 PHE B CA 1
ATOM 5275 C C . PHE B 1 189 ? 9.555 -15.922 -27.625 1 96.25 189 PHE B C 1
ATOM 5277 O O . PHE B 1 189 ? 8.398 -15.508 -27.656 1 96.25 189 PHE B O 1
ATOM 5284 N N . SER B 1 190 ? 10.305 -16.203 -28.672 1 92.25 190 SER B N 1
ATOM 5285 C CA . SER B 1 190 ? 9.695 -16.047 -29.984 1 92.25 190 SER B CA 1
ATOM 5286 C C . SER B 1 190 ? 8.648 -17.125 -30.25 1 92.25 190 SER B C 1
ATOM 5288 O O . SER B 1 190 ? 8.82 -18.266 -29.844 1 92.25 190 SER B O 1
ATOM 5290 N N . GLY B 1 191 ? 7.59 -16.75 -30.797 1 89.81 191 GLY B N 1
ATOM 5291 C CA . GLY B 1 191 ? 6.562 -17.719 -31.156 1 89.81 191 GLY B CA 1
ATOM 5292 C C . GLY B 1 191 ? 5.527 -17.922 -30.062 1 89.81 191 GLY B C 1
ATOM 5293 O O . GLY B 1 191 ? 4.609 -18.734 -30.219 1 89.81 191 GLY B O 1
ATOM 5294 N N . THR B 1 192 ? 5.84 -17.188 -28.969 1 87.19 192 THR B N 1
ATOM 5295 C CA . THR B 1 192 ? 4.828 -17.219 -27.906 1 87.19 192 THR B CA 1
ATOM 5296 C C . THR B 1 192 ? 3.658 -16.297 -28.266 1 87.19 192 THR B C 1
ATOM 5298 O O . THR B 1 192 ? 3.832 -15.297 -28.969 1 87.19 192 THR B O 1
ATOM 5301 N N . GLY B 1 193 ? 2.588 -16.609 -28.438 1 84.94 193 GLY B N 1
ATOM 5302 C CA . GLY B 1 193 ? 1.449 -15.734 -28.672 1 84.94 193 GLY B CA 1
ATOM 5303 C C . GLY B 1 193 ? 1.608 -14.359 -28.047 1 84.94 193 GLY B C 1
ATOM 5304 O O . GLY B 1 193 ? 2.652 -14.055 -27.469 1 84.94 193 GLY B O 1
ATOM 5305 N N . ASP B 1 194 ? 0.864 -13.312 -28.344 1 89.44 194 ASP B N 1
ATOM 5306 C CA . ASP B 1 194 ? 0.897 -11.945 -27.828 1 89.44 194 ASP B CA 1
ATOM 5307 C C . ASP B 1 194 ? -0.08 -11.766 -26.672 1 89.44 194 ASP B C 1
ATOM 5309 O O . ASP B 1 194 ? -0.832 -10.797 -26.641 1 89.44 194 ASP B O 1
ATOM 5313 N N . LYS B 1 195 ? 0.047 -12.836 -25.719 1 93.38 195 LYS B N 1
ATOM 5314 C CA . LYS B 1 195 ? -0.923 -12.75 -24.641 1 93.38 195 LYS B CA 1
ATOM 5315 C C . LYS B 1 195 ? -0.237 -12.852 -23.281 1 93.38 195 LYS B C 1
ATOM 5317 O O . LYS B 1 195 ? -0.879 -12.688 -22.234 1 93.38 195 LYS B O 1
ATOM 5322 N N . LEU B 1 196 ? 1.068 -13.086 -23.375 1 94.75 196 LEU B N 1
ATOM 5323 C CA . LEU B 1 196 ? 1.77 -13.289 -22.109 1 94.75 196 LEU B CA 1
ATOM 5324 C C . LEU B 1 196 ? 1.683 -12.039 -21.25 1 94.75 196 LEU B C 1
ATOM 5326 O O . LEU B 1 196 ? 2.146 -10.961 -21.641 1 94.75 196 LEU B O 1
ATOM 5330 N N . PHE B 1 197 ? 1.137 -12.297 -20.125 1 92.25 197 PHE B N 1
ATOM 5331 C CA . PHE B 1 197 ? 0.834 -11.219 -19.188 1 92.25 197 PHE B CA 1
ATOM 5332 C C . PHE B 1 197 ? 1.865 -11.18 -18.062 1 92.25 197 PHE B C 1
ATOM 5334 O O . PHE B 1 197 ? 2.279 -10.094 -17.641 1 92.25 197 PHE B O 1
ATOM 5341 N N . ARG B 1 198 ? 2.189 -12.227 -17.547 1 94.19 198 ARG B N 1
ATOM 5342 C CA . ARG B 1 198 ? 3.098 -12.344 -16.422 1 94.19 198 ARG B CA 1
ATOM 5343 C C . ARG B 1 198 ? 4.211 -13.344 -16.703 1 94.19 198 ARG B C 1
ATOM 5345 O O . ARG B 1 198 ? 3.951 -14.453 -17.188 1 94.19 198 ARG B O 1
ATOM 5352 N N . LEU B 1 199 ? 5.391 -12.906 -16.422 1 96.5 199 LEU B N 1
ATOM 5353 C CA . LEU B 1 199 ? 6.57 -13.758 -16.562 1 96.5 199 LEU B CA 1
ATOM 5354 C C . LEU B 1 199 ? 7.418 -13.711 -15.289 1 96.5 199 LEU B C 1
ATOM 5356 O O . LEU B 1 199 ? 7.82 -12.633 -14.844 1 96.5 199 LEU B O 1
ATOM 5360 N N . ASN B 1 200 ? 7.652 -14.836 -14.719 1 96.06 200 ASN B N 1
ATOM 5361 C CA . ASN B 1 200 ? 8.477 -14.93 -13.516 1 96.06 200 ASN B CA 1
ATOM 5362 C C . ASN B 1 200 ? 9.781 -15.664 -13.789 1 96.06 200 ASN B C 1
ATOM 5364 O O . ASN B 1 200 ? 9.781 -16.875 -14.016 1 96.06 200 ASN B O 1
ATOM 5368 N N . LEU B 1 201 ? 10.828 -14.984 -13.789 1 97.69 201 LEU B N 1
ATOM 5369 C CA . LEU B 1 201 ? 12.172 -15.531 -13.961 1 97.69 201 LEU B CA 1
ATOM 5370 C C . LEU B 1 201 ? 13 -15.359 -12.688 1 97.69 201 LEU B C 1
ATOM 5372 O O . LEU B 1 201 ? 14.227 -15.242 -12.75 1 97.69 201 LEU B O 1
ATOM 5376 N N . GLY B 1 202 ? 12.352 -15.336 -11.586 1 95.38 202 GLY B N 1
ATOM 5377 C CA . GLY B 1 202 ? 13.023 -15.102 -10.312 1 95.38 202 GLY B CA 1
ATOM 5378 C C . GLY B 1 202 ? 13.828 -16.297 -9.844 1 95.38 202 GLY B C 1
ATOM 5379 O O . GLY B 1 202 ? 13.586 -17.422 -10.266 1 95.38 202 GLY B O 1
ATOM 5380 N N . LYS B 1 203 ? 14.812 -16.016 -9.008 1 93.25 203 LYS B N 1
ATOM 5381 C CA . LYS B 1 203 ? 15.648 -17 -8.32 1 93.25 203 LYS B CA 1
ATOM 5382 C C . LYS B 1 203 ? 16.344 -17.922 -9.32 1 93.25 203 LYS B C 1
ATOM 5384 O O . LYS B 1 203 ? 16.234 -19.156 -9.211 1 93.25 203 LYS B O 1
ATOM 5389 N N . ASN B 1 204 ? 16.922 -17.406 -10.258 1 97.5 204 ASN B N 1
ATOM 5390 C CA . ASN B 1 204 ? 17.812 -18.062 -11.195 1 97.5 204 ASN B CA 1
ATOM 5391 C C . ASN B 1 204 ? 19.234 -17.5 -11.109 1 97.5 204 ASN B C 1
ATOM 5393 O O . ASN B 1 204 ? 19.625 -16.969 -10.07 1 97.5 204 ASN B O 1
ATOM 5397 N N . HIS B 1 205 ? 20.094 -17.781 -12.188 1 98.06 205 HIS B N 1
ATOM 5398 C CA . HIS B 1 205 ? 21.469 -17.344 -12.172 1 98.06 205 HIS B CA 1
ATOM 5399 C C . HIS B 1 205 ? 21.75 -16.359 -13.32 1 98.06 205 HIS B C 1
ATOM 5401 O O . HIS B 1 205 ? 22.812 -16.422 -13.938 1 98.06 205 HIS B O 1
ATOM 5407 N N . LEU B 1 206 ? 20.75 -15.547 -13.57 1 98.12 206 LEU B N 1
ATOM 5408 C CA . LEU B 1 206 ? 20.906 -14.617 -14.688 1 98.12 206 LEU B CA 1
ATOM 5409 C C . LEU B 1 206 ? 21.828 -13.461 -14.312 1 98.12 206 LEU B C 1
ATOM 5411 O O . LEU B 1 206 ? 21.719 -12.898 -13.227 1 98.12 206 LEU B O 1
ATOM 5415 N N . GLU B 1 207 ? 22.75 -13.156 -15.211 1 97.19 207 GLU B N 1
ATOM 5416 C CA . GLU B 1 207 ? 23.688 -12.062 -14.977 1 97.19 207 GLU B CA 1
ATOM 5417 C C . GLU B 1 207 ? 23.266 -10.805 -15.727 1 97.19 207 GLU B C 1
ATOM 5419 O O . GLU B 1 207 ? 23.734 -9.703 -15.422 1 97.19 207 GLU B O 1
ATOM 5424 N N . ASN B 1 208 ? 22.453 -10.992 -16.688 1 95.88 208 ASN B N 1
ATOM 5425 C CA . ASN B 1 208 ? 21.906 -9.891 -17.469 1 95.88 208 ASN B CA 1
ATOM 5426 C C . ASN B 1 208 ? 20.406 -10.07 -17.734 1 95.88 208 ASN B C 1
ATOM 5428 O O . ASN B 1 208 ? 19.891 -11.18 -17.641 1 95.88 208 ASN B O 1
ATOM 5432 N N . VAL B 1 209 ? 19.766 -8.891 -18.016 1 97.25 209 VAL B N 1
ATOM 5433 C CA . VAL B 1 209 ? 18.375 -8.953 -18.438 1 97.25 209 VAL B CA 1
ATOM 5434 C C . VAL B 1 209 ? 18.266 -9.602 -19.812 1 97.25 209 VAL B C 1
ATOM 5436 O O . VAL B 1 209 ? 18.938 -9.18 -20.75 1 97.25 209 VAL B O 1
ATOM 5439 N N . PRO B 1 210 ? 17.5 -10.672 -19.906 1 96.81 210 PRO B N 1
ATOM 5440 C CA . PRO B 1 210 ? 17.359 -11.312 -21.219 1 96.81 210 PRO B CA 1
ATOM 5441 C C . PRO B 1 210 ? 16.578 -10.461 -22.219 1 96.81 210 PRO B C 1
ATOM 5443 O O . PRO B 1 210 ? 16 -9.438 -21.828 1 96.81 210 PRO B O 1
ATOM 5446 N N . ASN B 1 211 ? 16.703 -10.906 -23.531 1 95.94 211 ASN B N 1
ATOM 5447 C CA . ASN B 1 211 ? 15.93 -10.227 -24.547 1 95.94 211 ASN B CA 1
ATOM 5448 C C . ASN B 1 211 ? 14.438 -10.539 -24.422 1 95.94 211 ASN B C 1
ATOM 5450 O O . ASN B 1 211 ? 14.031 -11.695 -24.594 1 95.94 211 ASN B O 1
ATOM 5454 N N . LEU B 1 212 ? 13.617 -9.484 -24.094 1 95.94 212 LEU B N 1
ATOM 5455 C CA . LEU B 1 212 ? 12.188 -9.664 -23.859 1 95.94 212 LEU B CA 1
ATOM 5456 C C . LEU B 1 212 ? 11.359 -8.844 -24.844 1 95.94 212 LEU B C 1
ATOM 5458 O O . LEU B 1 212 ? 10.172 -8.625 -24.625 1 95.94 212 LEU B O 1
ATOM 5462 N N . GLN B 1 213 ? 11.938 -8.438 -25.969 1 94.19 213 GLN B N 1
ATOM 5463 C CA . GLN B 1 213 ? 11.336 -7.496 -26.906 1 94.19 213 GLN B CA 1
ATOM 5464 C C . GLN B 1 213 ? 10.062 -8.07 -27.516 1 94.19 213 GLN B C 1
ATOM 5466 O O . GLN B 1 213 ? 9.148 -7.32 -27.859 1 94.19 213 GLN B O 1
ATOM 5471 N N . ALA B 1 214 ? 9.961 -9.359 -27.562 1 93.06 214 ALA B N 1
ATOM 5472 C CA . ALA B 1 214 ? 8.828 -10.031 -28.188 1 93.06 214 ALA B CA 1
ATOM 5473 C C . ALA B 1 214 ? 7.59 -9.969 -27.297 1 93.06 214 ALA B C 1
ATOM 5475 O O . ALA B 1 214 ? 6.469 -10.195 -27.766 1 93.06 214 ALA B O 1
ATOM 5476 N N . LEU B 1 215 ? 7.773 -9.672 -26.047 1 95.69 215 LEU B N 1
ATOM 5477 C CA . LEU B 1 215 ? 6.684 -9.742 -25.062 1 95.69 215 LEU B CA 1
ATOM 5478 C C . LEU B 1 215 ? 6.035 -8.383 -24.875 1 95.69 215 LEU B C 1
ATOM 5480 O O . LEU B 1 215 ? 6.051 -7.832 -23.766 1 95.69 215 LEU B O 1
ATOM 5484 N N . THR B 1 216 ? 5.32 -7.902 -25.875 1 94.56 216 THR B N 1
ATOM 5485 C CA . THR B 1 216 ? 4.828 -6.531 -25.938 1 94.56 216 THR B CA 1
ATOM 5486 C C . THR B 1 216 ? 3.641 -6.336 -25 1 94.56 216 THR B C 1
ATOM 5488 O O . THR B 1 216 ? 3.309 -5.203 -24.641 1 94.56 216 THR B O 1
ATOM 5491 N N . LYS B 1 217 ? 3.004 -7.445 -24.531 1 94.31 217 LYS B N 1
ATOM 5492 C CA . LYS B 1 217 ? 1.814 -7.316 -23.688 1 94.31 217 LYS B CA 1
ATOM 5493 C C . LYS B 1 217 ? 2.129 -7.645 -22.234 1 94.31 217 LYS B C 1
ATOM 5495 O O . LYS B 1 217 ? 1.237 -7.641 -21.375 1 94.31 217 LYS B O 1
ATOM 5500 N N . LEU B 1 218 ? 3.424 -7.891 -21.984 1 95.38 218 LEU B N 1
ATOM 5501 C CA . LEU B 1 218 ? 3.84 -8.258 -20.641 1 95.38 218 LEU B CA 1
ATOM 5502 C C . LEU B 1 218 ? 3.516 -7.137 -19.656 1 95.38 218 LEU B C 1
ATOM 5504 O O . LEU B 1 218 ? 3.805 -5.969 -19.906 1 95.38 218 LEU B O 1
ATOM 5508 N N . GLN B 1 219 ? 2.889 -7.488 -18.516 1 93.31 219 GLN B N 1
ATOM 5509 C CA . GLN B 1 219 ? 2.508 -6.496 -17.516 1 93.31 219 GLN B CA 1
ATOM 5510 C C . GLN B 1 219 ? 3.293 -6.695 -16.219 1 93.31 219 GLN B C 1
ATOM 5512 O O . GLN B 1 219 ? 3.545 -5.734 -15.492 1 93.31 219 GLN B O 1
ATOM 5517 N N . VAL B 1 220 ? 3.615 -7.891 -15.961 1 93.56 220 VAL B N 1
ATOM 5518 C CA . VAL B 1 220 ? 4.355 -8.195 -14.742 1 93.56 220 VAL B CA 1
ATOM 5519 C C . VAL B 1 220 ? 5.613 -8.992 -15.086 1 93.56 220 VAL B C 1
ATOM 5521 O O . VAL B 1 220 ? 5.535 -10.047 -15.719 1 93.56 220 VAL B O 1
ATOM 5524 N N . LEU B 1 221 ? 6.73 -8.5 -14.656 1 96.75 221 LEU B N 1
ATOM 5525 C CA . LEU B 1 221 ? 8.008 -9.156 -14.883 1 96.75 221 LEU B CA 1
ATOM 5526 C C . LEU B 1 221 ? 8.781 -9.305 -13.57 1 96.75 221 LEU B C 1
ATOM 5528 O O . LEU B 1 221 ? 9.039 -8.32 -12.883 1 96.75 221 LEU B O 1
ATOM 5532 N N . THR B 1 222 ? 9.102 -10.523 -13.234 1 95.75 222 THR B N 1
ATOM 5533 C CA . THR B 1 222 ? 9.883 -10.797 -12.031 1 95.75 222 THR B CA 1
ATOM 5534 C C . THR B 1 222 ? 11.281 -11.289 -12.391 1 95.75 222 THR B C 1
ATOM 5536 O O . THR B 1 222 ? 11.43 -12.305 -13.062 1 95.75 222 THR B O 1
ATOM 5539 N N . LEU B 1 223 ? 12.227 -10.547 -11.992 1 97.56 223 LEU B N 1
ATOM 5540 C CA . LEU B 1 223 ? 13.641 -10.891 -12.164 1 97.56 223 LEU B CA 1
ATOM 5541 C C . LEU B 1 223 ? 14.367 -10.875 -10.82 1 97.56 223 LEU B C 1
ATOM 5543 O O . LEU B 1 223 ? 15.586 -10.688 -10.773 1 97.56 223 LEU B O 1
ATOM 5547 N N . SER B 1 224 ? 13.664 -11.086 -9.789 1 94.75 224 SER B N 1
ATOM 5548 C CA . SER B 1 224 ? 14.211 -11.047 -8.438 1 94.75 224 SER B CA 1
ATOM 5549 C C . SER B 1 224 ? 15.133 -12.234 -8.18 1 94.75 224 SER B C 1
ATOM 5551 O O . SER B 1 224 ? 15 -13.281 -8.82 1 94.75 224 SER B O 1
ATOM 5553 N N . ASP B 1 225 ? 16.047 -12.102 -7.23 1 93.81 225 ASP B N 1
ATOM 5554 C CA . ASP B 1 225 ? 16.906 -13.172 -6.75 1 93.81 225 ASP B CA 1
ATOM 5555 C C . ASP B 1 225 ? 17.734 -13.773 -7.895 1 93.81 225 ASP B C 1
ATOM 5557 O O . ASP B 1 225 ? 17.766 -14.992 -8.078 1 93.81 225 ASP B O 1
ATOM 5561 N N . ASN B 1 226 ? 18.234 -12.938 -8.719 1 97.75 226 ASN B N 1
ATOM 5562 C CA . ASN B 1 226 ? 19.219 -13.305 -9.727 1 97.75 226 ASN B CA 1
ATOM 5563 C C . ASN B 1 226 ? 20.578 -12.688 -9.43 1 97.75 226 ASN B C 1
ATOM 5565 O O . ASN B 1 226 ? 20.906 -12.398 -8.273 1 97.75 226 ASN B O 1
ATOM 5569 N N . ARG B 1 227 ? 21.484 -12.625 -10.484 1 98.06 227 ARG B N 1
ATOM 5570 C CA . ARG B 1 227 ? 22.844 -12.086 -10.305 1 98.06 227 ARG B CA 1
ATOM 5571 C C . ARG B 1 227 ? 23.062 -10.867 -11.203 1 98.06 227 ARG B C 1
ATOM 5573 O O . ARG B 1 227 ? 24.141 -10.711 -11.773 1 98.06 227 ARG B O 1
ATOM 5580 N N . LEU B 1 228 ? 21.969 -10.086 -11.32 1 97.94 228 LEU B N 1
ATOM 5581 C CA . LEU B 1 228 ? 22.078 -8.891 -12.148 1 97.94 228 LEU B CA 1
ATOM 5582 C C . LEU B 1 228 ? 22.969 -7.848 -11.477 1 97.94 228 LEU B C 1
ATOM 5584 O O . LEU B 1 228 ? 22.75 -7.512 -10.305 1 97.94 228 LEU B O 1
ATOM 5588 N N . SER B 1 229 ? 23.969 -7.363 -12.188 1 96.12 229 SER B N 1
ATOM 5589 C CA . SER B 1 229 ? 24.859 -6.355 -11.625 1 96.12 229 SER B CA 1
ATOM 5590 C C . SER B 1 229 ? 24.641 -4.992 -12.273 1 96.12 229 SER B C 1
ATOM 5592 O O . SER B 1 229 ? 24.938 -3.957 -11.688 1 96.12 229 SER B O 1
ATOM 5594 N N . VAL B 1 230 ? 24.125 -5.039 -13.516 1 94.88 230 VAL B N 1
ATOM 5595 C CA . VAL B 1 230 ? 23.922 -3.795 -14.25 1 94.88 230 VAL B CA 1
ATOM 5596 C C . VAL B 1 230 ? 22.641 -3.9 -15.086 1 94.88 230 VAL B C 1
ATOM 5598 O O . VAL B 1 230 ? 22.312 -4.973 -15.602 1 94.88 230 VAL B O 1
ATOM 5601 N N . ILE B 1 231 ? 21.906 -2.818 -15.102 1 96.94 231 ILE B N 1
ATOM 5602 C CA . ILE B 1 231 ? 20.812 -2.666 -16.062 1 96.94 231 ILE B CA 1
ATOM 5603 C C . ILE B 1 231 ? 21.266 -1.743 -17.203 1 96.94 231 ILE B C 1
ATOM 5605 O O . ILE B 1 231 ? 21.688 -0.614 -16.953 1 96.94 231 ILE B O 1
ATOM 5609 N N . LYS B 1 232 ? 21.141 -2.213 -18.406 1 96.06 232 LYS B N 1
ATOM 5610 C CA . LYS B 1 232 ? 21.594 -1.451 -19.562 1 96.06 232 LYS B CA 1
ATOM 5611 C C . LYS B 1 232 ? 20.438 -0.733 -20.25 1 96.06 232 LYS B C 1
ATOM 5613 O O . LYS B 1 232 ? 19.281 -1.142 -20.125 1 96.06 232 LYS B O 1
ATOM 5618 N N . ILE B 1 233 ? 20.859 0.277 -20.969 1 96 233 ILE B N 1
ATOM 5619 C CA . ILE B 1 233 ? 19.891 0.955 -21.812 1 96 233 ILE B CA 1
ATOM 5620 C C . ILE B 1 233 ? 19.344 -0.021 -22.859 1 96 233 ILE B C 1
ATOM 5622 O O . ILE B 1 233 ? 20.094 -0.782 -23.469 1 96 233 ILE B O 1
ATOM 5626 N N . GLY B 1 234 ? 18.047 -0.104 -22.906 1 95.69 234 GLY B N 1
ATOM 5627 C CA . GLY B 1 234 ? 17.422 -0.973 -23.891 1 95.69 234 GLY B CA 1
ATOM 5628 C C . GLY B 1 234 ? 17.078 -2.344 -23.344 1 95.69 234 GLY B C 1
ATOM 5629 O O . GLY B 1 234 ? 16.469 -3.16 -24.047 1 95.69 234 GLY B O 1
ATOM 5630 N N . SER B 1 235 ? 17.375 -2.607 -22.078 1 96.12 235 SER B N 1
ATOM 5631 C CA . SER B 1 235 ? 17.125 -3.908 -21.469 1 96.12 235 SER B CA 1
ATOM 5632 C C . SER B 1 235 ? 15.633 -4.242 -21.484 1 96.12 235 SER B C 1
ATOM 5634 O O . SER B 1 235 ? 15.258 -5.418 -21.5 1 96.12 235 SER B O 1
ATOM 5636 N N . PHE B 1 236 ? 14.852 -3.139 -21.531 1 97.75 236 PHE B N 1
ATOM 5637 C CA . PHE B 1 236 ? 13.414 -3.367 -21.422 1 97.75 236 PHE B CA 1
ATOM 5638 C C . PHE B 1 236 ? 12.695 -2.863 -22.672 1 97.75 236 PHE B C 1
ATOM 5640 O O . PHE B 1 236 ? 11.523 -2.5 -22.609 1 97.75 236 PHE B O 1
ATOM 5647 N N . LYS B 1 237 ? 13.484 -2.904 -23.734 1 96.12 237 LYS B N 1
ATOM 5648 C CA . LYS B 1 237 ? 12.906 -2.496 -25.016 1 96.12 237 LYS B CA 1
ATOM 5649 C C . LYS B 1 237 ? 11.711 -3.371 -25.391 1 96.12 237 LYS B C 1
ATOM 5651 O O . LYS B 1 237 ? 11.758 -4.594 -25.234 1 96.12 237 LYS B O 1
ATOM 5656 N N . GLY B 1 238 ? 10.594 -2.75 -25.75 1 95 238 GLY B N 1
ATOM 5657 C CA . GLY B 1 238 ? 9.422 -3.48 -26.203 1 95 238 GLY B CA 1
ATOM 5658 C C . GLY B 1 238 ? 8.391 -3.705 -25.125 1 95 238 GLY B C 1
ATOM 5659 O O . GLY B 1 238 ? 7.242 -4.043 -25.406 1 95 238 GLY B O 1
ATOM 5660 N N . LEU B 1 239 ? 8.742 -3.506 -23.875 1 96.88 239 LEU B N 1
ATOM 5661 C CA . LEU B 1 239 ? 7.848 -3.773 -22.766 1 96.88 239 LEU B CA 1
ATOM 5662 C C . LEU B 1 239 ? 7.035 -2.531 -22.406 1 96.88 239 LEU B C 1
ATOM 5664 O O . LEU B 1 239 ? 7.027 -2.104 -21.25 1 96.88 239 LEU B O 1
ATOM 5668 N N . ASN B 1 240 ? 6.266 -2.078 -23.344 1 94.38 240 ASN B N 1
ATOM 5669 C CA . ASN B 1 240 ? 5.555 -0.81 -23.219 1 94.38 240 ASN B CA 1
ATOM 5670 C C . ASN B 1 240 ? 4.359 -0.929 -22.281 1 94.38 240 ASN B C 1
ATOM 5672 O O . ASN B 1 240 ? 3.863 0.076 -21.766 1 94.38 240 ASN B O 1
ATOM 5676 N N . MET B 1 241 ? 3.924 -2.16 -21.984 1 94.62 241 MET B N 1
ATOM 5677 C CA . MET B 1 241 ? 2.732 -2.35 -21.172 1 94.62 241 MET B CA 1
ATOM 5678 C C . MET B 1 241 ? 3.107 -2.812 -19.766 1 94.62 241 MET B C 1
ATOM 5680 O O . MET B 1 241 ? 2.23 -3.078 -18.938 1 94.62 241 MET B O 1
ATOM 5684 N N . LEU B 1 242 ? 4.406 -2.854 -19.562 1 96.19 242 LEU B N 1
ATOM 5685 C CA . LEU B 1 242 ? 4.852 -3.355 -18.266 1 96.19 242 LEU B CA 1
ATOM 5686 C C . LEU B 1 242 ? 4.34 -2.469 -17.141 1 96.19 242 LEU B C 1
ATOM 5688 O O . LEU B 1 242 ? 4.496 -1.245 -17.188 1 96.19 242 LEU B O 1
ATOM 5692 N N . ASP B 1 243 ? 3.727 -3.107 -16.203 1 94 243 ASP B N 1
ATOM 5693 C CA . ASP B 1 243 ? 3.096 -2.424 -15.086 1 94 243 ASP B CA 1
ATOM 5694 C C . ASP B 1 243 ? 3.916 -2.596 -13.805 1 94 243 ASP B C 1
ATOM 5696 O O . ASP B 1 243 ? 4.023 -1.668 -13 1 94 243 ASP B O 1
ATOM 5700 N N . MET B 1 244 ? 4.426 -3.807 -13.602 1 93.12 244 MET B N 1
ATOM 5701 C CA . MET B 1 244 ? 5.184 -4.148 -12.406 1 93.12 244 MET B CA 1
ATOM 5702 C C . MET B 1 244 ? 6.512 -4.801 -12.766 1 93.12 244 MET B C 1
ATOM 5704 O O . MET B 1 244 ? 6.555 -5.742 -13.562 1 93.12 244 MET B O 1
ATOM 5708 N N . LEU B 1 245 ? 7.562 -4.289 -12.164 1 97.19 245 LEU B N 1
ATOM 5709 C CA . LEU B 1 245 ? 8.906 -4.824 -12.367 1 97.19 245 LEU B CA 1
ATOM 5710 C C . LEU B 1 245 ? 9.578 -5.133 -11.031 1 97.19 245 LEU B C 1
ATOM 5712 O O . LEU B 1 245 ? 9.75 -4.242 -10.203 1 97.19 245 LEU B O 1
ATOM 5716 N N . MET B 1 246 ? 9.898 -6.359 -10.852 1 94.75 246 MET B N 1
ATOM 5717 C CA . MET B 1 246 ? 10.555 -6.812 -9.625 1 94.75 246 MET B CA 1
ATOM 5718 C C . MET B 1 246 ? 12.023 -7.133 -9.883 1 94.75 246 MET B C 1
ATOM 5720 O O . MET B 1 246 ? 12.336 -8.062 -10.633 1 94.75 246 MET B O 1
ATOM 5724 N N . LEU B 1 247 ? 12.891 -6.379 -9.273 1 97.38 247 LEU B N 1
ATOM 5725 C CA . LEU B 1 247 ? 14.336 -6.523 -9.453 1 97.38 247 LEU B CA 1
ATOM 5726 C C . LEU B 1 247 ? 15.031 -6.695 -8.102 1 97.38 247 LEU B C 1
ATOM 5728 O O . LEU B 1 247 ? 16.25 -6.531 -8.008 1 97.38 247 LEU B O 1
ATOM 5732 N N . GLU B 1 248 ? 14.289 -7.012 -7.086 1 94.06 248 GLU B N 1
ATOM 5733 C CA . GLU B 1 248 ? 14.867 -7.102 -5.75 1 94.06 248 GLU B CA 1
ATOM 5734 C C . GLU B 1 248 ? 15.82 -8.289 -5.641 1 94.06 248 GLU B C 1
ATOM 5736 O O . GLU B 1 248 ? 15.75 -9.227 -6.434 1 94.06 248 GLU B O 1
ATOM 5741 N N . ASN B 1 249 ? 16.75 -8.281 -4.691 1 94.19 249 ASN B N 1
ATOM 5742 C CA . ASN B 1 249 ? 17.688 -9.344 -4.375 1 94.19 249 ASN B CA 1
ATOM 5743 C C . ASN B 1 249 ? 18.578 -9.688 -5.574 1 94.19 249 ASN B C 1
ATOM 5745 O O . ASN B 1 249 ? 18.672 -10.852 -5.965 1 94.19 249 ASN B O 1
ATOM 5749 N N . ASN B 1 250 ? 19.094 -8.68 -6.168 1 97.88 250 ASN B N 1
ATOM 5750 C CA . ASN B 1 250 ? 20.156 -8.773 -7.16 1 97.88 250 ASN B CA 1
ATOM 5751 C C . ASN B 1 250 ? 21.438 -8.102 -6.668 1 97.88 250 ASN B C 1
ATOM 5753 O O . ASN B 1 250 ? 21.688 -8.016 -5.465 1 97.88 250 ASN B O 1
ATOM 5757 N N . GLN B 1 251 ? 22.359 -7.758 -7.629 1 97.88 251 GLN B N 1
ATOM 5758 C CA . GLN B 1 251 ? 23.641 -7.164 -7.254 1 97.88 251 GLN B CA 1
ATOM 5759 C C . GLN B 1 251 ? 23.859 -5.836 -7.98 1 97.88 251 GLN B C 1
ATOM 5761 O O . GLN B 1 251 ? 24.969 -5.531 -8.398 1 97.88 251 GLN B O 1
ATOM 5766 N N . ILE B 1 252 ? 22.766 -5.133 -8.125 1 98.06 252 ILE B N 1
ATOM 5767 C CA . ILE B 1 252 ? 22.844 -3.873 -8.859 1 98.06 252 ILE B CA 1
ATOM 5768 C C . ILE B 1 252 ? 23.516 -2.812 -7.988 1 98.06 252 ILE B C 1
ATOM 5770 O O . ILE B 1 252 ? 23.125 -2.611 -6.832 1 98.06 252 ILE B O 1
ATOM 5774 N N . GLN B 1 253 ? 24.484 -2.082 -8.562 1 96.75 253 GLN B N 1
ATOM 5775 C CA . GLN B 1 253 ? 25.25 -1.13 -7.762 1 96.75 253 GLN B CA 1
ATOM 5776 C C . GLN B 1 253 ? 24.922 0.307 -8.148 1 96.75 253 GLN B C 1
ATOM 5778 O O . GLN B 1 253 ? 24.969 1.21 -7.312 1 96.75 253 GLN B O 1
ATOM 5783 N N . THR B 1 254 ? 24.672 0.447 -9.43 1 96.81 254 THR B N 1
ATOM 5784 C CA . THR B 1 254 ? 24.391 1.783 -9.938 1 96.81 254 THR B CA 1
ATOM 5785 C C . THR B 1 254 ? 23.203 1.752 -10.898 1 96.81 254 THR B C 1
ATOM 5787 O O . THR B 1 254 ? 23.062 0.815 -11.688 1 96.81 254 THR B O 1
ATOM 5790 N N . LEU B 1 255 ? 22.312 2.73 -10.742 1 97.38 255 LEU B N 1
ATOM 5791 C CA . LEU B 1 255 ? 21.281 2.953 -11.742 1 97.38 255 LEU B CA 1
ATOM 5792 C C . LEU B 1 255 ? 21.703 4.031 -12.734 1 97.38 255 LEU B C 1
ATOM 5794 O O . LEU B 1 255 ? 21.734 5.219 -12.391 1 97.38 255 LEU B O 1
ATOM 5798 N N . GLU B 1 256 ? 22 3.586 -13.953 1 96.88 256 GLU B N 1
ATOM 5799 C CA . GLU B 1 256 ? 22.469 4.5 -14.992 1 96.88 256 GLU B CA 1
ATOM 5800 C C . GLU B 1 256 ? 21.297 5.27 -15.602 1 96.88 256 GLU B C 1
ATOM 5802 O O . GLU B 1 256 ? 20.141 4.973 -15.328 1 96.88 256 GLU B O 1
ATOM 5807 N N . ALA B 1 257 ? 21.719 6.273 -16.422 1 97.12 257 ALA B N 1
ATOM 5808 C CA . ALA B 1 257 ? 20.719 7.137 -17.031 1 97.12 257 ALA B CA 1
ATOM 5809 C C . ALA B 1 257 ? 19.891 6.367 -18.062 1 97.12 257 ALA B C 1
ATOM 5811 O O . ALA B 1 257 ? 20.422 5.551 -18.812 1 97.12 257 ALA B O 1
ATOM 5812 N N . ASN B 1 258 ? 18.578 6.52 -18.031 1 97 258 ASN B N 1
ATOM 5813 C CA . ASN B 1 258 ? 17.641 6.137 -19.078 1 97 258 ASN B CA 1
ATOM 5814 C C . ASN B 1 258 ? 17.469 4.621 -19.156 1 97 258 ASN B C 1
ATOM 5816 O O . ASN B 1 258 ? 17.062 4.09 -20.188 1 97 258 ASN B O 1
ATOM 5820 N N . VAL B 1 259 ? 17.719 3.93 -18.062 1 97.06 259 VAL B N 1
ATOM 5821 C CA . VAL B 1 259 ? 17.672 2.471 -18.094 1 97.06 259 VAL B CA 1
ATOM 5822 C C . VAL B 1 259 ? 16.219 2.002 -18.078 1 97.06 259 VAL B C 1
ATOM 5824 O O . VAL B 1 259 ? 15.914 0.887 -18.516 1 97.06 259 VAL B O 1
ATOM 5827 N N . PHE B 1 260 ? 15.258 2.904 -17.625 1 97.62 260 PHE B N 1
ATOM 5828 C CA . PHE B 1 260 ? 13.844 2.545 -17.578 1 97.62 260 PHE B CA 1
ATOM 5829 C C . PHE B 1 260 ? 13.047 3.363 -18.594 1 97.62 260 PHE B C 1
ATOM 5831 O O . PHE B 1 260 ? 11.82 3.439 -18.5 1 97.62 260 PHE B O 1
ATOM 5838 N N . SER B 1 261 ? 13.656 3.969 -19.562 1 96.38 261 SER B N 1
ATOM 5839 C CA . SER B 1 261 ? 13.047 4.961 -20.453 1 96.38 261 SER B CA 1
ATOM 5840 C C . SER B 1 261 ? 11.93 4.348 -21.281 1 96.38 261 SER B C 1
ATOM 5842 O O . SER B 1 261 ? 11.016 5.051 -21.719 1 96.38 261 SER B O 1
ATOM 5844 N N . GLU B 1 262 ? 11.922 2.996 -21.453 1 95.44 262 GLU B N 1
ATOM 5845 C CA . GLU B 1 262 ? 10.922 2.34 -22.297 1 95.44 262 GLU B CA 1
ATOM 5846 C C . GLU B 1 262 ? 9.711 1.908 -21.484 1 95.44 262 GLU B C 1
ATOM 5848 O O . GLU B 1 262 ? 8.719 1.429 -22.047 1 95.44 262 GLU B O 1
ATOM 5853 N N . LEU B 1 263 ? 9.727 2.127 -20.203 1 97.5 263 LEU B N 1
ATOM 5854 C CA . LEU B 1 263 ? 8.688 1.612 -19.312 1 97.5 263 LEU B CA 1
ATOM 5855 C C . LEU B 1 263 ? 7.742 2.727 -18.891 1 97.5 263 LEU B C 1
ATOM 5857 O O . LEU B 1 263 ? 7.523 2.93 -17.688 1 97.5 263 LEU B O 1
ATOM 5861 N N . SER B 1 264 ? 7.086 3.383 -19.844 1 95.25 264 SER B N 1
ATOM 5862 C CA . SER B 1 264 ? 6.273 4.566 -19.594 1 95.25 264 SER B CA 1
ATOM 5863 C C . SER B 1 264 ? 5.016 4.211 -18.797 1 95.25 264 SER B C 1
ATOM 5865 O O . SER B 1 264 ? 4.414 5.078 -18.156 1 95.25 264 SER B O 1
ATOM 5867 N N . ASN B 1 265 ? 4.637 2.895 -18.766 1 93.88 265 ASN B N 1
ATOM 5868 C CA . ASN B 1 265 ? 3.418 2.486 -18.078 1 93.88 265 ASN B CA 1
ATOM 5869 C C . ASN B 1 265 ? 3.725 1.824 -16.75 1 93.88 265 ASN B C 1
ATOM 5871 O O . ASN B 1 265 ? 2.82 1.338 -16.062 1 93.88 265 ASN B O 1
ATOM 5875 N N . LEU B 1 266 ? 4.996 1.829 -16.359 1 95.88 266 LEU B N 1
ATOM 5876 C CA . LEU B 1 266 ? 5.391 1.145 -15.141 1 95.88 266 LEU B CA 1
ATOM 5877 C C . LEU B 1 266 ? 4.781 1.824 -13.914 1 95.88 266 LEU B C 1
ATOM 5879 O O . LEU B 1 266 ? 4.91 3.039 -13.75 1 95.88 266 LEU B O 1
ATOM 5883 N N . ASN B 1 267 ? 4.117 1.031 -13.148 1 92.62 267 ASN B N 1
ATOM 5884 C CA . ASN B 1 267 ? 3.449 1.534 -11.953 1 92.62 267 ASN B CA 1
ATOM 5885 C C . ASN B 1 267 ? 4.246 1.212 -10.688 1 92.62 267 ASN B C 1
ATOM 5887 O O . ASN B 1 267 ? 4.273 2.006 -9.75 1 92.62 267 ASN B O 1
ATOM 5891 N N . SER B 1 268 ? 4.805 0.058 -10.695 1 93.69 268 SER B N 1
ATOM 5892 C CA . SER B 1 268 ? 5.5 -0.433 -9.508 1 93.69 268 SER B CA 1
ATOM 5893 C C . SER B 1 268 ? 6.898 -0.93 -9.852 1 93.69 268 SER B C 1
ATOM 5895 O O . SER B 1 268 ? 7.066 -1.744 -10.766 1 93.69 268 SER B O 1
ATOM 5897 N N . LEU B 1 269 ? 7.863 -0.406 -9.148 1 97.5 269 LEU B N 1
ATOM 5898 C CA . LEU B 1 269 ? 9.258 -0.801 -9.297 1 97.5 269 LEU B CA 1
ATOM 5899 C C . LEU B 1 269 ? 9.859 -1.213 -7.957 1 97.5 269 LEU B C 1
ATOM 5901 O O . LEU B 1 269 ? 9.922 -0.404 -7.027 1 97.5 269 LEU B O 1
ATOM 5905 N N . ASN B 1 270 ? 10.219 -2.43 -7.859 1 95.75 270 ASN B N 1
ATOM 5906 C CA . ASN B 1 270 ? 10.859 -2.941 -6.656 1 95.75 270 ASN B CA 1
ATOM 5907 C C . ASN B 1 270 ? 12.336 -3.254 -6.898 1 95.75 270 ASN B C 1
ATOM 5909 O O . ASN B 1 270 ? 12.664 -4.199 -7.617 1 95.75 270 ASN B O 1
ATOM 5913 N N . ILE B 1 271 ? 13.211 -2.539 -6.34 1 97.62 271 ILE B N 1
ATOM 5914 C CA . ILE B 1 271 ? 14.648 -2.73 -6.48 1 97.62 271 ILE B CA 1
ATOM 5915 C C . ILE B 1 271 ? 15.297 -2.83 -5.102 1 97.62 271 ILE B C 1
ATOM 5917 O O . ILE B 1 271 ? 16.422 -2.379 -4.902 1 97.62 271 ILE B O 1
ATOM 5921 N N . LYS B 1 272 ? 14.609 -3.387 -4.176 1 95.38 272 LYS B N 1
ATOM 5922 C CA . LYS B 1 272 ? 15.117 -3.592 -2.822 1 95.38 272 LYS B CA 1
ATOM 5923 C C . LYS B 1 272 ? 16.219 -4.645 -2.803 1 95.38 272 LYS B C 1
ATOM 5925 O O . LYS B 1 272 ? 16.328 -5.461 -3.721 1 95.38 272 LYS B O 1
ATOM 5930 N N . HIS B 1 273 ? 17.031 -4.664 -1.753 1 95.12 273 HIS B N 1
ATOM 5931 C CA . HIS B 1 273 ? 18.047 -5.684 -1.492 1 95.12 273 HIS B CA 1
ATOM 5932 C C . HIS B 1 273 ? 19.016 -5.816 -2.664 1 95.12 273 HIS B C 1
ATOM 5934 O O . HIS B 1 273 ? 19.234 -6.918 -3.168 1 95.12 273 HIS B O 1
ATOM 5940 N N . ASN B 1 274 ? 19.453 -4.707 -3.092 1 97.75 274 ASN B N 1
ATOM 5941 C CA . ASN B 1 274 ? 20.594 -4.617 -4.004 1 97.75 274 ASN B CA 1
ATOM 5942 C C . ASN B 1 274 ? 21.781 -3.916 -3.354 1 97.75 274 ASN B C 1
ATOM 5944 O O . ASN B 1 274 ? 21.953 -3.982 -2.137 1 97.75 274 ASN B O 1
ATOM 5948 N N . ASP B 1 275 ? 22.703 -3.367 -4.098 1 97.62 275 ASP B N 1
ATOM 5949 C CA . ASP B 1 275 ? 23.859 -2.646 -3.594 1 97.62 275 ASP B CA 1
ATOM 5950 C C . ASP B 1 275 ? 23.938 -1.242 -4.188 1 97.62 275 ASP B C 1
ATOM 5952 O O . ASP B 1 275 ? 25.031 -0.753 -4.5 1 97.62 275 ASP B O 1
ATOM 5956 N N . ILE B 1 276 ? 22.734 -0.686 -4.293 1 97.81 276 ILE B N 1
ATOM 5957 C CA . ILE B 1 276 ? 22.672 0.586 -5.004 1 97.81 276 ILE B CA 1
ATOM 5958 C C . ILE B 1 276 ? 23.203 1.704 -4.113 1 97.81 276 ILE B C 1
ATOM 5960 O O . ILE B 1 276 ? 22.656 1.956 -3.033 1 97.81 276 ILE B O 1
ATOM 5964 N N . ALA B 1 277 ? 24.203 2.383 -4.609 1 96.19 277 ALA B N 1
ATOM 5965 C CA . ALA B 1 277 ? 24.797 3.5 -3.885 1 96.19 277 ALA B CA 1
ATOM 5966 C C . ALA B 1 277 ? 24.641 4.805 -4.66 1 96.19 277 ALA B C 1
ATOM 5968 O O . ALA B 1 277 ? 24.641 5.887 -4.074 1 96.19 277 ALA B O 1
ATOM 5969 N N . ASN B 1 278 ? 24.547 4.59 -5.969 1 94.69 278 ASN B N 1
ATOM 5970 C CA . ASN B 1 278 ? 24.453 5.766 -6.824 1 94.69 278 ASN B CA 1
ATOM 5971 C C . ASN B 1 278 ? 23.297 5.648 -7.82 1 94.69 278 ASN B C 1
ATOM 5973 O O . ASN B 1 278 ? 23.078 4.578 -8.391 1 94.69 278 ASN B O 1
ATOM 5977 N N . ILE B 1 279 ? 22.562 6.738 -7.934 1 96.94 279 ILE B N 1
ATOM 5978 C CA . ILE B 1 279 ? 21.469 6.832 -8.898 1 96.94 279 ILE B CA 1
ATOM 5979 C C . ILE B 1 279 ? 21.688 8.039 -9.805 1 96.94 279 ILE B C 1
ATOM 5981 O O . ILE B 1 279 ? 21.75 9.18 -9.328 1 96.94 279 ILE B O 1
ATOM 5985 N N . SER B 1 280 ? 21.781 7.77 -11.109 1 96.38 280 SER B N 1
ATOM 5986 C CA . SER B 1 280 ? 21.969 8.852 -12.078 1 96.38 280 SER B CA 1
ATOM 5987 C C . SER B 1 280 ? 20.766 9.789 -12.086 1 96.38 280 SER B C 1
ATOM 5989 O O . SER B 1 280 ? 19.641 9.383 -11.773 1 96.38 280 SER B O 1
ATOM 5991 N N . GLN B 1 281 ? 21 11.031 -12.445 1 94.94 281 GLN B N 1
ATOM 5992 C CA . GLN B 1 281 ? 19.969 12.062 -12.469 1 94.94 281 GLN B CA 1
ATOM 5993 C C . GLN B 1 281 ? 18.797 11.656 -13.359 1 94.94 281 GLN B C 1
ATOM 5995 O O . GLN B 1 281 ? 17.641 11.953 -13.047 1 94.94 281 GLN B O 1
ATOM 6000 N N . GLN B 1 282 ? 19.094 10.953 -14.406 1 96.44 282 GLN B N 1
ATOM 6001 C CA . GLN B 1 282 ? 18.062 10.57 -15.359 1 96.44 282 GLN B CA 1
ATOM 6002 C C . GLN B 1 282 ? 17.766 9.078 -15.266 1 96.44 282 GLN B C 1
ATOM 6004 O O . GLN B 1 282 ? 17.297 8.469 -16.234 1 96.44 282 GLN B O 1
ATOM 6009 N N . ALA B 1 283 ? 18 8.508 -14.094 1 96.81 283 ALA B N 1
ATOM 6010 C CA . ALA B 1 283 ? 17.812 7.066 -13.93 1 96.81 283 ALA B CA 1
ATOM 6011 C C . ALA B 1 283 ? 16.359 6.672 -14.125 1 96.81 283 ALA B C 1
ATOM 6013 O O . ALA B 1 283 ? 16.062 5.629 -14.711 1 96.81 283 ALA B O 1
ATOM 6014 N N . PHE B 1 284 ? 15.406 7.59 -13.656 1 97.56 284 PHE B N 1
ATOM 6015 C CA . PHE B 1 284 ? 13.984 7.25 -13.688 1 97.56 284 PHE B CA 1
ATOM 6016 C C . PHE B 1 284 ? 13.273 7.992 -14.812 1 97.56 284 PHE B C 1
ATOM 6018 O O . PHE B 1 284 ? 12.055 8.156 -14.781 1 97.56 284 PHE B O 1
ATOM 6025 N N . ALA B 1 285 ? 14.117 8.398 -15.805 1 96.5 285 ALA B N 1
ATOM 6026 C CA . ALA B 1 285 ? 13.508 8.992 -16.984 1 96.5 285 ALA B CA 1
ATOM 6027 C C . ALA B 1 285 ? 12.555 8.008 -17.672 1 96.5 285 ALA B C 1
ATOM 6029 O O . ALA B 1 285 ? 12.875 6.832 -17.828 1 96.5 285 ALA B O 1
ATOM 6030 N N . GLY B 1 286 ? 11.305 8.461 -18.016 1 95.69 286 GLY B N 1
ATOM 6031 C CA . GLY B 1 286 ? 10.297 7.625 -18.656 1 95.69 286 GLY B CA 1
ATOM 6032 C C . GLY B 1 286 ? 9.227 7.152 -17.688 1 95.69 286 GLY B C 1
ATOM 6033 O O . GLY B 1 286 ? 8.156 6.703 -18.109 1 95.69 286 GLY B O 1
ATOM 6034 N N . LEU B 1 287 ? 9.477 7.27 -16.344 1 96.56 287 LEU B N 1
ATOM 6035 C CA . LEU B 1 287 ? 8.57 6.738 -15.336 1 96.56 287 LEU B CA 1
ATOM 6036 C C . LEU B 1 287 ? 7.734 7.852 -14.711 1 96.56 287 LEU B C 1
ATOM 6038 O O . LEU B 1 287 ? 6.98 7.617 -13.766 1 96.56 287 LEU B O 1
ATOM 6042 N N . GLU B 1 288 ? 7.75 9.109 -15.172 1 93.62 288 GLU B N 1
ATOM 6043 C CA . GLU B 1 288 ? 7.246 10.328 -14.539 1 93.62 288 GLU B CA 1
ATOM 6044 C C . GLU B 1 288 ? 5.727 10.281 -14.383 1 93.62 288 GLU B C 1
ATOM 6046 O O . GLU B 1 288 ? 5.191 10.703 -13.359 1 93.62 288 GLU B O 1
ATOM 6051 N N . ASP B 1 289 ? 5.078 9.562 -15.25 1 88.25 289 ASP B N 1
ATOM 6052 C CA . ASP B 1 289 ? 3.633 9.742 -15.328 1 88.25 289 ASP B CA 1
ATOM 6053 C C . ASP B 1 289 ? 2.9 8.633 -14.586 1 88.25 289 ASP B C 1
ATOM 6055 O O . ASP B 1 289 ? 1.775 8.82 -14.117 1 88.25 289 ASP B O 1
ATOM 6059 N N . ASN B 1 290 ? 3.582 7.438 -14.43 1 90.06 290 ASN B N 1
ATOM 6060 C CA . ASN B 1 290 ? 2.762 6.32 -13.977 1 90.06 290 ASN B CA 1
ATOM 6061 C C . ASN B 1 290 ? 3.369 5.641 -12.75 1 90.06 290 ASN B C 1
ATOM 6063 O O . ASN B 1 290 ? 2.691 4.879 -12.062 1 90.06 290 ASN B O 1
ATOM 6067 N N . LEU B 1 291 ? 4.613 5.93 -12.43 1 95.44 291 LEU B N 1
ATOM 6068 C CA . LEU B 1 291 ? 5.234 5.25 -11.297 1 95.44 291 LEU B CA 1
ATOM 6069 C C . LEU B 1 291 ? 4.621 5.715 -9.984 1 95.44 291 LEU B C 1
ATOM 6071 O O . LEU B 1 291 ? 4.664 6.902 -9.656 1 95.44 291 LEU B O 1
ATOM 6075 N N . GLU B 1 292 ? 4.023 4.785 -9.25 1 92.81 292 GLU B N 1
ATOM 6076 C CA . GLU B 1 292 ? 3.369 5.117 -7.984 1 92.81 292 GLU B CA 1
ATOM 6077 C C . GLU B 1 292 ? 4.059 4.426 -6.812 1 92.81 292 GLU B C 1
ATOM 6079 O O . GLU B 1 292 ? 4.074 4.953 -5.695 1 92.81 292 GLU B O 1
ATOM 6084 N N . TRP B 1 293 ? 4.602 3.229 -7.078 1 92 293 TRP B N 1
ATOM 6085 C CA . TRP B 1 293 ? 5.211 2.416 -6.031 1 92 293 TRP B CA 1
ATOM 6086 C C . TRP B 1 293 ? 6.703 2.23 -6.285 1 92 293 TRP B C 1
ATOM 6088 O O . TRP B 1 293 ? 7.098 1.489 -7.188 1 92 293 TRP B O 1
ATOM 6098 N N . LEU B 1 294 ? 7.496 2.855 -5.465 1 97.5 294 LEU B N 1
ATOM 6099 C CA . LEU B 1 294 ? 8.945 2.754 -5.609 1 97.5 294 LEU B CA 1
ATOM 6100 C C . LEU B 1 294 ? 9.578 2.213 -4.332 1 97.5 294 LEU B C 1
ATOM 6102 O O . LEU B 1 294 ? 9.453 2.816 -3.266 1 97.5 294 LEU B O 1
ATOM 6106 N N . GLU B 1 295 ? 10.203 1.087 -4.414 1 96.5 295 GLU B N 1
ATOM 6107 C CA . GLU B 1 295 ? 10.859 0.452 -3.277 1 96.5 295 GLU B CA 1
ATOM 6108 C C . GLU B 1 295 ? 12.375 0.417 -3.461 1 96.5 295 GLU B C 1
ATOM 6110 O O . GLU B 1 295 ? 12.883 -0.363 -4.266 1 96.5 295 GLU B O 1
ATOM 6115 N N . LEU B 1 296 ? 13.047 1.206 -2.68 1 97.75 296 LEU B N 1
ATOM 6116 C CA . LEU B 1 296 ? 14.492 1.356 -2.75 1 97.75 296 LEU B CA 1
ATOM 6117 C C . LEU B 1 296 ? 15.148 0.937 -1.438 1 97.75 296 LEU B C 1
ATOM 6119 O O . LEU B 1 296 ? 16.312 1.27 -1.183 1 97.75 296 LEU B O 1
ATOM 6123 N N . GLY B 1 297 ? 14.43 0.2 -0.64 1 96.62 297 GLY B N 1
ATOM 6124 C CA . GLY B 1 297 ? 14.945 -0.209 0.658 1 96.62 297 GLY B CA 1
ATOM 6125 C C . GLY B 1 297 ? 16.078 -1.204 0.561 1 96.62 297 GLY B C 1
ATOM 6126 O O . GLY B 1 297 ? 16.281 -1.828 -0.484 1 96.62 297 GLY B O 1
ATOM 6127 N N . HIS B 1 298 ? 16.875 -1.39 1.631 1 96.06 298 HIS B N 1
ATOM 6128 C CA . HIS B 1 298 ? 17.969 -2.357 1.747 1 96.06 298 HIS B CA 1
ATOM 6129 C C . HIS B 1 298 ? 18.984 -2.168 0.636 1 96.06 298 HIS B C 1
ATOM 6131 O O . HIS B 1 298 ? 19.359 -3.129 -0.046 1 96.06 298 HIS B O 1
ATOM 6137 N N . ASN B 1 299 ? 19.297 -0.96 0.421 1 97.94 299 ASN B N 1
ATOM 6138 C CA . ASN B 1 299 ? 20.391 -0.575 -0.457 1 97.94 299 ASN B CA 1
ATOM 6139 C C . ASN B 1 299 ? 21.469 0.208 0.297 1 97.94 299 ASN B C 1
ATOM 6141 O O . ASN B 1 299 ? 21.672 -0.009 1.492 1 97.94 299 ASN B O 1
ATOM 6145 N N . ARG B 1 300 ? 22.281 1.017 -0.45 1 97.75 300 ARG B N 1
ATOM 6146 C CA . ARG B 1 300 ? 23.406 1.69 0.191 1 97.75 300 ARG B CA 1
ATOM 6147 C C . ARG B 1 300 ? 23.328 3.199 -0.018 1 97.75 300 ARG B C 1
ATOM 6149 O O . ARG B 1 300 ? 24.359 3.855 -0.211 1 97.75 300 ARG B O 1
ATOM 6156 N N . LEU B 1 301 ? 22.109 3.697 0.011 1 97.19 301 LEU B N 1
ATOM 6157 C CA . LEU B 1 301 ? 21.922 5.133 -0.177 1 97.19 301 LEU B CA 1
ATOM 6158 C C . LEU B 1 301 ? 22.281 5.895 1.097 1 97.19 301 LEU B C 1
ATOM 6160 O O . LEU B 1 301 ? 21.938 5.465 2.199 1 97.19 301 LEU B O 1
ATOM 6164 N N . ASP B 1 302 ? 22.969 7.016 0.919 1 95.69 302 ASP B N 1
ATOM 6165 C CA . ASP B 1 302 ? 23.375 7.789 2.092 1 95.69 302 ASP B CA 1
ATOM 6166 C C . ASP B 1 302 ? 22.562 9.078 2.197 1 95.69 302 ASP B C 1
ATOM 6168 O O . ASP B 1 302 ? 22.734 9.852 3.141 1 95.69 302 ASP B O 1
ATOM 6172 N N . HIS B 1 303 ? 21.797 9.398 1.27 1 95.19 303 HIS B N 1
ATOM 6173 C CA . HIS B 1 303 ? 20.891 10.531 1.262 1 95.19 303 HIS B CA 1
ATOM 6174 C C . HIS B 1 303 ? 19.641 10.227 0.437 1 95.19 303 HIS B C 1
ATOM 6176 O O . HIS B 1 303 ? 19.625 9.258 -0.333 1 95.19 303 HIS B O 1
ATOM 6182 N N . ILE B 1 304 ? 18.578 10.961 0.627 1 95 304 ILE B N 1
ATOM 6183 C CA . ILE B 1 304 ? 17.406 10.867 -0.231 1 95 304 ILE B CA 1
ATOM 6184 C C . ILE B 1 304 ? 17.75 11.398 -1.624 1 95 304 ILE B C 1
ATOM 6186 O O . ILE B 1 304 ? 18.234 12.516 -1.768 1 95 304 ILE B O 1
ATOM 6190 N N . PRO B 1 305 ? 17.547 10.602 -2.598 1 94.31 305 PRO B N 1
ATOM 6191 C CA . PRO B 1 305 ? 17.828 11.086 -3.953 1 94.31 305 PRO B CA 1
ATOM 6192 C C . PRO B 1 305 ? 16.734 12.008 -4.488 1 94.31 305 PRO B C 1
ATOM 6194 O O . PRO B 1 305 ? 16.109 11.703 -5.512 1 94.31 305 PRO B O 1
ATOM 6197 N N . SER B 1 306 ? 16.578 13.172 -3.932 1 92.81 306 SER B N 1
ATOM 6198 C CA . SER B 1 306 ? 15.508 14.109 -4.207 1 92.81 306 SER B CA 1
ATOM 6199 C C . SER B 1 306 ? 15.539 14.578 -5.66 1 92.81 306 SER B C 1
ATOM 6201 O O . SER B 1 306 ? 14.5 14.648 -6.316 1 92.81 306 SER B O 1
ATOM 6203 N N . HIS B 1 307 ? 16.641 14.859 -6.203 1 90.94 307 HIS B N 1
ATOM 6204 C CA . HIS B 1 307 ? 16.781 15.391 -7.555 1 90.94 307 HIS B CA 1
ATOM 6205 C C . HIS B 1 307 ? 16.281 14.391 -8.594 1 90.94 307 HIS B C 1
ATOM 6207 O O . HIS B 1 307 ? 15.742 14.781 -9.633 1 90.94 307 HIS B O 1
ATOM 6213 N N . VAL B 1 308 ? 16.469 13.102 -8.289 1 94.69 308 VAL B N 1
ATOM 6214 C CA . VAL B 1 308 ? 16.078 12.047 -9.219 1 94.69 308 VAL B CA 1
ATOM 6215 C C . VAL B 1 308 ? 14.578 11.773 -9.086 1 94.69 308 VAL B C 1
ATOM 6217 O O . VAL B 1 308 ? 13.922 11.383 -10.047 1 94.69 308 VAL B O 1
ATOM 6220 N N . LEU B 1 309 ? 14.031 12.094 -7.891 1 95.69 309 LEU B N 1
ATOM 6221 C CA . LEU B 1 309 ? 12.648 11.758 -7.574 1 95.69 309 LEU B CA 1
ATOM 6222 C C . LEU B 1 309 ? 11.711 12.906 -7.93 1 95.69 309 LEU B C 1
ATOM 6224 O O . LEU B 1 309 ? 10.508 12.711 -8.086 1 95.69 309 LEU B O 1
ATOM 6228 N N . ARG B 1 310 ? 12.156 14.133 -8.125 1 94.19 310 ARG B N 1
ATOM 6229 C CA . ARG B 1 310 ? 11.375 15.359 -8.297 1 94.19 310 ARG B CA 1
ATOM 6230 C C . ARG B 1 310 ? 10.43 15.242 -9.492 1 94.19 310 ARG B C 1
ATOM 6232 O O . ARG B 1 310 ? 9.281 15.688 -9.43 1 94.19 310 ARG B O 1
ATOM 6239 N N . PRO B 1 311 ? 10.859 14.492 -10.562 1 93 311 PRO B N 1
ATOM 6240 C CA . PRO B 1 311 ? 9.961 14.398 -11.711 1 93 311 PRO B CA 1
ATOM 6241 C C . PRO B 1 311 ? 8.82 13.406 -11.492 1 93 311 PRO B C 1
ATOM 6243 O O . PRO B 1 311 ? 7.871 13.367 -12.281 1 93 311 PRO B O 1
ATOM 6246 N N . LEU B 1 312 ? 8.898 12.594 -10.469 1 94.5 312 LEU B N 1
ATOM 6247 C CA . LEU B 1 312 ? 7.91 11.547 -10.234 1 94.5 312 LEU B CA 1
ATOM 6248 C C . LEU B 1 312 ? 6.715 12.094 -9.461 1 94.5 312 LEU B C 1
ATOM 6250 O O . LEU B 1 312 ? 6.594 11.867 -8.25 1 94.5 312 LEU B O 1
ATOM 6254 N N . ASN B 1 313 ? 5.762 12.641 -10.102 1 84.94 313 ASN B N 1
ATOM 6255 C CA . ASN B 1 313 ? 4.711 13.422 -9.453 1 84.94 313 ASN B CA 1
ATOM 6256 C C . ASN B 1 313 ? 3.564 12.531 -8.984 1 84.94 313 ASN B C 1
ATOM 6258 O O . ASN B 1 313 ? 2.645 13 -8.312 1 84.94 313 ASN B O 1
ATOM 6262 N N . ASN B 1 314 ? 3.594 11.242 -9.305 1 88.44 314 ASN B N 1
ATOM 6263 C CA . ASN B 1 314 ? 2.488 10.359 -8.945 1 88.44 314 ASN B CA 1
ATOM 6264 C C . ASN B 1 314 ? 2.91 9.32 -7.906 1 88.44 314 ASN B C 1
ATOM 6266 O O . ASN B 1 314 ? 2.166 8.383 -7.625 1 88.44 314 ASN B O 1
ATOM 6270 N N . LEU B 1 315 ? 4.078 9.57 -7.297 1 93.69 315 LEU B N 1
ATOM 6271 C CA . LEU B 1 315 ? 4.605 8.609 -6.336 1 93.69 315 LEU B CA 1
ATOM 6272 C C . LEU B 1 315 ? 3.723 8.539 -5.094 1 93.69 315 LEU B C 1
ATOM 6274 O O . LEU B 1 315 ? 3.482 9.555 -4.441 1 93.69 315 LEU B O 1
ATOM 6278 N N . ARG B 1 316 ? 3.217 7.387 -4.793 1 91.62 316 ARG B N 1
ATOM 6279 C CA . ARG B 1 316 ? 2.35 7.195 -3.635 1 91.62 316 ARG B CA 1
ATOM 6280 C C . ARG B 1 316 ? 3.104 6.52 -2.492 1 91.62 316 ARG B C 1
ATOM 6282 O O . ARG B 1 316 ? 2.854 6.809 -1.321 1 91.62 316 ARG B O 1
ATOM 6289 N N . GLN B 1 317 ? 3.957 5.617 -2.85 1 94.5 317 GLN B N 1
ATOM 6290 C CA . GLN B 1 317 ? 4.797 4.945 -1.861 1 94.5 317 GLN B CA 1
ATOM 6291 C C . GLN B 1 317 ? 6.277 5.148 -2.172 1 94.5 317 GLN B C 1
ATOM 6293 O O . GLN B 1 317 ? 6.707 4.977 -3.314 1 94.5 317 GLN B O 1
ATOM 6298 N N . LEU B 1 318 ? 6.992 5.57 -1.203 1 97.62 318 LEU B N 1
ATOM 6299 C CA . LEU B 1 318 ? 8.445 5.676 -1.255 1 97.62 318 LEU B CA 1
ATOM 6300 C C . LEU B 1 318 ? 9.086 4.902 -0.108 1 97.62 318 LEU B C 1
ATOM 6302 O O . LEU B 1 318 ? 9.008 5.32 1.049 1 97.62 318 LEU B O 1
ATOM 6306 N N . ASP B 1 319 ? 9.602 3.803 -0.467 1 97.25 319 ASP B N 1
ATOM 6307 C CA . ASP B 1 319 ? 10.242 2.932 0.515 1 97.25 319 ASP B CA 1
ATOM 6308 C C . ASP B 1 319 ? 11.758 3.088 0.485 1 97.25 319 ASP B C 1
ATOM 6310 O O . ASP B 1 319 ? 12.414 2.646 -0.461 1 97.25 319 ASP B O 1
ATOM 6314 N N . LEU B 1 320 ? 12.297 3.686 1.468 1 97.94 320 LEU B N 1
ATOM 6315 C CA . LEU B 1 320 ? 13.734 3.885 1.626 1 97.94 320 LEU B CA 1
ATOM 6316 C C . LEU B 1 320 ? 14.234 3.213 2.898 1 97.94 320 LEU B C 1
ATOM 6318 O O . LEU B 1 320 ? 15.242 3.641 3.477 1 97.94 320 LEU B O 1
ATOM 6322 N N . ASP B 1 321 ? 13.555 2.191 3.326 1 96.25 321 ASP B N 1
ATOM 6323 C CA . ASP B 1 321 ? 13.898 1.468 4.547 1 96.25 321 ASP B CA 1
ATOM 6324 C C . ASP B 1 321 ? 15.266 0.798 4.418 1 96.25 321 ASP B C 1
ATOM 6326 O O . ASP B 1 321 ? 15.641 0.336 3.336 1 96.25 321 ASP B O 1
ATOM 6330 N N . SER B 1 322 ? 16.016 0.759 5.516 1 96.25 322 SER B N 1
ATOM 6331 C CA . SER B 1 322 ? 17.266 -0.008 5.629 1 96.25 322 SER B CA 1
ATOM 6332 C C . SER B 1 322 ? 18.297 0.463 4.617 1 96.25 322 SER B C 1
ATOM 6334 O O . SER B 1 322 ? 18.844 -0.344 3.867 1 96.25 322 SER B O 1
ATOM 6336 N N . ASN B 1 323 ? 18.484 1.734 4.504 1 97.88 323 ASN B N 1
ATOM 6337 C CA . ASN B 1 323 ? 19.609 2.371 3.832 1 97.88 323 ASN B CA 1
ATOM 6338 C C . ASN B 1 323 ? 20.578 2.992 4.836 1 97.88 323 ASN B C 1
ATOM 6340 O O . ASN B 1 323 ? 20.703 2.521 5.965 1 97.88 323 ASN B O 1
ATOM 6344 N N . ARG B 1 324 ? 21.406 3.979 4.391 1 97.56 324 ARG B N 1
ATOM 6345 C CA . ARG B 1 324 ? 22.344 4.668 5.27 1 97.56 324 ARG B CA 1
ATOM 6346 C C . ARG B 1 324 ? 22.109 6.172 5.262 1 97.56 324 ARG B C 1
ATOM 6348 O O . ARG B 1 324 ? 23.047 6.957 5.23 1 97.56 324 ARG B O 1
ATOM 6355 N N . ILE B 1 325 ? 20.844 6.473 5.227 1 97.44 325 ILE B N 1
ATOM 6356 C CA . ILE B 1 325 ? 20.484 7.879 5.102 1 97.44 325 ILE B CA 1
ATOM 6357 C C . ILE B 1 325 ? 20.719 8.594 6.434 1 97.44 325 ILE B C 1
ATOM 6359 O O . ILE B 1 325 ? 20.281 8.117 7.484 1 97.44 325 ILE B O 1
ATOM 6363 N N . VAL B 1 326 ? 21.391 9.734 6.336 1 93.94 326 VAL B N 1
ATOM 6364 C CA . VAL B 1 326 ? 21.734 10.477 7.547 1 93.94 326 VAL B CA 1
ATOM 6365 C C . VAL B 1 326 ? 21.016 11.82 7.551 1 93.94 326 VAL B C 1
ATOM 6367 O O . VAL B 1 326 ? 20.5 12.258 8.586 1 93.94 326 VAL B O 1
ATOM 6370 N N . ASP B 1 327 ? 20.969 12.414 6.391 1 87.62 327 ASP B N 1
ATOM 6371 C CA . ASP B 1 327 ? 20.484 13.789 6.293 1 87.62 327 ASP B CA 1
ATOM 6372 C C . ASP B 1 327 ? 19.203 13.859 5.473 1 87.62 327 ASP B C 1
ATOM 6374 O O . ASP B 1 327 ? 19.078 13.203 4.434 1 87.62 327 ASP B O 1
ATOM 6378 N N . LEU B 1 328 ? 18.266 14.664 6.039 1 89.81 328 LEU B N 1
ATOM 6379 C CA . LEU B 1 328 ? 17.031 15 5.324 1 89.81 328 LEU B CA 1
ATOM 6380 C C . LEU B 1 328 ? 16.953 16.5 5.062 1 89.81 328 LEU B C 1
ATOM 6382 O O . LEU B 1 328 ? 16.578 17.266 5.949 1 89.81 328 LEU B O 1
ATOM 6386 N N . PRO B 1 329 ? 17.266 16.859 3.844 1 85.5 329 PRO B N 1
ATOM 6387 C CA . PRO B 1 329 ? 17.141 18.297 3.559 1 85.5 329 PRO B CA 1
ATOM 6388 C C . PRO B 1 329 ? 15.703 18.797 3.664 1 85.5 329 PRO B C 1
ATOM 6390 O O . PRO B 1 329 ? 14.766 18 3.598 1 85.5 329 PRO B O 1
ATOM 6393 N N . GLU B 1 330 ? 15.562 20.094 3.811 1 82.75 330 GLU B N 1
ATOM 6394 C CA . GLU B 1 330 ? 14.242 20.688 3.973 1 82.75 330 GLU B CA 1
ATOM 6395 C C . GLU B 1 330 ? 13.391 20.516 2.717 1 82.75 330 GLU B C 1
ATOM 6397 O O . GLU B 1 330 ? 12.164 20.406 2.797 1 82.75 330 GLU B O 1
ATOM 6402 N N . ASP B 1 331 ? 14.102 20.422 1.546 1 84.56 331 ASP B N 1
ATOM 6403 C CA . ASP B 1 331 ? 13.383 20.297 0.283 1 84.56 331 ASP B CA 1
ATOM 6404 C C . ASP B 1 331 ? 13.391 18.859 -0.217 1 84.56 331 ASP B C 1
ATOM 6406 O O . ASP B 1 331 ? 13.25 18.609 -1.415 1 84.56 331 ASP B O 1
ATOM 6410 N N . ALA B 1 332 ? 13.578 17.922 0.715 1 91.69 332 ALA B N 1
ATOM 6411 C CA . ALA B 1 332 ? 13.742 16.5 0.372 1 91.69 332 ALA B CA 1
ATOM 6412 C C . ALA B 1 332 ? 12.555 16 -0.437 1 91.69 332 ALA B C 1
ATOM 6414 O O . ALA B 1 332 ? 12.703 15.133 -1.302 1 91.69 332 ALA B O 1
ATOM 6415 N N . PHE B 1 333 ? 11.383 16.594 -0.21 1 93.5 333 PHE B N 1
ATOM 6416 C CA . PHE B 1 333 ? 10.18 16.047 -0.83 1 93.5 333 PHE B CA 1
ATOM 6417 C C . PHE B 1 333 ? 9.523 17.094 -1.731 1 93.5 333 PHE B C 1
ATOM 6419 O O . PHE B 1 333 ? 8.383 16.922 -2.154 1 93.5 333 PHE B O 1
ATOM 6426 N N . GLU B 1 334 ? 10.219 18.109 -2.037 1 86.94 334 GLU B N 1
ATOM 6427 C CA . GLU B 1 334 ? 9.703 19.172 -2.902 1 86.94 334 GLU B CA 1
ATOM 6428 C C . GLU B 1 334 ? 9.469 18.656 -4.32 1 86.94 334 GLU B C 1
ATOM 6430 O O . GLU B 1 334 ? 10.336 17.984 -4.895 1 86.94 334 GLU B O 1
ATOM 6435 N N . GLY B 1 335 ? 8.305 18.828 -4.852 1 83.19 335 GLY B N 1
ATOM 6436 C CA . GLY B 1 335 ? 8.023 18.516 -6.242 1 83.19 335 GLY B CA 1
ATOM 6437 C C . GLY B 1 335 ? 7.254 17.219 -6.418 1 83.19 335 GLY B C 1
ATOM 6438 O O . GLY B 1 335 ? 6.48 17.062 -7.367 1 83.19 335 GLY B O 1
ATOM 6439 N N . TYR B 1 336 ? 7.48 16.297 -5.473 1 88.12 336 TYR B N 1
ATOM 6440 C CA . TYR B 1 336 ? 6.859 14.984 -5.664 1 88.12 336 TYR B CA 1
ATOM 6441 C C . TYR B 1 336 ? 6.184 14.508 -4.383 1 88.12 336 TYR B C 1
ATOM 6443 O O . TYR B 1 336 ? 5.57 13.445 -4.359 1 88.12 336 TYR B O 1
ATOM 6451 N N . GLY B 1 337 ? 6.168 15.305 -3.395 1 89.12 337 GLY B N 1
ATOM 6452 C CA . GLY B 1 337 ? 5.695 14.898 -2.082 1 89.12 337 GLY B CA 1
ATOM 6453 C C . GLY B 1 337 ? 4.184 14.93 -1.956 1 89.12 337 GLY B C 1
ATOM 6454 O O . GLY B 1 337 ? 3.607 14.203 -1.147 1 89.12 337 GLY B O 1
ATOM 6455 N N . ASP B 1 338 ? 3.512 15.656 -2.717 1 83.94 338 ASP B N 1
ATOM 6456 C CA . ASP B 1 338 ? 2.082 15.898 -2.561 1 83.94 338 ASP B CA 1
ATOM 6457 C C . ASP B 1 338 ? 1.286 14.602 -2.674 1 83.94 338 ASP B C 1
ATOM 6459 O O . ASP B 1 338 ? 0.254 14.438 -2.02 1 83.94 338 ASP B O 1
ATOM 6463 N N . SER B 1 339 ? 1.843 13.641 -3.449 1 87.38 339 SER B N 1
ATOM 6464 C CA . SER B 1 339 ? 1.084 12.422 -3.727 1 87.38 339 SER B CA 1
ATOM 6465 C C . SER B 1 339 ? 1.514 11.289 -2.809 1 87.38 339 SER B C 1
ATOM 6467 O O . SER B 1 339 ? 0.866 10.234 -2.768 1 87.38 339 SER B O 1
ATOM 6469 N N . ILE B 1 340 ? 2.527 11.469 -1.984 1 94.12 340 ILE B N 1
ATOM 6470 C CA . ILE B 1 340 ? 3.074 10.383 -1.178 1 94.12 340 ILE B CA 1
ATOM 6471 C C . ILE B 1 340 ? 2.129 10.078 -0.018 1 94.12 340 ILE B C 1
ATOM 6473 O O . ILE B 1 340 ? 1.8 10.961 0.774 1 94.12 340 ILE B O 1
ATOM 6477 N N . LYS B 1 341 ? 1.717 8.844 0.033 1 90.69 341 LYS B N 1
ATOM 6478 C CA . LYS B 1 341 ? 0.854 8.352 1.104 1 90.69 341 LYS B CA 1
ATOM 6479 C C . LYS B 1 341 ? 1.653 7.559 2.135 1 90.69 341 LYS B C 1
ATOM 6481 O O . LYS B 1 341 ? 1.364 7.617 3.33 1 90.69 341 LYS B O 1
ATOM 6486 N N . PHE B 1 342 ? 2.602 6.832 1.599 1 92.88 342 PHE B N 1
ATOM 6487 C CA . PHE B 1 342 ? 3.381 5.93 2.438 1 92.88 342 PHE B CA 1
ATOM 6488 C C . PHE B 1 342 ? 4.867 6.238 2.328 1 92.88 342 PHE B C 1
ATOM 6490 O O . PHE B 1 342 ? 5.473 6.039 1.271 1 92.88 342 PHE B O 1
ATOM 6497 N N . LEU B 1 343 ? 5.43 6.672 3.426 1 97.12 343 LEU B N 1
ATOM 6498 C CA . LEU B 1 343 ? 6.848 7.004 3.457 1 97.12 343 LEU B CA 1
ATOM 6499 C C . LEU B 1 343 ? 7.582 6.152 4.488 1 97.12 343 LEU B C 1
ATOM 6501 O O . LEU B 1 343 ? 7.273 6.207 5.68 1 97.12 343 LEU B O 1
ATOM 6505 N N . MET B 1 344 ? 8.461 5.312 3.998 1 96.75 344 MET B N 1
ATOM 6506 C CA . MET B 1 344 ? 9.25 4.453 4.875 1 96.75 344 MET B CA 1
ATOM 6507 C C . MET B 1 344 ? 10.695 4.934 4.961 1 96.75 344 MET B C 1
ATOM 6509 O O . MET B 1 344 ? 11.445 4.84 3.986 1 96.75 344 MET B O 1
ATOM 6513 N N . LEU B 1 345 ? 11.055 5.414 6.125 1 97.5 345 LEU B N 1
ATOM 6514 C CA . LEU B 1 345 ? 12.406 5.898 6.383 1 97.5 345 LEU B CA 1
ATOM 6515 C C . LEU B 1 345 ? 13.039 5.164 7.562 1 97.5 345 LEU B C 1
ATOM 6517 O O . LEU B 1 345 ? 14.016 5.637 8.141 1 97.5 345 LEU B O 1
ATOM 6521 N N . ASN B 1 346 ? 12.453 4.023 7.949 1 95.62 346 ASN B N 1
ATOM 6522 C CA . ASN B 1 346 ? 12.945 3.26 9.094 1 95.62 346 ASN B CA 1
ATOM 6523 C C . ASN B 1 346 ? 14.281 2.596 8.789 1 95.62 346 ASN B C 1
ATOM 6525 O O . ASN B 1 346 ? 14.633 2.395 7.621 1 95.62 346 ASN B O 1
ATOM 6529 N N . ARG B 1 347 ? 15.055 2.264 9.812 1 96.31 347 ARG B N 1
ATOM 6530 C CA . ARG B 1 347 ? 16.328 1.56 9.75 1 96.31 347 ARG B CA 1
ATOM 6531 C C . ARG B 1 347 ? 17.328 2.307 8.867 1 96.31 347 ARG B C 1
ATOM 6533 O O . ARG B 1 347 ? 17.875 1.736 7.922 1 96.31 347 ARG B O 1
ATOM 6540 N N . ASN B 1 348 ? 17.422 3.568 9.141 1 97.94 348 ASN B N 1
ATOM 6541 C CA . ASN B 1 348 ? 18.453 4.453 8.602 1 97.94 348 ASN B CA 1
ATOM 6542 C C . ASN B 1 348 ? 19.297 5.062 9.719 1 97.94 348 ASN B C 1
ATOM 6544 O O . ASN B 1 348 ? 19.391 4.504 10.812 1 97.94 348 ASN B O 1
ATOM 6548 N N . ASN B 1 349 ? 20.078 6.113 9.414 1 97.81 349 ASN B N 1
ATOM 6549 C CA . ASN B 1 349 ? 20.906 6.793 10.398 1 97.81 349 ASN B CA 1
ATOM 6550 C C . ASN B 1 349 ? 20.5 8.25 10.57 1 97.81 349 ASN B C 1
ATOM 6552 O O . ASN B 1 349 ? 21.359 9.133 10.641 1 97.81 349 ASN B O 1
ATOM 6556 N N . ILE B 1 350 ? 19.203 8.438 10.586 1 97.31 350 ILE B N 1
ATOM 6557 C CA . ILE B 1 350 ? 18.688 9.805 10.664 1 97.31 350 ILE B CA 1
ATOM 6558 C C . ILE B 1 350 ? 18.797 10.312 12.102 1 97.31 350 ILE B C 1
ATOM 6560 O O . ILE B 1 350 ? 18.297 9.68 13.031 1 97.31 350 ILE B O 1
ATOM 6564 N N . LYS B 1 351 ? 19.391 11.492 12.25 1 94.56 351 LYS B N 1
ATOM 6565 C CA . LYS B 1 351 ? 19.625 12.039 13.586 1 94.56 351 LYS B CA 1
ATOM 6566 C C . LYS B 1 351 ? 18.656 13.188 13.883 1 94.56 351 LYS B C 1
ATOM 6568 O O . LYS B 1 351 ? 18.281 13.398 15.039 1 94.56 351 LYS B O 1
ATOM 6573 N N . PHE B 1 352 ? 18.359 13.93 12.867 1 91.5 352 PHE B N 1
ATOM 6574 C CA . PHE B 1 352 ? 17.469 15.07 13.047 1 91.5 352 PHE B CA 1
ATOM 6575 C C . PHE B 1 352 ? 16.594 15.281 11.812 1 91.5 352 PHE B C 1
ATOM 6577 O O . PHE B 1 352 ? 16.984 14.898 10.703 1 91.5 352 PHE B O 1
ATOM 6584 N N . ILE B 1 353 ? 15.445 15.805 12.078 1 92.31 353 ILE B N 1
ATOM 6585 C CA . ILE B 1 353 ? 14.523 16.203 11.016 1 92.31 353 ILE B CA 1
ATOM 6586 C C . ILE B 1 353 ? 14.156 17.672 11.172 1 92.31 353 ILE B C 1
ATOM 6588 O O . ILE B 1 353 ? 13.703 18.094 12.242 1 92.31 353 ILE B O 1
ATOM 6592 N N . LEU B 1 354 ? 14.305 18.328 10.078 1 83.25 354 LEU B N 1
ATOM 6593 C CA . LEU B 1 354 ? 14.039 19.766 10.117 1 83.25 354 LEU B CA 1
ATOM 6594 C C . LEU B 1 354 ? 12.539 20.047 10.078 1 83.25 354 LEU B C 1
ATOM 6596 O O . LEU B 1 354 ? 11.773 19.234 9.539 1 83.25 354 LEU B O 1
ATOM 6600 N N . PRO B 1 355 ? 11.836 21.094 10.695 1 74.62 355 PRO B N 1
ATOM 6601 C CA . PRO B 1 355 ? 10.406 21.391 10.844 1 74.62 355 PRO B CA 1
ATOM 6602 C C . PRO B 1 355 ? 9.672 21.422 9.508 1 74.62 355 PRO B C 1
ATOM 6604 O O . PRO B 1 355 ? 8.508 21.016 9.43 1 74.62 355 PRO B O 1
ATOM 6607 N N . MET B 1 356 ? 10.18 21.766 8.344 1 77.56 356 MET B N 1
ATOM 6608 C CA . MET B 1 356 ? 9.469 21.953 7.082 1 77.56 356 MET B CA 1
ATOM 6609 C C . MET B 1 356 ? 9.758 20.812 6.121 1 77.56 356 MET B C 1
ATOM 6611 O O . MET B 1 356 ? 9.242 20.781 5.004 1 77.56 356 MET B O 1
ATOM 6615 N N . THR B 1 357 ? 10.328 19.766 6.676 1 89.31 357 THR B N 1
ATOM 6616 C CA . THR B 1 357 ? 10.711 18.656 5.82 1 89.31 357 THR B CA 1
ATOM 6617 C C . THR B 1 357 ? 9.477 17.953 5.258 1 89.31 357 THR B C 1
ATOM 6619 O O . THR B 1 357 ? 9.461 17.578 4.086 1 89.31 357 THR B O 1
ATOM 6622 N N . PHE B 1 358 ? 8.445 17.906 6.074 1 92.5 358 PHE B N 1
ATOM 6623 C CA . PHE B 1 358 ? 7.266 17.156 5.684 1 92.5 358 PHE B CA 1
ATOM 6624 C C . PHE B 1 358 ? 6.176 18.078 5.168 1 92.5 358 PHE B C 1
ATOM 6626 O O . PHE B 1 358 ? 5.039 17.656 4.953 1 92.5 358 PHE B O 1
ATOM 6633 N N . PHE B 1 359 ? 6.5 19.344 4.867 1 83.25 359 PHE B N 1
ATOM 6634 C CA . PHE B 1 359 ? 5.523 20.375 4.543 1 83.25 359 PHE B CA 1
ATOM 6635 C C . PHE B 1 359 ? 4.777 20.031 3.262 1 83.25 359 PHE B C 1
ATOM 6637 O O . PHE B 1 359 ? 3.576 20.281 3.148 1 83.25 359 PHE B O 1
ATOM 6644 N N . GLU B 1 360 ? 5.484 19.344 2.338 1 83.5 360 GLU B N 1
ATOM 6645 C CA . GLU B 1 360 ? 4.91 19.109 1.016 1 83.5 360 GLU B CA 1
ATOM 6646 C C . GLU B 1 360 ? 4.148 17.781 0.97 1 83.5 360 GLU B C 1
ATOM 6648 O O . GLU B 1 360 ? 3.57 17.438 -0.06 1 83.5 360 GLU B O 1
ATOM 6653 N N . LEU B 1 361 ? 4.125 17.047 2.092 1 91.94 361 LEU B N 1
ATOM 6654 C CA . LEU B 1 361 ? 3.518 15.719 2.1 1 91.94 361 LEU B CA 1
ATOM 6655 C C . LEU B 1 361 ? 2.035 15.805 2.447 1 91.94 361 LEU B C 1
ATOM 6657 O O . LEU B 1 361 ? 1.604 15.273 3.475 1 91.94 361 LEU B O 1
ATOM 6661 N N . HIS B 1 362 ? 1.278 16.25 1.497 1 80.94 362 HIS B N 1
ATOM 6662 C CA . HIS B 1 362 ? -0.117 16.625 1.706 1 80.94 362 HIS B CA 1
ATOM 6663 C C . HIS B 1 362 ? -0.989 15.383 1.906 1 80.94 362 HIS B C 1
ATOM 6665 O O . HIS B 1 362 ? -2.045 15.461 2.539 1 80.94 362 HIS B O 1
ATOM 6671 N N . SER B 1 363 ? -0.557 14.242 1.432 1 86.56 363 SER B N 1
ATOM 6672 C CA . SER B 1 363 ? -1.407 13.055 1.424 1 86.56 363 SER B CA 1
ATOM 6673 C C . SER B 1 363 ? -0.845 11.969 2.33 1 86.56 363 SER B C 1
ATOM 6675 O O . SER B 1 363 ? -1.32 10.828 2.311 1 86.56 363 SER B O 1
ATOM 6677 N N . LEU B 1 364 ? 0.093 12.352 3.195 1 92 364 LEU B N 1
ATOM 6678 C CA . LEU B 1 364 ? 0.838 11.352 3.953 1 92 364 LEU B CA 1
ATOM 6679 C C . LEU B 1 364 ? -0.053 10.68 4.992 1 92 364 LEU B C 1
ATOM 6681 O O . LEU B 1 364 ? -0.681 11.359 5.809 1 92 364 LEU B O 1
ATOM 6685 N N . GLU B 1 365 ? -0.1 9.391 4.941 1 87.31 365 GLU B N 1
ATOM 6686 C CA . GLU B 1 365 ? -0.889 8.602 5.887 1 87.31 365 GLU B CA 1
ATOM 6687 C C . GLU B 1 365 ? 0.009 7.777 6.801 1 87.31 365 GLU B C 1
ATOM 6689 O O . GLU B 1 365 ? -0.288 7.609 7.988 1 87.31 365 GLU B O 1
ATOM 6694 N N . TRP B 1 366 ? 1.084 7.203 6.215 1 90.12 366 TRP B N 1
ATOM 6695 C CA . TRP B 1 366 ? 2.029 6.398 6.984 1 90.12 366 TRP B CA 1
ATOM 6696 C C . TRP B 1 366 ? 3.406 7.059 7.012 1 90.12 366 TRP B C 1
ATOM 6698 O O . TRP B 1 366 ? 3.947 7.418 5.965 1 90.12 366 TRP B O 1
ATOM 6708 N N . LEU B 1 367 ? 3.92 7.18 8.203 1 94.88 367 LEU B N 1
ATOM 6709 C CA . LEU B 1 367 ? 5.281 7.66 8.398 1 94.88 367 LEU B CA 1
ATOM 6710 C C . LEU B 1 367 ? 6.07 6.719 9.297 1 94.88 367 LEU B C 1
ATOM 6712 O O . LEU B 1 367 ? 5.812 6.645 10.5 1 94.88 367 LEU B O 1
ATOM 6716 N N . LYS B 1 368 ? 7.004 5.992 8.688 1 94.69 368 LYS B N 1
ATOM 6717 C CA . LYS B 1 368 ? 7.832 5.066 9.453 1 94.69 368 LYS B CA 1
ATOM 6718 C C . LYS B 1 368 ? 9.234 5.633 9.672 1 94.69 368 LYS B C 1
ATOM 6720 O O . LYS B 1 368 ? 9.977 5.855 8.711 1 94.69 368 LYS B O 1
ATOM 6725 N N . LEU B 1 369 ? 9.586 5.82 10.953 1 96.38 369 LEU B N 1
ATOM 6726 C CA . LEU B 1 369 ? 10.875 6.402 11.328 1 96.38 369 LEU B CA 1
ATOM 6727 C C . LEU B 1 369 ? 11.57 5.543 12.375 1 96.38 369 LEU B C 1
ATOM 6729 O O . LEU B 1 369 ? 12.516 5.996 13.031 1 96.38 369 LEU B O 1
ATOM 6733 N N . SER B 1 370 ? 11.117 4.266 12.555 1 94.62 370 SER B N 1
ATOM 6734 C CA . SER B 1 370 ? 11.688 3.406 13.586 1 94.62 370 SER B CA 1
ATOM 6735 C C . SER B 1 370 ? 13.133 3.049 13.281 1 94.62 370 SER B C 1
ATOM 6737 O O . SER B 1 370 ? 13.555 3.086 12.117 1 94.62 370 SER B O 1
ATOM 6739 N N . HIS B 1 371 ? 13.883 2.717 14.312 1 95 371 HIS B N 1
ATOM 6740 C CA . HIS B 1 371 ? 15.258 2.236 14.203 1 95 371 HIS B CA 1
ATOM 6741 C C . HIS B 1 371 ? 16.141 3.246 13.477 1 95 371 HIS B C 1
ATOM 6743 O O . HIS B 1 371 ? 16.828 2.896 12.516 1 95 371 HIS B O 1
ATOM 6749 N N . ASN B 1 372 ? 16 4.512 13.891 1 97.44 372 ASN B N 1
ATOM 6750 C CA . ASN B 1 372 ? 16.938 5.582 13.531 1 97.44 372 ASN B CA 1
ATOM 6751 C C . ASN B 1 372 ? 17.688 6.102 14.742 1 97.44 372 ASN B C 1
ATOM 6753 O O . ASN B 1 372 ? 17.828 5.398 15.75 1 97.44 372 ASN B O 1
ATOM 6757 N N . ASP B 1 373 ? 18.375 7.254 14.609 1 97.06 373 ASP B N 1
ATOM 6758 C CA . ASP B 1 373 ? 19.109 7.867 15.711 1 97.06 373 ASP B CA 1
ATOM 6759 C C . ASP B 1 373 ? 18.484 9.203 16.109 1 97.06 373 ASP B C 1
ATOM 6761 O O . ASP B 1 373 ? 19.203 10.156 16.422 1 97.06 373 ASP B O 1
ATOM 6765 N N . LEU B 1 374 ? 17.188 9.25 16.031 1 96.5 374 LEU B N 1
ATOM 6766 C CA . LEU B 1 374 ? 16.484 10.492 16.344 1 96.5 374 LEU B CA 1
ATOM 6767 C C . LEU B 1 374 ? 16.484 10.75 17.859 1 96.5 374 LEU B C 1
ATOM 6769 O O . LEU B 1 374 ? 16.062 9.898 18.641 1 96.5 374 LEU B O 1
ATOM 6773 N N . GLN B 1 375 ? 16.922 11.883 18.234 1 94.81 375 GLN B N 1
ATOM 6774 C CA . GLN B 1 375 ? 16.891 12.273 19.641 1 94.81 375 GLN B CA 1
ATOM 6775 C C . GLN B 1 375 ? 15.734 13.234 19.906 1 94.81 375 GLN B C 1
ATOM 6777 O O . GLN B 1 375 ? 15.266 13.344 21.047 1 94.81 375 GLN B O 1
ATOM 6782 N N . HIS B 1 376 ? 15.344 13.906 18.875 1 92.81 376 HIS B N 1
ATOM 6783 C CA . HIS B 1 376 ? 14.281 14.906 18.969 1 92.81 376 HIS B CA 1
ATOM 6784 C C . HIS B 1 376 ? 13.297 14.773 17.812 1 92.81 376 HIS B C 1
ATOM 6786 O O . HIS B 1 376 ? 13.68 14.438 16.688 1 92.81 376 HIS B O 1
ATOM 6792 N N . LEU B 1 377 ? 12.047 14.953 18.125 1 93.19 377 LEU B N 1
ATOM 6793 C CA . LEU B 1 377 ? 10.969 15.055 17.141 1 93.19 377 LEU B CA 1
ATOM 6794 C C . LEU B 1 377 ? 9.875 15.992 17.641 1 93.19 377 LEU B C 1
ATOM 6796 O O . LEU B 1 377 ? 8.977 15.57 18.375 1 93.19 377 LEU B O 1
ATOM 6800 N N . THR B 1 378 ? 9.984 17.188 17.141 1 86.75 378 THR B N 1
ATOM 6801 C CA . THR B 1 378 ? 9.102 18.219 17.672 1 86.75 378 THR B CA 1
ATOM 6802 C C . THR B 1 378 ? 7.754 18.203 16.953 1 86.75 378 THR B C 1
ATOM 6804 O O . THR B 1 378 ? 7.652 17.688 15.836 1 86.75 378 THR B O 1
ATOM 6807 N N . GLU B 1 379 ? 6.766 18.703 17.547 1 83.5 379 GLU B N 1
ATOM 6808 C CA . GLU B 1 379 ? 5.438 18.828 16.953 1 83.5 379 GLU B CA 1
ATOM 6809 C C . GLU B 1 379 ? 5.48 19.703 15.688 1 83.5 379 GLU B C 1
ATOM 6811 O O . GLU B 1 379 ? 4.738 19.453 14.734 1 83.5 379 GLU B O 1
ATOM 6816 N N . ASP B 1 380 ? 6.355 20.656 15.727 1 76.69 380 ASP B N 1
ATOM 6817 C CA . ASP B 1 380 ? 6.5 21.562 14.594 1 76.69 380 ASP B CA 1
ATOM 6818 C C . ASP B 1 380 ? 6.879 20.797 13.328 1 76.69 380 ASP B C 1
ATOM 6820 O O . ASP B 1 380 ? 6.469 21.156 12.227 1 76.69 380 ASP B O 1
ATOM 6824 N N . THR B 1 381 ? 7.598 19.797 13.539 1 86.56 381 THR B N 1
ATOM 6825 C CA . THR B 1 381 ? 8.086 19 12.414 1 86.56 381 THR B CA 1
ATOM 6826 C C . THR B 1 381 ? 6.953 18.172 11.805 1 86.56 381 THR B C 1
ATOM 6828 O O . THR B 1 381 ? 6.871 18.031 10.586 1 86.56 381 THR B O 1
ATOM 6831 N N . VAL B 1 382 ? 6.039 17.75 12.633 1 89.38 382 VAL B N 1
ATOM 6832 C CA . VAL B 1 382 ? 5.043 16.797 12.164 1 89.38 382 VAL B CA 1
ATOM 6833 C C . VAL B 1 382 ? 3.697 17.484 11.992 1 89.38 382 VAL B C 1
ATOM 6835 O O . VAL B 1 382 ? 2.775 16.938 11.383 1 89.38 382 VAL B O 1
ATOM 6838 N N . GLN B 1 383 ? 3.564 18.672 12.383 1 81.69 383 GLN B N 1
ATOM 6839 C CA . GLN B 1 383 ? 2.309 19.406 12.398 1 81.69 383 GLN B CA 1
ATOM 6840 C C . GLN B 1 383 ? 1.656 19.422 11.016 1 81.69 383 GLN B C 1
ATOM 6842 O O . GLN B 1 383 ? 0.449 19.188 10.891 1 81.69 383 GLN B O 1
ATOM 6847 N N . PRO B 1 384 ? 2.463 19.578 9.977 1 80.31 384 PRO B N 1
ATOM 6848 C CA . PRO B 1 384 ? 1.852 19.656 8.648 1 80.31 384 PRO B CA 1
ATOM 6849 C C . PRO B 1 384 ? 1.185 18.344 8.234 1 80.31 384 PRO B C 1
ATOM 6851 O O . PRO B 1 384 ? 0.342 18.328 7.332 1 80.31 384 PRO B O 1
ATOM 6854 N N . VAL B 1 385 ? 1.513 17.266 8.867 1 89.12 385 VAL B N 1
ATOM 6855 C CA . VAL B 1 385 ? 1.01 15.984 8.391 1 89.12 385 VAL B CA 1
ATOM 6856 C C . VAL B 1 385 ? 0.225 15.289 9.508 1 89.12 385 VAL B C 1
ATOM 6858 O O . VAL B 1 385 ? -0.33 14.211 9.305 1 89.12 385 VAL B O 1
ATOM 6861 N N . LEU B 1 386 ? 0.079 15.852 10.602 1 83 386 LEU B N 1
ATOM 6862 C CA . LEU B 1 386 ? -0.503 15.211 11.781 1 83 386 LEU B CA 1
ATOM 6863 C C . LEU B 1 386 ? -1.976 14.883 11.555 1 83 386 LEU B C 1
ATOM 6865 O O . LEU B 1 386 ? -2.479 13.875 12.047 1 83 386 LEU B O 1
ATOM 6869 N N . ASP B 1 387 ? -2.604 15.672 10.844 1 75.75 387 ASP B N 1
ATOM 6870 C CA . ASP B 1 387 ? -4.043 15.508 10.672 1 75.75 387 ASP B CA 1
ATOM 6871 C C . ASP B 1 387 ? -4.352 14.438 9.617 1 75.75 387 ASP B C 1
ATOM 6873 O O . ASP B 1 387 ? -5.48 13.953 9.539 1 75.75 387 ASP B O 1
ATOM 6877 N N . THR B 1 388 ? -3.346 14.047 8.812 1 80.56 388 THR B N 1
ATOM 6878 C CA . THR B 1 388 ? -3.561 13.039 7.789 1 80.56 388 THR B CA 1
ATOM 6879 C C . THR B 1 388 ? -2.992 11.688 8.227 1 80.56 388 THR B C 1
ATOM 6881 O O . THR B 1 388 ? -3.383 10.641 7.703 1 80.56 388 THR B O 1
ATOM 6884 N N . LEU B 1 389 ? -2.125 11.688 9.188 1 87 389 LEU B N 1
ATOM 6885 C CA . LEU B 1 389 ? -1.443 10.477 9.625 1 87 389 LEU B CA 1
ATOM 6886 C C . LEU B 1 389 ? -2.424 9.5 10.273 1 87 389 LEU B C 1
ATOM 6888 O O . LEU B 1 389 ? -3.213 9.898 11.141 1 87 389 LEU B O 1
ATOM 6892 N N . THR B 1 390 ? -2.328 8.312 9.711 1 78.88 390 THR B N 1
ATOM 6893 C CA . THR B 1 390 ? -3.074 7.227 10.344 1 78.88 390 THR B CA 1
ATOM 6894 C C . THR B 1 390 ? -2.127 6.254 11.039 1 78.88 390 THR B C 1
ATOM 6896 O O . THR B 1 390 ? -2.557 5.445 11.859 1 78.88 390 THR B O 1
ATOM 6899 N N . MET B 1 391 ? -0.886 6.379 10.664 1 84 391 MET B N 1
ATOM 6900 C CA . MET B 1 391 ? 0.146 5.555 11.289 1 84 391 MET B CA 1
ATOM 6901 C C . MET B 1 391 ? 1.47 6.309 11.367 1 84 391 MET B C 1
ATOM 6903 O O . MET B 1 391 ? 1.92 6.883 10.375 1 84 391 MET B O 1
ATOM 6907 N N . ILE B 1 392 ? 2.057 6.336 12.547 1 91 392 ILE B N 1
ATOM 6908 C CA . ILE B 1 392 ? 3.402 6.863 12.75 1 91 392 ILE B CA 1
ATOM 6909 C C . ILE B 1 392 ? 4.195 5.918 13.648 1 91 392 ILE B C 1
ATOM 6911 O O . ILE B 1 392 ? 3.703 5.48 14.695 1 91 392 ILE B O 1
ATOM 6915 N N . ASP B 1 393 ? 5.34 5.449 13.195 1 92.12 393 ASP B N 1
ATOM 6916 C CA . ASP B 1 393 ? 6.211 4.559 13.961 1 92.12 393 ASP B CA 1
ATOM 6917 C C . ASP B 1 393 ? 7.57 5.203 14.211 1 92.12 393 ASP B C 1
ATOM 6919 O O . ASP B 1 393 ? 8.367 5.363 13.281 1 92.12 393 ASP B O 1
ATOM 6923 N N . VAL B 1 394 ? 7.812 5.551 15.422 1 94.75 394 VAL B N 1
ATOM 6924 C CA . VAL B 1 394 ? 9.086 6.16 15.789 1 94.75 394 VAL B CA 1
ATOM 6925 C C . VAL B 1 394 ? 9.789 5.301 16.844 1 94.75 394 VAL B C 1
ATOM 6927 O O . VAL B 1 394 ? 10.609 5.805 17.609 1 94.75 394 VAL B O 1
ATOM 6930 N N . SER B 1 395 ? 9.438 4.008 16.891 1 93.25 395 SER B N 1
ATOM 6931 C CA . SER B 1 395 ? 10.016 3.111 17.891 1 93.25 395 SER B CA 1
ATOM 6932 C C . SER B 1 395 ? 11.508 2.904 17.641 1 93.25 395 SER B C 1
ATOM 6934 O O . SER B 1 395 ? 12 3.135 16.547 1 93.25 395 SER B O 1
ATOM 6936 N N . ASN B 1 396 ? 12.18 2.537 18.688 1 94.12 396 ASN B N 1
ATOM 6937 C CA . ASN B 1 396 ? 13.602 2.193 18.641 1 94.12 396 ASN B CA 1
ATOM 6938 C C . ASN B 1 396 ? 14.445 3.373 18.156 1 94.12 396 ASN B C 1
ATOM 6940 O O . ASN B 1 396 ? 15.258 3.232 17.25 1 94.12 396 ASN B O 1
ATOM 6944 N N . ASN B 1 397 ? 14.109 4.566 18.578 1 96 397 ASN B N 1
ATOM 6945 C CA . ASN B 1 397 ? 14.906 5.789 18.531 1 96 397 ASN B CA 1
ATOM 6946 C C . ASN B 1 397 ? 15.289 6.266 19.922 1 96 397 ASN B C 1
ATOM 6948 O O . ASN B 1 397 ? 14.547 6.059 20.891 1 96 397 ASN B O 1
ATOM 6952 N N . PRO B 1 398 ? 16.484 6.828 20.078 1 96.19 398 PRO B N 1
ATOM 6953 C CA . PRO B 1 398 ? 16.859 7.348 21.391 1 96.19 398 PRO B CA 1
ATOM 6954 C C . PRO B 1 398 ? 16.281 8.727 21.672 1 96.19 398 PRO B C 1
ATOM 6956 O O . PRO B 1 398 ? 17 9.664 22.016 1 96.19 398 PRO B O 1
ATOM 6959 N N . LEU B 1 399 ? 14.93 8.812 21.641 1 96.81 399 LEU B N 1
ATOM 6960 C CA . LEU B 1 399 ? 14.234 10.07 21.859 1 96.81 399 LEU B CA 1
ATOM 6961 C C . LEU B 1 399 ? 14.406 10.531 23.312 1 96.81 399 LEU B C 1
ATOM 6963 O O . LEU B 1 399 ? 14.375 9.719 24.234 1 96.81 399 LEU B O 1
ATOM 6967 N N . LYS B 1 400 ? 14.523 11.789 23.484 1 95.88 400 LYS B N 1
ATOM 6968 C CA . LYS B 1 400 ? 14.609 12.352 24.828 1 95.88 400 LYS B CA 1
ATOM 6969 C C . LYS B 1 400 ? 13.219 12.617 25.406 1 95.88 400 LYS B C 1
ATOM 6971 O O . LYS B 1 400 ? 12.336 13.102 24.703 1 95.88 400 LYS B O 1
ATOM 6976 N N . CYS B 1 401 ? 13.062 12.227 26.719 1 94.31 401 CYS B N 1
ATOM 6977 C CA . CYS B 1 401 ? 11.789 12.484 27.391 1 94.31 401 CYS B CA 1
ATOM 6978 C C . CYS B 1 401 ? 11.68 13.953 27.797 1 94.31 401 CYS B C 1
ATOM 6980 O O . CYS B 1 401 ? 12.039 14.312 28.922 1 94.31 401 CYS B O 1
ATOM 6982 N N . THR B 1 402 ? 11.219 14.719 26.938 1 90.44 402 THR B N 1
ATOM 6983 C CA . THR B 1 402 ? 10.992 16.141 27.172 1 90.44 402 THR B CA 1
ATOM 69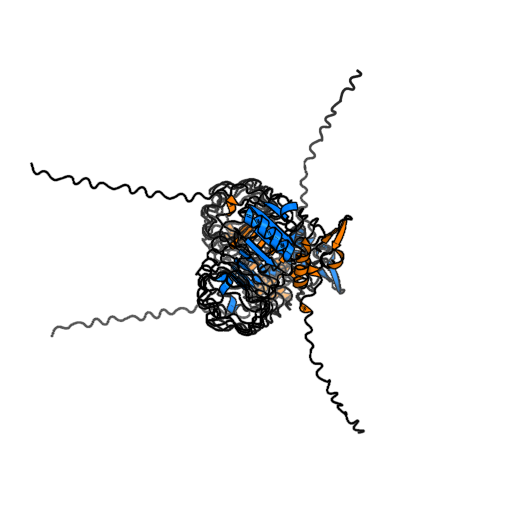84 C C . THR B 1 402 ? 9.586 16.547 26.734 1 90.44 402 THR B C 1
ATOM 6986 O O . THR B 1 402 ? 8.82 15.711 26.25 1 90.44 402 THR B O 1
ATOM 6989 N N . CYS B 1 403 ? 9.336 17.75 26.922 1 84.62 403 CYS B N 1
ATOM 6990 C CA . CYS B 1 403 ? 8.023 18.25 26.531 1 84.62 403 CYS B CA 1
ATOM 6991 C C . CYS B 1 403 ? 7.848 18.172 25.016 1 84.62 403 CYS B C 1
ATOM 6993 O O . CYS B 1 403 ? 6.723 18.125 24.516 1 84.62 403 CYS B O 1
ATOM 6995 N N . GLU B 1 404 ? 8.906 18 24.328 1 84.5 404 GLU B N 1
ATOM 6996 C CA . GLU B 1 404 ? 8.891 17.984 22.859 1 84.5 404 GLU B CA 1
ATOM 6997 C C . GLU B 1 404 ? 8.195 16.75 22.328 1 84.5 404 GLU B C 1
ATOM 6999 O O . GLU B 1 404 ? 7.719 16.734 21.188 1 84.5 404 GLU B O 1
ATOM 7004 N N . ILE B 1 405 ? 8.094 15.766 23.141 1 91 405 ILE B N 1
ATOM 7005 C CA . ILE B 1 405 ? 7.574 14.508 22.625 1 91 405 ILE B CA 1
ATOM 7006 C C . ILE B 1 405 ? 6.145 14.297 23.109 1 91 405 ILE B C 1
ATOM 7008 O O . ILE B 1 405 ? 5.492 13.312 22.75 1 91 405 ILE B O 1
ATOM 7012 N N . MET B 1 406 ? 5.59 15.258 23.844 1 88.25 406 MET B N 1
ATOM 7013 C CA . MET B 1 406 ? 4.27 15.109 24.438 1 88.25 406 MET B CA 1
ATOM 7014 C C . MET B 1 406 ? 3.184 15.047 23.375 1 88.25 406 MET B C 1
ATOM 7016 O O . MET B 1 406 ? 2.139 14.422 23.578 1 88.25 406 MET B O 1
ATOM 7020 N N . TRP B 1 407 ? 3.477 15.664 22.266 1 85.44 407 TRP B N 1
ATOM 7021 C CA . TRP B 1 407 ? 2.527 15.555 21.172 1 85.44 407 TRP B CA 1
ATOM 7022 C C . TRP B 1 407 ? 2.33 14.094 20.766 1 85.44 407 TRP B C 1
ATOM 7024 O O . TRP B 1 407 ? 1.211 13.672 20.469 1 85.44 407 TRP B O 1
ATOM 7034 N N . LEU B 1 408 ? 3.418 13.367 20.672 1 91.56 408 LEU B N 1
ATOM 7035 C CA . LEU B 1 408 ? 3.395 11.953 20.297 1 91.56 408 LEU B CA 1
ATOM 7036 C C . LEU B 1 408 ? 2.596 11.133 21.297 1 91.56 408 LEU B C 1
ATOM 7038 O O . LEU B 1 408 ? 1.859 10.219 20.922 1 91.56 408 LEU B O 1
ATOM 7042 N N . ARG B 1 409 ? 2.789 11.445 22.562 1 90.19 409 ARG B N 1
ATOM 7043 C CA . ARG B 1 409 ? 1.983 10.789 23.594 1 90.19 409 ARG B CA 1
ATOM 7044 C C . ARG B 1 409 ? 0.494 10.953 23.312 1 90.19 409 ARG B C 1
ATOM 7046 O O . ARG B 1 409 ? -0.264 9.984 23.344 1 90.19 409 ARG B O 1
ATOM 7053 N N . SER B 1 410 ? 0.159 12.18 23.078 1 84.38 410 SER B N 1
ATOM 7054 C CA . SER B 1 410 ? -1.239 12.492 22.812 1 84.38 410 SER B CA 1
ATOM 7055 C C . SER B 1 410 ? -1.738 11.773 21.562 1 84.38 410 SER B C 1
ATOM 7057 O O . SER B 1 410 ? -2.852 11.242 21.547 1 84.38 410 SER B O 1
ATOM 7059 N N . TRP B 1 411 ? -0.954 11.781 20.594 1 86.56 411 TRP B N 1
ATOM 7060 C CA . TRP B 1 411 ? -1.312 11.125 19.344 1 86.56 411 TRP B CA 1
ATOM 7061 C C . TRP B 1 411 ? -1.477 9.625 19.531 1 86.56 411 TRP B C 1
ATOM 7063 O O . TRP B 1 411 ? -2.449 9.031 19.062 1 86.56 411 TRP B O 1
ATOM 7073 N N . LEU B 1 412 ? -0.53 8.984 20.172 1 85.88 412 LEU B N 1
ATOM 7074 C CA . LEU B 1 412 ? -0.548 7.543 20.406 1 85.88 412 LEU B CA 1
ATOM 7075 C C . LEU B 1 412 ? -1.764 7.148 21.234 1 85.88 412 LEU B C 1
ATOM 7077 O O . LEU B 1 412 ? -2.342 6.078 21.031 1 85.88 412 LEU B O 1
ATOM 7081 N N . LYS B 1 413 ? -2.1 7.977 22.156 1 82.19 413 LYS B N 1
ATOM 7082 C CA . LYS B 1 413 ? -3.266 7.699 22.984 1 82.19 413 LYS B CA 1
ATOM 7083 C C . LYS B 1 413 ? -4.547 7.676 22.156 1 82.19 413 LYS B C 1
ATOM 7085 O O . LYS B 1 413 ? -5.438 6.863 22.406 1 82.19 413 LYS B O 1
ATOM 7090 N N . GLU B 1 414 ? -4.566 8.578 21.312 1 74.75 414 GLU B N 1
ATOM 7091 C CA . GLU B 1 414 ? -5.746 8.68 20.453 1 74.75 414 GLU B CA 1
ATOM 7092 C C . GLU B 1 414 ? -5.832 7.496 19.5 1 74.75 414 GLU B C 1
ATOM 7094 O O . GLU B 1 414 ? -6.93 7.027 19.188 1 74.75 414 GLU B O 1
ATOM 7099 N N . PHE B 1 415 ? -4.73 7.027 18.969 1 69.81 415 PHE B N 1
ATOM 7100 C CA . PHE B 1 415 ? -4.723 6.012 17.922 1 69.81 415 PHE B CA 1
ATOM 7101 C C . PHE B 1 415 ? -4.32 4.656 18.484 1 69.81 415 PHE B C 1
ATOM 7103 O O . PHE B 1 415 ? -4.312 3.654 17.766 1 69.81 415 PHE B O 1
ATOM 7110 N N . ALA B 1 416 ? -3.959 4.617 19.703 1 57.72 416 ALA B N 1
ATOM 7111 C CA . ALA B 1 416 ? -3.439 3.422 20.359 1 57.72 416 ALA B CA 1
ATOM 7112 C C . ALA B 1 416 ? -4.41 2.254 20.219 1 57.72 416 ALA B C 1
ATOM 7114 O O . ALA B 1 416 ? -3.996 1.091 20.234 1 57.72 416 ALA B O 1
ATOM 7115 N N . TRP B 1 417 ? -5.555 2.635 19.922 1 53.62 417 TRP B N 1
ATOM 7116 C CA . TRP B 1 417 ? -6.543 1.561 19.922 1 53.62 417 TRP B CA 1
ATOM 7117 C C . TRP B 1 417 ? -6.68 0.943 18.547 1 53.62 417 TRP B C 1
ATOM 7119 O O . TRP B 1 417 ? -7.375 -0.062 18.359 1 53.62 417 TRP B O 1
ATOM 7129 N N . THR B 1 418 ? -6.016 1.562 17.672 1 55.19 418 THR B N 1
ATOM 7130 C CA . THR B 1 418 ? -6.156 1.021 16.328 1 55.19 418 THR B CA 1
ATOM 7131 C C . THR B 1 418 ? -5.297 -0.229 16.156 1 55.19 418 THR B C 1
ATOM 7133 O O . THR B 1 418 ? -4.25 -0.364 16.797 1 55.19 418 THR B O 1
ATOM 7136 N N . GLU B 1 419 ? -5.777 -1.318 15.539 1 48.69 419 GLU B N 1
ATOM 7137 C CA . GLU B 1 419 ? -5.129 -2.602 15.297 1 48.69 419 GLU B CA 1
ATOM 7138 C C . GLU B 1 419 ? -3.742 -2.41 14.688 1 48.69 419 GLU B C 1
ATOM 7140 O O . GLU B 1 419 ? -2.812 -3.158 15 1 48.69 419 GLU B O 1
ATOM 7145 N N . THR B 1 420 ? -3.592 -1.451 13.883 1 50.06 420 THR B N 1
ATOM 7146 C CA . THR B 1 420 ? -2.309 -1.208 13.234 1 50.06 420 THR B CA 1
ATOM 7147 C C . THR B 1 420 ? -1.217 -0.955 14.266 1 50.06 420 THR B C 1
ATOM 7149 O O . THR B 1 420 ? -0.079 -1.397 14.102 1 50.06 420 THR B O 1
ATOM 7152 N N . TYR B 1 421 ? -1.548 -0.423 15.344 1 47.19 421 TYR B N 1
ATOM 7153 C CA . TYR B 1 421 ? -0.55 -0.005 16.328 1 47.19 421 TYR B CA 1
ATOM 7154 C C . TYR B 1 421 ? -0.235 -1.135 17.297 1 47.19 421 TYR B C 1
ATOM 7156 O O . TYR B 1 421 ? 0.854 -1.18 17.875 1 47.19 421 TYR B O 1
ATOM 7164 N N . LYS B 1 422 ? -1.139 -2.012 17.344 1 53.12 422 LYS B N 1
ATOM 7165 C CA . LYS B 1 422 ? -0.874 -3.123 18.25 1 53.12 422 LYS B CA 1
ATOM 7166 C C . LYS B 1 422 ? 0.297 -3.969 17.75 1 53.12 422 LYS B C 1
ATOM 7168 O O . LYS B 1 422 ? 0.941 -4.668 18.547 1 53.12 422 LYS B O 1
ATOM 7173 N N . SER B 1 423 ? 0.607 -3.801 16.578 1 54.97 423 SER B N 1
ATOM 7174 C CA . SER B 1 423 ? 1.665 -4.617 16 1 54.97 423 SER B CA 1
ATOM 7175 C C . SER B 1 423 ? 3.016 -3.912 16.078 1 54.97 423 SER B C 1
ATOM 7177 O O . SER B 1 423 ? 4.055 -4.516 15.797 1 54.97 423 SER B O 1
ATOM 7179 N N . PHE B 1 424 ? 3.027 -2.744 16.719 1 64.5 424 PHE B N 1
ATOM 7180 C CA . PHE B 1 424 ? 4.277 -1.995 16.75 1 64.5 424 PHE B CA 1
ATOM 7181 C C . PHE B 1 424 ? 5 -2.215 18.078 1 64.5 424 PHE B C 1
ATOM 7183 O O . PHE B 1 424 ? 4.379 -2.57 19.078 1 64.5 424 PHE B O 1
ATOM 7190 N N . ALA B 1 425 ? 6.355 -2.102 17.906 1 74.38 425 ALA B N 1
ATOM 7191 C CA . ALA B 1 425 ? 7.145 -2.002 19.141 1 74.38 425 ALA B CA 1
ATOM 7192 C C . ALA B 1 425 ? 6.699 -0.812 19.984 1 74.38 425 ALA B C 1
ATOM 7194 O O . ALA B 1 425 ? 6.117 0.144 19.453 1 74.38 425 ALA B O 1
ATOM 7195 N N . GLN B 1 426 ? 6.93 -0.947 21.219 1 82.62 426 GLN B N 1
ATOM 7196 C CA . GLN B 1 426 ? 6.602 0.141 22.125 1 82.62 426 GLN B CA 1
ATOM 7197 C C . GLN B 1 426 ? 7.395 1.4 21.797 1 82.62 426 GLN B C 1
ATOM 7199 O O . GLN B 1 426 ? 8.578 1.324 21.469 1 82.62 426 GLN B O 1
ATOM 7204 N N . HIS B 1 427 ? 6.738 2.518 21.797 1 90.75 427 HIS B N 1
ATOM 7205 C CA . HIS B 1 427 ? 7.41 3.805 21.641 1 90.75 427 HIS B CA 1
ATOM 7206 C C . HIS B 1 427 ? 7.961 4.301 22.984 1 90.75 427 HIS B C 1
ATOM 7208 O O . HIS B 1 427 ? 7.203 4.508 23.922 1 90.75 427 HIS B O 1
ATOM 7214 N N . THR B 1 428 ? 9.32 4.406 23.016 1 94.31 428 THR B N 1
ATOM 7215 C CA . THR B 1 428 ? 9.969 4.75 24.281 1 94.31 428 THR B CA 1
ATOM 7216 C C . THR B 1 428 ? 10.789 6.023 24.125 1 94.31 428 THR B C 1
ATOM 7218 O O . THR B 1 428 ? 11.016 6.504 23.016 1 94.31 428 THR B O 1
ATOM 7221 N N . CYS B 1 429 ? 11.195 6.637 25.219 1 95.81 429 CYS B N 1
ATOM 7222 C CA . CYS B 1 429 ? 12.117 7.77 25.297 1 95.81 429 CYS B CA 1
ATOM 7223 C C . CYS B 1 429 ? 13.109 7.578 26.438 1 95.81 429 CYS B C 1
ATOM 7225 O O . CYS B 1 429 ? 12.961 6.672 27.25 1 95.81 429 CYS B O 1
ATOM 7227 N N . ILE B 1 430 ? 14.156 8.391 26.375 1 96.06 430 ILE B N 1
ATOM 7228 C CA . ILE B 1 430 ? 15.227 8.297 27.359 1 96.06 430 ILE B CA 1
ATOM 7229 C C . ILE B 1 430 ? 15.195 9.516 28.281 1 96.06 430 ILE B C 1
ATOM 7231 O O . ILE B 1 430 ? 15.266 10.656 27.812 1 96.06 430 ILE B O 1
ATOM 7235 N N . THR B 1 431 ? 15.125 9.281 29.562 1 93 431 THR B N 1
ATOM 7236 C CA . THR B 1 431 ? 15.117 10.359 30.547 1 93 431 THR B CA 1
ATOM 7237 C C . THR B 1 431 ? 16.531 10.906 30.766 1 93 431 THR B C 1
ATOM 7239 O O . THR B 1 431 ? 17.5 10.375 30.234 1 93 431 THR B O 1
ATOM 7242 N N . GLU B 1 432 ? 16.594 11.969 31.531 1 88.38 432 GLU B N 1
ATOM 7243 C CA . GLU B 1 432 ? 17.875 12.594 31.844 1 88.38 432 GLU B CA 1
ATOM 7244 C C . GLU B 1 432 ? 18.812 11.609 32.562 1 88.38 432 GLU B C 1
ATOM 7246 O O . GLU B 1 432 ? 20.031 11.688 32.406 1 88.38 432 GLU B O 1
ATOM 7251 N N . ASN B 1 433 ? 18.25 10.664 33.281 1 88.38 433 ASN B N 1
ATOM 7252 C CA . ASN B 1 433 ? 19.016 9.664 34 1 88.38 433 ASN B CA 1
ATOM 7253 C C . ASN B 1 433 ? 19.281 8.43 33.125 1 88.38 433 ASN B C 1
ATOM 7255 O O . ASN B 1 433 ? 19.578 7.359 33.656 1 88.38 433 ASN B O 1
ATOM 7259 N N . SER B 1 434 ? 18.984 8.508 31.938 1 88.38 434 SER B N 1
ATOM 7260 C CA . SER B 1 434 ? 19.297 7.48 30.953 1 88.38 434 SER B CA 1
ATOM 7261 C C . SER B 1 434 ? 18.406 6.254 31.125 1 88.38 434 SER B C 1
ATOM 7263 O O . SER B 1 434 ? 18.844 5.125 30.875 1 88.38 434 SER B O 1
ATOM 7265 N N . ARG B 1 435 ? 17.281 6.5 31.719 1 91.69 435 ARG B N 1
ATOM 7266 C CA . ARG B 1 435 ? 16.297 5.426 31.828 1 91.69 435 ARG B CA 1
ATOM 7267 C C . ARG B 1 435 ? 15.312 5.453 30.656 1 91.69 435 ARG B C 1
ATOM 7269 O O . ARG B 1 435 ? 14.914 6.527 30.203 1 91.69 435 ARG B O 1
ATOM 7276 N N . THR B 1 436 ? 15.008 4.285 30.188 1 94.44 436 THR B N 1
ATOM 7277 C CA . THR B 1 436 ? 14.031 4.152 29.109 1 94.44 436 THR B CA 1
ATOM 7278 C C . THR B 1 436 ? 12.609 4.125 29.672 1 94.44 436 THR B C 1
ATOM 7280 O O . THR B 1 436 ? 12.32 3.373 30.594 1 94.44 436 THR B O 1
ATOM 7283 N N . GLU B 1 437 ? 11.789 4.941 29.156 1 94.81 4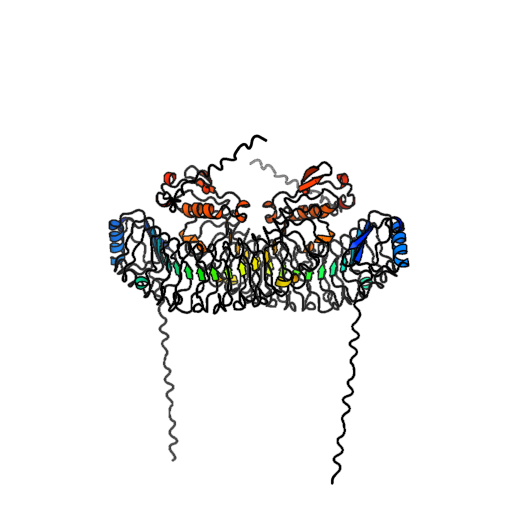37 GLU B N 1
ATOM 7284 C CA . GLU B 1 437 ? 10.398 5.027 29.594 1 94.81 437 GLU B CA 1
ATOM 7285 C C . GLU B 1 437 ? 9.445 4.926 28.406 1 94.81 437 GLU B C 1
ATOM 7287 O O . GLU B 1 437 ? 9.758 5.383 27.312 1 94.81 437 GLU B O 1
ATOM 7292 N N . ASP B 1 438 ? 8.32 4.32 28.734 1 94.06 438 ASP B N 1
ATOM 7293 C CA . ASP B 1 438 ? 7.246 4.27 27.75 1 94.06 438 ASP B CA 1
ATOM 7294 C C . ASP B 1 438 ? 6.598 5.641 27.562 1 94.06 438 ASP B C 1
ATOM 7296 O O . ASP B 1 438 ? 6.145 6.25 28.547 1 94.06 438 ASP B O 1
ATOM 7300 N N . ILE B 1 439 ? 6.461 6.105 26.375 1 93.44 439 ILE B N 1
ATOM 7301 C CA . ILE B 1 439 ? 5.945 7.438 26.094 1 93.44 439 ILE B CA 1
ATOM 7302 C C . ILE B 1 439 ? 4.496 7.547 26.562 1 93.44 439 ILE B C 1
ATOM 7304 O O . ILE B 1 439 ? 4.07 8.602 27.031 1 93.44 439 ILE B O 1
ATOM 7308 N N . LEU B 1 440 ? 3.756 6.555 26.5 1 90.38 440 LEU B N 1
ATOM 7309 C CA . LEU B 1 440 ? 2.35 6.555 26.891 1 90.38 440 LEU B CA 1
ATOM 7310 C C . LEU B 1 440 ? 2.203 6.742 28.391 1 90.38 440 LEU B C 1
ATOM 7312 O O . LEU B 1 440 ? 1.145 7.156 28.875 1 90.38 440 LEU B O 1
ATOM 7316 N N . GLU B 1 441 ? 3.229 6.438 29.141 1 91.06 441 GLU B N 1
ATOM 7317 C CA . GLU B 1 441 ? 3.178 6.492 30.594 1 91.06 441 GLU B CA 1
ATOM 7318 C C . GLU B 1 441 ? 3.73 7.816 31.125 1 91.06 441 GLU B C 1
ATOM 7320 O O . GLU B 1 441 ? 3.707 8.07 32.312 1 91.06 441 GLU B O 1
ATOM 7325 N N . LEU B 1 442 ? 4.109 8.672 30.219 1 91.88 442 LEU B N 1
ATOM 7326 C CA . LEU B 1 442 ? 4.668 9.953 30.641 1 91.88 442 LEU B CA 1
ATOM 7327 C C . LEU B 1 442 ? 3.604 10.836 31.281 1 91.88 442 LEU B C 1
ATOM 7329 O O . LEU B 1 442 ? 2.455 10.852 30.828 1 91.88 442 LEU B O 1
ATOM 7333 N N . LYS B 1 443 ? 4.012 11.492 32.344 1 89.5 443 LYS B N 1
ATOM 7334 C CA . LYS B 1 443 ? 3.129 12.422 33.062 1 89.5 443 LYS B CA 1
ATOM 7335 C C . LYS B 1 443 ? 3.561 13.867 32.812 1 89.5 443 LYS B C 1
ATOM 7337 O O . LYS B 1 443 ? 4.688 14.242 33.156 1 89.5 443 LYS B O 1
ATOM 7342 N N . PRO B 1 444 ? 2.695 14.648 32.344 1 86.25 444 PRO B N 1
ATOM 7343 C CA . PRO B 1 444 ? 3.033 16.047 32.031 1 86.25 444 PRO B CA 1
ATOM 7344 C C . PRO B 1 444 ? 3.572 16.797 33.25 1 86.25 444 PRO B C 1
ATOM 7346 O O . PRO B 1 444 ? 4.504 17.594 33.094 1 86.25 444 PRO B O 1
ATOM 7349 N N . ASP B 1 445 ? 3.025 16.5 34.375 1 83.44 445 ASP B N 1
ATOM 7350 C CA . ASP B 1 445 ? 3.426 17.219 35.594 1 83.44 445 ASP B CA 1
ATOM 7351 C C . ASP B 1 445 ? 4.859 16.859 36 1 83.44 445 ASP B C 1
ATOM 7353 O O . ASP B 1 445 ? 5.602 17.719 36.469 1 83.44 445 ASP B O 1
ATOM 7357 N N . VAL B 1 446 ? 5.152 15.688 35.688 1 83.94 446 VAL B N 1
ATOM 7358 C CA . VAL B 1 446 ? 6.484 15.211 36.062 1 83.94 446 VAL B CA 1
ATOM 7359 C C . VAL B 1 446 ? 7.523 15.805 35.125 1 83.94 446 VAL B C 1
ATOM 7361 O O . VAL B 1 446 ? 8.633 16.141 35.531 1 83.94 446 VAL B O 1
ATOM 7364 N N . LEU B 1 447 ? 7.145 16.016 33.938 1 85.38 447 LEU B N 1
ATOM 7365 C CA . LEU B 1 447 ? 8.07 16.5 32.938 1 85.38 447 LEU B CA 1
ATOM 7366 C C . LEU B 1 447 ? 8.062 18.031 32.875 1 85.38 447 LEU B C 1
ATOM 7368 O O . LEU B 1 447 ? 8.906 18.641 32.188 1 85.38 447 LEU B O 1
ATOM 7372 N N . GLY B 1 448 ? 7.16 18.578 33.719 1 78.25 448 GLY B N 1
ATOM 7373 C CA . GLY B 1 448 ? 7.07 20.031 33.688 1 78.25 448 GLY B CA 1
ATOM 7374 C C . GLY B 1 448 ? 6.391 20.578 32.469 1 78.25 448 GLY B C 1
ATOM 7375 O O . GLY B 1 448 ? 6.824 21.594 31.906 1 78.25 448 GLY B O 1
ATOM 7376 N N . CYS B 1 449 ? 5.52 19.781 32.031 1 78.62 449 CYS B N 1
ATOM 7377 C CA . CYS B 1 449 ? 4.785 20.188 30.844 1 78.62 449 CYS B CA 1
ATOM 7378 C C . CYS B 1 449 ? 3.34 20.531 31.188 1 78.62 449 CYS B C 1
ATOM 7380 O O . CYS B 1 449 ? 2.422 19.797 30.797 1 78.62 449 CYS B O 1
ATOM 7382 N N . PRO B 1 450 ? 3.055 21.547 31.938 1 70.12 450 PRO B N 1
ATOM 7383 C CA . PRO B 1 450 ? 1.703 21.828 32.406 1 70.12 450 PRO B CA 1
ATOM 7384 C C . PRO B 1 450 ? 0.697 22.031 31.297 1 70.12 450 PRO B C 1
ATOM 7386 O O . PRO B 1 450 ? -0.499 21.797 31.469 1 70.12 450 PRO B O 1
ATOM 7389 N N . GLU B 1 451 ? 1.154 22.438 30.188 1 66.81 451 GLU B N 1
ATOM 7390 C CA . GLU B 1 451 ? 0.259 22.672 29.062 1 66.81 451 GLU B CA 1
ATOM 7391 C C . GLU B 1 451 ? -0.4 21.375 28.594 1 66.81 451 GLU B C 1
ATOM 7393 O O . GLU B 1 451 ? -1.438 21.406 27.922 1 66.81 451 GLU B O 1
ATOM 7398 N N . TYR B 1 452 ? 0.215 20.359 28.953 1 70.38 452 TYR B N 1
ATOM 7399 C CA . TYR B 1 452 ? -0.321 19.078 28.516 1 70.38 452 TYR B CA 1
ATOM 7400 C C . TYR B 1 452 ? -1.102 18.391 29.625 1 70.38 452 TYR B C 1
ATOM 7402 O O . TYR B 1 452 ? -1.537 17.25 29.484 1 70.38 452 TYR B O 1
ATOM 7410 N N . SER B 1 453 ? -1.108 19 30.859 1 61.53 453 SER B N 1
ATOM 7411 C CA . SER B 1 453 ? -1.837 18.438 32 1 61.53 453 SER B CA 1
ATOM 7412 C C . SER B 1 453 ? -3.344 18.562 31.797 1 61.53 453 SER B C 1
ATOM 7414 O O . SER B 1 453 ? -4.113 17.766 32.344 1 61.53 453 SER B O 1
ATOM 7416 N N . ALA B 1 454 ? -3.943 19.594 31.234 1 53.66 454 ALA B N 1
ATOM 7417 C CA . ALA B 1 454 ? -5.387 19.797 31.141 1 53.66 454 ALA B CA 1
ATOM 7418 C C . ALA B 1 454 ? -6.023 18.766 30.203 1 53.66 454 ALA B C 1
ATOM 7420 O O . ALA B 1 454 ? -5.523 18.531 29.109 1 53.66 454 ALA B O 1
ATOM 7421 N N . ASP B 1 455 ? -6.492 17.719 30.75 1 51.03 455 ASP B N 1
ATOM 7422 C CA . ASP B 1 455 ? -7.359 16.844 29.953 1 51.03 455 ASP B CA 1
ATOM 7423 C C . ASP B 1 455 ? -8.438 17.656 29.25 1 51.03 455 ASP B C 1
ATOM 7425 O O . ASP B 1 455 ? -9.25 18.328 29.891 1 51.03 455 ASP B O 1
ATOM 7429 N N . PRO B 1 456 ? -8.227 18.094 28.016 1 41.41 456 PRO B N 1
ATOM 7430 C CA . PRO B 1 456 ? -9.266 18.984 27.484 1 41.41 456 PRO B CA 1
ATOM 7431 C C . PRO B 1 456 ? -10.68 18.531 27.844 1 41.41 456 PRO B C 1
ATOM 7433 O O . PRO B 1 456 ? -11.617 19.328 27.781 1 41.41 456 PRO B O 1
ATOM 7436 N N . LYS B 1 457 ? -11.055 17.312 27.453 1 45.16 457 LYS B N 1
ATOM 7437 C CA . LYS B 1 457 ? -12.469 16.953 27.531 1 45.16 457 LYS B CA 1
ATOM 7438 C C . LYS B 1 457 ? -12.992 17.047 28.953 1 45.16 457 LYS B C 1
ATOM 7440 O O . LYS B 1 457 ? -14.039 16.484 29.281 1 45.16 457 LYS B O 1
ATOM 7445 N N . ALA B 1 458 ? -12.266 17.484 29.797 1 36.69 458 ALA B N 1
ATOM 7446 C CA . ALA B 1 458 ? -12.977 17.438 31.078 1 36.69 458 ALA B CA 1
ATOM 7447 C C . ALA B 1 458 ? -14.203 18.344 31.062 1 36.69 458 ALA B C 1
ATOM 7449 O O . ALA B 1 458 ? -14.672 18.781 32.125 1 36.69 458 ALA B O 1
ATOM 7450 N N . VAL B 1 459 ? -14.562 19.078 30 1 35.38 459 VAL B N 1
ATOM 7451 C CA . VAL B 1 459 ? -15.875 19.656 30.25 1 35.38 459 VAL B CA 1
ATOM 7452 C C . VAL B 1 459 ? -16.891 18.531 30.484 1 35.38 459 VAL B C 1
ATOM 7454 O O . VAL B 1 459 ? -17.031 17.625 29.656 1 35.38 459 VAL B O 1
ATOM 7457 N N . ALA B 1 460 ? -17.5 18.484 31.672 1 34.19 460 ALA B N 1
ATOM 7458 C CA . ALA B 1 460 ? -18.469 17.703 32.438 1 34.19 460 ALA B CA 1
ATOM 7459 C C . ALA B 1 460 ? -19.734 17.469 31.641 1 34.19 460 ALA B C 1
ATOM 7461 O O . ALA B 1 460 ? -20.5 18.406 31.375 1 34.19 460 ALA B O 1
ATOM 7462 N N . ILE B 1 461 ? -19.844 16.625 30.641 1 32.62 461 ILE B N 1
ATOM 7463 C CA . ILE B 1 461 ? -21.219 16.219 30.344 1 32.62 461 ILE B CA 1
ATOM 7464 C C . ILE B 1 461 ? -21.922 15.805 31.641 1 32.62 461 ILE B C 1
ATOM 7466 O O . ILE B 1 461 ? -21.562 14.805 32.25 1 32.62 461 ILE B O 1
ATOM 7470 N N . SER B 1 462 ? -22.234 16.781 32.469 1 29.42 462 SER B N 1
ATOM 7471 C CA . SER B 1 462 ? -23.234 16.516 33.5 1 29.42 462 SER B CA 1
ATOM 7472 C C . SER B 1 462 ? -24.438 15.773 32.906 1 29.42 462 SER B C 1
ATOM 7474 O O . SER B 1 462 ? -25.188 16.344 32.125 1 29.42 462 SER B O 1
ATOM 7476 N N . THR B 1 463 ? -24.25 14.578 32.562 1 30.66 463 THR B N 1
ATOM 7477 C CA . THR B 1 463 ? -25.422 13.781 32.219 1 30.66 463 THR B CA 1
ATOM 7478 C C . THR B 1 463 ? -26.516 13.961 33.281 1 30.66 463 THR B C 1
ATOM 7480 O O . THR B 1 463 ? -26.234 13.836 34.5 1 30.66 463 THR B O 1
ATOM 7483 N N . PRO B 1 464 ? -27.547 14.781 33 1 30.42 464 PRO B N 1
ATOM 7484 C CA . PRO B 1 464 ? -28.641 14.773 33.969 1 30.42 464 PRO B CA 1
ATOM 7485 C C . PRO B 1 464 ? -29.031 13.367 34.406 1 30.42 464 PRO B C 1
ATOM 7487 O O . PRO B 1 464 ? -29.016 12.438 33.625 1 30.42 464 PRO B O 1
ATOM 7490 N N . VAL B 1 465 ? -28.703 12.992 35.625 1 30.64 465 VAL B N 1
ATOM 7491 C CA . VAL B 1 465 ? -29.125 11.789 36.344 1 30.64 465 VAL B CA 1
ATOM 7492 C C . VAL B 1 465 ? -30.609 11.555 36.156 1 30.64 465 VAL B C 1
ATOM 7494 O O . VAL B 1 465 ? -31.438 12.367 36.562 1 30.64 465 VAL B O 1
ATOM 7497 N N . VAL B 1 466 ? -30.953 11.109 34.906 1 30.23 466 VAL B N 1
ATOM 7498 C CA . VAL B 1 466 ? -32.375 10.773 34.875 1 30.23 466 VAL B CA 1
ATOM 7499 C C . VAL B 1 466 ? -32.75 9.898 36.062 1 30.23 466 VAL B C 1
ATOM 7501 O O . VAL B 1 466 ? -32.031 8.945 36.375 1 30.23 466 VAL B O 1
ATOM 7504 N N . PRO B 1 467 ? -33.531 10.445 36.969 1 30.38 467 PRO B N 1
ATOM 7505 C CA . PRO B 1 467 ? -34.031 9.703 38.125 1 30.38 467 PRO B CA 1
ATOM 7506 C C . PRO B 1 467 ? -34.531 8.305 37.781 1 30.38 467 PRO B C 1
ATOM 7508 O O . PRO B 1 467 ? -35.125 8.109 36.719 1 30.38 467 PRO B O 1
ATOM 7511 N N . GLY B 1 468 ? -33.656 7.262 38.062 1 27.05 468 GLY B N 1
ATOM 7512 C CA . GLY B 1 468 ? -34.031 5.852 37.969 1 27.05 468 GLY B CA 1
ATOM 7513 C C . GLY B 1 468 ? -35.438 5.559 38.469 1 27.05 468 GLY B C 1
ATOM 7514 O O . GLY B 1 468 ? -35.75 5.781 39.656 1 27.05 468 GLY B O 1
ATOM 7515 N N . VAL B 1 469 ? -36.438 5.953 37.688 1 27.14 469 VAL B N 1
ATOM 7516 C CA . VAL B 1 469 ? -37.75 5.477 38.062 1 27.14 469 VAL B CA 1
ATOM 7517 C C . VAL B 1 469 ? -37.719 3.977 38.344 1 27.14 469 VAL B C 1
ATOM 7519 O O . VAL B 1 469 ? -37.312 3.191 37.469 1 27.14 469 VAL B O 1
ATOM 7522 N N . THR B 1 470 ? -37.406 3.615 39.594 1 26.8 470 THR B N 1
ATOM 7523 C CA . THR B 1 470 ? -37.562 2.314 40.219 1 26.8 470 THR B CA 1
ATOM 7524 C C . THR B 1 470 ? -38.906 1.694 39.875 1 26.8 470 THR B C 1
ATOM 7526 O O . THR B 1 470 ? -39.969 2.17 40.312 1 26.8 470 THR B O 1
ATOM 7529 N N . VAL B 1 471 ? -39.094 1.46 38.531 1 26 471 VAL B N 1
ATOM 7530 C CA . VAL B 1 471 ? -40.344 0.758 38.281 1 26 471 VAL B CA 1
ATOM 7531 C C . VAL B 1 471 ? -40.375 -0.567 39.031 1 26 471 VAL B C 1
ATOM 7533 O O . VAL B 1 471 ? -39.5 -1.419 38.844 1 26 471 VAL B O 1
ATOM 7536 N N . PHE B 1 472 ? -40.844 -0.519 40.281 1 26.16 472 PHE B N 1
ATOM 7537 C CA . PHE B 1 472 ? -41.219 -1.607 41.188 1 26.16 472 PHE B CA 1
ATOM 7538 C C . PHE B 1 472 ? -42.156 -2.58 40.5 1 26.16 472 PHE B C 1
ATOM 7540 O O . PHE B 1 472 ? -43.281 -2.236 40.188 1 26.16 472 PHE B O 1
ATOM 7547 N N . LEU B 1 473 ? -41.594 -3.262 39.406 1 23.33 473 LEU B N 1
ATOM 7548 C CA . LEU B 1 473 ? -42.5 -4.32 38.938 1 23.33 473 LEU B CA 1
ATOM 7549 C C . LEU B 1 473 ? -42.781 -5.34 40.031 1 23.33 473 LEU B C 1
ATOM 7551 O O . LEU B 1 473 ? -41.844 -5.969 40.531 1 23.33 473 LEU B O 1
ATOM 7555 N N . THR B 1 474 ? -43.719 -5.016 40.875 1 24.7 474 THR B N 1
ATOM 7556 C CA . THR B 1 474 ? -44.406 -5.895 41.812 1 24.7 474 THR B CA 1
ATOM 7557 C C . THR B 1 474 ? -44.844 -7.18 41.125 1 24.7 474 THR B C 1
ATOM 7559 O O . THR B 1 474 ? -45.75 -7.152 40.25 1 24.7 474 THR B O 1
ATOM 7562 N N . ILE B 1 475 ? -43.844 -7.965 40.688 1 25.59 475 ILE B N 1
ATOM 7563 C CA . ILE B 1 475 ? -44.219 -9.312 40.281 1 25.59 475 ILE B CA 1
ATOM 7564 C C . ILE B 1 475 ? -45.031 -9.953 41.438 1 25.59 475 ILE B C 1
ATOM 7566 O O . ILE B 1 475 ? -44.562 -10.07 42.562 1 25.59 475 ILE B O 1
ATOM 7570 N N . VAL B 1 476 ? -46.344 -9.781 41.406 1 26.45 476 VAL B N 1
ATOM 7571 C CA . VAL B 1 476 ? -47.344 -10.5 42.188 1 26.45 476 VAL B CA 1
ATOM 7572 C C . VAL B 1 476 ? -47.062 -12.008 42.125 1 26.45 476 VAL B C 1
ATOM 7574 O O . VAL B 1 476 ? -46.875 -12.562 41.031 1 26.45 476 VAL B O 1
ATOM 7577 N N . SER B 1 477 ? -46.469 -12.578 43.219 1 25.94 477 SER B N 1
ATOM 7578 C CA . SER B 1 477 ? -46.344 -13.953 43.688 1 25.94 477 SER B CA 1
ATOM 7579 C C . SER B 1 477 ? -47.625 -14.734 43.469 1 25.94 477 SER B C 1
ATOM 7581 O O . SER B 1 477 ? -48.594 -14.516 44.188 1 25.94 477 SER B O 1
ATOM 7583 N N . LEU B 1 478 ? -48.281 -14.672 42.281 1 24.48 478 LEU B N 1
ATOM 7584 C CA . LEU B 1 478 ? -49.438 -15.562 42.312 1 24.48 478 LEU B CA 1
ATOM 7585 C C . LEU B 1 478 ? -49.031 -16.969 42.719 1 24.48 478 LEU B C 1
ATOM 7587 O O . LEU B 1 478 ? -48.062 -17.531 42.219 1 24.48 478 LEU B O 1
ATOM 7591 N N . MET B 1 479 ? -49.375 -17.375 44.031 1 26.83 479 MET B N 1
ATOM 7592 C CA . MET B 1 479 ? -49.594 -18.578 44.812 1 26.83 479 MET B CA 1
ATOM 7593 C C . MET B 1 479 ? -50.312 -19.656 44 1 26.83 479 MET B C 1
ATOM 7595 O O . MET B 1 479 ? -50.469 -20.781 44.469 1 26.83 479 MET B O 1
ATOM 7599 N N . LEU B 1 480 ? -50.469 -19.719 42.688 1 23.84 480 LEU B N 1
ATOM 7600 C CA . LEU B 1 480 ? -50.969 -21.062 42.469 1 23.84 480 LEU B CA 1
ATOM 7601 C C . LEU B 1 480 ? -49.844 -22.078 42.438 1 23.84 480 LEU B C 1
ATOM 7603 O O . LEU B 1 480 ? -48.781 -21.812 41.906 1 23.84 480 LEU B O 1
#

pLDDT: mean 83.7, std 20.78, range [22.66, 98.19]

Solvent-accessible surface area (backbone atoms only — not comparable to full-atom values): 47120 Å² total; per-residue (Å²): 134,82,78,75,76,76,77,75,74,74,73,75,74,71,75,74,72,70,73,70,72,69,72,68,68,76,68,79,62,67,59,67,59,53,84,69,26,44,65,30,41,59,43,80,44,99,83,34,23,34,35,40,35,49,75,53,55,60,68,46,49,52,51,19,51,51,50,44,28,74,62,61,40,69,31,36,31,41,37,40,36,54,29,74,37,48,58,42,49,63,52,69,44,54,60,40,42,38,30,29,40,34,47,30,42,16,52,30,52,44,60,34,54,48,23,47,51,65,29,14,82,48,24,29,33,41,32,48,24,45,27,48,29,49,52,74,55,34,70,27,45,29,60,27,49,41,25,28,33,43,35,45,25,39,26,49,29,33,51,42,46,68,36,40,45,30,45,23,44,40,26,26,33,40,33,42,31,40,27,48,29,53,45,60,38,75,46,22,61,39,57,36,32,85,43,36,29,36,41,30,51,20,38,28,48,29,50,54,75,53,63,49,50,75,42,47,50,24,26,35,41,32,48,22,39,28,49,29,43,59,68,48,71,61,49,46,40,48,24,50,45,21,29,36,40,35,46,24,40,29,47,31,35,53,43,46,61,40,35,40,43,50,27,47,45,23,29,32,42,34,48,24,41,30,48,33,55,46,71,35,71,40,24,58,36,43,27,38,80,37,27,25,37,42,33,52,19,38,29,49,31,53,47,74,65,33,80,46,44,30,64,27,49,44,22,28,34,44,31,46,26,38,29,48,27,38,58,57,53,54,64,50,34,53,72,21,18,51,43,23,28,35,42,32,50,21,39,28,48,32,41,57,70,46,67,47,33,44,56,45,24,71,45,25,27,35,42,34,44,24,40,27,50,28,41,62,65,47,52,72,35,42,54,70,30,56,88,52,44,79,40,76,38,60,21,62,23,65,21,48,65,46,65,52,39,48,57,55,30,56,49,44,64,71,47,53,77,40,72,78,48,67,60,51,71,72,48,43,22,31,38,97,84,69,43,79,40,54,42,79,72,62,51,34,72,81,65,68,26,64,82,66,54,65,67,75,79,67,71,69,79,73,66,76,76,68,78,78,77,77,74,76,76,76,77,77,79,75,83,123,134,84,75,76,76,77,77,75,76,74,74,74,75,73,74,73,72,72,73,70,71,70,71,69,67,74,69,79,65,68,58,66,61,53,85,68,27,44,66,31,40,58,43,81,46,98,85,33,23,34,33,41,37,49,74,52,56,59,67,46,49,52,51,21,50,50,50,44,29,76,62,60,41,68,31,35,30,40,36,38,38,54,29,72,39,48,58,41,48,63,52,69,45,54,59,40,42,38,29,30,40,36,47,30,41,18,50,30,50,43,59,34,52,49,23,44,51,65,29,15,82,47,24,29,33,43,33,49,25,43,27,49,28,52,53,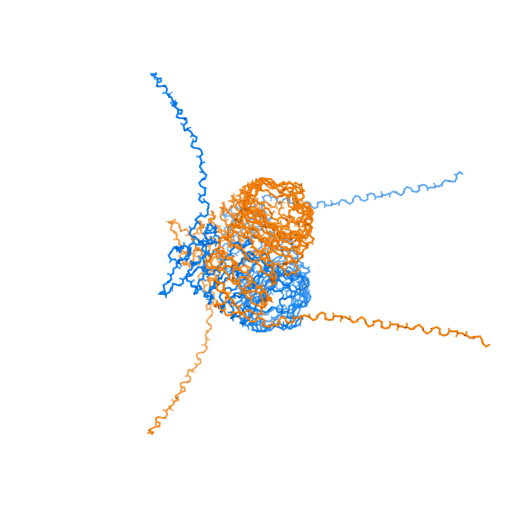75,55,33,71,26,45,29,59,26,49,43,24,28,34,42,34,44,26,39,27,47,28,33,53,43,47,69,35,40,45,30,45,24,44,39,25,26,34,39,33,43,30,40,28,49,28,52,45,60,37,75,46,20,60,39,57,36,33,84,43,34,30,35,40,32,51,21,36,28,48,30,51,55,74,52,64,48,50,74,42,46,50,23,26,34,42,33,46,21,39,28,48,30,43,59,69,46,69,63,48,46,41,50,24,51,46,22,28,36,41,35,46,24,40,30,48,30,35,51,43,46,60,40,35,40,44,51,27,48,44,23,28,33,42,35,48,25,42,30,48,33,55,46,70,36,72,40,24,57,35,41,27,38,79,37,27,24,36,41,33,53,20,36,28,47,30,52,48,75,64,33,80,46,44,32,65,29,50,44,23,28,32,45,33,45,27,38,30,48,27,38,59,58,54,56,64,51,34,53,71,20,17,52,44,23,29,35,41,31,49,21,38,27,48,31,43,58,70,51,50,56,32,44,58,46,25,71,46,26,26,37,44,35,44,23,43,28,49,27,40,63,64,46,52,68,31,44,54,69,29,55,88,51,45,78,42,77,38,61,20,62,24,65,21,48,66,47,65,52,37,47,57,56,32,55,50,44,65,70,47,53,78,38,72,77,49,67,60,50,72,72,50,45,22,30,36,97,84,70,43,79,40,54,43,79,72,62,51,33,71,80,64,68,26,62,83,65,54,65,63,76,74,64,69,72,78,72,66,76,77,69,76,78,74,76,74,75,75,76,75,74,78,74,82,122

Radius of gyration: 34.44 Å; Cα contacts (8 Å, |Δi|>4): 2369; chains: 2; bounding box: 120×104×117 Å

Foldseek 3Di:
DPCPPPPPPPPPPPPPPPPPPPPPPPDQPDDDDCVQLPPWDWDADPVGIAIEHEDDAPVSNLNSLVSCLVVLGAHAEYEYDCAAPQEQDACSNPSYAYAEYAYANRQHAYYDLRSCQNNQARYAEYHHEHYAYQAQNQSNQQSNARHAYYHHEHYAHAEQDACSNANNQNHAYYEHEQYAHAYYDQRSNPNHHQRHAEYAPEQYAYQAQHNPQRNLNYAYYHHYNYAHADQDACSCHNPQNHAEYHHDNYAHAEQDANSCQSHLQHAEYAHAHYAHAYYDLRSCHNPLPHHAHYAHDHYAYQAQPQSSCLSNQQHAEDHHHQYAHADQDLCSCPNRQCRHAYYHPDNYAYADDDFNSNVNNNQHAEAEHDNYAYQADACRRCVNCLVNYLYYHHHHYAYAPALRCLVVLVSCVVNVPPPVNVPGDFHWYAYPVRDIGGSVPDDCVVRVNVVSNPPPPPPDPPPPPPPPPPPPPPPPPPPD/DPCPPPPPPPPPPPPPPPPPPPPPPPDQPDDDDCVQLPPKDWDADPVHIAIEHEDDAPVSNLNSLVSCLVVLGAHAEYEYDCAAPQEQDACSNPSYAYAEYAYANRQHAYYDLRSCQNNQARYAEYHHEHYAYQAQPQSNQQSNARHAYYHHEHYAHAEQDACSNANNQNHAYYEHEQYAHAYYDQRSNPNHHQRHAEYHPEQYAYQAQHNPQVNLNYAYYHHYNYAHADQDACSCHNPQNHAEYHHDNYAHAEQDANSCQSHLQHAEYAHAHYAHAYYDLRSCHNPLPHHAHYAHDNYAYQAQPQSSCLSNQQHAEDHHHQYAHADQDLCSCPNRQCRHAYYHPDNYAYADDDLNNNQNNQQHAEAEHDNYAYQADACSNCVNCLVNYLYYHHHHYAYEPALRCLVVLVSCVVNVPPPVNVPGDFHWYAYPVRDIGGSVPDDCVVRVNVVSNPPPPPPDPPVPPPPPPPPPPPPPPPPD

InterPro domains:
  IPR000483 Cysteine-rich flanking region, C-terminal [SM00082] (397-450)
  IPR001611 Leucine-rich repeat [PF13855] (122-180)
  IPR001611 Leucine-rich repeat [PF13855] (217-276)
  IPR001611 Leucine-rich repeat [PF13855] (314-374)
  IPR001611 Leucine-rich repeat [PS51450] (122-145)
  IPR001611 Leucine-rich repeat [PS51450] (195-216)
  IPR001611 Leucine-rich repeat [PS51450] (290-311)
  IPR001611 Leucine-rich repeat [PS51450] (314-335)
  IPR001611 Leucine-rich repeat [PS51450] (363-384)
  IPR003591 Leucine-rich repeat, typical subtype [SM00369] (119-143)
  IPR003591 Leucine-rich repeat, typical subtype [SM00369] (144-167)
  IPR003591 Leucine-rich repeat, typical subtype [SM00369] (168-191)
  IPR003591 Leucine-rich repeat, typical subtype [SM00369] (215-238)
  IPR003591 Leucine-rich repeat, typical subtype [SM00369] (239-262)
  IPR003591 Leucine-rich repeat, typical subtype [SM00369] (263-286)
  IPR003591 Leucine-rich repeat, typical subtype [SM00369] (290-311)
  IPR003591 Leucine-rich repeat, typical subtype [SM00369] (312-335)
  IPR003591 Leucine-rich repeat, typical subtype [SM00369] (361-384)
  IPR050328 Multifunctional Developmental and Immune Receptor [PTHR24373] (18-287)

Organism: Homarus americanus (NCBI:txid6706)

Nearest PDB structures (foldseek):
  3zyn-assembly1_A  TM=7.774E-01  e=2.068E-13  Mus musculus
  3zyi-assembly1_A  TM=8.453E-01  e=1.096E-11  Homo sapiens
  3zyj-assembly2_C  TM=7.821E-01  e=1.867E-10  Homo sapiens
  6tl8-assembly2_C  TM=7.344E-01  e=1.917E-08  Homo sapiens
  6tl8-assembly1_A  TM=7.484E-01  e=6.249E-08  Homo sapiens